Protein AF-0000000085032577 (afdb_homodimer)

Nearest PDB structures (foldseek):
  2o8d-assembly1_B  TM=4.471E-01  e=2.624E-03  Homo sapiens
  2o8b-assembly1_B  TM=4.316E-01  e=2.941E-03  Homo sapiens
  8olx-assembly1_A  TM=4.036E-01  e=6.901E-03  Homo sapiens
  7ai7-assembly1_B  TM=4.301E-01  e=1.219E-02  Escherichia coli K-12
  2o8f-assembly1_A  TM=4.218E-01  e=1.151E-02  Homo sapiens

Secondary structure (DSSP, 8-state):
-----EEEEEEEEEEES-TTB-S-EEEE-B--S---GGGGGGEEEEETTEEEESEEEEEESTTSSHHHHHHHHHHHHHHHHS---GGGSTHHHH--SSS-EEEEEEEEETTTEEEEEEEEEEEETTTTEEEEEEEEEEEEE--TT--GGGTT---TTPPPSEEGGG--HHHHHHS-TTS-THHHHHHHHTEEEPPEEE-SS---TT----SSSB--HHHHHHH-TTEEEEEEEEEEPTTSPEEEEEEEEETT---EEEESSHHHHHTTS-HHHHHHHHHHHHHHHHHHHT-EEEESSTTTT--HHHHHHHHHHHH-TTT-TT--EEEEEES-GGGGGG---GGGEEEEEESSSEEEEEGGGS---TTS-HHHHHHTTTTSSSS--HHHHHHHHHHHHHHHH-/-----EEEEEEEEEEES-TTB-S-EEEE-B--S---GGGGGGEEEEETTEEEESEEEEEESTTSSHHHHHHHHHHHHHHHHS---GGGSTHHHH--SSS-EEEEEEEEETTTEEEEEEEEEEEETTTTEEEEEEEEEEEEE--TT--GGGTT---TTPPPSEEGGG--HHHHHHS-TTS-THHHHHHHHTEEEPPEEE-SS---------SSSB--HHHHHHH-TTEEEEEEEEEE-TTSPEEEEEEEEETT---EEEESSHHHHHTTS-HHHHHHHHHHHHHHHHHHHT-EEEESSTTTT--HHHHHHHHHHHH-TTT-TT--EEEEEES-GGGGGG---GGGEEEEEESSSEEEEEGGGS---TTS-HHHHHHTTTTSSSS--HHHHHHHHHHHHHHHH-

InterPro domains:
  IPR003959 ATPase, AAA-type, core [PF13304] (267-336)
  IPR027417 P-loop containing nucleoside triphosphate hydrolase [G3DSA:3.40.50.300] (10-371)
  IPR027417 P-loop containing nucleoside triphosphate hydrolase [SSF52540] (53-349)

Organism: Limosilactobacillus fermentum (strain NBRC 3956 / LMG 18251) (NCBI:txid334390)

Solvent-accessible surface area (backbone atoms only — not comparable to full-atom values): 43035 Å² total; per-residue (Å²): 127,83,76,73,75,36,38,39,39,82,37,35,40,35,38,33,59,43,80,57,42,45,64,68,42,68,52,63,41,52,54,79,66,86,82,50,82,90,50,47,50,40,41,39,80,74,49,69,84,40,32,30,43,16,47,38,38,34,36,34,44,58,70,13,42,58,65,59,52,50,33,43,54,52,9,52,47,40,26,46,68,61,70,31,39,46,81,76,31,42,35,55,75,57,67,58,82,76,59,54,31,36,42,38,38,32,36,37,34,70,82,38,34,37,36,39,38,43,35,30,35,35,57,38,78,90,74,70,42,70,31,53,78,42,39,38,31,34,70,45,79,49,64,62,82,53,55,71,86,52,67,84,61,70,63,88,82,60,69,58,79,42,41,64,92,70,48,55,68,69,59,52,72,68,52,54,57,40,46,60,72,53,44,55,56,37,61,75,67,50,44,45,64,56,48,76,44,72,60,78,54,89,57,81,60,74,66,54,63,43,97,43,58,43,58,58,55,40,56,39,41,49,45,33,65,44,45,57,46,48,37,45,44,73,42,78,40,94,88,76,47,67,44,56,33,38,39,40,29,39,57,98,43,91,62,69,48,74,38,70,44,66,74,60,51,39,69,78,35,41,70,32,41,46,50,46,56,52,51,49,26,54,50,48,50,20,30,54,65,23,6,38,32,41,35,71,42,58,50,62,65,44,38,68,67,60,42,48,52,59,56,44,45,37,41,32,59,80,43,23,72,48,56,14,27,42,36,34,25,35,57,56,45,75,58,49,73,76,51,87,55,50,68,27,32,32,40,25,23,46,73,90,34,26,39,67,41,47,48,63,77,42,95,63,70,83,83,54,54,62,34,53,40,44,66,67,26,71,80,55,60,44,49,79,56,63,66,36,46,52,47,28,51,54,49,48,31,53,58,47,72,101,126,83,75,72,74,34,38,40,40,84,36,34,40,33,40,33,60,43,80,58,41,46,65,67,40,69,51,62,43,52,55,76,64,85,82,50,81,92,50,48,49,40,40,39,81,75,48,68,84,40,31,31,44,16,46,39,37,34,35,34,43,60,72,12,42,57,65,59,53,50,33,45,53,52,10,52,48,41,27,43,68,64,68,32,39,45,81,77,32,43,36,55,77,58,66,59,82,75,57,54,31,34,41,39,39,33,34,36,33,71,83,38,33,38,36,40,38,40,35,31,36,35,58,37,78,90,75,71,42,69,30,52,79,43,40,37,30,34,69,45,79,49,61,63,82,53,55,71,85,51,67,85,61,71,64,89,82,61,68,57,81,41,41,65,91,68,48,55,67,69,61,52,72,68,52,53,56,40,47,60,71,52,46,55,56,37,59,76,67,51,44,45,64,58,47,78,44,71,60,79,52,89,57,80,60,72,66,52,60,43,94,44,58,43,58,58,55,40,56,39,40,51,45,32,65,44,44,58,46,49,36,45,42,73,41,79,40,96,87,76,47,67,43,57,33,37,40,39,28,40,56,98,43,90,61,69,48,73,37,68,44,66,74,60,50,40,70,78,35,42,72,33,42,47,49,46,56,53,49,49,26,54,49,49,50,21,30,54,63,22,6,39,32,40,35,72,42,59,50,63,68,43,37,68,67,61,41,48,52,59,56,44,46,39,40,33,60,79,44,23,72,49,57,17,27,43,37,33,26,37,58,57,46,74,58,48,74,75,52,87,55,51,67,28,33,33,39,25,24,48,73,91,33,28,39,68,41,47,49,63,76,41,96,61,70,84,85,54,54,61,34,54,40,44,66,66,28,72,80,55,61,44,48,80,56,64,66,38,46,52,47,27,52,53,50,47,31,53,59,46,73,102

Sequence (804 aa):
MINANKQLIFLKLTISGHPLFKDEISFSVVNSDRVLEDYESHLHHLFGSVWVNKLITLIGKNATGKTTTMKAVIGILTFLLQAKSIEQTQLNDVLLGTNPIQFTTYFYGSDQVVYKDVLTFNLNQSTNSWYVTSEKIYRKKVPMRTPKRSLFTFPTSAKPVLDRDQLDPIVASVLAPDDSMFRTIISQQQYQTQTIVDTLVFTNVNALVYNNPNVPNEILQFLDPTIEYLKIDQLPLKGGTKQLFYRLKFKNSPEEFTETNFATIEHYLSSGTAKGVTLYGNVLLALKTGGIIFVDELENHFNHTIVRSFIEYFTDPEINKNNATLIFSTHYSELLSDIELNDEIYFTKRETKIELQRYSQANVRKDLNRSDVFDSDYLGGTSPDYHSYMELKNATKGVVNDMINANKQLIFLKLTISGHPLFKDEISFSVVNSDRVLEDYESHLHHLFGSVWVNKLITLIGKNATGKTTTMKAVIGILTFLLQAKSIEQTQLNDVLLGTNPIQFTTYFYGSDQVVYKDVLTFNLNQSTNSWYVTSEKIYRKKVPMRTPKRSLFTFPTSAKPVLDRDQLDPIVASVLAPDDSMFRTIISQQQYQTQTIVDTLVFTNVNALVYNNPNVPNEILQFLDPTIEYLKIDQLPLKGGTKQLFYRLKFKNSPEEFTETNFATIEHYLSSGTAKGVTLYGNVLLALKTGGIIFVDELENHFNHTIVRSFIEYFTDPEINKNNATLIFSTHYSELLSDIELNDEIYFTKRETKIELQRYSQANVRKDLNRSDVFDSDYLGGTSPDYHSYMELKNATKGVVND

pLDDT: mean 84.83, std 12.33, range [28.34, 98.5]

Structure (mmCIF, N/CA/C/O backbone):
data_AF-0000000085032577-model_v1
#
loop_
_entity.id
_entity.type
_entity.pdbx_description
1 polymer 'ATPase AAA-type core domain-containing protein'
#
loop_
_atom_site.group_PDB
_atom_site.id
_atom_site.type_symbol
_atom_site.label_atom_id
_atom_site.label_alt_id
_atom_site.label_comp_id
_atom_site.label_asym_id
_atom_site.label_entity_id
_atom_site.label_seq_id
_atom_site.pdbx_PDB_ins_code
_atom_site.Cartn_x
_atom_site.Cartn_y
_atom_site.Cartn_z
_atom_site.occupancy
_atom_site.B_iso_or_equiv
_atom_site.auth_seq_id
_atom_site.auth_comp_id
_atom_site.auth_asym_id
_atom_site.auth_atom_id
_atom_site.pdbx_PDB_model_num
ATOM 1 N N . MET A 1 1 ? -21.828 -38.281 -25.766 1 28.89 1 MET A N 1
ATOM 2 C CA . MET A 1 1 ? -21.047 -38.188 -24.531 1 28.89 1 MET A CA 1
ATOM 3 C C . MET A 1 1 ? -20.438 -36.812 -24.359 1 28.89 1 MET A C 1
ATOM 5 O O . MET A 1 1 ? -19.734 -36.312 -25.25 1 28.89 1 MET A O 1
ATOM 9 N N . ILE A 1 2 ? -21.047 -35.875 -23.922 1 35.75 2 ILE A N 1
ATOM 10 C CA . ILE A 1 2 ? -20.672 -34.469 -23.844 1 35.75 2 ILE A CA 1
ATOM 11 C C . ILE A 1 2 ? -19.234 -34.344 -23.344 1 35.75 2 ILE A C 1
ATOM 13 O O . ILE A 1 2 ? -18.906 -34.812 -22.25 1 35.75 2 ILE A O 1
ATOM 17 N N . ASN A 1 3 ? -18.203 -34.406 -24.078 1 43.53 3 ASN A N 1
ATOM 18 C CA . ASN A 1 3 ? -16.766 -34.469 -23.844 1 43.53 3 ASN A CA 1
ATOM 19 C C . ASN A 1 3 ? -16.344 -33.5 -22.75 1 43.53 3 ASN A C 1
ATOM 21 O O . ASN A 1 3 ? -16.406 -32.281 -22.922 1 43.53 3 ASN A O 1
ATOM 25 N N . ALA A 1 4 ? -16.688 -33.719 -21.562 1 54.38 4 ALA A N 1
ATOM 26 C CA . ALA A 1 4 ? -16.281 -32.906 -20.422 1 54.38 4 ALA A CA 1
ATOM 27 C C . ALA A 1 4 ? -14.844 -32.438 -20.578 1 54.38 4 ALA A C 1
ATOM 29 O O . ALA A 1 4 ? -13.945 -33.219 -20.844 1 54.38 4 ALA A O 1
ATOM 30 N N . ASN A 1 5 ? -14.586 -31.172 -20.906 1 76.19 5 ASN A N 1
ATOM 31 C CA . ASN A 1 5 ? -13.297 -30.562 -21.219 1 76.19 5 ASN A CA 1
ATOM 32 C C . ASN A 1 5 ? -12.25 -30.875 -20.156 1 76.19 5 ASN A C 1
ATOM 34 O O . ASN A 1 5 ? -12.523 -30.734 -18.953 1 76.19 5 ASN A O 1
ATOM 38 N N . LYS A 1 6 ? -11.234 -31.656 -20.484 1 92.81 6 LYS A N 1
ATOM 39 C CA . LYS A 1 6 ? -10.102 -32.031 -19.641 1 92.81 6 LYS A CA 1
ATOM 40 C C . LYS A 1 6 ? -9.445 -30.781 -19.031 1 92.81 6 LYS A C 1
ATOM 42 O O . LYS A 1 6 ? -9.195 -29.797 -19.75 1 92.81 6 LYS A O 1
ATOM 47 N N . GLN A 1 7 ? -9.305 -30.844 -17.75 1 95.56 7 GLN A N 1
ATOM 48 C CA . GLN A 1 7 ? -8.703 -29.719 -17.062 1 95.56 7 GLN A CA 1
ATOM 49 C C . GLN A 1 7 ? -7.238 -29.984 -16.719 1 95.56 7 GLN A C 1
ATOM 51 O O . GLN A 1 7 ? -6.867 -31.125 -16.438 1 95.56 7 GLN A O 1
ATOM 56 N N . LEU A 1 8 ? -6.453 -29.016 -16.828 1 97.31 8 LEU A N 1
ATOM 57 C CA . LEU A 1 8 ? -5.062 -29.062 -16.391 1 97.31 8 LEU A CA 1
ATOM 58 C C . LEU A 1 8 ? -4.852 -28.203 -15.148 1 97.31 8 LEU A C 1
ATOM 60 O O . LEU A 1 8 ? -5.125 -27 -15.156 1 97.31 8 LEU A O 1
ATOM 64 N N . ILE A 1 9 ? -4.348 -28.797 -14.07 1 97.62 9 ILE A N 1
ATOM 65 C CA . ILE A 1 9 ? -4.273 -28.141 -12.766 1 97.62 9 ILE A CA 1
ATOM 66 C C . ILE A 1 9 ? -2.818 -28.062 -12.312 1 97.62 9 ILE A C 1
ATOM 68 O O . ILE A 1 9 ? -2.088 -29.062 -12.375 1 97.62 9 ILE A O 1
ATOM 72 N N . PHE A 1 10 ? -2.432 -26.938 -11.898 1 98.25 10 PHE A N 1
ATOM 73 C CA . PHE A 1 10 ? -1.091 -26.719 -11.359 1 98.25 10 PHE A CA 1
ATOM 74 C C . PHE A 1 10 ? -0.921 -27.453 -10.031 1 98.25 10 PHE A C 1
ATOM 76 O O . PHE A 1 10 ? -1.801 -27.406 -9.172 1 98.25 10 PHE A O 1
ATOM 83 N N . LEU A 1 11 ? 0.3 -28.062 -9.867 1 97.56 11 LEU A N 1
ATOM 84 C CA . LEU A 1 11 ? 0.523 -28.828 -8.648 1 97.56 11 LEU A CA 1
ATOM 85 C C . LEU A 1 11 ? 1.713 -28.281 -7.867 1 97.56 11 LEU A C 1
ATOM 87 O O . LEU A 1 11 ? 1.604 -28 -6.672 1 97.56 11 LEU A O 1
ATOM 91 N N . LYS A 1 12 ? 2.816 -28.094 -8.586 1 97.5 12 LYS A N 1
ATOM 92 C CA . LYS A 1 12 ? 4.059 -27.812 -7.871 1 97.5 12 LYS A CA 1
ATOM 93 C C . LYS A 1 12 ? 5.094 -27.172 -8.797 1 97.5 12 LYS A C 1
ATOM 95 O O . LYS A 1 12 ? 5.113 -27.453 -9.992 1 97.5 12 LYS A O 1
ATOM 100 N N . LEU A 1 13 ? 5.91 -26.344 -8.25 1 98 13 LEU A N 1
ATOM 101 C CA . LEU A 1 13 ? 7.059 -25.75 -8.922 1 98 13 LEU A CA 1
ATOM 102 C C . LEU A 1 13 ? 8.32 -25.875 -8.07 1 98 13 LEU A C 1
ATOM 104 O O . LEU A 1 13 ? 8.281 -25.656 -6.859 1 98 13 LEU A O 1
ATOM 108 N N . THR A 1 14 ? 9.383 -26.297 -8.672 1 97.31 14 THR A N 1
ATOM 109 C CA . THR A 1 14 ? 10.703 -26.25 -8.055 1 97.31 14 THR A CA 1
ATOM 110 C C . THR A 1 14 ? 11.68 -25.438 -8.898 1 97.31 14 THR A C 1
ATOM 112 O O . THR A 1 14 ? 11.641 -25.5 -10.133 1 97.31 14 THR A O 1
ATOM 115 N N . ILE A 1 15 ? 12.492 -24.719 -8.242 1 97.12 15 ILE A N 1
ATOM 116 C CA . ILE A 1 15 ? 13.477 -23.891 -8.922 1 97.12 15 ILE A CA 1
ATOM 117 C C . ILE A 1 15 ? 14.875 -24.203 -8.391 1 97.12 15 ILE A C 1
ATOM 119 O O . ILE A 1 15 ? 15.086 -24.266 -7.176 1 97.12 15 ILE A O 1
ATOM 123 N N . SER A 1 16 ? 15.781 -24.391 -9.273 1 96.31 16 SER A N 1
ATOM 124 C CA . SER A 1 16 ? 17.172 -24.625 -8.914 1 96.31 16 SER A CA 1
ATOM 125 C C . SER A 1 16 ? 18.109 -23.734 -9.734 1 96.31 16 SER A C 1
ATOM 127 O O . SER A 1 16 ? 17.797 -23.391 -10.875 1 96.31 16 SER A O 1
ATOM 129 N N . GLY A 1 17 ? 19.234 -23.359 -9.078 1 92.88 17 GLY A N 1
ATOM 130 C CA . GLY A 1 17 ? 20.25 -22.609 -9.781 1 92.88 17 GLY A CA 1
ATOM 131 C C . GLY A 1 17 ? 20 -21.109 -9.773 1 92.88 17 GLY A C 1
ATOM 132 O O . GLY A 1 17 ? 20.766 -20.344 -10.367 1 92.88 17 GLY A O 1
ATOM 133 N N . HIS A 1 18 ? 18.953 -20.688 -9.203 1 91.5 18 HIS A N 1
ATOM 134 C CA . HIS A 1 18 ? 18.656 -19.25 -9.141 1 91.5 18 HIS A CA 1
ATOM 135 C C . HIS A 1 18 ? 19.562 -18.547 -8.125 1 91.5 18 HIS A C 1
ATOM 137 O O . HIS A 1 18 ? 19.734 -19.031 -7.004 1 91.5 18 HIS A O 1
ATOM 143 N N . PRO A 1 19 ? 20.078 -17.484 -8.422 1 84.88 19 PRO A N 1
ATOM 144 C CA . PRO A 1 19 ? 21.062 -16.828 -7.559 1 84.88 19 PRO A CA 1
ATOM 145 C C . PRO A 1 19 ? 20.469 -16.312 -6.254 1 84.88 19 PRO A C 1
ATOM 147 O O . PRO A 1 19 ? 21.172 -16.172 -5.254 1 84.88 19 PRO A O 1
ATOM 150 N N . LEU A 1 20 ? 19.219 -16.016 -6.223 1 83.38 20 LEU A N 1
ATOM 151 C CA . LEU A 1 20 ? 18.609 -15.414 -5.043 1 83.38 20 LEU A CA 1
ATOM 152 C C . LEU A 1 20 ? 18.078 -16.5 -4.102 1 83.38 20 LEU A C 1
ATOM 154 O O . LEU A 1 20 ? 17.812 -16.219 -2.93 1 83.38 20 LEU A O 1
ATOM 158 N N . PHE A 1 21 ? 17.844 -17.641 -4.598 1 88.56 21 PHE A N 1
ATOM 159 C CA . PHE A 1 21 ? 17.25 -18.703 -3.795 1 88.56 21 PHE A CA 1
ATOM 160 C C . PHE A 1 21 ? 18.328 -19.641 -3.25 1 88.56 21 PHE A C 1
ATOM 162 O O . PHE A 1 21 ? 19.312 -19.938 -3.939 1 88.56 21 PHE A O 1
ATOM 169 N N . LYS A 1 22 ? 18.047 -20 -2.014 1 85.94 22 LYS A N 1
ATOM 170 C CA . LYS A 1 22 ? 18.938 -20.984 -1.413 1 85.94 22 LYS A CA 1
ATOM 171 C C . LYS A 1 22 ? 18.641 -22.391 -1.959 1 85.94 22 LYS A C 1
ATOM 173 O O . LYS A 1 22 ? 17.531 -22.891 -1.811 1 85.94 22 LYS A O 1
ATOM 178 N N . ASP A 1 23 ? 19.578 -22.969 -2.496 1 84 23 ASP A N 1
ATOM 179 C CA . ASP A 1 23 ? 19.453 -24.328 -3.012 1 84 23 ASP A CA 1
ATOM 180 C C . ASP A 1 23 ? 18.234 -24.438 -3.928 1 84 23 ASP A C 1
ATOM 182 O O . ASP A 1 23 ? 18.078 -23.656 -4.875 1 84 23 ASP A O 1
ATOM 186 N N . GLU A 1 24 ? 17.438 -25.406 -3.6 1 90.56 24 GLU A N 1
ATOM 187 C CA . GLU A 1 24 ? 16.203 -25.641 -4.355 1 90.56 24 GLU A CA 1
ATOM 188 C C . GLU A 1 24 ? 14.984 -25.172 -3.574 1 90.56 24 GLU A C 1
ATOM 190 O O . GLU A 1 24 ? 14.844 -25.469 -2.387 1 90.56 24 GLU A O 1
ATOM 195 N N . ILE A 1 25 ? 14.25 -24.281 -4.25 1 92.12 25 ILE A N 1
ATOM 196 C CA . ILE A 1 25 ? 13 -23.875 -3.625 1 92.12 25 ILE A CA 1
ATOM 197 C C . ILE A 1 25 ? 11.844 -24.672 -4.203 1 92.12 25 ILE A C 1
ATOM 199 O O . ILE A 1 25 ? 11.82 -24.969 -5.398 1 92.12 25 ILE A O 1
ATOM 203 N N . SER A 1 26 ? 10.953 -25.062 -3.316 1 94.44 26 SER A N 1
ATOM 204 C CA . SER A 1 26 ? 9.781 -25.844 -3.707 1 94.44 26 SER A CA 1
ATOM 205 C C . SER A 1 26 ? 8.492 -25.125 -3.299 1 94.44 26 SER A C 1
ATOM 207 O O . SER A 1 26 ? 8.312 -24.781 -2.131 1 94.44 26 SER A O 1
ATOM 209 N N . PHE A 1 27 ? 7.656 -24.891 -4.199 1 96.44 27 PHE A N 1
ATOM 210 C CA . PHE A 1 27 ? 6.336 -24.312 -3.982 1 96.44 27 PHE A CA 1
ATOM 211 C C . PHE A 1 27 ? 5.246 -25.266 -4.457 1 96.44 27 PHE A C 1
ATOM 213 O O . PHE A 1 27 ? 5.094 -25.5 -5.656 1 96.44 27 PHE A O 1
ATOM 220 N N . SER A 1 28 ? 4.461 -25.781 -3.588 1 96.06 28 SER A N 1
ATOM 221 C CA . SER A 1 28 ? 3.424 -26.766 -3.904 1 96.06 28 SER A CA 1
ATOM 222 C C . SER A 1 28 ? 2.055 -26.297 -3.43 1 96.06 28 SER A C 1
ATOM 224 O O . SER A 1 28 ? 1.936 -25.688 -2.361 1 96.06 28 SER A O 1
ATOM 226 N N . VAL A 1 29 ? 1.044 -26.578 -4.215 1 96.12 29 VAL A N 1
ATOM 227 C CA . VAL A 1 29 ? -0.317 -26.266 -3.791 1 96.12 29 VAL A CA 1
ATOM 228 C C . VAL A 1 29 ? -1.026 -27.547 -3.344 1 96.12 29 VAL A C 1
ATOM 230 O O . VAL A 1 29 ? -2.201 -27.5 -2.969 1 96.12 29 VAL A O 1
ATOM 233 N N . VAL A 1 30 ? -0.33 -28.656 -3.389 1 94.25 30 VAL A N 1
ATOM 234 C CA . VAL A 1 30 ? -0.903 -29.953 -2.996 1 94.25 30 VAL A CA 1
ATOM 235 C C . VAL A 1 30 ? -0.925 -30.062 -1.474 1 94.25 30 VAL A C 1
ATOM 237 O O . VAL A 1 30 ? 0.058 -29.734 -0.806 1 94.25 30 VAL A O 1
ATOM 240 N N . ASN A 1 31 ? -2.004 -30.469 -0.976 1 90.44 31 ASN A N 1
ATOM 241 C CA . ASN A 1 31 ? -2.145 -30.656 0.466 1 90.44 31 ASN A CA 1
ATOM 242 C C . ASN A 1 31 ? -1.272 -31.797 0.979 1 90.44 31 ASN A C 1
ATOM 244 O O . ASN A 1 31 ? -1.199 -32.844 0.354 1 90.44 31 ASN A O 1
ATOM 248 N N . SER A 1 32 ? -0.63 -31.562 2.055 1 79.75 32 SER A N 1
ATOM 249 C CA . SER A 1 32 ? 0.273 -32.594 2.586 1 79.75 32 SER A CA 1
ATOM 250 C C . SER A 1 32 ? -0.374 -33.344 3.732 1 79.75 32 SER A C 1
ATOM 252 O O . SER A 1 32 ? -0.039 -34.5 3.975 1 79.75 32 SER A O 1
ATOM 254 N N . ASP A 1 33 ? -1.247 -32.688 4.441 1 74.44 33 ASP A N 1
ATOM 255 C CA . ASP A 1 33 ? -1.795 -33.281 5.664 1 74.44 33 ASP A CA 1
ATOM 256 C C . ASP A 1 33 ? -3.062 -34.094 5.367 1 74.44 33 ASP A C 1
ATOM 258 O O . ASP A 1 33 ? -3.6 -34.031 4.262 1 74.44 33 ASP A O 1
ATOM 262 N N . ARG A 1 34 ? -3.352 -34.906 6.348 1 69.56 34 ARG A N 1
ATOM 263 C CA . ARG A 1 34 ? -4.621 -35.625 6.262 1 69.56 34 ARG A CA 1
ATOM 264 C C . ARG A 1 34 ? -5.797 -34.656 6.246 1 69.56 34 ARG A C 1
ATOM 266 O O . ARG A 1 34 ? -5.812 -33.688 6.996 1 69.56 34 ARG A O 1
ATOM 273 N N . VAL A 1 35 ? -6.598 -34.969 5.316 1 69.62 35 VAL A N 1
ATOM 274 C CA . VAL A 1 35 ? -7.734 -34.094 5.141 1 69.62 35 VAL A CA 1
ATOM 275 C C . VAL A 1 35 ? -8.867 -34.5 6.082 1 69.62 35 VAL A C 1
ATOM 277 O O . VAL A 1 35 ? -9.344 -35.625 6.031 1 69.62 35 VAL A O 1
ATOM 280 N N . LEU A 1 36 ? -9.094 -33.625 7.004 1 67.56 36 LEU A N 1
ATOM 281 C CA . LEU A 1 36 ? -10.273 -33.812 7.848 1 67.56 36 LEU A CA 1
ATOM 282 C C . LEU A 1 36 ? -11.516 -33.219 7.184 1 67.56 36 LEU A C 1
ATOM 284 O O . LEU A 1 36 ? -11.422 -32.281 6.418 1 67.56 36 LEU A O 1
ATOM 288 N N . GLU A 1 37 ? -12.633 -33.875 7.414 1 67.88 37 GLU A N 1
ATOM 289 C CA . GLU A 1 37 ? -13.898 -33.531 6.785 1 67.88 37 GLU A CA 1
ATOM 290 C C . GLU A 1 37 ? -14.203 -32.031 6.957 1 67.88 37 GLU A C 1
ATOM 292 O O . GLU A 1 37 ? -14.695 -31.391 6.031 1 67.88 37 GLU A O 1
ATOM 297 N N . ASP A 1 38 ? -13.812 -31.531 8.023 1 70.06 38 ASP A N 1
ATOM 298 C CA . ASP A 1 38 ? -14.188 -30.156 8.391 1 70.06 38 ASP A CA 1
ATOM 299 C C . ASP A 1 38 ? -13.445 -29.141 7.523 1 70.06 38 ASP A C 1
ATOM 301 O O . ASP A 1 38 ? -13.859 -27.984 7.43 1 70.06 38 ASP A O 1
ATOM 305 N N . TYR A 1 39 ? -12.469 -29.703 6.797 1 75.19 39 TYR A N 1
ATOM 306 C CA . TYR A 1 39 ? -11.672 -28.703 6.09 1 75.19 39 TYR A CA 1
ATOM 307 C C . TYR A 1 39 ? -11.719 -28.938 4.582 1 75.19 39 TYR A C 1
ATOM 309 O O . TYR A 1 39 ? -10.914 -28.375 3.834 1 75.19 39 TYR A O 1
ATOM 317 N N . GLU A 1 40 ? -12.727 -29.672 4.129 1 78.25 40 GLU A N 1
ATOM 318 C CA . GLU A 1 40 ? -12.859 -30 2.713 1 78.25 40 GLU A CA 1
ATOM 319 C C . GLU A 1 40 ? -13.164 -28.766 1.879 1 78.25 40 GLU A C 1
ATOM 321 O O . GLU A 1 40 ? -12.812 -28.703 0.699 1 78.25 40 GLU A O 1
ATOM 326 N N . SER A 1 41 ? -13.789 -27.844 2.559 1 81.38 41 SER A N 1
ATOM 327 C CA . SER A 1 41 ? -14.148 -26.625 1.826 1 81.38 41 SER A CA 1
ATOM 328 C C . SER A 1 41 ? -12.906 -25.844 1.421 1 81.38 41 SER A C 1
ATOM 330 O O . SER A 1 41 ? -12.953 -25.047 0.48 1 81.38 41 SER A O 1
ATOM 332 N N . HIS A 1 42 ? -11.812 -26.078 2.016 1 87.88 42 HIS A N 1
ATOM 333 C CA . HIS A 1 42 ? -10.555 -25.391 1.746 1 87.88 42 HIS A CA 1
ATOM 334 C C . HIS A 1 42 ? -9.758 -26.078 0.65 1 87.88 42 HIS A C 1
ATOM 336 O O . HIS A 1 42 ? -8.711 -25.594 0.234 1 87.88 42 HIS A O 1
ATOM 342 N N . LEU A 1 43 ? -10.344 -27.156 0.173 1 90.94 43 LEU A N 1
ATOM 343 C CA . LEU A 1 43 ? -9.547 -27.984 -0.72 1 90.94 43 LEU A CA 1
ATOM 344 C C . LEU A 1 43 ? -10.328 -28.328 -1.982 1 90.94 43 LEU A C 1
ATOM 346 O O . LEU A 1 43 ? -11.562 -28.266 -1.992 1 90.94 43 LEU A O 1
ATOM 350 N N . HIS A 1 44 ? -9.633 -28.578 -3.002 1 92.56 44 HIS A N 1
ATOM 351 C CA . HIS A 1 44 ? -10.125 -29.125 -4.258 1 92.56 44 HIS A CA 1
ATOM 352 C C . HIS A 1 44 ? -9.688 -30.578 -4.434 1 92.56 44 HIS A C 1
ATOM 354 O O . HIS A 1 44 ? -8.492 -30.859 -4.543 1 92.56 44 HIS A O 1
ATOM 360 N N . HIS A 1 45 ? -10.656 -31.422 -4.469 1 91.56 45 HIS A N 1
ATOM 361 C CA . HIS A 1 45 ? -10.352 -32.844 -4.621 1 91.56 45 HIS A CA 1
ATOM 362 C C . HIS A 1 45 ? -9.992 -33.188 -6.062 1 91.56 45 HIS A C 1
ATOM 364 O O . HIS A 1 45 ? -10.766 -32.906 -6.98 1 91.56 45 HIS A O 1
ATOM 370 N N . LEU A 1 46 ? -8.836 -33.781 -6.262 1 93.06 46 LEU A N 1
ATOM 371 C CA . LEU A 1 46 ? -8.438 -34.156 -7.605 1 93.06 46 LEU A CA 1
ATOM 372 C C . LEU A 1 46 ? -8.711 -35.656 -7.844 1 93.06 46 LEU A C 1
ATOM 374 O O . LEU A 1 46 ? -9.523 -36 -8.703 1 93.06 46 LEU A O 1
ATOM 378 N N . PHE A 1 47 ? -8.102 -36.469 -7.043 1 90.38 47 PHE A N 1
ATOM 379 C CA . PHE A 1 47 ? -8.305 -37.906 -7.117 1 90.38 47 PHE A CA 1
ATOM 380 C C . PHE A 1 47 ? -7.727 -38.594 -5.887 1 90.38 47 PHE A C 1
ATOM 382 O O . PHE A 1 47 ? -6.809 -38.094 -5.25 1 90.38 47 PHE A O 1
ATOM 389 N N . GLY A 1 48 ? -8.391 -39.656 -5.551 1 88.5 48 GLY A N 1
ATOM 390 C CA . GLY A 1 48 ? -7.883 -40.406 -4.41 1 88.5 48 GLY A CA 1
ATOM 391 C C . GLY A 1 48 ? -7.703 -39.531 -3.172 1 88.5 48 GLY A C 1
ATOM 392 O O . GLY A 1 48 ? -8.625 -38.844 -2.758 1 88.5 48 GLY A O 1
ATOM 393 N N . SER A 1 49 ? -6.367 -39.562 -2.711 1 88.12 49 SER A N 1
ATOM 394 C CA . SER A 1 49 ? -6.062 -38.812 -1.508 1 88.12 49 SER A CA 1
ATOM 395 C C . SER A 1 49 ? -5.41 -37.469 -1.854 1 88.12 49 SER A C 1
ATOM 397 O O . SER A 1 49 ? -4.926 -36.75 -0.97 1 88.12 49 SER A O 1
ATOM 399 N N . VAL A 1 50 ? -5.414 -37.156 -3.117 1 91.31 50 VAL A N 1
ATOM 400 C CA . VAL A 1 50 ? -4.707 -35.969 -3.572 1 91.31 50 VAL A CA 1
ATOM 401 C C . VAL A 1 50 ? -5.672 -34.781 -3.625 1 91.31 50 VAL A C 1
ATOM 403 O O . VAL A 1 50 ? -6.691 -34.844 -4.32 1 91.31 50 VAL A O 1
ATOM 406 N N . TRP A 1 51 ? -5.344 -33.781 -2.844 1 92.69 51 TRP A N 1
ATOM 407 C CA . TRP A 1 51 ? -6.109 -32.562 -2.777 1 92.69 51 TRP A CA 1
ATOM 408 C C . TRP A 1 51 ? -5.207 -31.344 -2.994 1 92.69 51 TRP A C 1
ATOM 410 O O . TRP A 1 51 ? -4.004 -31.406 -2.734 1 92.69 51 TRP A O 1
ATOM 420 N N . VAL A 1 52 ? -5.805 -30.312 -3.525 1 94.62 52 VAL A N 1
ATOM 421 C CA . VAL A 1 52 ? -5.059 -29.062 -3.691 1 94.62 52 VAL A CA 1
ATOM 422 C C . VAL A 1 52 ? -5.691 -27.969 -2.844 1 94.62 52 VAL A C 1
ATOM 424 O O . VAL A 1 52 ? -6.918 -27.875 -2.736 1 94.62 52 VAL A O 1
ATOM 427 N N . ASN A 1 53 ? -4.848 -27.141 -2.289 1 95.31 53 ASN A N 1
ATOM 428 C CA . ASN A 1 53 ? -5.305 -26.047 -1.45 1 95.31 53 ASN A CA 1
ATOM 429 C C . ASN A 1 53 ? -5.926 -24.922 -2.281 1 95.31 53 ASN A C 1
ATOM 431 O O . ASN A 1 53 ? -5.41 -24.578 -3.346 1 95.31 53 ASN A O 1
ATOM 435 N N . LYS A 1 54 ? -7.035 -24.406 -1.794 1 96.44 54 LYS A N 1
ATOM 436 C CA . LYS A 1 54 ? -7.668 -23.266 -2.445 1 96.44 54 LYS A CA 1
ATOM 437 C C . LYS A 1 54 ? -7.082 -21.953 -1.94 1 96.44 54 LYS A C 1
ATOM 439 O O . LYS A 1 54 ? -7.348 -20.891 -2.508 1 96.44 54 LYS A O 1
ATOM 444 N N . LEU A 1 55 ? -6.297 -22.094 -0.951 1 95.75 55 LEU A N 1
ATOM 445 C CA . LEU A 1 55 ? -5.66 -20.938 -0.322 1 95.75 55 LEU A CA 1
ATOM 446 C C . LEU A 1 55 ? -4.191 -21.219 -0.021 1 95.75 55 LEU A C 1
ATOM 448 O O . LEU A 1 55 ? -3.859 -22.281 0.522 1 95.75 55 LEU A O 1
ATOM 452 N N . ILE A 1 56 ? -3.334 -20.312 -0.44 1 96.81 56 ILE A N 1
ATOM 453 C CA . ILE A 1 56 ? -1.921 -20.359 -0.078 1 96.81 56 ILE A CA 1
ATOM 454 C C . ILE A 1 56 ? -1.459 -18.984 0.395 1 96.81 56 ILE A C 1
ATOM 456 O O . ILE A 1 56 ? -1.685 -17.984 -0.283 1 96.81 56 ILE A O 1
ATOM 460 N N . THR A 1 57 ? -0.813 -18.953 1.53 1 95.94 57 THR A N 1
ATOM 461 C CA . THR A 1 57 ? -0.349 -17.703 2.133 1 95.94 57 THR A CA 1
ATOM 462 C C . THR A 1 57 ? 1.174 -17.672 2.221 1 95.94 57 THR A C 1
ATOM 464 O O . THR A 1 57 ? 1.784 -18.609 2.76 1 95.94 57 THR A O 1
ATOM 467 N N . LEU A 1 58 ? 1.772 -16.656 1.65 1 95.12 58 LEU A N 1
ATOM 468 C CA . LEU A 1 58 ? 3.193 -16.391 1.847 1 95.12 58 LEU A CA 1
ATOM 469 C C . LEU A 1 58 ? 3.404 -15.297 2.889 1 95.12 58 LEU A C 1
ATOM 471 O O . LEU A 1 58 ? 2.969 -14.164 2.697 1 95.12 58 LEU A O 1
ATOM 475 N N . ILE A 1 59 ? 4.043 -15.641 3.953 1 91.81 59 ILE A N 1
ATOM 476 C CA . ILE A 1 59 ? 4.27 -14.648 5 1 91.81 59 ILE A CA 1
ATOM 477 C C . ILE A 1 59 ? 5.766 -14.5 5.254 1 91.81 59 ILE A C 1
ATOM 479 O O . ILE A 1 59 ? 6.52 -15.477 5.156 1 91.81 59 ILE A O 1
ATOM 483 N N . GLY A 1 60 ? 6.18 -13.328 5.551 1 87.25 60 GLY A N 1
ATOM 484 C CA . GLY A 1 60 ? 7.566 -13 5.84 1 87.25 60 GLY A CA 1
ATOM 485 C C . GLY A 1 60 ? 7.801 -11.516 6.055 1 87.25 60 GLY A C 1
ATOM 486 O O . GLY A 1 60 ? 6.934 -10.695 5.754 1 87.25 60 GLY A O 1
ATOM 487 N N . LYS A 1 61 ? 8.992 -11.234 6.547 1 81.75 61 LYS A N 1
ATOM 488 C CA . LYS A 1 61 ? 9.383 -9.844 6.762 1 81.75 61 LYS A CA 1
ATOM 489 C C . LYS A 1 61 ? 9.648 -9.133 5.438 1 81.75 61 LYS A C 1
ATOM 491 O O . LYS A 1 61 ? 9.414 -9.695 4.367 1 81.75 61 LYS A O 1
ATOM 496 N N . ASN A 1 62 ? 10.055 -7.926 5.629 1 76.56 62 ASN A N 1
ATOM 497 C CA . ASN A 1 62 ? 10.398 -7.168 4.434 1 76.56 62 ASN A CA 1
ATOM 498 C C . ASN A 1 62 ? 11.633 -7.742 3.746 1 76.56 62 ASN A C 1
ATOM 500 O O . ASN A 1 62 ? 12.594 -8.133 4.414 1 76.56 62 ASN A O 1
ATOM 504 N N . ALA A 1 63 ? 11.531 -7.809 2.428 1 80.06 63 ALA A N 1
ATOM 505 C CA . ALA A 1 63 ? 12.648 -8.18 1.562 1 80.06 63 ALA A CA 1
ATOM 506 C C . ALA A 1 63 ? 13.047 -9.633 1.777 1 80.06 63 ALA A C 1
ATOM 508 O O . ALA A 1 63 ? 14.227 -9.984 1.645 1 80.06 63 ALA A O 1
ATOM 509 N N . THR A 1 64 ? 12.117 -10.477 2.172 1 85.25 64 THR A N 1
ATOM 510 C CA . THR A 1 64 ? 12.461 -11.867 2.43 1 85.25 64 THR A CA 1
ATOM 511 C C . THR A 1 64 ? 12.156 -12.734 1.214 1 85.25 64 THR A C 1
ATOM 513 O O . THR A 1 64 ? 12.406 -13.945 1.225 1 85.25 64 THR A O 1
ATOM 516 N N . GLY A 1 65 ? 11.492 -12.18 0.185 1 87.69 65 GLY A N 1
ATOM 517 C CA . GLY A 1 65 ? 11.344 -12.922 -1.062 1 87.69 65 GLY A CA 1
ATOM 518 C C . GLY A 1 65 ? 9.906 -13.242 -1.401 1 87.69 65 GLY A C 1
ATOM 519 O O . GLY A 1 65 ? 9.633 -14 -2.336 1 87.69 65 GLY A O 1
ATOM 520 N N . LYS A 1 66 ? 8.891 -12.719 -0.661 1 90.94 66 LYS A N 1
ATOM 521 C CA . LYS A 1 66 ? 7.48 -12.961 -0.923 1 90.94 66 LYS A CA 1
ATOM 522 C C . LYS A 1 66 ? 7.121 -12.617 -2.367 1 90.94 66 LYS A C 1
ATOM 524 O O . LYS A 1 66 ? 6.586 -13.461 -3.096 1 90.94 66 LYS A O 1
ATOM 529 N N . THR A 1 67 ? 7.5 -11.453 -2.803 1 88.88 67 THR A N 1
ATOM 530 C CA . THR A 1 67 ? 7.164 -10.969 -4.137 1 88.88 67 THR A CA 1
ATOM 531 C C . THR A 1 67 ? 7.922 -11.75 -5.207 1 88.88 67 THR A C 1
ATOM 533 O O . THR A 1 67 ? 7.344 -12.141 -6.223 1 88.88 67 THR A O 1
ATOM 536 N N . THR A 1 68 ? 9.172 -12.008 -4.984 1 88.5 68 THR A N 1
ATOM 537 C CA . THR A 1 68 ? 9.992 -12.742 -5.938 1 88.5 68 THR A CA 1
ATOM 538 C C . THR A 1 68 ? 9.43 -14.148 -6.168 1 88.5 68 THR A C 1
ATOM 540 O O . THR A 1 68 ? 9.336 -14.602 -7.305 1 88.5 68 THR A O 1
ATOM 543 N N . THR A 1 69 ? 9.094 -14.781 -5.082 1 93.5 69 THR A N 1
ATOM 544 C CA . THR A 1 69 ? 8.523 -16.125 -5.18 1 93.5 69 THR A CA 1
ATOM 545 C C . THR A 1 69 ? 7.219 -16.094 -5.977 1 93.5 69 THR A C 1
ATOM 547 O O . THR A 1 69 ? 7.02 -16.922 -6.875 1 93.5 69 THR A O 1
ATOM 550 N N . MET A 1 70 ? 6.383 -15.188 -5.672 1 95 70 MET A N 1
ATOM 551 C CA . MET A 1 70 ? 5.105 -15.078 -6.375 1 95 70 MET A CA 1
ATOM 552 C C . MET A 1 70 ? 5.328 -14.812 -7.859 1 95 70 MET A C 1
ATOM 554 O O . MET A 1 70 ? 4.691 -15.438 -8.711 1 95 70 MET A O 1
ATOM 558 N N . LYS A 1 71 ? 6.23 -13.922 -8.203 1 93.44 71 LYS A N 1
ATOM 559 C CA . LYS A 1 71 ? 6.527 -13.602 -9.594 1 93.44 71 LYS A CA 1
ATOM 560 C C . LYS A 1 71 ? 7.047 -14.828 -10.344 1 93.44 71 LYS A C 1
ATOM 562 O O . LYS A 1 71 ? 6.734 -15.023 -11.516 1 93.44 71 LYS A O 1
ATOM 567 N N . ALA A 1 72 ? 7.84 -15.602 -9.641 1 95.5 72 ALA A N 1
ATOM 568 C CA . ALA A 1 72 ? 8.367 -16.812 -10.258 1 95.5 72 ALA A CA 1
ATOM 569 C C . ALA A 1 72 ? 7.238 -17.766 -10.633 1 95.5 72 ALA A C 1
ATOM 571 O O . ALA A 1 72 ? 7.211 -18.297 -11.75 1 95.5 72 ALA A O 1
ATOM 572 N N . VAL A 1 73 ? 6.285 -17.938 -9.734 1 98 73 VAL A N 1
ATOM 573 C CA . VAL A 1 73 ? 5.172 -18.844 -9.984 1 98 73 VAL A CA 1
ATOM 574 C C . VAL A 1 73 ? 4.285 -18.281 -11.094 1 98 73 VAL A C 1
ATOM 576 O O . VAL A 1 73 ? 3.926 -18.984 -12.031 1 98 73 VAL A O 1
ATOM 579 N N . ILE A 1 74 ? 3.98 -17.016 -10.992 1 97.5 74 ILE A N 1
ATOM 580 C CA . ILE A 1 74 ? 3.172 -16.359 -12.023 1 97.5 74 ILE A CA 1
ATOM 581 C C . ILE A 1 74 ? 3.855 -16.5 -13.383 1 97.5 74 ILE A C 1
ATOM 583 O O . ILE A 1 74 ? 3.215 -16.875 -14.367 1 97.5 74 ILE A O 1
ATOM 587 N N . GLY A 1 75 ? 5.086 -16.203 -13.391 1 97.06 75 GLY A N 1
ATOM 588 C CA . GLY A 1 75 ? 5.844 -16.203 -14.633 1 97.06 75 GLY A CA 1
ATOM 589 C C . GLY A 1 75 ? 5.848 -17.562 -15.328 1 97.06 75 GLY A C 1
ATOM 590 O O . GLY A 1 75 ? 5.551 -17.656 -16.516 1 97.06 75 GLY A O 1
ATOM 591 N N . ILE A 1 76 ? 6.141 -18.578 -14.578 1 98.12 76 ILE A N 1
ATOM 592 C CA . ILE A 1 76 ? 6.246 -19.891 -15.195 1 98.12 76 ILE A CA 1
ATOM 593 C C . ILE A 1 76 ? 4.867 -20.375 -15.648 1 98.12 76 ILE A C 1
ATOM 595 O O . ILE A 1 76 ? 4.734 -21.016 -16.688 1 98.12 76 ILE A O 1
ATOM 599 N N . LEU A 1 77 ? 3.859 -20.078 -14.852 1 98.31 77 LEU A N 1
ATOM 600 C CA . LEU A 1 77 ? 2.516 -20.516 -15.219 1 98.31 77 LEU A CA 1
ATOM 601 C C . LEU A 1 77 ? 2.031 -19.797 -16.469 1 98.31 77 LEU A C 1
ATOM 603 O O . LEU A 1 77 ? 1.419 -20.406 -17.344 1 98.31 77 LEU A O 1
ATOM 607 N N . THR A 1 78 ? 2.303 -18.516 -16.547 1 96.94 78 THR A N 1
ATOM 608 C CA . THR A 1 78 ? 1.896 -17.797 -17.75 1 96.94 78 THR A CA 1
ATOM 609 C C . THR A 1 78 ? 2.719 -18.234 -18.953 1 96.94 78 THR A C 1
ATOM 611 O O . THR A 1 78 ? 2.201 -18.328 -20.062 1 96.94 78 THR A O 1
ATOM 614 N N . PHE A 1 79 ? 3.945 -18.547 -18.719 1 97.44 79 PHE A N 1
ATOM 615 C CA . PHE A 1 79 ? 4.852 -19.016 -19.75 1 97.44 79 PHE A CA 1
ATOM 616 C C . PHE A 1 79 ? 4.379 -20.359 -20.328 1 97.44 79 PHE A C 1
ATOM 618 O O . PHE A 1 79 ? 4.363 -20.547 -21.531 1 97.44 79 PHE A O 1
ATOM 625 N N . LEU A 1 80 ? 3.928 -21.234 -19.484 1 97.94 80 LEU A N 1
ATOM 626 C CA . LEU A 1 80 ? 3.578 -22.594 -19.891 1 97.94 80 LEU A CA 1
ATOM 627 C C . LEU A 1 80 ? 2.121 -22.672 -20.328 1 97.94 80 LEU A C 1
ATOM 629 O O . LEU A 1 80 ? 1.801 -23.344 -21.312 1 97.94 80 LEU A O 1
ATOM 633 N N . LEU A 1 81 ? 1.27 -21.938 -19.641 1 96.75 81 LEU A N 1
ATOM 634 C CA . LEU A 1 81 ? -0.16 -22.156 -19.812 1 96.75 81 LEU A CA 1
ATOM 635 C C . LEU A 1 81 ? -0.742 -21.156 -20.812 1 96.75 81 LEU A C 1
ATOM 637 O O . LEU A 1 81 ? -1.784 -21.422 -21.422 1 96.75 81 LEU A O 1
ATOM 641 N N . GLN A 1 82 ? -0.132 -20.031 -20.922 1 92.69 82 GLN A N 1
ATOM 642 C CA . GLN A 1 82 ? -0.72 -18.984 -21.766 1 92.69 82 GLN A CA 1
ATOM 643 C C . GLN A 1 82 ? 0.117 -18.766 -23.016 1 92.69 82 GLN A C 1
ATOM 645 O O . GLN A 1 82 ? -0.091 -17.781 -23.734 1 92.69 82 GLN A O 1
ATOM 650 N N . ALA A 1 83 ? 1.078 -19.531 -23.266 1 89 83 ALA A N 1
ATOM 651 C CA . ALA A 1 83 ? 1.913 -19.5 -24.469 1 89 83 ALA A CA 1
ATOM 652 C C . ALA A 1 83 ? 2.535 -18.125 -24.672 1 89 83 ALA A C 1
ATOM 654 O O . ALA A 1 83 ? 2.516 -17.578 -25.766 1 89 83 ALA A O 1
ATOM 655 N N . LYS A 1 84 ? 2.91 -17.562 -23.625 1 93.06 84 LYS A N 1
ATOM 656 C CA . LYS A 1 84 ? 3.619 -16.281 -23.672 1 93.06 84 LYS A CA 1
ATOM 657 C C . LYS A 1 84 ? 5.129 -16.5 -23.656 1 93.06 84 LYS A C 1
ATOM 659 O O . LYS A 1 84 ? 5.621 -17.5 -23.141 1 93.06 84 LYS A O 1
ATOM 664 N N . SER A 1 85 ? 5.805 -15.531 -24.297 1 94.88 85 SER A N 1
ATOM 665 C CA . SER A 1 85 ? 7.262 -15.586 -24.266 1 94.88 85 SER A CA 1
ATOM 666 C C . SER A 1 85 ? 7.809 -15.047 -22.953 1 94.88 85 SER A C 1
ATOM 668 O O . SER A 1 85 ? 7.07 -14.445 -22.172 1 94.88 85 SER A O 1
ATOM 670 N N . ILE A 1 86 ? 9.078 -15.25 -22.766 1 95.69 86 ILE A N 1
ATOM 671 C CA . ILE A 1 86 ? 9.719 -14.906 -21.516 1 95.69 86 ILE A CA 1
ATOM 672 C C . ILE A 1 86 ? 9.5 -13.422 -21.203 1 95.69 86 ILE A C 1
ATOM 674 O O . ILE A 1 86 ? 9.047 -13.07 -20.109 1 95.69 86 ILE A O 1
ATOM 678 N N . GLU A 1 87 ? 9.617 -12.547 -22.141 1 91.75 87 GLU A N 1
ATOM 679 C CA . GLU A 1 87 ? 9.578 -11.102 -21.938 1 91.75 87 GLU A CA 1
ATOM 680 C C . GLU A 1 87 ? 8.164 -10.625 -21.641 1 91.75 87 GLU A C 1
ATOM 682 O O . GLU A 1 87 ? 7.969 -9.531 -21.109 1 91.75 87 GLU A O 1
ATOM 687 N N . GLN A 1 88 ? 7.254 -11.438 -21.938 1 91.62 88 GLN A N 1
ATOM 688 C CA . GLN A 1 88 ? 5.852 -11.086 -21.75 1 91.62 88 GLN A CA 1
ATOM 689 C C . GLN A 1 88 ? 5.355 -11.539 -20.375 1 91.62 88 GLN A C 1
ATOM 691 O O . GLN A 1 88 ? 4.195 -11.32 -20.031 1 91.62 88 GLN A O 1
ATOM 696 N N . THR A 1 89 ? 6.23 -12.219 -19.641 1 94.25 89 THR A N 1
ATOM 697 C CA . THR A 1 89 ? 5.832 -12.766 -18.344 1 94.25 89 THR A CA 1
ATOM 698 C C . THR A 1 89 ? 6.676 -12.172 -17.234 1 94.25 89 THR A C 1
ATOM 700 O O . THR A 1 89 ? 7.609 -11.406 -17.484 1 94.25 89 THR A O 1
ATOM 703 N N . GLN A 1 90 ? 6.281 -12.562 -15.992 1 92.62 90 GLN A N 1
ATOM 704 C CA . GLN A 1 90 ? 7.023 -12.133 -14.812 1 92.62 90 GLN A CA 1
ATOM 705 C C . GLN A 1 90 ? 8.414 -12.766 -14.773 1 92.62 90 GLN A C 1
ATOM 707 O O . GLN A 1 90 ? 9.273 -12.336 -14 1 92.62 90 GLN A O 1
ATOM 712 N N . LEU A 1 91 ? 8.672 -13.695 -15.633 1 94.62 91 LEU A N 1
ATOM 713 C CA . LEU A 1 91 ? 9.992 -14.297 -15.68 1 94.62 91 LEU A CA 1
ATOM 714 C C . LEU A 1 91 ? 11.047 -13.266 -16.062 1 94.62 91 LEU A C 1
ATOM 716 O O . LEU A 1 91 ? 12.211 -13.383 -15.656 1 94.62 91 LEU A O 1
ATOM 720 N N . ASN A 1 92 ? 10.648 -12.336 -16.828 1 90.25 92 ASN A N 1
ATOM 721 C CA . ASN A 1 92 ? 11.555 -11.266 -17.25 1 90.25 92 ASN A CA 1
ATOM 722 C C . ASN A 1 92 ? 12.18 -10.57 -16.031 1 90.25 92 ASN A C 1
ATOM 724 O O . ASN A 1 92 ? 13.32 -10.109 -16.094 1 90.25 92 ASN A O 1
ATOM 728 N N . ASP A 1 93 ? 11.453 -10.516 -14.977 1 84.12 93 ASP A N 1
ATOM 729 C CA . ASP A 1 93 ? 11.914 -9.859 -13.758 1 84.12 93 ASP A CA 1
ATOM 730 C C . ASP A 1 93 ? 12.625 -10.852 -12.836 1 84.12 93 ASP A C 1
ATOM 732 O O . ASP A 1 93 ? 13.422 -10.461 -11.984 1 84.12 93 ASP A O 1
ATOM 736 N N . VAL A 1 94 ? 12.352 -12.078 -12.969 1 89.12 94 VAL A N 1
ATOM 737 C CA . VAL A 1 94 ? 12.781 -13.094 -12 1 89.12 94 VAL A CA 1
ATOM 738 C C . VAL A 1 94 ? 14.117 -13.688 -12.438 1 89.12 94 VAL A C 1
ATOM 740 O O . VAL A 1 94 ? 14.977 -13.977 -11.602 1 89.12 94 VAL A O 1
ATOM 743 N N . LEU A 1 95 ? 14.227 -13.875 -13.734 1 91.31 95 LEU A N 1
ATOM 744 C CA . LEU A 1 95 ? 15.461 -14.477 -14.234 1 91.31 95 LEU A CA 1
ATOM 745 C C . LEU A 1 95 ? 16.609 -13.484 -14.156 1 91.31 95 LEU A C 1
ATOM 747 O O . LEU A 1 95 ? 16.594 -12.445 -14.812 1 91.31 95 LEU A O 1
ATOM 751 N N . LEU A 1 96 ? 17.531 -13.859 -13.367 1 82.94 96 LEU A N 1
ATOM 752 C CA . LEU A 1 96 ? 18.688 -12.992 -13.102 1 82.94 96 LEU A CA 1
ATOM 753 C C . LEU A 1 96 ? 19.969 -13.805 -13.047 1 82.94 96 LEU A C 1
ATOM 755 O O . LEU A 1 96 ? 19.938 -15.03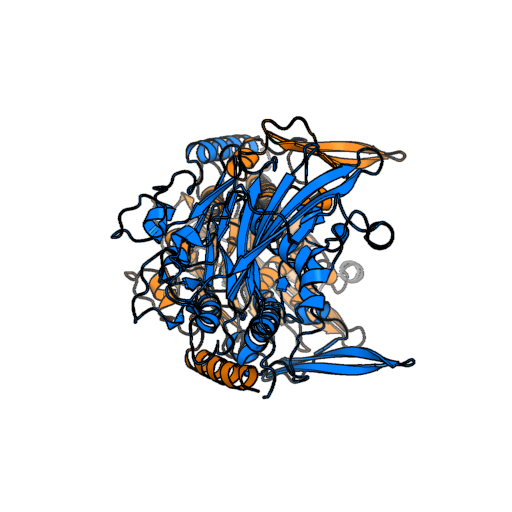1 -12.891 1 82.94 96 LEU A O 1
ATOM 759 N N . GLY A 1 97 ? 21.031 -13.055 -13.164 1 81.31 97 GLY A N 1
ATOM 760 C CA . GLY A 1 97 ? 22.328 -13.711 -13.086 1 81.31 97 GLY A CA 1
ATOM 761 C C . GLY A 1 97 ? 22.859 -14.156 -14.43 1 81.31 97 GLY A C 1
ATOM 762 O O . GLY A 1 97 ? 22.391 -13.68 -15.477 1 81.31 97 GLY A O 1
ATOM 763 N N . THR A 1 98 ? 23.922 -15.016 -14.336 1 85.81 98 THR A N 1
ATOM 764 C CA . THR A 1 98 ? 24.578 -15.438 -15.57 1 85.81 98 THR A CA 1
ATOM 765 C C . THR A 1 98 ? 24.531 -16.953 -15.711 1 85.81 98 THR A C 1
ATOM 767 O O . THR A 1 98 ? 24.797 -17.5 -16.781 1 85.81 98 THR A O 1
ATOM 770 N N . ASN A 1 99 ? 24.203 -17.641 -14.656 1 90.62 99 ASN A N 1
ATOM 771 C CA . ASN A 1 99 ? 24.156 -19.094 -14.672 1 90.62 99 ASN A CA 1
ATOM 772 C C . ASN A 1 99 ? 22.781 -19.609 -15.094 1 90.62 99 ASN A C 1
ATOM 774 O O . ASN A 1 99 ? 21.781 -18.906 -14.984 1 90.62 99 ASN A O 1
ATOM 778 N N . PRO A 1 100 ? 22.781 -20.828 -15.562 1 95.88 100 PRO A N 1
ATOM 779 C CA . PRO A 1 100 ? 21.484 -21.406 -15.93 1 95.88 100 PRO A CA 1
ATOM 780 C C . PRO A 1 100 ? 20.562 -21.594 -14.734 1 95.88 100 PRO A C 1
ATOM 782 O O . PRO A 1 100 ? 21.031 -21.859 -13.625 1 95.88 100 PRO A O 1
ATOM 785 N N . ILE A 1 101 ? 19.312 -21.438 -14.961 1 96.62 101 ILE A N 1
ATOM 786 C CA . ILE A 1 101 ? 18.281 -21.625 -13.945 1 96.62 101 ILE A CA 1
ATOM 787 C C . ILE A 1 101 ? 17.297 -22.703 -14.406 1 96.62 101 ILE A C 1
ATOM 789 O O . ILE A 1 101 ? 16.812 -22.656 -15.539 1 96.62 101 ILE A O 1
ATOM 793 N N . GLN A 1 102 ? 16.969 -23.625 -13.562 1 98.25 102 GLN A N 1
ATOM 794 C CA . GLN A 1 102 ? 16.078 -24.719 -13.922 1 98.25 102 GLN A CA 1
ATOM 795 C C . GLN A 1 102 ? 14.742 -24.609 -13.188 1 98.25 102 GLN A C 1
ATOM 797 O O . GLN A 1 102 ? 14.711 -24.375 -11.977 1 98.25 102 GLN A O 1
ATOM 802 N N . PHE A 1 103 ? 13.703 -24.656 -13.898 1 98.5 103 PHE A N 1
ATOM 803 C CA . PHE A 1 103 ? 12.344 -24.719 -13.367 1 98.5 103 PHE A CA 1
ATOM 804 C C . PHE A 1 103 ? 11.734 -26.094 -13.633 1 98.5 103 PHE A C 1
ATOM 806 O O . PHE A 1 103 ? 11.719 -26.578 -14.766 1 98.5 103 PHE A O 1
ATOM 813 N N . THR A 1 104 ? 11.242 -26.766 -12.648 1 98.38 104 THR A N 1
ATOM 814 C CA . THR A 1 104 ? 10.492 -28.016 -12.781 1 98.38 104 THR A CA 1
ATOM 815 C C . THR A 1 104 ? 9.047 -27.828 -12.312 1 98.38 104 THR A C 1
ATOM 817 O O . THR A 1 104 ? 8.805 -27.547 -11.133 1 98.38 104 THR A O 1
ATOM 820 N N . THR A 1 105 ? 8.172 -27.953 -13.203 1 98.5 105 THR A N 1
ATOM 821 C CA . THR A 1 105 ? 6.766 -27.703 -12.898 1 98.5 105 THR A CA 1
ATOM 822 C C . THR A 1 105 ? 5.934 -28.969 -13.086 1 98.5 105 THR A C 1
ATOM 824 O O . THR A 1 105 ? 6.129 -29.703 -14.055 1 98.5 105 THR A O 1
ATOM 827 N N . TYR A 1 106 ? 4.969 -29.203 -12.227 1 98.25 106 TYR A N 1
ATOM 828 C CA . TYR A 1 106 ? 4.094 -30.375 -12.281 1 98.25 106 TYR A CA 1
ATOM 829 C C . TYR A 1 106 ? 2.641 -29.953 -12.477 1 98.25 106 TYR A C 1
ATOM 831 O O . TYR A 1 106 ? 2.164 -29.016 -11.836 1 98.25 106 TYR A O 1
ATOM 839 N N . PHE A 1 107 ? 1.973 -30.641 -13.336 1 98.12 107 PHE A N 1
ATOM 840 C CA . PHE A 1 107 ? 0.554 -30.438 -13.602 1 98.12 107 PHE A CA 1
ATOM 841 C C . PHE A 1 107 ? -0.215 -31.75 -13.516 1 98.12 107 PHE A C 1
ATOM 843 O O . PHE A 1 107 ? 0.354 -32.812 -13.727 1 98.12 107 PHE A O 1
ATOM 850 N N . TYR A 1 108 ? -1.475 -31.609 -13.203 1 97.19 108 TYR A N 1
ATOM 851 C CA . TYR A 1 108 ? -2.391 -32.75 -13.242 1 97.19 108 TYR A CA 1
ATOM 852 C C . TYR A 1 108 ? -3.453 -32.562 -14.32 1 97.19 108 TYR A C 1
ATOM 854 O O . TYR A 1 108 ? -4.148 -31.531 -14.336 1 97.19 108 TYR A O 1
ATOM 862 N N . GLY A 1 109 ? -3.541 -33.5 -15.164 1 96.31 109 GLY A N 1
ATOM 863 C CA . GLY A 1 109 ? -4.668 -33.594 -16.078 1 96.31 109 GLY A CA 1
ATOM 864 C C . GLY A 1 109 ? -5.824 -34.406 -15.547 1 96.31 109 GLY A C 1
ATOM 865 O O . GLY A 1 109 ? -5.621 -35.5 -15.008 1 96.31 109 GLY A O 1
ATOM 866 N N . SER A 1 110 ? -6.996 -33.906 -15.742 1 94.25 110 SER A N 1
ATOM 867 C CA . SER A 1 110 ? -8.188 -34.562 -15.203 1 94.25 110 SER A CA 1
ATOM 868 C C . SER A 1 110 ? -8.391 -35.938 -15.828 1 94.25 110 SER A C 1
ATOM 870 O O . SER A 1 110 ? -9.234 -36.719 -15.367 1 94.25 110 SER A O 1
ATOM 872 N N . ASP A 1 111 ? -7.711 -36.281 -16.859 1 93.88 111 ASP A N 1
ATOM 873 C CA . ASP A 1 111 ? -7.719 -37.625 -17.422 1 93.88 111 ASP A CA 1
ATOM 874 C C . ASP A 1 111 ? -6.738 -38.562 -16.703 1 93.88 111 ASP A C 1
ATOM 876 O O . ASP A 1 111 ? -6.316 -39.562 -17.25 1 93.88 111 ASP A O 1
ATOM 880 N N . GLN A 1 112 ? -6.324 -38.125 -15.555 1 93.69 112 GLN A N 1
ATOM 881 C CA . GLN A 1 112 ? -5.516 -38.906 -14.633 1 93.69 112 GLN A CA 1
ATOM 882 C C . GLN A 1 112 ? -4.082 -39.031 -15.141 1 93.69 112 GLN A C 1
ATOM 884 O O . GLN A 1 112 ? -3.521 -40.125 -15.156 1 93.69 112 GLN A O 1
ATOM 889 N N . VAL A 1 113 ? -3.553 -38 -15.523 1 95.94 113 VAL A N 1
ATOM 890 C CA . VAL A 1 113 ? -2.166 -37.906 -15.969 1 95.94 113 VAL A CA 1
ATOM 891 C C . VAL A 1 113 ? -1.437 -36.812 -15.219 1 95.94 113 VAL A C 1
ATOM 893 O O . VAL A 1 113 ? -1.992 -35.719 -15 1 95.94 113 VAL A O 1
ATOM 896 N N . VAL A 1 114 ? -0.234 -37.094 -14.82 1 97 114 VAL A N 1
ATOM 897 C CA . VAL A 1 114 ? 0.626 -36.062 -14.242 1 97 114 VAL A CA 1
ATOM 898 C C . VAL A 1 114 ? 1.755 -35.719 -15.211 1 97 114 VAL A C 1
ATOM 900 O O . VAL A 1 114 ? 2.396 -36.625 -15.766 1 97 114 VAL A O 1
ATOM 903 N N . TYR A 1 115 ? 1.907 -34.5 -15.438 1 97.88 115 TYR A N 1
ATOM 904 C CA . TYR A 1 115 ? 2.982 -34 -16.281 1 97.88 115 TYR A CA 1
ATOM 905 C C . TYR A 1 115 ? 4.105 -33.375 -15.445 1 97.88 115 TYR A C 1
ATOM 907 O O . TYR A 1 115 ? 3.85 -32.75 -14.414 1 97.88 115 TYR A O 1
ATOM 915 N N . LYS A 1 116 ? 5.301 -33.594 -15.852 1 98.06 116 LYS A N 1
ATOM 916 C CA . LYS A 1 116 ? 6.504 -32.938 -15.328 1 98.06 116 LYS A CA 1
ATOM 917 C C . LYS A 1 116 ? 7.262 -32.219 -16.438 1 98.06 116 LYS A C 1
ATOM 919 O O . LYS A 1 116 ? 7.711 -32.812 -17.391 1 98.06 116 LYS A O 1
ATOM 924 N N . ASP A 1 117 ? 7.305 -30.938 -16.344 1 98.25 117 ASP A N 1
ATOM 925 C CA . ASP A 1 117 ? 8.047 -30.109 -17.297 1 98.25 117 ASP A CA 1
ATOM 926 C C . ASP A 1 117 ? 9.344 -29.594 -16.672 1 98.25 117 ASP A C 1
ATOM 928 O O . ASP A 1 117 ? 9.32 -28.828 -15.703 1 98.25 117 ASP A O 1
ATOM 932 N N . VAL A 1 118 ? 10.492 -30 -17.219 1 98.06 118 VAL A N 1
ATOM 933 C CA . VAL A 1 118 ? 11.805 -29.562 -16.766 1 98.06 118 VAL A CA 1
ATOM 934 C C . VAL A 1 118 ? 12.391 -28.562 -17.75 1 98.06 118 VAL A C 1
ATOM 936 O O . VAL A 1 118 ? 12.797 -28.953 -18.859 1 98.06 118 VAL A O 1
ATOM 939 N N . LEU A 1 119 ? 12.477 -27.328 -17.312 1 97.94 119 LEU A N 1
ATOM 940 C CA . LEU A 1 119 ? 12.938 -26.219 -18.156 1 97.94 119 LEU A CA 1
ATOM 941 C C . LEU A 1 119 ? 14.25 -25.656 -17.641 1 97.94 119 LEU A C 1
ATOM 943 O O . LEU A 1 119 ? 14.406 -25.422 -16.438 1 97.94 119 LEU A O 1
ATOM 947 N N . THR A 1 120 ? 15.195 -25.469 -18.594 1 98.12 120 THR A N 1
ATOM 948 C CA . THR A 1 120 ? 16.438 -24.766 -18.25 1 98.12 120 THR A CA 1
ATOM 949 C C . THR A 1 120 ? 16.547 -23.469 -19.031 1 98.12 120 THR A C 1
ATOM 951 O O . THR A 1 120 ? 16.484 -23.469 -20.266 1 98.12 120 THR A O 1
ATOM 954 N N . PHE A 1 121 ? 16.672 -22.391 -18.328 1 97.62 121 PHE A N 1
ATOM 955 C CA . PHE A 1 121 ? 16.859 -21.062 -18.906 1 97.62 121 PHE A CA 1
ATOM 956 C C . PHE A 1 121 ? 18.344 -20.672 -18.875 1 97.62 121 PHE A C 1
ATOM 958 O O . PHE A 1 121 ? 19.031 -20.953 -17.906 1 97.62 121 PHE A O 1
ATOM 965 N N . ASN A 1 122 ? 18.719 -20.016 -19.906 1 96.62 122 ASN A N 1
ATOM 966 C CA . ASN A 1 122 ? 20.078 -19.484 -19.969 1 96.62 122 ASN A CA 1
ATOM 967 C C . ASN A 1 122 ? 20.078 -18.062 -20.5 1 96.62 122 ASN A C 1
ATOM 969 O O . ASN A 1 122 ? 19.125 -17.609 -21.141 1 96.62 122 ASN A O 1
ATOM 973 N N . LEU A 1 123 ? 21.109 -17.391 -20.172 1 93.69 123 LEU A N 1
ATOM 974 C CA . LEU A 1 123 ? 21.266 -16.016 -20.609 1 93.69 123 LEU A CA 1
ATOM 975 C C . LEU A 1 123 ? 22.156 -15.922 -21.859 1 93.69 123 LEU A C 1
ATOM 977 O O . LEU A 1 123 ? 23.25 -16.484 -21.875 1 93.69 123 LEU A O 1
ATOM 981 N N . ASN A 1 124 ? 21.625 -15.234 -22.844 1 93.44 124 ASN A N 1
ATOM 982 C CA . ASN A 1 124 ? 22.469 -14.828 -23.969 1 93.44 124 ASN A CA 1
ATOM 983 C C . ASN A 1 124 ? 23.25 -13.562 -23.641 1 93.44 124 ASN A C 1
ATOM 985 O O . ASN A 1 124 ? 22.703 -12.469 -23.625 1 93.44 124 ASN A O 1
ATOM 989 N N . GLN A 1 125 ? 24.469 -13.672 -23.484 1 88.31 125 GLN A N 1
ATOM 990 C CA . GLN A 1 125 ? 25.312 -12.57 -23.031 1 88.31 125 GLN A CA 1
ATOM 991 C C . GLN A 1 125 ? 25.375 -11.453 -24.062 1 88.31 125 GLN A C 1
ATOM 993 O O . GLN A 1 125 ? 25.516 -10.281 -23.719 1 88.31 125 GLN A O 1
ATOM 998 N N . SER A 1 126 ? 25.312 -11.812 -25.312 1 88.5 126 SER A N 1
ATOM 999 C CA . SER A 1 126 ? 25.406 -10.82 -26.375 1 88.5 126 SER A CA 1
ATOM 1000 C C . SER A 1 126 ? 24.156 -9.938 -26.438 1 88.5 126 SER A C 1
ATOM 1002 O O . SER A 1 126 ? 24.266 -8.727 -26.594 1 88.5 126 SER A O 1
ATOM 1004 N N . THR A 1 127 ? 23.062 -10.508 -26.219 1 88.5 127 THR A N 1
ATOM 1005 C CA . THR A 1 127 ? 21.797 -9.766 -26.344 1 88.5 127 THR A CA 1
ATOM 1006 C C . THR A 1 127 ? 21.234 -9.453 -24.953 1 88.5 127 THR A C 1
ATOM 1008 O O . THR A 1 127 ? 20.266 -8.695 -24.844 1 88.5 127 THR A O 1
ATOM 1011 N N . ASN A 1 128 ? 21.797 -10.031 -23.969 1 87.88 128 ASN A N 1
ATOM 1012 C CA . ASN A 1 128 ? 21.281 -9.867 -22.609 1 87.88 128 ASN A CA 1
ATOM 1013 C C . ASN A 1 128 ? 19.828 -10.281 -22.5 1 87.88 128 ASN A C 1
ATOM 1015 O O . ASN A 1 128 ? 19 -9.539 -21.953 1 87.88 128 ASN A O 1
ATOM 1019 N N . SER A 1 129 ? 19.516 -11.383 -23.141 1 91.94 129 SER A N 1
ATOM 1020 C CA . SER A 1 129 ? 18.156 -11.922 -23.125 1 91.94 129 SER A CA 1
ATOM 1021 C C . SER A 1 129 ? 18.156 -13.391 -22.703 1 91.94 129 SER A C 1
ATOM 1023 O O . SER A 1 129 ? 19.078 -14.141 -23.047 1 91.94 129 SER A O 1
ATOM 1025 N N . TRP A 1 130 ? 17.156 -13.727 -21.969 1 95.06 130 TRP A N 1
ATOM 1026 C CA . TRP A 1 130 ? 17.031 -15.109 -21.516 1 95.06 130 TRP A CA 1
ATOM 1027 C C . TRP A 1 130 ? 16.312 -15.969 -22.547 1 95.06 130 TRP A C 1
ATOM 1029 O O . TRP A 1 130 ? 15.445 -15.484 -23.266 1 95.06 130 TRP A O 1
ATOM 1039 N N . TYR A 1 131 ? 16.75 -17.188 -22.656 1 96.44 131 TYR A N 1
ATOM 1040 C CA . TYR A 1 131 ? 16.125 -18.141 -23.562 1 96.44 131 TYR A CA 1
ATOM 1041 C C . TYR A 1 131 ? 16.109 -19.547 -22.969 1 96.44 131 TYR A C 1
ATOM 1043 O O . TYR A 1 131 ? 16.703 -19.781 -21.922 1 96.44 131 TYR A O 1
ATOM 1051 N N . VAL A 1 132 ? 15.383 -20.453 -23.625 1 97 132 VAL A N 1
ATOM 1052 C CA . VAL A 1 132 ? 15.266 -21.828 -23.172 1 97 132 VAL A CA 1
ATOM 1053 C C . VAL A 1 132 ? 16.328 -22.688 -23.844 1 97 132 VAL A C 1
ATOM 1055 O O . VAL A 1 132 ? 16.344 -22.812 -25.078 1 97 132 VAL A O 1
ATOM 1058 N N . THR A 1 133 ? 17.156 -23.281 -23.094 1 96.38 133 THR A N 1
ATOM 1059 C CA . THR A 1 133 ? 18.219 -24.141 -23.656 1 96.38 133 THR A CA 1
ATOM 1060 C C . THR A 1 133 ? 17.766 -25.594 -23.688 1 96.38 133 THR A C 1
ATOM 1062 O O . THR A 1 133 ? 18.188 -26.359 -24.562 1 96.38 133 THR A O 1
ATOM 1065 N N . SER A 1 134 ? 16.969 -25.969 -22.688 1 96.94 134 SER A N 1
ATOM 1066 C CA . SER A 1 134 ? 16.469 -27.328 -22.609 1 96.94 134 SER A CA 1
ATOM 1067 C C . SER A 1 134 ? 15.062 -27.359 -22.016 1 96.94 134 SER A C 1
ATOM 1069 O O . SER A 1 134 ? 14.742 -26.578 -21.125 1 96.94 134 SER A O 1
ATOM 1071 N N . GLU A 1 135 ? 14.305 -28.234 -22.531 1 97.62 135 GLU A N 1
ATOM 1072 C CA . GLU A 1 135 ? 12.969 -28.5 -22.016 1 97.62 135 GLU A CA 1
ATOM 1073 C C . GLU A 1 135 ? 12.578 -29.953 -22.25 1 97.62 135 GLU A C 1
ATOM 1075 O O . GLU A 1 135 ? 12.586 -30.438 -23.391 1 97.62 135 GLU A O 1
ATOM 1080 N N . LYS A 1 136 ? 12.289 -30.656 -21.234 1 97.81 136 LYS A N 1
ATOM 1081 C CA . LYS A 1 136 ? 11.828 -32.031 -21.297 1 97.81 136 LYS A CA 1
ATOM 1082 C C . LYS A 1 136 ? 10.5 -32.219 -20.578 1 97.81 136 LYS A C 1
ATOM 1084 O O . LYS A 1 136 ? 10.359 -31.797 -19.422 1 97.81 136 LYS A O 1
ATOM 1089 N N . ILE A 1 137 ? 9.586 -32.75 -21.25 1 97.88 137 ILE A N 1
ATOM 1090 C CA . ILE A 1 137 ? 8.266 -32.969 -20.672 1 97.88 137 ILE A CA 1
ATOM 1091 C C . ILE A 1 137 ? 8.023 -34.469 -20.5 1 97.88 137 ILE A C 1
ATOM 1093 O O . ILE A 1 137 ? 8.164 -35.25 -21.453 1 97.88 137 ILE A O 1
ATOM 1097 N N . TYR A 1 138 ? 7.699 -34.844 -19.281 1 97.88 138 TYR A N 1
ATOM 1098 C CA . TYR A 1 138 ? 7.375 -36.219 -18.953 1 97.88 138 TYR A CA 1
ATOM 1099 C C . TYR A 1 138 ? 5.898 -36.344 -18.609 1 97.88 138 TYR A C 1
ATOM 1101 O O . TYR A 1 138 ? 5.238 -35.375 -18.266 1 97.88 138 TYR A O 1
ATOM 1109 N N . ARG A 1 139 ? 5.375 -37.5 -18.75 1 96.38 139 ARG A N 1
ATOM 1110 C CA . ARG A 1 139 ? 4.023 -37.75 -18.266 1 96.38 139 ARG A CA 1
ATOM 1111 C C . ARG A 1 139 ? 3.918 -39.156 -17.688 1 96.38 139 ARG A C 1
ATOM 1113 O O . ARG A 1 139 ? 4.688 -40.062 -18.062 1 96.38 139 ARG A O 1
ATOM 1120 N N . LYS A 1 140 ? 3.066 -39.344 -16.797 1 94.81 140 LYS A N 1
ATOM 1121 C CA . LYS A 1 140 ? 2.74 -40.656 -16.25 1 94.81 140 LYS A CA 1
ATOM 1122 C C . LYS A 1 140 ? 1.268 -40.75 -15.859 1 94.81 140 LYS A C 1
ATOM 1124 O O . LYS A 1 140 ? 0.686 -39.75 -15.406 1 94.81 140 LYS A O 1
ATOM 1129 N N . LYS A 1 141 ? 0.765 -41.906 -16 1 93.56 141 LYS A N 1
ATOM 1130 C CA . LYS A 1 141 ? -0.597 -42.156 -15.539 1 93.56 141 LYS A CA 1
ATOM 1131 C C . LYS A 1 141 ? -0.642 -42.344 -14.023 1 93.56 141 LYS A C 1
ATOM 1133 O O . LYS A 1 141 ? 0.289 -42.875 -13.422 1 93.56 141 LYS A O 1
ATOM 1138 N N . VAL A 1 142 ? -1.698 -41.781 -13.484 1 92.38 142 VAL A N 1
ATOM 1139 C CA . VAL A 1 142 ? -1.86 -41.875 -12.039 1 92.38 142 VAL A CA 1
ATOM 1140 C C . VAL A 1 142 ? -3.236 -42.469 -11.711 1 92.38 142 VAL A C 1
ATOM 1142 O O . VAL A 1 142 ? -4.199 -41.719 -11.508 1 92.38 142 VAL A O 1
ATOM 1145 N N . PRO A 1 143 ? -3.225 -43.75 -11.477 1 87.12 143 PRO A N 1
ATOM 1146 C CA . PRO A 1 143 ? -4.496 -44.344 -11.078 1 87.12 143 PRO A CA 1
ATOM 1147 C C . PRO A 1 143 ? -4.996 -43.844 -9.727 1 87.12 143 PRO A C 1
ATOM 1149 O O . PRO A 1 143 ? -4.254 -43.156 -9 1 87.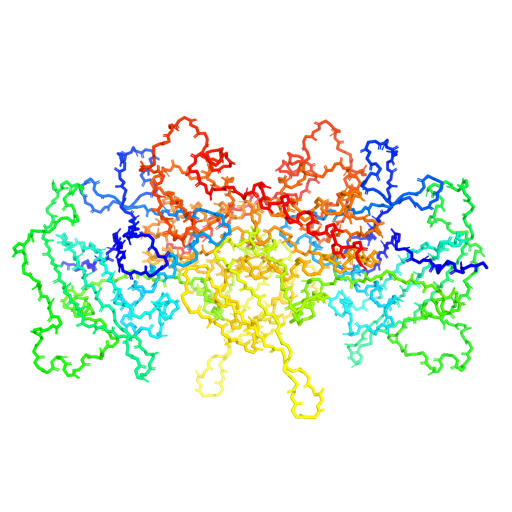12 143 PRO A O 1
ATOM 1152 N N . MET A 1 144 ? -6.195 -44.125 -9.406 1 85.5 144 MET A N 1
ATOM 1153 C CA . MET A 1 144 ? -6.914 -43.625 -8.25 1 85.5 144 MET A CA 1
ATOM 1154 C C . MET A 1 144 ? -6.203 -44 -6.949 1 85.5 144 MET A C 1
ATOM 1156 O O . MET A 1 144 ? -6.262 -43.25 -5.969 1 85.5 144 MET A O 1
ATOM 1160 N N . ARG A 1 145 ? -5.496 -44.969 -6.875 1 85 145 ARG A N 1
ATOM 1161 C CA . ARG A 1 145 ? -4.883 -45.469 -5.641 1 85 145 ARG A CA 1
ATOM 1162 C C . ARG A 1 145 ? -3.443 -44.969 -5.52 1 85 145 ARG A C 1
ATOM 1164 O O . ARG A 1 145 ? -2.713 -45.406 -4.621 1 85 145 ARG A O 1
ATOM 1171 N N . THR A 1 146 ? -3.053 -44.094 -6.297 1 84.81 146 THR A N 1
ATOM 1172 C CA . THR A 1 146 ? -1.695 -43.562 -6.254 1 84.81 146 THR A CA 1
ATOM 1173 C C . THR A 1 146 ? -1.462 -42.781 -4.961 1 84.81 146 THR A C 1
ATOM 1175 O O . THR A 1 146 ? -2.236 -41.875 -4.621 1 84.81 146 THR A O 1
ATOM 1178 N N . PRO A 1 147 ? -0.376 -43.156 -4.242 1 83.5 147 PRO A N 1
ATOM 1179 C CA . PRO A 1 147 ? -0.063 -42.406 -3.02 1 83.5 147 PRO A CA 1
ATOM 1180 C C . PRO A 1 147 ? 0.473 -41 -3.309 1 83.5 147 PRO A C 1
ATOM 1182 O O . PRO A 1 147 ? 1.146 -40.781 -4.32 1 83.5 147 PRO A O 1
ATOM 1185 N N . LYS A 1 148 ? 0.235 -40.062 -2.42 1 84.81 148 LYS A N 1
ATOM 1186 C CA . LYS A 1 148 ? 0.667 -38.688 -2.533 1 84.81 148 LYS A CA 1
ATOM 1187 C C . LYS A 1 148 ? 2.182 -38.594 -2.689 1 84.81 148 LYS A C 1
ATOM 1189 O O . LYS A 1 148 ? 2.682 -37.781 -3.477 1 84.81 148 LYS A O 1
ATOM 1194 N N . ARG A 1 149 ? 2.848 -39.438 -1.991 1 80.75 149 ARG A N 1
ATOM 1195 C CA . ARG A 1 149 ? 4.305 -39.406 -1.966 1 80.75 149 ARG A CA 1
ATOM 1196 C C . ARG A 1 149 ? 4.887 -39.719 -3.34 1 80.75 149 ARG A C 1
ATOM 1198 O O . ARG A 1 149 ? 5.996 -39.312 -3.664 1 80.75 149 ARG A O 1
ATOM 1205 N N . SER A 1 150 ? 4.129 -40.406 -4.168 1 87.38 150 SER A N 1
ATOM 1206 C CA . SER A 1 150 ? 4.625 -40.844 -5.469 1 87.38 150 SER A CA 1
ATOM 1207 C C . SER A 1 150 ? 4.188 -39.875 -6.574 1 87.38 150 SER A C 1
ATOM 1209 O O . SER A 1 150 ? 4.57 -40.062 -7.734 1 87.38 150 SER A O 1
ATOM 1211 N N . LEU A 1 151 ? 3.488 -38.969 -6.188 1 91.5 151 LEU A N 1
ATOM 1212 C CA . LEU A 1 151 ? 2.891 -38.062 -7.172 1 91.5 151 LEU A CA 1
ATOM 1213 C C . LEU A 1 151 ? 3.969 -37.375 -7.992 1 91.5 151 LEU A C 1
ATOM 1215 O O . LEU A 1 151 ? 3.844 -37.25 -9.211 1 91.5 151 LEU A O 1
ATOM 1219 N N . PHE A 1 152 ? 5.043 -37 -7.387 1 94.06 152 PHE A N 1
ATOM 1220 C CA . PHE A 1 152 ? 6.047 -36.188 -8.039 1 94.06 152 PHE A CA 1
ATOM 1221 C C . PHE A 1 152 ? 7.27 -37 -8.422 1 94.06 152 PHE A C 1
ATOM 1223 O O . PHE A 1 152 ? 8.266 -36.469 -8.898 1 94.06 152 PHE A O 1
ATOM 1230 N N . THR A 1 153 ? 7.152 -38.312 -8.211 1 92.94 153 THR A N 1
ATOM 1231 C CA . THR A 1 153 ? 8.289 -39.188 -8.508 1 92.94 153 THR A CA 1
ATOM 1232 C C . THR A 1 153 ? 8.141 -39.812 -9.891 1 92.94 153 THR A C 1
ATOM 1234 O O . THR A 1 153 ? 7.121 -40.438 -10.195 1 92.94 153 THR A O 1
ATOM 1237 N N . PHE A 1 154 ? 9.125 -39.656 -10.727 1 94.69 154 PHE A N 1
ATOM 1238 C CA . PHE A 1 154 ? 9.211 -40.25 -12.047 1 94.69 154 PHE A CA 1
ATOM 1239 C C . PHE A 1 154 ? 10.398 -41.219 -12.117 1 94.69 154 PHE A C 1
ATOM 1241 O O . PHE A 1 154 ? 11.477 -40.906 -11.586 1 94.69 154 PHE A O 1
ATOM 1248 N N . PRO A 1 155 ? 10.172 -42.312 -12.688 1 90.31 155 PRO A N 1
ATOM 1249 C CA . PRO A 1 155 ? 11.289 -43.25 -12.797 1 90.31 155 PRO A CA 1
ATOM 1250 C C . PRO A 1 155 ? 12.461 -42.688 -13.594 1 90.31 155 PRO A C 1
ATOM 1252 O O . PRO A 1 155 ? 12.25 -41.875 -14.523 1 90.31 155 PRO A O 1
ATOM 1255 N N . THR A 1 156 ? 13.602 -43.062 -13.203 1 88.25 156 THR A N 1
ATOM 1256 C CA . THR A 1 156 ? 14.812 -42.594 -13.883 1 88.25 156 THR A CA 1
ATOM 1257 C C . THR A 1 156 ? 14.82 -43.062 -15.336 1 88.25 156 THR A C 1
ATOM 1259 O O . THR A 1 156 ? 15.422 -42.406 -16.188 1 88.25 156 THR A O 1
ATOM 1262 N N . SER A 1 157 ? 14.125 -44.125 -15.609 1 90.38 157 SER A N 1
ATOM 1263 C CA . SER A 1 157 ? 14.102 -44.688 -16.953 1 90.38 157 SER A CA 1
ATOM 1264 C C . SER A 1 157 ? 13.016 -44.031 -17.797 1 90.38 157 SER A C 1
ATOM 1266 O O . SER A 1 157 ? 12.906 -44.312 -19 1 90.38 157 SER A O 1
ATOM 1268 N N . ALA A 1 158 ? 12.359 -43.156 -17.172 1 91.69 158 ALA A N 1
ATOM 1269 C CA . ALA A 1 158 ? 11.273 -42.531 -17.922 1 91.69 158 ALA A CA 1
ATOM 1270 C C . ALA A 1 158 ? 11.805 -41.719 -19.078 1 91.69 158 ALA A C 1
ATOM 1272 O O . ALA A 1 158 ? 12.773 -40.969 -18.938 1 91.69 158 ALA A O 1
ATOM 1273 N N . LYS A 1 159 ? 11.188 -41.906 -20.266 1 93.69 159 LYS A N 1
ATOM 1274 C CA . LYS A 1 159 ? 11.539 -41.125 -21.438 1 93.69 159 LYS A CA 1
ATOM 1275 C C . LYS A 1 159 ? 10.594 -39.938 -21.594 1 93.69 159 LYS A C 1
ATOM 1277 O O . LYS A 1 159 ? 9.383 -40.062 -21.406 1 93.69 159 LYS A O 1
ATOM 1282 N N . PRO A 1 160 ? 11.148 -38.812 -21.891 1 96.44 160 PRO A N 1
ATOM 1283 C CA . PRO A 1 160 ? 10.266 -37.656 -22.094 1 96.44 160 PRO A CA 1
ATOM 1284 C C . PRO A 1 160 ? 9.352 -37.812 -23.312 1 96.44 160 PRO A C 1
ATOM 1286 O O . PRO A 1 160 ? 9.75 -38.406 -24.312 1 96.44 160 PRO A O 1
ATOM 1289 N N . VAL A 1 161 ? 8.141 -37.406 -23.219 1 95 161 VAL A N 1
ATOM 1290 C CA . VAL A 1 161 ? 7.195 -37.438 -24.328 1 95 161 VAL A CA 1
ATOM 1291 C C . VAL A 1 161 ? 7.57 -36.375 -25.344 1 95 161 VAL A C 1
ATOM 1293 O O . VAL A 1 161 ? 7.301 -36.5 -26.547 1 95 161 VAL A O 1
ATOM 1296 N N . LEU A 1 162 ? 8.062 -35.281 -24.844 1 94.88 162 LEU A N 1
ATOM 1297 C CA . LEU A 1 162 ? 8.594 -34.188 -25.672 1 94.88 162 LEU A CA 1
ATOM 1298 C C . LEU A 1 162 ? 9.961 -33.75 -25.172 1 94.88 162 LEU A C 1
ATOM 1300 O O . LEU A 1 162 ? 10.156 -33.562 -23.969 1 94.88 162 LEU A O 1
ATOM 1304 N N . ASP A 1 163 ? 10.867 -33.625 -26.047 1 96.19 163 ASP A N 1
ATOM 1305 C CA . ASP A 1 163 ? 12.234 -33.188 -25.781 1 96.19 163 ASP A CA 1
ATOM 1306 C C . ASP A 1 163 ? 12.68 -32.125 -26.766 1 96.19 163 ASP A C 1
ATOM 1308 O O . ASP A 1 163 ? 12.789 -32.375 -27.969 1 96.19 163 ASP A O 1
ATOM 1312 N N . ARG A 1 164 ? 12.938 -30.984 -26.203 1 94.69 164 ARG A N 1
ATOM 1313 C CA . ARG A 1 164 ? 13.281 -29.844 -27.047 1 94.69 164 ARG A CA 1
ATOM 1314 C C . ARG A 1 164 ? 14.5 -30.156 -27.906 1 94.69 164 ARG A C 1
ATOM 1316 O O . ARG A 1 164 ? 14.594 -29.656 -29.031 1 94.69 164 ARG A O 1
ATOM 1323 N N . ASP A 1 165 ? 15.453 -30.984 -27.484 1 92.69 165 ASP A N 1
ATOM 1324 C CA . ASP A 1 165 ? 16.688 -31.312 -28.203 1 92.69 165 ASP A CA 1
ATOM 1325 C C . ASP A 1 165 ? 16.438 -32.375 -29.266 1 92.69 165 ASP A C 1
ATOM 1327 O O . ASP A 1 165 ? 17.281 -32.625 -30.125 1 92.69 165 ASP A O 1
ATOM 1331 N N . GLN A 1 166 ? 15.273 -32.938 -29.297 1 92.69 166 GLN A N 1
ATOM 1332 C CA . GLN A 1 166 ? 14.984 -34.031 -30.219 1 92.69 166 GLN A CA 1
ATOM 1333 C C . GLN A 1 166 ? 13.734 -33.75 -31.047 1 92.69 166 GLN A C 1
ATOM 1335 O O . GLN A 1 166 ? 13.016 -34.656 -31.453 1 92.69 166 GLN A O 1
ATOM 1340 N N . LEU A 1 167 ? 13.445 -32.562 -31.219 1 90.06 167 LEU A N 1
ATOM 1341 C CA . LEU A 1 167 ? 12.266 -32.156 -31.984 1 90.06 167 LEU A CA 1
ATOM 1342 C C . LEU A 1 167 ? 12.508 -32.375 -33.469 1 90.06 167 LEU A C 1
ATOM 1344 O O . LEU A 1 167 ? 13.648 -32.281 -33.938 1 90.06 167 LEU A O 1
ATOM 1348 N N . ASP A 1 168 ? 11.398 -32.656 -34.125 1 89.38 168 ASP A N 1
ATOM 1349 C CA . ASP A 1 168 ? 11.453 -32.625 -35.594 1 89.38 168 ASP A CA 1
ATOM 1350 C C . ASP A 1 168 ? 11.969 -31.281 -36.094 1 89.38 168 ASP A C 1
ATOM 1352 O O . ASP A 1 168 ? 11.602 -30.234 -35.562 1 89.38 168 ASP A O 1
ATOM 1356 N N . PRO A 1 169 ? 12.734 -31.359 -37.125 1 87.12 169 PRO A N 1
ATOM 1357 C CA . PRO A 1 169 ? 13.359 -30.125 -37.594 1 87.12 169 PRO A CA 1
ATOM 1358 C C . PRO A 1 169 ? 12.344 -29.031 -37.938 1 87.12 169 PRO A C 1
ATOM 1360 O O . PRO A 1 169 ? 12.609 -27.859 -37.719 1 87.12 169 PRO A O 1
ATOM 1363 N N . ILE A 1 170 ? 11.258 -29.391 -38.438 1 85.62 170 ILE A N 1
ATOM 1364 C CA . ILE A 1 170 ? 10.242 -28.391 -38.781 1 85.62 170 ILE A CA 1
ATOM 1365 C C . ILE A 1 170 ? 9.68 -27.75 -37.531 1 85.62 170 ILE A C 1
ATOM 1367 O O . ILE A 1 170 ? 9.555 -26.531 -37.438 1 85.62 170 ILE A O 1
ATOM 1371 N N . VAL A 1 171 ? 9.406 -28.547 -36.562 1 85.12 171 VAL A N 1
ATOM 1372 C CA . VAL A 1 171 ? 8.875 -28.062 -35.281 1 85.12 171 VAL A CA 1
ATOM 1373 C C . VAL A 1 171 ? 9.914 -27.203 -34.594 1 85.12 171 VAL A C 1
ATOM 1375 O O . VAL A 1 171 ? 9.594 -26.125 -34.062 1 85.12 171 VAL A O 1
ATOM 1378 N N . ALA A 1 172 ? 11.086 -27.609 -34.656 1 85.69 172 ALA A N 1
ATOM 1379 C CA . ALA A 1 172 ? 12.195 -26.891 -34.031 1 85.69 172 ALA A CA 1
ATOM 1380 C C . ALA A 1 172 ? 12.375 -25.516 -34.656 1 85.69 172 ALA A C 1
ATOM 1382 O O . ALA A 1 172 ? 12.742 -24.562 -33.969 1 85.69 172 ALA A O 1
ATOM 1383 N N . SER A 1 173 ? 12.094 -25.422 -35.969 1 84.5 173 SER A N 1
ATOM 1384 C CA . SER A 1 173 ? 12.312 -24.156 -36.688 1 84.5 173 SER A CA 1
ATOM 1385 C C . SER A 1 173 ? 11.219 -23.141 -36.344 1 84.5 173 SER A C 1
ATOM 1387 O O . SER A 1 173 ? 11.445 -21.938 -36.438 1 84.5 173 SER A O 1
ATOM 1389 N N . VAL A 1 174 ? 10.125 -23.641 -35.875 1 85.19 174 VAL A N 1
ATOM 1390 C CA . VAL A 1 174 ? 9 -22.75 -35.625 1 85.19 174 VAL A CA 1
ATOM 1391 C C . VAL A 1 174 ? 8.969 -22.344 -34.156 1 85.19 174 VAL A C 1
ATOM 1393 O O . VAL A 1 174 ? 8.445 -21.297 -33.781 1 85.19 174 VAL A O 1
ATOM 1396 N N . LEU A 1 175 ? 9.562 -23.094 -33.312 1 90.38 175 LEU A N 1
ATOM 1397 C CA . LEU A 1 175 ? 9.578 -22.812 -31.891 1 90.38 175 LEU A CA 1
ATOM 1398 C C . LEU A 1 175 ? 10.617 -21.75 -31.547 1 90.38 175 LEU A C 1
ATOM 1400 O O . LEU A 1 175 ? 11.82 -22 -31.672 1 90.38 175 LEU A O 1
ATOM 1404 N N . ALA A 1 176 ? 10.141 -20.609 -31.109 1 91.56 176 ALA A N 1
ATOM 1405 C CA . ALA A 1 176 ? 11.055 -19.531 -30.734 1 91.56 176 ALA A CA 1
ATOM 1406 C C . ALA A 1 176 ? 11.891 -19.922 -29.516 1 91.56 176 ALA A C 1
ATOM 1408 O O . ALA A 1 176 ? 11.43 -20.672 -28.656 1 91.56 176 ALA A O 1
ATOM 1409 N N . PRO A 1 177 ? 13.094 -19.375 -29.422 1 92.44 177 PRO A N 1
ATOM 1410 C CA . PRO A 1 177 ? 13.992 -19.734 -28.312 1 92.44 177 PRO A CA 1
ATOM 1411 C C . PRO A 1 177 ? 13.43 -19.328 -26.953 1 92.44 177 PRO A C 1
ATOM 1413 O O . PRO A 1 177 ? 13.836 -19.891 -25.922 1 92.44 177 PRO A O 1
ATOM 1416 N N . ASP A 1 178 ? 12.523 -18.438 -26.922 1 94.81 178 ASP A N 1
ATOM 1417 C CA . ASP A 1 178 ? 12.008 -17.984 -25.641 1 94.81 178 ASP A CA 1
ATOM 1418 C C . ASP A 1 178 ? 10.562 -18.438 -25.438 1 94.81 178 ASP A C 1
ATOM 1420 O O . ASP A 1 178 ? 9.812 -17.797 -24.688 1 94.81 178 ASP A O 1
ATOM 1424 N N . ASP A 1 179 ? 10.188 -19.5 -26.141 1 94.62 179 ASP A N 1
ATOM 1425 C CA . ASP A 1 179 ? 8.859 -20.094 -25.969 1 94.62 179 ASP A CA 1
ATOM 1426 C C . ASP A 1 179 ? 8.953 -21.5 -25.391 1 94.62 179 ASP A C 1
ATOM 1428 O O . ASP A 1 179 ? 9.992 -22.156 -25.5 1 94.62 179 ASP A O 1
ATOM 1432 N N . SER A 1 180 ? 7.875 -21.953 -24.797 1 96.38 180 SER A N 1
ATOM 1433 C CA . SER A 1 180 ? 7.793 -23.312 -24.281 1 96.38 180 SER A CA 1
ATOM 1434 C C . SER A 1 180 ? 7.094 -24.25 -25.25 1 96.38 180 SER A C 1
ATOM 1436 O O . SER A 1 180 ? 6.191 -23.828 -25.984 1 96.38 180 SER A O 1
ATOM 1438 N N . MET A 1 181 ? 7.488 -25.516 -25.266 1 94.5 181 MET A N 1
ATOM 1439 C CA . MET A 1 181 ? 6.824 -26.516 -26.078 1 94.5 181 MET A CA 1
ATOM 1440 C C . MET A 1 181 ? 5.602 -27.078 -25.375 1 94.5 181 MET A C 1
ATOM 1442 O O . MET A 1 181 ? 4.828 -27.844 -25.969 1 94.5 181 MET A O 1
ATOM 1446 N N . PHE A 1 182 ? 5.355 -26.672 -24.156 1 96.12 182 PHE A N 1
ATOM 1447 C CA . PHE A 1 182 ? 4.25 -27.234 -23.391 1 96.12 182 PHE A CA 1
ATOM 1448 C C . PHE A 1 182 ? 2.918 -26.922 -24.062 1 96.12 182 PHE A C 1
ATOM 1450 O O . PHE A 1 182 ? 1.937 -27.641 -23.859 1 96.12 182 PHE A O 1
ATOM 1457 N N . ARG A 1 183 ? 2.879 -25.906 -24.828 1 92.31 183 ARG A N 1
ATOM 1458 C CA . ARG A 1 183 ? 1.671 -25.547 -25.562 1 92.31 183 ARG A CA 1
ATOM 1459 C C . ARG A 1 183 ? 1.217 -26.688 -26.453 1 92.31 183 ARG A C 1
ATOM 1461 O O . ARG A 1 183 ? 0.022 -26.844 -26.719 1 92.31 183 ARG A O 1
ATOM 1468 N N . THR A 1 184 ? 2.145 -27.5 -26.969 1 92.06 184 THR A N 1
ATOM 1469 C CA . THR A 1 184 ? 1.826 -28.656 -27.812 1 92.06 184 THR A CA 1
ATOM 1470 C C . THR A 1 184 ? 0.995 -29.672 -27.016 1 92.06 184 THR A C 1
ATOM 1472 O O . THR A 1 184 ? 0.031 -30.234 -27.547 1 92.06 184 THR A O 1
ATOM 1475 N N . ILE A 1 185 ? 1.362 -29.875 -25.766 1 94.38 185 ILE A N 1
ATOM 1476 C CA . ILE A 1 185 ? 0.633 -30.797 -24.906 1 94.38 185 ILE A CA 1
ATOM 1477 C C . ILE A 1 185 ? -0.793 -30.297 -24.688 1 94.38 185 ILE A C 1
ATOM 1479 O O . ILE A 1 185 ? -1.753 -31.062 -24.812 1 94.38 185 ILE A O 1
ATOM 1483 N N . ILE A 1 186 ? -0.934 -29.062 -24.406 1 95.56 186 ILE A N 1
ATOM 1484 C CA . ILE A 1 186 ? -2.23 -28.453 -24.125 1 95.56 186 ILE A CA 1
ATOM 1485 C C . ILE A 1 186 ? -3.137 -28.578 -25.344 1 95.56 186 ILE A C 1
ATOM 1487 O O . ILE A 1 186 ? -4.301 -28.969 -25.219 1 95.56 186 ILE A O 1
ATOM 1491 N N . SER A 1 187 ? -2.576 -28.328 -26.5 1 92.94 187 SER A N 1
ATOM 1492 C CA . SER A 1 187 ? -3.346 -28.375 -27.734 1 92.94 187 SER A CA 1
ATOM 1493 C C . SER A 1 187 ? -3.705 -29.812 -28.109 1 92.94 187 SER A C 1
ATOM 1495 O O . SER A 1 187 ? -4.859 -30.094 -28.438 1 92.94 187 SER A O 1
ATOM 1497 N N . GLN A 1 188 ? -2.754 -30.703 -28.078 1 92.44 188 GLN A N 1
ATOM 1498 C CA . GLN A 1 188 ? -2.951 -32.094 -28.469 1 92.44 188 GLN A CA 1
ATOM 1499 C C . GLN A 1 188 ? -3.986 -32.781 -27.594 1 92.44 188 GLN A C 1
ATOM 1501 O O . GLN A 1 188 ? -4.824 -33.531 -28.078 1 92.44 188 GLN A O 1
ATOM 1506 N N . GLN A 1 189 ? -3.893 -32.5 -26.312 1 94.31 189 GLN A N 1
ATOM 1507 C CA . GLN A 1 189 ? -4.785 -33.156 -25.375 1 94.31 189 GLN A CA 1
ATOM 1508 C C . GLN A 1 189 ? -6.062 -32.375 -25.156 1 94.31 189 GLN A C 1
ATOM 1510 O O . GLN A 1 189 ? -6.984 -32.812 -24.484 1 94.31 189 GLN A O 1
ATOM 1515 N N . GLN A 1 190 ? -6.129 -31.156 -25.703 1 94.81 190 GLN A N 1
ATOM 1516 C CA . GLN A 1 190 ? -7.277 -30.25 -25.594 1 94.81 190 GLN A CA 1
ATOM 1517 C C . GLN A 1 190 ? -7.602 -29.938 -24.141 1 94.81 190 GLN A C 1
ATOM 1519 O O . GLN A 1 190 ? -8.75 -30.047 -23.719 1 94.81 190 GLN A O 1
ATOM 1524 N N . TYR A 1 191 ? -6.602 -29.594 -23.406 1 95.81 191 TYR A N 1
ATOM 1525 C CA . TYR A 1 191 ? -6.773 -29.234 -22.016 1 95.81 191 TYR A CA 1
ATOM 1526 C C . TYR A 1 191 ? -7.316 -27.828 -21.875 1 95.81 191 TYR A C 1
ATOM 1528 O O . TYR A 1 191 ? -6.914 -26.922 -22.625 1 95.81 191 TYR A O 1
ATOM 1536 N N . GLN A 1 192 ? -8.203 -27.641 -20.938 1 95.75 192 GLN A N 1
ATOM 1537 C CA . GLN A 1 192 ? -8.508 -26.312 -20.422 1 95.75 192 GLN A CA 1
ATOM 1538 C C . GLN A 1 192 ? -7.547 -25.938 -19.297 1 95.75 192 GLN A C 1
ATOM 1540 O O . GLN A 1 192 ? -7.406 -26.656 -18.312 1 95.75 192 GLN A O 1
ATOM 1545 N N . THR A 1 193 ? -6.906 -24.828 -19.484 1 96.88 193 THR A N 1
ATOM 1546 C CA . THR A 1 193 ? -5.902 -24.422 -18.5 1 96.88 193 THR A CA 1
ATOM 1547 C C . THR A 1 193 ? -6.496 -23.438 -17.5 1 96.88 193 THR A C 1
ATOM 1549 O O . THR A 1 193 ? -7.5 -22.781 -17.781 1 96.88 193 THR A O 1
ATOM 1552 N N . GLN A 1 194 ? -5.93 -23.375 -16.375 1 96.38 194 GLN A N 1
ATOM 1553 C CA . GLN A 1 194 ? -6.348 -22.422 -15.359 1 96.38 194 GLN A CA 1
ATOM 1554 C C . GLN A 1 194 ? -5.992 -21 -15.766 1 96.38 194 GLN A C 1
ATOM 1556 O O . GLN A 1 194 ? -4.891 -20.734 -16.266 1 96.38 194 GLN A O 1
ATOM 1561 N N . THR A 1 195 ? -6.934 -20.125 -15.539 1 95 195 THR A N 1
ATOM 1562 C CA . THR A 1 195 ? -6.668 -18.703 -15.734 1 95 195 THR A CA 1
ATOM 1563 C C . THR A 1 195 ? -5.738 -18.172 -14.648 1 95 195 THR A C 1
ATOM 1565 O O . THR A 1 195 ? -5.938 -18.453 -13.461 1 95 195 THR A O 1
ATOM 1568 N N . ILE A 1 196 ? -4.711 -17.453 -15.086 1 96.38 196 ILE A N 1
ATOM 1569 C CA . ILE A 1 196 ? -3.791 -16.828 -14.133 1 96.38 196 ILE A CA 1
ATOM 1570 C C . ILE A 1 196 ? -4.113 -15.344 -13.992 1 96.38 196 ILE A C 1
ATOM 1572 O O . ILE A 1 196 ? -4.008 -14.586 -14.961 1 96.38 196 ILE A O 1
ATOM 1576 N N . VAL A 1 197 ? -4.512 -14.945 -12.789 1 93.06 197 VAL A N 1
ATOM 1577 C CA . VAL A 1 197 ? -4.848 -13.547 -12.516 1 93.06 197 VAL A CA 1
ATOM 1578 C C . VAL A 1 197 ? -3.711 -12.891 -11.742 1 93.06 197 VAL A C 1
ATOM 1580 O O . VAL A 1 197 ? -3.57 -13.102 -10.531 1 93.06 197 VAL A O 1
ATOM 1583 N N . ASP A 1 198 ? -2.963 -12.055 -12.445 1 92.62 198 ASP A N 1
ATOM 1584 C CA . ASP A 1 198 ? -1.795 -11.367 -11.906 1 92.62 198 ASP A CA 1
ATOM 1585 C C . ASP A 1 198 ? -2.154 -9.953 -11.43 1 92.62 198 ASP A C 1
ATOM 1587 O O . ASP A 1 198 ? -2.408 -9.07 -12.25 1 92.62 198 ASP A O 1
ATOM 1591 N N . THR A 1 199 ? -2.148 -9.711 -10.102 1 89.19 199 THR A N 1
ATOM 1592 C CA . THR A 1 199 ? -2.5 -8.391 -9.594 1 89.19 199 THR A CA 1
ATOM 1593 C C . THR A 1 199 ? -1.246 -7.586 -9.266 1 89.19 199 THR A C 1
ATOM 1595 O O . THR A 1 199 ? -1.335 -6.473 -8.742 1 89.19 199 THR A O 1
ATOM 1598 N N . LEU A 1 200 ? -0.09 -8.117 -9.477 1 82.88 200 LEU A N 1
ATOM 1599 C CA . LEU A 1 200 ? 1.154 -7.402 -9.203 1 82.88 200 LEU A CA 1
ATOM 1600 C C . LEU A 1 200 ? 1.413 -6.336 -10.266 1 82.88 200 LEU A C 1
ATOM 1602 O O . LEU A 1 200 ? 2.23 -5.438 -10.055 1 82.88 200 LEU A O 1
ATOM 1606 N N . VAL A 1 201 ? 0.934 -6.449 -11.375 1 62.91 201 VAL A N 1
ATOM 1607 C CA . VAL A 1 201 ? 1.068 -5.46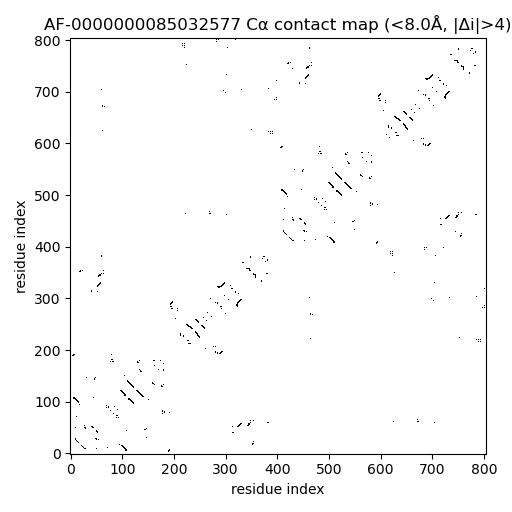9 -12.453 1 62.91 201 VAL A CA 1
ATOM 1608 C C . VAL A 1 201 ? -0.182 -4.594 -12.508 1 62.91 201 VAL A C 1
ATOM 1610 O O . VAL A 1 201 ? -1.298 -5.082 -12.312 1 62.91 201 VAL A O 1
ATOM 1613 N N . PHE A 1 202 ? 0.188 -3.189 -12.258 1 52.56 202 PHE A N 1
ATOM 1614 C CA . PHE A 1 202 ? -0.955 -2.299 -12.406 1 52.56 202 PHE A CA 1
ATOM 1615 C C . PHE A 1 202 ? -1.628 -2.5 -13.758 1 52.56 202 PHE A C 1
ATOM 1617 O O . PHE A 1 202 ? -0.966 -2.467 -14.797 1 52.56 202 PHE A O 1
ATOM 1624 N N . THR A 1 203 ? -2.482 -3.223 -13.922 1 43.81 203 THR A N 1
ATOM 1625 C CA . THR A 1 203 ? -3.225 -3.301 -15.172 1 43.81 203 THR A CA 1
ATOM 1626 C C . THR A 1 203 ? -4.379 -2.305 -15.18 1 43.81 203 THR A C 1
ATOM 1628 O O . THR A 1 203 ? -4.965 -2.018 -14.141 1 43.81 203 THR A O 1
ATOM 1631 N N . ASN A 1 204 ? -4.211 -1.124 -15.906 1 38.59 204 ASN A N 1
ATOM 1632 C CA . ASN A 1 204 ? -5.418 -0.357 -16.188 1 38.59 204 ASN A CA 1
ATOM 1633 C C . ASN A 1 204 ? -6.664 -1.238 -16.156 1 38.59 204 ASN A C 1
ATOM 1635 O O . ASN A 1 204 ? -6.973 -1.933 -17.125 1 38.59 204 ASN A O 1
ATOM 1639 N N . VAL A 1 205 ? -6.766 -1.885 -15.273 1 41.56 205 VAL A N 1
ATOM 1640 C CA . VAL A 1 205 ? -7.895 -2.811 -15.273 1 41.56 205 VAL A CA 1
ATOM 1641 C C . VAL A 1 205 ? -9.062 -2.205 -16.047 1 41.56 205 VAL A C 1
ATOM 1643 O O . VAL A 1 205 ? -9.727 -1.285 -15.57 1 41.56 205 VAL A O 1
ATOM 1646 N N . ASN A 1 206 ? -8.922 -1.556 -17.047 1 39.88 206 ASN A N 1
ATOM 1647 C CA . ASN A 1 206 ? -10.07 -1.574 -17.938 1 39.88 206 ASN A CA 1
ATOM 1648 C C . ASN A 1 206 ? -11.086 -2.639 -17.531 1 39.88 206 ASN A C 1
ATOM 1650 O O . ASN A 1 206 ? -12.297 -2.398 -17.562 1 39.88 206 ASN A O 1
ATOM 1654 N N . ALA A 1 207 ? -10.656 -3.943 -17.688 1 44.88 207 ALA A N 1
ATOM 1655 C CA . ALA A 1 207 ? -11.562 -5.086 -17.75 1 44.88 207 ALA A CA 1
ATOM 1656 C C . ALA A 1 207 ? -12.266 -5.301 -16.406 1 44.88 207 ALA A C 1
ATOM 1658 O O . ALA A 1 207 ? -11.805 -6.078 -15.57 1 44.88 207 ALA A O 1
ATOM 1659 N N . LEU A 1 208 ? -12.258 -4.215 -15.492 1 52.62 208 LEU A N 1
ATOM 1660 C CA . LEU A 1 208 ? -13.203 -4.68 -14.484 1 52.62 208 LEU A CA 1
ATOM 1661 C C . LEU A 1 208 ? -14.266 -5.582 -15.109 1 52.62 208 LEU A C 1
ATOM 1663 O O . LEU A 1 208 ? -14.922 -5.191 -16.078 1 52.62 208 LEU A O 1
ATOM 1667 N N . VAL A 1 209 ? -13.906 -6.758 -15.375 1 51.41 209 VAL A N 1
ATOM 1668 C CA . VAL A 1 209 ? -14.68 -7.848 -15.953 1 51.41 209 VAL A CA 1
ATOM 1669 C C . VAL A 1 209 ? -16 -7.988 -15.203 1 51.41 209 VAL A C 1
ATOM 1671 O O . VAL A 1 209 ? -16.141 -8.82 -14.305 1 51.41 209 VAL A O 1
ATOM 1674 N N . TYR A 1 210 ? -16.5 -6.676 -15.086 1 57.28 210 TYR A N 1
ATOM 1675 C CA . TYR A 1 210 ? -17.828 -6.957 -14.539 1 57.28 210 TYR A CA 1
ATOM 1676 C C . TYR A 1 210 ? -18.797 -7.371 -15.641 1 57.28 210 TYR A C 1
ATOM 1678 O O . TYR A 1 210 ? -18.672 -6.934 -16.781 1 57.28 210 TYR A O 1
ATOM 1686 N N . ASN A 1 211 ? -19.141 -8.57 -15.734 1 56.59 211 ASN A N 1
ATOM 1687 C CA . ASN A 1 211 ? -20.156 -8.945 -16.703 1 56.59 211 ASN A CA 1
ATOM 1688 C C . ASN A 1 211 ? -21.156 -7.812 -16.938 1 56.59 211 ASN A C 1
ATOM 1690 O O . ASN A 1 211 ? -21.844 -7.785 -17.953 1 56.59 211 ASN A O 1
ATOM 1694 N N . ASN A 1 212 ? -21.266 -6.941 -15.93 1 57.34 212 ASN A N 1
ATOM 1695 C CA . ASN A 1 212 ? -22.172 -5.797 -15.977 1 57.34 212 ASN A CA 1
ATOM 1696 C C . ASN A 1 212 ? -21.406 -4.477 -15.992 1 57.34 212 ASN A C 1
ATOM 1698 O O . ASN A 1 212 ? -20.312 -4.375 -15.414 1 57.34 212 ASN A O 1
ATOM 1702 N N . PRO A 1 213 ? -21.875 -3.586 -16.922 1 60.5 213 PRO A N 1
ATOM 1703 C CA . PRO A 1 213 ? -21.266 -2.254 -17.016 1 60.5 213 PRO A CA 1
ATOM 1704 C C . PRO A 1 213 ? -21.141 -1.568 -15.648 1 60.5 213 PRO A C 1
ATOM 1706 O O . PRO A 1 213 ? -20.406 -0.591 -15.516 1 60.5 213 PRO A O 1
ATOM 1709 N N . ASN A 1 214 ? -21.812 -2.156 -14.727 1 65.88 214 ASN A N 1
ATOM 1710 C CA . ASN A 1 214 ? -21.828 -1.515 -13.414 1 65.88 214 ASN A CA 1
ATOM 1711 C C . ASN A 1 214 ? -21.047 -2.326 -12.391 1 65.88 214 ASN A C 1
ATOM 1713 O O . ASN A 1 214 ? -21.125 -3.555 -12.367 1 65.88 214 ASN A O 1
ATOM 1717 N N . VAL A 1 215 ? -20.188 -1.605 -11.695 1 72.88 215 VAL A N 1
ATOM 1718 C CA . VAL A 1 215 ? -19.656 -2.225 -10.484 1 72.88 215 VAL A CA 1
ATOM 1719 C C . VAL A 1 215 ? -20.797 -2.551 -9.523 1 72.88 215 VAL A C 1
ATOM 1721 O O . VAL A 1 215 ? -21.656 -1.704 -9.258 1 72.88 215 VAL A O 1
ATOM 1724 N N . PRO A 1 216 ? -20.828 -3.779 -9.141 1 75 216 PRO A N 1
ATOM 1725 C CA . PRO A 1 216 ? -21.906 -4.137 -8.227 1 75 216 PRO A CA 1
ATOM 1726 C C . PRO A 1 216 ? -22 -3.199 -7.02 1 75 216 PRO A C 1
ATOM 1728 O O . PRO A 1 216 ? -20.969 -2.912 -6.383 1 75 216 PRO A O 1
ATOM 1731 N N . ASN A 1 217 ? -23.156 -2.762 -6.766 1 79.62 217 ASN A N 1
ATOM 1732 C CA . ASN A 1 217 ? -23.391 -1.819 -5.68 1 79.62 217 ASN A CA 1
ATOM 1733 C C . ASN A 1 217 ? -22.984 -2.4 -4.328 1 79.62 217 ASN A C 1
ATOM 1735 O O . ASN A 1 217 ? -22.578 -1.665 -3.43 1 79.62 217 ASN A O 1
ATOM 1739 N N . GLU A 1 218 ? -23.094 -3.699 -4.293 1 81.56 218 GLU A N 1
ATOM 1740 C CA . GLU A 1 218 ? -22.812 -4.352 -3.018 1 81.56 218 GLU A CA 1
ATOM 1741 C C . GLU A 1 218 ? -21.359 -4.164 -2.617 1 81.56 218 GLU A C 1
ATOM 1743 O O . GLU A 1 218 ? -21.047 -3.934 -1.443 1 81.56 218 GLU A O 1
ATOM 1748 N N . ILE A 1 219 ? -20.516 -4.242 -3.613 1 80.75 219 ILE A N 1
ATOM 1749 C CA . ILE A 1 219 ? -19.109 -4.074 -3.295 1 80.75 219 ILE A CA 1
ATOM 1750 C C . ILE A 1 219 ? -18.828 -2.615 -2.943 1 80.75 219 ILE A C 1
ATOM 1752 O O . ILE A 1 219 ? -18.031 -2.328 -2.045 1 80.75 219 ILE A O 1
ATOM 1756 N N . LEU A 1 220 ? -19.5 -1.724 -3.682 1 82.44 220 LEU A N 1
ATOM 1757 C CA . LEU A 1 220 ? -19.328 -0.301 -3.41 1 82.44 220 LEU A CA 1
ATOM 1758 C C . LEU A 1 220 ? -19.797 0.048 -2.004 1 82.44 220 LEU A C 1
ATOM 1760 O O . LEU A 1 220 ? -19.109 0.76 -1.27 1 82.44 220 LEU A O 1
ATOM 1764 N N . GLN A 1 221 ? -20.875 -0.527 -1.701 1 81.44 221 GLN A N 1
ATOM 1765 C CA . GLN A 1 221 ? -21.422 -0.277 -0.376 1 81.44 221 GLN A CA 1
ATOM 1766 C C . GLN A 1 221 ? -20.5 -0.814 0.717 1 81.44 221 GLN A C 1
ATOM 1768 O O . GLN A 1 221 ? -20.391 -0.212 1.786 1 81.44 221 GLN A O 1
ATOM 1773 N N . PHE A 1 222 ? -19.969 -1.881 0.431 1 82.81 222 PHE A N 1
ATOM 1774 C CA . PHE A 1 222 ? -19.094 -2.537 1.402 1 82.81 222 PHE A CA 1
ATOM 1775 C C . PHE A 1 222 ? -17.797 -1.762 1.574 1 82.81 222 PHE A C 1
ATOM 1777 O O . PHE A 1 222 ? -17.312 -1.604 2.695 1 82.81 222 PHE A O 1
ATOM 1784 N N . LEU A 1 223 ? -17.234 -1.269 0.486 1 82.06 223 LEU A N 1
ATOM 1785 C CA . LEU A 1 223 ? -15.938 -0.592 0.517 1 82.06 223 LEU A CA 1
ATOM 1786 C C . LEU A 1 223 ? -16.094 0.863 0.946 1 82.06 223 LEU A C 1
ATOM 1788 O O . LEU A 1 223 ? -15.266 1.39 1.688 1 82.06 223 LEU A O 1
ATOM 1792 N N . ASP A 1 224 ? -17.109 1.516 0.424 1 82.38 224 ASP A N 1
ATOM 1793 C CA . ASP A 1 224 ? -17.391 2.928 0.656 1 82.38 224 ASP A CA 1
ATOM 1794 C C . ASP A 1 224 ? -18.891 3.205 0.578 1 82.38 224 ASP A C 1
ATOM 1796 O O . ASP A 1 224 ? -19.422 3.477 -0.501 1 82.38 224 ASP A O 1
ATOM 1800 N N . PRO A 1 225 ? -19.469 3.248 1.727 1 79.38 225 PRO A N 1
ATOM 1801 C CA . PRO A 1 225 ? -20.922 3.379 1.745 1 79.38 225 PRO A CA 1
ATOM 1802 C C . PRO A 1 225 ? -21.391 4.738 1.24 1 79.38 225 PRO A C 1
ATOM 1804 O O . PRO A 1 225 ? -22.594 4.934 1.019 1 79.38 225 PRO A O 1
ATOM 1807 N N . THR A 1 226 ? -20.516 5.621 0.996 1 80.62 226 THR A N 1
ATOM 1808 C CA . THR A 1 226 ? -20.922 6.945 0.545 1 80.62 226 THR A CA 1
ATOM 1809 C C . THR A 1 226 ? -21.141 6.961 -0.965 1 80.62 226 THR A C 1
ATOM 1811 O O . THR A 1 226 ? -21.688 7.922 -1.51 1 80.62 226 THR A O 1
ATOM 1814 N N . ILE A 1 227 ? -20.719 5.98 -1.587 1 83.81 227 ILE A N 1
ATOM 1815 C CA . ILE A 1 227 ? -20.812 5.926 -3.041 1 83.81 227 ILE A CA 1
ATOM 1816 C C . ILE A 1 227 ? -22.203 5.426 -3.441 1 83.81 227 ILE A C 1
ATOM 1818 O O . ILE A 1 227 ? -22.672 4.406 -2.928 1 83.81 227 ILE A O 1
ATOM 1822 N N . GLU A 1 228 ? -22.859 6.164 -4.242 1 87.25 228 GLU A N 1
ATOM 1823 C CA . GLU A 1 228 ? -24.141 5.711 -4.777 1 87.25 228 GLU A CA 1
ATOM 1824 C C . GLU A 1 228 ? -23.938 4.719 -5.918 1 87.25 228 GLU A C 1
ATOM 1826 O O . GLU A 1 228 ? -24.484 3.617 -5.898 1 87.25 228 GLU A O 1
ATOM 1831 N N . TYR A 1 229 ? -23.156 5.141 -6.891 1 86.69 229 TYR A N 1
ATOM 1832 C CA . TYR A 1 229 ? -22.812 4.188 -7.945 1 86.69 229 TYR A CA 1
ATOM 1833 C C . TYR A 1 229 ? -21.516 4.566 -8.633 1 86.69 229 TYR A C 1
ATOM 1835 O O . TYR A 1 229 ? -21.047 5.707 -8.523 1 86.69 229 TYR A O 1
ATOM 1843 N N . LEU A 1 230 ? -20.875 3.584 -9.109 1 83.69 230 LEU A N 1
ATOM 1844 C CA . LEU A 1 230 ? -19.766 3.695 -10.062 1 83.69 230 LEU A CA 1
ATOM 1845 C C . LEU A 1 230 ? -20.062 2.887 -11.328 1 83.69 230 LEU A C 1
ATOM 1847 O O . LEU A 1 230 ? -20.031 1.655 -11.297 1 83.69 230 LEU A O 1
ATOM 1851 N N . LYS A 1 231 ? -20.359 3.617 -12.383 1 81.94 231 LYS A N 1
ATOM 1852 C CA . LYS A 1 231 ? -20.75 2.969 -13.633 1 81.94 231 LYS A CA 1
ATOM 1853 C C . LYS A 1 231 ? -19.625 3.066 -14.664 1 81.94 231 LYS A C 1
ATOM 1855 O O . LYS A 1 231 ? -18.922 4.074 -14.727 1 81.94 231 LYS A O 1
ATOM 1860 N N . ILE A 1 232 ? -19.469 1.944 -15.32 1 77.56 232 ILE A N 1
ATOM 1861 C CA . ILE A 1 232 ? -18.516 1.886 -16.422 1 77.56 232 ILE A CA 1
ATOM 1862 C C . ILE A 1 232 ? -19.234 1.722 -17.75 1 77.56 232 ILE A C 1
ATOM 1864 O O . ILE A 1 232 ? -19.922 0.713 -17.969 1 77.56 232 ILE A O 1
ATOM 1868 N N . ASP A 1 233 ? -19.172 2.756 -18.516 1 76.31 233 ASP A N 1
ATOM 1869 C CA . ASP A 1 233 ? -19.875 2.723 -19.797 1 76.31 233 ASP A CA 1
ATOM 1870 C C . ASP A 1 233 ? -18.875 2.672 -20.953 1 76.31 233 ASP A C 1
ATOM 1872 O O . ASP A 1 233 ? -17.703 3.014 -20.797 1 76.31 233 ASP A O 1
ATOM 1876 N N . GLN A 1 234 ? -19.25 1.992 -22 1 73.81 234 GLN A N 1
ATOM 1877 C CA . GLN A 1 234 ? -18.469 1.948 -23.219 1 73.81 234 GLN A CA 1
ATOM 1878 C C . GLN A 1 234 ? -19.078 2.83 -24.297 1 73.81 234 GLN A C 1
ATOM 1880 O O . GLN A 1 234 ? -20.281 2.764 -24.562 1 73.81 234 GLN A O 1
ATOM 1885 N N . LEU A 1 235 ? -18.281 3.797 -24.672 1 70.25 235 LEU A N 1
ATOM 1886 C CA . LEU A 1 235 ? -18.719 4.637 -25.781 1 70.25 235 LEU A CA 1
ATOM 1887 C C . LEU A 1 235 ? -18.062 4.219 -27.078 1 70.25 235 LEU A C 1
ATOM 1889 O O . LEU A 1 235 ? -16.828 4.055 -27.141 1 70.25 235 LEU A O 1
ATOM 1893 N N . PRO A 1 236 ? -18.828 3.854 -28 1 69.75 236 PRO A N 1
ATOM 1894 C CA . PRO A 1 236 ? -18.234 3.537 -29.297 1 69.75 236 PRO A CA 1
ATOM 1895 C C . PRO A 1 236 ? -17.531 4.738 -29.938 1 69.75 236 PRO A C 1
ATOM 1897 O O . PRO A 1 236 ? -18.047 5.859 -29.875 1 69.75 236 PRO A O 1
ATOM 1900 N N . LEU A 1 237 ? -16.281 4.617 -30.109 1 66.44 237 LEU A N 1
ATOM 1901 C CA . LEU A 1 237 ? -15.578 5.648 -30.859 1 66.44 237 LEU A CA 1
ATOM 1902 C C . LEU A 1 237 ? -15.656 5.379 -32.344 1 66.44 237 LEU A C 1
ATOM 1904 O O . LEU A 1 237 ? -15.977 4.266 -32.781 1 66.44 237 LEU A O 1
ATOM 1908 N N . LYS A 1 238 ? -15.312 6.555 -33.156 1 63.72 238 LYS A N 1
ATOM 1909 C CA . LYS A 1 238 ? -15.18 6.395 -34.594 1 63.72 238 LYS A CA 1
ATOM 1910 C C . LYS A 1 238 ? -14.086 5.395 -34.969 1 63.72 238 LYS A C 1
ATOM 1912 O O . LYS A 1 238 ? -12.984 5.449 -34.406 1 63.72 238 LYS A O 1
ATOM 1917 N N . GLY A 1 239 ? -14.367 4.301 -35.625 1 63.12 239 GLY A N 1
ATOM 1918 C CA . GLY A 1 239 ? -13.438 3.275 -36.062 1 63.12 239 GLY A CA 1
ATOM 1919 C C . GLY A 1 239 ? -13.625 1.951 -35.344 1 63.12 239 GLY A C 1
ATOM 1920 O O . GLY A 1 239 ? -12.758 1.071 -35.406 1 63.12 239 GLY A O 1
ATOM 1921 N N . GLY A 1 240 ? -14.562 1.869 -34.438 1 64.06 240 GLY A N 1
ATOM 1922 C CA . GLY A 1 240 ? -14.883 0.575 -33.875 1 64.06 240 GLY A CA 1
ATOM 1923 C C . GLY A 1 240 ? -14.289 0.382 -32.5 1 64.06 240 GLY A C 1
ATOM 1924 O O . GLY A 1 240 ? -14.5 -0.655 -31.859 1 64.06 240 GLY A O 1
ATOM 1925 N N . THR A 1 241 ? -13.438 1.318 -32.125 1 64.5 241 THR A N 1
ATOM 1926 C CA . THR A 1 241 ? -12.844 1.111 -30.812 1 64.5 241 THR A CA 1
ATOM 1927 C C . THR A 1 241 ? -13.758 1.645 -29.703 1 64.5 241 THR A C 1
ATOM 1929 O O . THR A 1 241 ? -14.523 2.58 -29.938 1 64.5 241 THR A O 1
ATOM 1932 N N . LYS A 1 242 ? -13.938 0.904 -28.625 1 67.75 242 LYS A N 1
ATOM 1933 C CA . LYS A 1 242 ? -14.758 1.31 -27.484 1 67.75 242 LYS A CA 1
ATOM 1934 C C . LYS A 1 242 ? -13.922 2.004 -26.422 1 67.75 242 LYS A C 1
ATOM 1936 O O . LYS A 1 242 ? -12.805 1.569 -26.125 1 67.75 242 LYS A O 1
ATOM 1941 N N . GLN A 1 243 ? -14.328 3.266 -26.188 1 71.31 243 GLN A N 1
ATOM 1942 C CA . GLN A 1 243 ? -13.68 3.973 -25.094 1 71.31 243 GLN A CA 1
ATOM 1943 C C . GLN A 1 243 ? -14.477 3.838 -23.797 1 71.31 243 GLN A C 1
ATOM 1945 O O . GLN A 1 243 ? -15.703 3.996 -23.812 1 71.31 243 GLN A O 1
ATOM 1950 N N . LEU A 1 244 ? -13.789 3.416 -22.734 1 73.94 244 LEU A N 1
ATOM 1951 C CA . LEU A 1 244 ? -14.438 3.275 -21.438 1 73.94 244 LEU A CA 1
ATOM 1952 C C . LEU A 1 244 ? -14.656 4.641 -20.797 1 73.94 244 LEU A C 1
ATOM 1954 O O . LEU A 1 244 ? -13.812 5.531 -20.922 1 73.94 244 LEU A O 1
ATOM 1958 N N . PHE A 1 245 ? -15.883 4.801 -20.312 1 78.5 245 PHE A N 1
ATOM 1959 C CA . PHE A 1 245 ? -16.281 6 -19.578 1 78.5 245 PHE A CA 1
ATOM 1960 C C . PHE A 1 245 ? -16.766 5.637 -18.188 1 78.5 245 PHE A C 1
ATOM 1962 O O . PHE A 1 245 ? -17.5 4.656 -18.016 1 78.5 245 PHE A O 1
ATOM 1969 N N . TYR A 1 246 ? -16.203 6.434 -17.125 1 79.88 246 TYR A N 1
ATOM 1970 C CA . TYR A 1 246 ? -16.578 6.172 -15.734 1 79.88 246 TYR A CA 1
ATOM 1971 C C . TYR A 1 246 ? -17.469 7.27 -15.188 1 79.88 246 TYR A C 1
ATOM 1973 O O . TYR A 1 246 ? -17.234 8.453 -15.43 1 79.88 246 TYR A O 1
ATOM 1981 N N . ARG A 1 247 ? -18.562 6.797 -14.602 1 85 247 ARG A N 1
ATOM 1982 C CA . ARG A 1 247 ? -19.484 7.707 -13.922 1 85 247 ARG A CA 1
ATOM 1983 C C . ARG A 1 247 ? -19.578 7.391 -12.438 1 85 247 ARG A C 1
ATOM 1985 O O . ARG A 1 247 ? -20 6.297 -12.047 1 85 247 ARG A O 1
ATOM 1992 N N . LEU A 1 248 ? -19.109 8.359 -11.633 1 85.25 248 LEU A N 1
ATOM 1993 C CA . LEU A 1 248 ? -19.094 8.195 -10.18 1 85.25 248 LEU A CA 1
ATOM 1994 C C . LEU A 1 248 ? -20.062 9.164 -9.516 1 85.25 248 LEU A C 1
ATOM 1996 O O . LEU A 1 248 ? -20.047 10.367 -9.812 1 85.25 248 LEU A O 1
ATOM 2000 N N . LYS A 1 249 ? -20.922 8.617 -8.711 1 87.12 249 LYS A N 1
ATOM 2001 C CA . LYS A 1 249 ? -21.844 9.453 -7.953 1 87.12 249 LYS A CA 1
ATOM 2002 C C . LYS A 1 249 ? -21.859 9.062 -6.48 1 87.12 249 LYS A C 1
ATOM 2004 O O . LYS A 1 249 ? -21.922 7.879 -6.145 1 87.12 249 LYS A O 1
ATOM 2009 N N . PHE A 1 250 ? -21.734 10.07 -5.652 1 82.44 250 PHE A N 1
ATOM 2010 C CA . PHE A 1 250 ? -21.844 9.852 -4.215 1 82.44 250 PHE A CA 1
ATOM 2011 C C . PHE A 1 250 ? -23.281 10.047 -3.736 1 82.44 250 PHE A C 1
ATOM 2013 O O . PHE A 1 250 ? -24.047 10.797 -4.344 1 82.44 250 PHE A O 1
ATOM 2020 N N . LYS A 1 251 ? -23.5 9.359 -2.664 1 82.25 251 LYS A N 1
ATOM 2021 C CA . LYS A 1 251 ? -24.844 9.5 -2.092 1 82.25 251 LYS A CA 1
ATOM 2022 C C . LYS A 1 251 ? -25.078 10.93 -1.614 1 82.25 251 LYS A C 1
ATOM 2024 O O . LYS A 1 251 ? -24.172 11.57 -1.063 1 82.25 251 LYS A O 1
ATOM 2029 N N . ASN A 1 252 ? -26.219 11.477 -1.854 1 73.88 252 ASN A N 1
ATOM 2030 C CA . ASN A 1 252 ? -26.672 12.781 -1.392 1 73.88 252 ASN A CA 1
ATOM 2031 C C . ASN A 1 252 ? -25.859 13.914 -2.023 1 73.88 252 ASN A C 1
ATOM 2033 O O . ASN A 1 252 ? -25.688 14.969 -1.417 1 73.88 252 ASN A O 1
ATOM 2037 N N . SER A 1 253 ? -25.125 13.586 -3.006 1 72.25 253 SER A N 1
ATOM 2038 C CA . SER A 1 253 ? -24.453 14.602 -3.793 1 72.25 253 SER A CA 1
ATOM 2039 C C . SER A 1 253 ? -25.109 14.781 -5.156 1 72.25 253 SER A C 1
ATOM 2041 O O . SER A 1 253 ? -25.422 13.797 -5.832 1 72.25 253 SER A O 1
ATOM 2043 N N . PRO A 1 254 ? -25.422 15.984 -5.363 1 72 254 PRO A N 1
ATOM 2044 C CA . PRO A 1 254 ? -26.031 16.172 -6.684 1 72 254 PRO A CA 1
ATOM 2045 C C . PRO A 1 254 ? -25.016 16.031 -7.82 1 72 254 PRO A C 1
ATOM 2047 O O . PRO A 1 254 ? -25.406 15.797 -8.969 1 72 254 PRO A O 1
ATOM 2050 N N . GLU A 1 255 ? -23.812 16.078 -7.543 1 76.12 255 GLU A N 1
ATOM 2051 C CA . GLU A 1 255 ? -22.781 16.094 -8.57 1 76.12 255 GLU A CA 1
ATOM 2052 C C . GLU A 1 255 ? -22.359 14.68 -8.961 1 76.12 255 GLU A C 1
ATOM 2054 O O . GLU A 1 255 ? -22.266 13.797 -8.102 1 76.12 255 GLU A O 1
ATOM 2059 N N . GLU A 1 256 ? -22.344 14.422 -10.281 1 84.25 256 GLU A N 1
ATOM 2060 C CA . GLU A 1 256 ? -21.797 13.203 -10.852 1 84.25 256 GLU A CA 1
ATOM 2061 C C . GLU A 1 256 ? -20.453 13.469 -11.523 1 84.25 256 GLU A C 1
ATOM 2063 O O . GLU A 1 256 ? -20.297 14.453 -12.25 1 84.25 256 GLU A O 1
ATOM 2068 N N . PHE A 1 257 ? -19.516 12.656 -11.211 1 80.44 257 PHE A N 1
ATOM 2069 C CA . PHE A 1 257 ? -18.188 12.789 -11.82 1 80.44 257 PHE A CA 1
ATOM 2070 C C . PHE A 1 257 ? -18.047 11.836 -13 1 80.44 257 PHE A C 1
ATOM 2072 O O . PHE A 1 257 ? -18.25 10.633 -12.859 1 80.44 257 PHE A O 1
ATOM 2079 N N . THR A 1 258 ? -17.812 12.406 -14.117 1 81.06 258 THR A N 1
ATOM 2080 C CA . THR A 1 258 ? -17.625 11.602 -15.328 1 81.06 258 THR A CA 1
ATOM 2081 C C . THR A 1 258 ? -16.188 11.734 -15.844 1 81.06 258 THR A C 1
ATOM 2083 O O . THR A 1 258 ? -15.688 12.844 -16.016 1 81.06 258 THR A O 1
ATOM 2086 N N . GLU A 1 259 ? -15.508 10.594 -15.977 1 77.06 259 GLU A N 1
ATOM 2087 C CA . GLU A 1 259 ? -14.117 10.578 -16.422 1 77.06 259 GLU A CA 1
ATOM 2088 C C . GLU A 1 259 ? -13.875 9.438 -17.422 1 77.06 259 GLU A C 1
ATOM 2090 O O . GLU A 1 259 ? -14.555 8.414 -17.375 1 77.06 259 GLU A O 1
ATOM 2095 N N . THR A 1 260 ? -12.93 9.664 -18.344 1 73.12 260 THR A N 1
ATOM 2096 C CA . THR A 1 260 ? -12.602 8.633 -19.312 1 73.12 260 THR A CA 1
ATOM 2097 C C . THR A 1 260 ? -11.445 7.766 -18.828 1 73.12 260 THR A C 1
ATOM 2099 O O . THR A 1 260 ? -11.164 6.711 -19.391 1 73.12 260 THR A O 1
ATOM 2102 N N . ASN A 1 261 ? -10.812 8.258 -17.812 1 69.62 261 ASN A N 1
ATOM 2103 C CA . ASN A 1 261 ? -9.672 7.543 -17.25 1 69.62 261 ASN A CA 1
ATOM 2104 C C . ASN A 1 261 ? -9.914 7.168 -15.789 1 69.62 261 ASN A C 1
ATOM 2106 O O . ASN A 1 261 ? -10.312 8.016 -14.992 1 69.62 261 ASN A O 1
ATOM 2110 N N . PHE A 1 262 ? -9.727 5.977 -15.453 1 70.75 262 PHE A N 1
ATOM 2111 C CA . PHE A 1 262 ? -9.953 5.512 -14.086 1 70.75 262 PHE A CA 1
ATOM 2112 C C . PHE A 1 262 ? -9 6.207 -13.117 1 70.75 262 PHE A C 1
ATOM 2114 O O . PHE A 1 262 ? -9.359 6.465 -11.969 1 70.75 262 PHE A O 1
ATOM 2121 N N . ALA A 1 263 ? -7.906 6.492 -13.641 1 63.59 263 ALA A N 1
ATOM 2122 C CA . ALA A 1 263 ? -6.926 7.16 -12.781 1 63.59 263 ALA A CA 1
ATOM 2123 C C . ALA A 1 263 ? -7.492 8.461 -12.219 1 63.59 263 ALA A C 1
ATOM 2125 O O . ALA A 1 263 ? -7.199 8.828 -11.07 1 63.59 263 ALA A O 1
ATOM 2126 N N . THR A 1 264 ? -8.32 9.062 -13.023 1 66.88 264 THR A N 1
ATOM 2127 C CA . THR A 1 264 ? -8.914 10.32 -12.57 1 66.88 264 THR A CA 1
ATOM 2128 C C . THR A 1 264 ? -10.016 10.055 -11.539 1 66.88 264 THR A C 1
ATOM 2130 O O . THR A 1 264 ? -10.156 10.812 -10.578 1 66.88 264 THR A O 1
ATOM 2133 N N . ILE A 1 265 ? -10.773 8.992 -11.734 1 70.44 265 ILE A N 1
ATOM 2134 C CA . ILE A 1 265 ? -11.828 8.609 -10.797 1 70.44 265 ILE A CA 1
ATOM 2135 C C . ILE A 1 265 ? -11.211 8.258 -9.445 1 70.44 265 ILE A C 1
ATOM 2137 O O . ILE A 1 265 ? -11.773 8.578 -8.398 1 70.44 265 ILE A O 1
ATOM 2141 N N . GLU A 1 266 ? -10.008 7.703 -9.516 1 68.69 266 GLU A N 1
ATOM 2142 C CA . GLU A 1 266 ? -9.32 7.289 -8.297 1 68.69 266 GLU A CA 1
ATOM 2143 C C . GLU A 1 266 ? -9.055 8.484 -7.379 1 68.69 266 GLU A C 1
ATOM 2145 O O . GLU A 1 266 ? -9.008 8.328 -6.156 1 68.69 266 GLU A O 1
ATOM 2150 N N . HIS A 1 267 ? -9.055 9.609 -8.07 1 64.44 267 HIS A N 1
ATOM 2151 C CA . HIS A 1 267 ? -8.812 10.82 -7.297 1 64.44 267 HIS A CA 1
ATOM 2152 C C . HIS A 1 267 ? -9.984 11.117 -6.363 1 64.44 267 HIS A C 1
ATOM 2154 O O . HIS A 1 267 ? -9.797 11.742 -5.316 1 64.44 267 HIS A O 1
ATOM 2160 N N . TYR A 1 268 ? -11.109 10.617 -6.852 1 68.56 268 TYR A N 1
ATOM 2161 C CA . TYR A 1 268 ? -12.305 10.906 -6.066 1 68.56 268 TYR A CA 1
ATOM 2162 C C . TYR A 1 268 ? -12.578 9.805 -5.055 1 68.56 268 TYR A C 1
ATOM 2164 O O . TYR A 1 268 ? -13.383 9.977 -4.137 1 68.56 268 TYR A O 1
ATOM 2172 N N . LEU A 1 269 ? -11.836 8.742 -5.316 1 75 269 LEU A N 1
ATOM 2173 C CA . LEU A 1 269 ? -12 7.598 -4.43 1 75 269 LEU A CA 1
ATOM 2174 C C . LEU A 1 269 ? -10.836 7.504 -3.445 1 75 269 LEU A C 1
ATOM 2176 O O . LEU A 1 269 ? -9.742 8 -3.725 1 75 269 LEU A O 1
ATOM 2180 N N . SER A 1 270 ? -11.133 6.934 -2.32 1 75.56 270 SER A N 1
ATOM 2181 C CA . SER A 1 270 ? -10 6.582 -1.473 1 75.56 270 SER A CA 1
ATOM 2182 C C . SER A 1 270 ? -9.133 5.512 -2.125 1 75.56 270 SER A C 1
ATOM 2184 O O . SER A 1 270 ? -9.602 4.766 -2.99 1 75.56 270 SER A O 1
ATOM 2186 N N . SER A 1 271 ? -7.863 5.508 -1.822 1 74 271 SER A N 1
ATOM 2187 C CA . SER A 1 271 ? -6.957 4.484 -2.334 1 74 271 SER A CA 1
ATOM 2188 C C . SER A 1 271 ? -7.48 3.084 -2.029 1 74 271 SER A C 1
ATOM 2190 O O . SER A 1 271 ? -7.402 2.189 -2.875 1 74 271 SER A O 1
ATOM 2192 N N . GLY A 1 272 ? -8.047 2.953 -0.861 1 80.31 272 GLY A N 1
ATOM 2193 C CA . GLY A 1 272 ? -8.594 1.659 -0.49 1 80.31 272 GLY A CA 1
ATOM 2194 C C . GLY A 1 272 ? -9.797 1.263 -1.326 1 80.31 272 GLY A C 1
ATOM 2195 O O . GLY A 1 272 ? -9.93 0.105 -1.729 1 80.31 272 GLY A O 1
ATOM 2196 N N . THR A 1 273 ? -10.641 2.211 -1.599 1 81.25 273 THR A N 1
ATOM 2197 C CA . THR A 1 273 ? -11.836 1.932 -2.385 1 81.25 273 THR A CA 1
ATOM 2198 C C . THR A 1 273 ? -11.461 1.567 -3.82 1 81.25 273 THR A C 1
ATOM 2200 O O . THR A 1 273 ? -11.969 0.583 -4.367 1 81.25 273 THR A O 1
ATOM 2203 N N . ALA A 1 274 ? -10.625 2.336 -4.371 1 79.44 274 ALA A N 1
ATOM 2204 C CA . ALA A 1 274 ? -10.195 2.061 -5.742 1 79.44 274 ALA A CA 1
ATOM 2205 C C . ALA A 1 274 ? -9.539 0.688 -5.844 1 79.44 274 ALA A C 1
ATOM 2207 O O . ALA A 1 274 ? -9.867 -0.1 -6.73 1 79.44 274 ALA A O 1
ATOM 2208 N N . LYS A 1 275 ? -8.672 0.398 -4.965 1 82.31 275 LYS A N 1
ATOM 2209 C CA . LYS A 1 275 ? -8 -0.897 -4.949 1 82.31 275 LYS A CA 1
ATOM 2210 C C . LYS A 1 275 ? -8.992 -2.031 -4.707 1 82.31 275 LYS A C 1
ATOM 2212 O O . LYS A 1 275 ? -8.883 -3.1 -5.312 1 82.31 275 LYS A O 1
ATOM 2217 N N . GLY A 1 276 ? -9.883 -1.757 -3.846 1 85.38 276 GLY A N 1
ATOM 2218 C CA . GLY A 1 276 ? -10.883 -2.762 -3.52 1 85.38 276 GLY A CA 1
ATOM 2219 C C . GLY A 1 276 ? -11.758 -3.139 -4.699 1 85.38 276 GLY A C 1
ATOM 2220 O O . GLY A 1 276 ? -12.031 -4.32 -4.93 1 85.38 276 GLY A O 1
ATOM 2221 N N . VAL A 1 277 ? -12.188 -2.166 -5.445 1 82.31 277 VAL A N 1
ATOM 2222 C CA . VAL A 1 277 ? -13.031 -2.398 -6.617 1 82.31 277 VAL A CA 1
ATOM 2223 C C . VAL A 1 277 ? -12.258 -3.213 -7.652 1 82.31 277 VAL A C 1
ATOM 2225 O O . VAL A 1 277 ? -12.789 -4.18 -8.211 1 82.31 277 VAL A O 1
ATOM 2228 N N . THR A 1 278 ? -11.07 -2.881 -7.848 1 82.38 278 THR A N 1
ATOM 2229 C CA . THR A 1 278 ? -10.234 -3.586 -8.805 1 82.38 278 THR A CA 1
ATOM 2230 C C . THR A 1 278 ? -9.977 -5.02 -8.352 1 82.38 278 THR A C 1
ATOM 2232 O O . THR A 1 278 ? -10.109 -5.961 -9.141 1 82.38 278 THR A O 1
ATOM 2235 N N . LEU A 1 279 ? -9.594 -5.164 -7.117 1 87.81 279 LEU A N 1
ATOM 2236 C CA . LEU A 1 279 ? -9.312 -6.492 -6.582 1 87.81 279 LEU A CA 1
ATOM 2237 C C . LEU A 1 279 ? -10.555 -7.375 -6.656 1 87.81 279 LEU A C 1
ATOM 2239 O O . LEU A 1 279 ? -10.461 -8.562 -6.977 1 87.81 279 LEU A O 1
ATOM 2243 N N . TYR A 1 280 ? -11.68 -6.812 -6.344 1 86.75 280 TYR A N 1
ATOM 2244 C CA . TYR A 1 280 ? -12.93 -7.57 -6.41 1 86.75 280 TYR A CA 1
ATOM 2245 C C . TYR A 1 280 ? -13.172 -8.094 -7.82 1 86.75 280 TYR A C 1
ATOM 2247 O O . TYR A 1 280 ? -13.562 -9.25 -8 1 86.75 280 TYR A O 1
ATOM 2255 N N . GLY A 1 281 ? -13 -7.215 -8.773 1 84.56 281 GLY A N 1
ATOM 2256 C CA . GLY A 1 281 ? -13.133 -7.664 -10.148 1 84.56 281 GLY A CA 1
ATOM 2257 C C . GLY A 1 281 ? -12.219 -8.828 -10.484 1 84.56 281 GLY A C 1
ATOM 2258 O O . GLY A 1 281 ? -12.648 -9.797 -11.117 1 84.56 281 GLY A O 1
ATOM 2259 N N . ASN A 1 282 ? -11.023 -8.773 -10.117 1 89.19 282 ASN A N 1
ATOM 2260 C CA . ASN A 1 282 ? -10.055 -9.836 -10.352 1 89.19 282 ASN A CA 1
ATOM 2261 C C . ASN A 1 282 ? -10.453 -11.117 -9.617 1 89.19 282 ASN A C 1
ATOM 2263 O O . ASN A 1 282 ? -10.289 -12.219 -10.156 1 89.19 282 ASN A O 1
ATOM 2267 N N . VAL A 1 283 ? -10.914 -10.922 -8.43 1 91.5 283 VAL A N 1
ATOM 2268 C CA . VAL A 1 283 ? -11.359 -12.062 -7.629 1 91.5 283 VAL A CA 1
ATOM 2269 C C . VAL A 1 283 ? -12.523 -12.758 -8.32 1 91.5 283 VAL A C 1
ATOM 2271 O O . VAL A 1 283 ? -12.555 -13.984 -8.422 1 91.5 283 VAL A O 1
ATOM 2274 N N . LEU A 1 284 ? -13.445 -11.992 -8.836 1 88.31 284 LEU A N 1
ATOM 2275 C CA . LEU A 1 284 ? -14.586 -12.555 -9.539 1 88.31 284 LEU A CA 1
ATOM 2276 C C . LEU A 1 284 ? -14.133 -13.352 -10.758 1 88.31 284 LEU A C 1
ATOM 2278 O O . LEU A 1 284 ? -14.656 -14.43 -11.039 1 88.31 284 LEU A O 1
ATOM 2282 N N . LEU A 1 285 ? -13.234 -12.828 -11.43 1 88.31 285 LEU A N 1
ATOM 2283 C CA . LEU A 1 285 ? -12.703 -13.523 -12.602 1 88.31 285 LEU A CA 1
ATOM 2284 C C . LEU A 1 285 ? -12.117 -14.875 -12.203 1 88.31 285 LEU A C 1
ATOM 2286 O O . LEU A 1 285 ? -12.406 -15.891 -12.852 1 88.31 285 LEU A O 1
ATOM 2290 N N . ALA A 1 286 ? -11.352 -14.883 -11.211 1 93.31 286 ALA A N 1
ATOM 2291 C CA . ALA A 1 286 ? -10.742 -16.125 -10.742 1 93.31 286 ALA A CA 1
ATOM 2292 C C . ALA A 1 286 ? -11.812 -17.125 -10.312 1 93.31 286 ALA A C 1
ATOM 2294 O O . ALA A 1 286 ? -11.758 -18.312 -10.68 1 93.31 286 ALA A O 1
ATOM 2295 N N . LEU A 1 287 ? -12.781 -16.625 -9.578 1 92.88 287 LEU A N 1
ATOM 2296 C CA . LEU A 1 287 ? -13.836 -17.5 -9.055 1 92.88 287 LEU A CA 1
ATOM 2297 C C . LEU A 1 287 ? -14.672 -18.078 -10.18 1 92.88 287 LEU A C 1
ATOM 2299 O O . LEU A 1 287 ? -15.047 -19.25 -10.141 1 92.88 287 LEU A O 1
ATOM 2303 N N . LYS A 1 288 ? -14.953 -17.297 -11.18 1 90.38 288 LYS A N 1
ATOM 2304 C CA . LYS A 1 288 ? -15.789 -17.719 -12.297 1 90.38 288 LYS A CA 1
ATOM 2305 C C . LYS A 1 288 ? -15.07 -18.766 -13.156 1 90.38 288 LYS A C 1
ATOM 2307 O O . LYS A 1 288 ? -15.695 -19.688 -13.672 1 90.38 288 LYS A O 1
ATOM 2312 N N . THR A 1 289 ? -13.797 -18.656 -13.258 1 91.44 289 THR A N 1
ATOM 2313 C CA . THR A 1 289 ? -13.055 -19.484 -14.195 1 91.44 289 THR A CA 1
ATOM 2314 C C . THR A 1 289 ? -12.383 -20.656 -13.477 1 91.44 289 THR A C 1
ATOM 2316 O O . THR A 1 289 ? -11.867 -21.578 -14.109 1 91.44 289 THR A O 1
ATOM 2319 N N . GLY A 1 290 ? -12.367 -20.547 -12.211 1 94.94 290 GLY A N 1
ATOM 2320 C CA . GLY A 1 290 ? -11.602 -21.547 -11.477 1 94.94 290 GLY A CA 1
ATOM 2321 C C . GLY A 1 290 ? -10.102 -21.344 -11.602 1 94.94 290 GLY A C 1
ATOM 2322 O O . GLY A 1 290 ? -9.352 -22.328 -11.641 1 94.94 290 GLY A O 1
ATOM 2323 N N . GLY A 1 291 ? -9.719 -20.141 -11.75 1 96.38 291 GLY A N 1
ATOM 2324 C CA . GLY A 1 291 ? -8.32 -19.797 -11.969 1 96.38 291 GLY A CA 1
ATOM 2325 C C . GLY A 1 291 ? -7.551 -19.578 -10.688 1 96.38 291 GLY A C 1
ATOM 2326 O O . GLY A 1 291 ? -8.008 -19.969 -9.609 1 96.38 291 GLY A O 1
ATOM 2327 N N . ILE A 1 292 ? -6.336 -19.156 -10.836 1 98.06 292 ILE A N 1
ATOM 2328 C CA . ILE A 1 292 ? -5.461 -18.812 -9.719 1 98.06 292 ILE A CA 1
ATOM 2329 C C . ILE A 1 292 ? -5.211 -17.312 -9.703 1 98.06 292 ILE A C 1
ATOM 2331 O O . ILE A 1 292 ? -4.789 -16.734 -10.703 1 98.06 292 ILE A O 1
ATOM 2335 N N . ILE A 1 293 ? -5.508 -16.703 -8.562 1 96.44 293 ILE A N 1
ATOM 2336 C CA . ILE A 1 293 ? -5.23 -15.273 -8.43 1 96.44 293 ILE A CA 1
ATOM 2337 C C . ILE A 1 293 ? -4.07 -15.062 -7.461 1 96.44 293 ILE A C 1
ATOM 2339 O O . ILE A 1 293 ? -3.996 -15.719 -6.422 1 96.44 293 ILE A O 1
ATOM 2343 N N . PHE A 1 294 ? -3.174 -14.18 -7.883 1 97.44 294 PHE A N 1
ATOM 2344 C CA . PHE A 1 294 ? -2.031 -13.805 -7.059 1 97.44 294 PHE A CA 1
ATOM 2345 C C . PHE A 1 294 ? -2.178 -12.375 -6.547 1 97.44 294 PHE A C 1
ATOM 2347 O O . PHE A 1 294 ? -2.375 -11.445 -7.336 1 97.44 294 PHE A O 1
ATOM 2354 N N . VAL A 1 295 ? -2.113 -12.18 -5.238 1 94.81 295 VAL A N 1
ATOM 2355 C CA . VAL A 1 295 ? -2.244 -10.859 -4.641 1 94.81 295 VAL A CA 1
ATOM 2356 C C . VAL A 1 295 ? -1.072 -10.602 -3.695 1 94.81 295 VAL A C 1
ATOM 2358 O O . VAL A 1 295 ? -0.921 -11.281 -2.682 1 94.81 295 VAL A O 1
ATOM 2361 N N . ASP A 1 296 ? -0.241 -9.617 -4.039 1 91.75 296 ASP A N 1
ATOM 2362 C CA . ASP A 1 296 ? 0.858 -9.234 -3.156 1 91.75 296 ASP A CA 1
ATOM 2363 C C . ASP A 1 296 ? 0.378 -8.281 -2.059 1 91.75 296 ASP A C 1
ATOM 2365 O O . ASP A 1 296 ? -0.355 -7.332 -2.332 1 91.75 296 ASP A O 1
ATOM 2369 N N . GLU A 1 297 ? 0.764 -8.609 -0.843 1 90.12 297 GLU A N 1
ATOM 2370 C CA . GLU A 1 297 ? 0.389 -7.801 0.311 1 90.12 297 GLU A CA 1
ATOM 2371 C C . GLU A 1 297 ? -1.112 -7.531 0.332 1 90.12 297 GLU A C 1
ATOM 2373 O O . GLU A 1 297 ? -1.543 -6.379 0.254 1 90.12 297 GLU A O 1
ATOM 2378 N N . LEU A 1 298 ? -1.879 -8.516 0.585 1 91.81 298 LEU A N 1
ATOM 2379 C CA . LEU A 1 298 ? -3.334 -8.5 0.495 1 91.81 298 LEU A CA 1
ATOM 2380 C C . LEU A 1 298 ? -3.922 -7.43 1.412 1 91.81 298 LEU A C 1
ATOM 2382 O O . LEU A 1 298 ? -4.965 -6.848 1.104 1 91.81 298 LEU A O 1
ATOM 2386 N N . GLU A 1 299 ? -3.234 -7.121 2.498 1 88.19 299 GLU A N 1
ATOM 2387 C CA . GLU A 1 299 ? -3.76 -6.215 3.514 1 88.19 299 GLU A CA 1
ATOM 2388 C C . GLU A 1 299 ? -3.539 -4.758 3.115 1 88.19 299 GLU A C 1
ATOM 2390 O O . GLU A 1 299 ? -4.094 -3.848 3.736 1 88.19 299 GLU A O 1
ATOM 2395 N N . ASN A 1 300 ? -2.762 -4.531 2.09 1 86 300 ASN A N 1
ATOM 2396 C CA . ASN A 1 300 ? -2.41 -3.164 1.728 1 86 300 ASN A CA 1
ATOM 2397 C C . ASN A 1 300 ? -3.648 -2.33 1.415 1 86 300 ASN A C 1
ATOM 2399 O O . ASN A 1 300 ? -4.449 -2.701 0.555 1 86 300 ASN A O 1
ATOM 2403 N N . HIS A 1 301 ? -3.852 -1.323 2.139 1 80.06 301 HIS A N 1
ATOM 2404 C CA . HIS A 1 301 ? -4.906 -0.325 1.999 1 80.06 301 HIS A CA 1
ATOM 2405 C C . HIS A 1 301 ? -6.23 -0.843 2.551 1 80.06 301 HIS A C 1
ATOM 2407 O O . HIS A 1 301 ? -7.266 -0.181 2.42 1 80.06 301 HIS A O 1
ATOM 2413 N N . PHE A 1 302 ? -6.223 -2.068 3.117 1 85.56 302 PHE A N 1
ATOM 2414 C CA . PHE A 1 302 ? -7.48 -2.637 3.59 1 85.56 302 PHE A CA 1
ATOM 2415 C C . PHE A 1 302 ? -7.426 -2.896 5.09 1 85.56 302 PHE A C 1
ATOM 2417 O O . PHE A 1 302 ? -6.387 -3.293 5.621 1 85.56 302 PHE A O 1
ATOM 2424 N N . ASN A 1 303 ? -8.531 -2.67 5.738 1 79.88 303 ASN A N 1
ATOM 2425 C CA . ASN A 1 303 ? -8.648 -3.16 7.109 1 79.88 303 ASN A CA 1
ATOM 2426 C C . ASN A 1 303 ? -8.836 -4.676 7.148 1 79.88 303 ASN A C 1
ATOM 2428 O O . ASN A 1 303 ? -9.023 -5.309 6.105 1 79.88 303 ASN A O 1
ATOM 2432 N N . HIS A 1 304 ? -8.844 -5.246 8.258 1 80.75 304 HIS A N 1
ATOM 2433 C CA . HIS A 1 304 ? -8.844 -6.695 8.445 1 80.75 304 HIS A CA 1
ATOM 2434 C C . HIS A 1 304 ? -10.141 -7.32 7.949 1 80.75 304 HIS A C 1
ATOM 2436 O O . HIS A 1 304 ? -10.133 -8.422 7.398 1 80.75 304 HIS A O 1
ATOM 2442 N N . THR A 1 305 ? -11.203 -6.621 8.148 1 81.88 305 THR A N 1
ATOM 2443 C CA . THR A 1 305 ? -12.5 -7.156 7.77 1 81.88 305 THR A CA 1
ATOM 2444 C C . THR A 1 305 ? -12.578 -7.359 6.258 1 81.88 305 THR A C 1
ATOM 2446 O O . THR A 1 305 ? -13.062 -8.398 5.789 1 81.88 305 THR A O 1
ATOM 2449 N N . ILE A 1 306 ? -12.117 -6.434 5.551 1 84.75 306 ILE A N 1
ATOM 2450 C CA . ILE A 1 306 ? -12.125 -6.527 4.094 1 84.75 306 ILE A CA 1
ATOM 2451 C C . ILE A 1 306 ? -11.188 -7.648 3.645 1 84.75 306 ILE A C 1
ATOM 2453 O O . ILE A 1 306 ? -11.547 -8.453 2.779 1 84.75 306 ILE A O 1
ATOM 2457 N N . VAL A 1 307 ? -10.055 -7.758 4.246 1 88.81 307 VAL A N 1
ATOM 2458 C CA . VAL A 1 307 ? -9.078 -8.789 3.922 1 88.81 307 VAL A CA 1
ATOM 2459 C C . VAL A 1 307 ? -9.688 -10.172 4.16 1 88.81 307 VAL A C 1
ATOM 2461 O O . VAL A 1 307 ? -9.625 -11.047 3.291 1 88.81 307 VAL A O 1
ATOM 2464 N N . ARG A 1 308 ? -10.328 -10.32 5.23 1 86.62 308 ARG A N 1
ATOM 2465 C CA . ARG A 1 308 ? -10.961 -11.586 5.594 1 86.62 308 ARG A CA 1
ATOM 2466 C C . ARG A 1 308 ? -12.055 -11.953 4.598 1 86.62 308 ARG A C 1
ATOM 2468 O O . ARG A 1 308 ? -12.227 -13.133 4.273 1 86.62 308 ARG A O 1
ATOM 2475 N N . SER A 1 309 ? -12.75 -11.023 4.195 1 88 309 SER A N 1
ATOM 2476 C CA . SER A 1 309 ? -13.82 -11.273 3.234 1 88 309 SER A CA 1
ATOM 2477 C C . SER A 1 309 ? -13.281 -11.875 1.941 1 88 309 SER A C 1
ATOM 2479 O O . SER A 1 309 ? -13.867 -12.797 1.382 1 88 309 SER A O 1
ATOM 2481 N N . PHE A 1 310 ? -12.203 -11.383 1.484 1 90.12 310 PHE A N 1
ATOM 2482 C CA . PHE A 1 310 ? -11.602 -11.922 0.269 1 90.12 310 PHE A CA 1
ATOM 2483 C C . PHE A 1 310 ? -11.141 -13.352 0.485 1 90.12 310 PHE A C 1
ATOM 2485 O O . PHE A 1 310 ? -11.312 -14.203 -0.389 1 90.12 310 PHE A O 1
ATOM 2492 N N . ILE A 1 311 ? -10.555 -13.609 1.6 1 92.62 311 ILE A N 1
ATOM 2493 C CA . ILE A 1 311 ? -10.102 -14.961 1.93 1 92.62 311 ILE A CA 1
ATOM 2494 C C . ILE A 1 311 ? -11.297 -15.906 1.968 1 92.62 311 ILE A C 1
ATOM 2496 O O . ILE A 1 311 ? -11.25 -17 1.399 1 92.62 311 ILE A O 1
ATOM 2500 N N . GLU A 1 312 ? -12.359 -15.469 2.541 1 91.38 312 GLU A N 1
ATOM 2501 C CA . GLU A 1 312 ? -13.562 -16.281 2.711 1 91.38 312 GLU A CA 1
ATOM 2502 C C . GLU A 1 312 ? -14.172 -16.656 1.364 1 91.38 312 GLU A C 1
ATOM 2504 O O . GLU A 1 312 ? -14.734 -17.75 1.215 1 91.38 312 GLU A O 1
ATOM 2509 N N . TYR A 1 313 ? -14.07 -15.82 0.41 1 93.19 313 TYR A N 1
ATOM 2510 C CA . TYR A 1 313 ? -14.617 -16.094 -0.915 1 93.19 313 TYR A CA 1
ATOM 2511 C C . TYR A 1 313 ? -14.031 -17.375 -1.489 1 93.19 313 TYR A C 1
ATOM 2513 O O . TYR A 1 313 ? -14.703 -18.094 -2.232 1 93.19 313 TYR A O 1
ATOM 2521 N N . PHE A 1 314 ? -12.844 -17.703 -1.139 1 94.94 314 PHE A N 1
ATOM 2522 C CA . PHE A 1 314 ? -12.172 -18.828 -1.75 1 94.94 314 PHE A CA 1
ATOM 2523 C C . PHE A 1 314 ? -12.344 -20.094 -0.901 1 94.94 314 PHE A C 1
ATOM 2525 O O . PHE A 1 314 ? -12.133 -21.203 -1.381 1 94.94 314 PHE A O 1
ATOM 2532 N N . THR A 1 315 ? -12.742 -19.922 0.334 1 91.88 315 THR A N 1
ATOM 2533 C CA . THR A 1 315 ? -12.891 -21.078 1.22 1 91.88 315 THR A CA 1
ATOM 2534 C C . THR A 1 315 ? -14.359 -21.406 1.427 1 91.88 315 THR A C 1
ATOM 2536 O O . THR A 1 315 ? -14.688 -22.422 2.047 1 91.88 315 THR A O 1
ATOM 2539 N N . ASP A 1 316 ? -15.211 -20.578 0.986 1 91.12 316 ASP A N 1
ATOM 2540 C CA . ASP A 1 316 ? -16.656 -20.828 1.039 1 91.12 316 ASP A CA 1
ATOM 2541 C C . ASP A 1 316 ? -17.109 -21.641 -0.17 1 91.12 316 ASP A C 1
ATOM 2543 O O . ASP A 1 316 ? -17.078 -21.156 -1.3 1 91.12 316 ASP A O 1
ATOM 2547 N N . PRO A 1 317 ? -17.594 -22.797 0.051 1 91.25 317 PRO A N 1
ATOM 2548 C CA . PRO A 1 317 ? -17.984 -23.672 -1.063 1 91.25 317 PRO A CA 1
ATOM 2549 C C . PRO A 1 317 ? -19.188 -23.125 -1.841 1 91.25 317 PRO A C 1
ATOM 2551 O O . PRO A 1 317 ? -19.406 -23.531 -2.988 1 91.25 317 PRO A O 1
ATOM 2554 N N . GLU A 1 318 ? -19.922 -22.266 -1.224 1 90.81 318 GLU A N 1
ATOM 2555 C CA . GLU A 1 318 ? -21.078 -21.703 -1.909 1 90.81 318 GLU A CA 1
ATOM 2556 C C . GLU A 1 318 ? -20.656 -20.594 -2.879 1 90.81 318 GLU A C 1
ATOM 2558 O O . GLU A 1 318 ? -21.406 -20.25 -3.791 1 90.81 318 GLU A O 1
ATOM 2563 N N . ILE A 1 319 ? -19.5 -20.078 -2.652 1 92.31 319 ILE A N 1
ATOM 2564 C CA . ILE A 1 319 ? -18.984 -19.016 -3.504 1 92.31 319 ILE A CA 1
ATOM 2565 C C . ILE A 1 319 ? -17.969 -19.578 -4.492 1 92.31 319 ILE A C 1
ATOM 2567 O O . ILE A 1 319 ? -18.094 -19.375 -5.703 1 92.31 319 ILE A O 1
ATOM 2571 N N . ASN A 1 320 ? -17.047 -20.359 -4.008 1 94.81 320 ASN A N 1
ATOM 2572 C CA . ASN A 1 320 ? -15.984 -20.922 -4.832 1 94.81 320 ASN A CA 1
ATOM 2573 C C . ASN A 1 320 ? -16.391 -22.281 -5.406 1 94.81 320 ASN A C 1
ATOM 2575 O O . ASN A 1 320 ? -15.75 -23.297 -5.105 1 94.81 320 ASN A O 1
ATOM 2579 N N . LYS A 1 321 ? -17.281 -22.203 -6.32 1 92.81 321 LYS A N 1
ATOM 2580 C CA . LYS A 1 321 ? -17.844 -23.422 -6.891 1 92.81 321 LYS A CA 1
ATOM 2581 C C . LYS A 1 321 ? -16.906 -24.031 -7.934 1 92.81 321 LYS A C 1
ATOM 2583 O O . LYS A 1 321 ? -16.953 -25.234 -8.188 1 92.81 321 LYS A O 1
ATOM 2588 N N . ASN A 1 322 ? -16.078 -23.219 -8.484 1 93.94 322 ASN A N 1
ATOM 2589 C CA . ASN A 1 322 ? -15.211 -23.672 -9.57 1 93.94 322 ASN A CA 1
ATOM 2590 C C . ASN A 1 322 ? -13.797 -23.969 -9.07 1 93.94 322 ASN A C 1
ATOM 2592 O O . ASN A 1 322 ? -12.875 -24.141 -9.875 1 93.94 322 ASN A O 1
ATOM 2596 N N . ASN A 1 323 ? -13.594 -23.906 -7.781 1 95.56 323 ASN A N 1
ATOM 2597 C CA . ASN A 1 323 ? -12.359 -24.312 -7.133 1 95.56 323 ASN A CA 1
ATOM 2598 C C . ASN A 1 323 ? -11.195 -23.391 -7.504 1 95.56 323 ASN A C 1
ATOM 2600 O O . ASN A 1 323 ? -10.109 -23.859 -7.832 1 95.56 323 ASN A O 1
ATOM 2604 N N . ALA A 1 324 ? -11.445 -22.109 -7.488 1 96.75 324 ALA A N 1
ATOM 2605 C CA . ALA A 1 324 ? -10.391 -21.109 -7.684 1 96.75 324 ALA A CA 1
ATOM 2606 C C . ALA A 1 324 ? -9.414 -21.109 -6.512 1 96.75 324 ALA A C 1
ATOM 2608 O O . ALA A 1 324 ? -9.758 -21.562 -5.414 1 96.75 324 ALA A O 1
ATOM 2609 N N . THR A 1 325 ? -8.203 -20.688 -6.824 1 97.88 325 THR A N 1
ATOM 2610 C CA . THR A 1 325 ? -7.16 -20.641 -5.809 1 97.88 325 THR A CA 1
ATOM 2611 C C . THR A 1 325 ? -6.684 -19.203 -5.574 1 97.88 325 THR A C 1
ATOM 2613 O O . THR A 1 325 ? -6.477 -18.453 -6.531 1 97.88 325 THR A O 1
ATOM 2616 N N . LEU A 1 326 ? -6.602 -18.828 -4.309 1 97.75 326 LEU A N 1
ATOM 2617 C CA . LEU A 1 326 ? -6.004 -17.562 -3.918 1 97.75 326 LEU A CA 1
ATOM 2618 C C . LEU A 1 326 ? -4.609 -17.766 -3.342 1 97.75 326 LEU A C 1
ATOM 2620 O O . LEU A 1 326 ? -4.441 -18.484 -2.354 1 97.75 326 LEU A O 1
ATOM 2624 N N . ILE A 1 327 ? -3.633 -17.188 -3.994 1 98.25 327 ILE A N 1
ATOM 2625 C CA . ILE A 1 327 ? -2.27 -17.141 -3.48 1 98.25 327 ILE A CA 1
ATOM 2626 C C . ILE A 1 327 ? -1.909 -15.688 -3.141 1 98.25 327 ILE A C 1
ATOM 2628 O O . ILE A 1 327 ? -1.881 -14.828 -4.02 1 98.25 327 ILE A O 1
ATOM 2632 N N . PHE A 1 328 ? -1.626 -15.414 -1.855 1 96.62 328 PHE A N 1
ATOM 2633 C CA . PHE A 1 328 ? -1.35 -14.023 -1.494 1 96.62 328 PHE A CA 1
ATOM 2634 C C . PHE A 1 328 ? -0.206 -13.945 -0.49 1 96.62 328 PHE A C 1
ATOM 2636 O O . PHE A 1 328 ? 0.132 -14.945 0.154 1 96.62 328 PHE A O 1
ATOM 2643 N N . SER A 1 329 ? 0.458 -12.797 -0.456 1 94.56 329 SER A N 1
ATOM 2644 C CA . SER A 1 329 ? 1.496 -12.555 0.541 1 94.56 329 SER A CA 1
ATOM 2645 C C . SER A 1 329 ? 1.02 -11.578 1.606 1 94.56 329 SER A C 1
ATOM 2647 O O . SER A 1 329 ? 0.044 -10.852 1.399 1 94.56 329 SER A O 1
ATOM 2649 N N . THR A 1 330 ? 1.646 -11.594 2.734 1 90.62 330 THR A N 1
ATOM 2650 C CA . THR A 1 330 ? 1.344 -10.672 3.826 1 90.62 330 THR A CA 1
ATOM 2651 C C . THR A 1 330 ? 2.545 -10.531 4.758 1 90.62 330 THR A C 1
ATOM 2653 O O . THR A 1 330 ? 3.418 -11.398 4.793 1 90.62 330 THR A O 1
ATOM 2656 N N . HIS A 1 331 ? 2.602 -9.422 5.434 1 82.56 331 HIS A N 1
ATOM 2657 C CA . HIS A 1 331 ? 3.561 -9.227 6.516 1 82.56 331 HIS A CA 1
ATOM 2658 C C . HIS A 1 331 ? 2.869 -9.266 7.875 1 82.56 331 HIS A C 1
ATOM 2660 O O . HIS A 1 331 ? 3.525 -9.148 8.914 1 82.56 331 HIS A O 1
ATOM 2666 N N . TYR A 1 332 ? 1.691 -9.516 7.902 1 79 332 TYR A N 1
ATOM 2667 C CA . TYR A 1 332 ? 0.923 -9.422 9.141 1 79 332 TYR A CA 1
ATOM 2668 C C . TYR A 1 332 ? 0.596 -10.812 9.68 1 79 332 TYR A C 1
ATOM 2670 O O . TYR A 1 332 ? -0.23 -11.531 9.117 1 79 332 TYR A O 1
ATOM 2678 N N . SER A 1 333 ? 1.097 -11.039 10.781 1 81.75 333 SER A N 1
ATOM 2679 C CA . SER A 1 333 ? 0.927 -12.359 11.391 1 81.75 333 SER A CA 1
ATOM 2680 C C . SER A 1 333 ? -0.504 -12.562 11.875 1 81.75 333 SER A C 1
ATOM 2682 O O . SER A 1 333 ? -0.958 -13.695 12.023 1 81.75 333 SER A O 1
ATOM 2684 N N . GLU A 1 334 ? -1.261 -11.531 12.102 1 77.06 334 GLU A N 1
ATOM 2685 C CA . GLU A 1 334 ? -2.637 -11.625 12.586 1 77.06 334 GLU A CA 1
ATOM 2686 C C . GLU A 1 334 ? -3.521 -12.352 11.57 1 77.06 334 GLU A C 1
ATOM 2688 O O . GLU A 1 334 ? -4.512 -12.984 11.945 1 77.06 334 GLU A O 1
ATOM 2693 N N . LEU A 1 335 ? -3.137 -12.281 10.352 1 83.69 335 LEU A N 1
ATOM 2694 C CA . LEU A 1 335 ? -3.926 -12.922 9.305 1 83.69 335 LEU A CA 1
ATOM 2695 C C . LEU A 1 335 ? -3.805 -14.445 9.383 1 83.69 335 LEU A C 1
ATOM 2697 O O . LEU A 1 335 ? -4.629 -15.164 8.82 1 83.69 335 LEU A O 1
ATOM 2701 N N . LEU A 1 336 ? -2.771 -14.883 10.039 1 86.12 336 LEU A N 1
ATOM 2702 C CA . LEU A 1 336 ? -2.541 -16.312 10.133 1 86.12 336 LEU A CA 1
ATOM 2703 C C . LEU A 1 336 ? -3.633 -16.984 10.953 1 86.12 336 LEU A C 1
ATOM 2705 O O . LEU A 1 336 ? -3.873 -18.188 10.812 1 86.12 336 LEU A O 1
ATOM 2709 N N . SER A 1 337 ? -4.258 -16.188 11.805 1 80.44 337 SER A N 1
ATOM 2710 C CA . SER A 1 337 ? -5.348 -16.734 12.609 1 80.44 337 SER A CA 1
ATOM 2711 C C . SER A 1 337 ? -6.559 -17.078 11.742 1 80.44 337 SER A C 1
ATOM 2713 O O . SER A 1 337 ? -7.406 -17.875 12.148 1 80.44 337 SER A O 1
ATOM 2715 N N . ASP A 1 338 ? -6.617 -16.531 10.594 1 80.81 338 ASP A N 1
ATOM 2716 C CA . ASP A 1 338 ? -7.738 -16.75 9.68 1 80.81 338 ASP A CA 1
ATOM 2717 C C . ASP A 1 338 ? -7.477 -17.953 8.773 1 80.81 338 ASP A C 1
ATOM 2719 O O . ASP A 1 338 ? -8.359 -18.359 8.016 1 80.81 338 ASP A O 1
ATOM 2723 N N . ILE A 1 339 ? -6.277 -18.469 8.859 1 87.06 339 ILE A N 1
ATOM 2724 C CA . ILE A 1 339 ? -5.902 -19.609 8.023 1 87.06 339 ILE A CA 1
ATOM 2725 C C . ILE A 1 339 ? -6.109 -20.906 8.805 1 87.06 339 ILE A C 1
ATOM 2727 O O . ILE A 1 339 ? -5.652 -21.031 9.938 1 87.06 339 ILE A O 1
ATOM 2731 N N . GLU A 1 340 ? -6.719 -21.812 8.266 1 82.69 340 GLU A N 1
ATOM 2732 C CA . GLU A 1 340 ? -7.16 -23 8.992 1 82.69 340 GLU A CA 1
ATOM 2733 C C . GLU A 1 340 ? -6.125 -24.109 8.898 1 82.69 340 GLU A C 1
ATOM 2735 O O . GLU A 1 340 ? -5.918 -24.844 9.867 1 82.69 340 GLU A O 1
ATOM 2740 N N . LEU A 1 341 ? -5.488 -24.25 7.781 1 86.75 341 LEU A N 1
ATOM 2741 C CA . LEU A 1 341 ? -4.59 -25.375 7.562 1 86.75 341 LEU A CA 1
ATOM 2742 C C . LEU A 1 341 ? -3.135 -24.922 7.57 1 86.75 341 LEU A C 1
ATOM 2744 O O . LEU A 1 341 ? -2.805 -23.875 7.016 1 86.75 341 LEU A O 1
ATOM 2748 N N . ASN A 1 342 ? -2.311 -25.703 8.109 1 85.19 342 ASN A N 1
ATOM 2749 C CA . ASN A 1 342 ? -0.884 -25.406 8.156 1 85.19 342 ASN A CA 1
ATOM 2750 C C . ASN A 1 342 ? -0.249 -25.453 6.773 1 85.19 342 ASN A C 1
ATOM 2752 O O . ASN A 1 342 ? 0.7 -24.719 6.492 1 85.19 342 ASN A O 1
ATOM 2756 N N . ASP A 1 343 ? -0.759 -26.297 5.961 1 88.62 343 ASP A N 1
ATOM 2757 C CA . ASP A 1 343 ? -0.187 -26.484 4.629 1 88.62 343 ASP A CA 1
ATOM 2758 C C . ASP A 1 343 ? -0.557 -25.312 3.709 1 88.62 343 ASP A C 1
ATOM 2760 O O . ASP A 1 343 ? -0.09 -25.25 2.57 1 88.62 343 ASP A O 1
ATOM 2764 N N . GLU A 1 344 ? -1.327 -24.391 4.223 1 93.12 344 GLU A N 1
ATOM 2765 C CA . GLU A 1 344 ? -1.717 -23.203 3.471 1 93.12 344 GLU A CA 1
ATOM 2766 C C . GLU A 1 344 ? -0.73 -22.062 3.693 1 93.12 344 GLU A C 1
ATOM 2768 O O . GLU A 1 344 ? -0.861 -21 3.09 1 93.12 344 GLU A O 1
ATOM 2773 N N . ILE A 1 345 ? 0.271 -22.359 4.48 1 93.19 345 ILE A N 1
ATOM 2774 C CA . ILE A 1 345 ? 1.141 -21.266 4.895 1 93.19 345 ILE A CA 1
ATOM 2775 C C . ILE A 1 345 ? 2.582 -21.562 4.492 1 93.19 345 ILE A C 1
ATOM 2777 O O . ILE A 1 345 ? 3.096 -22.656 4.777 1 93.19 345 ILE A O 1
ATOM 2781 N N . TYR A 1 346 ? 3.176 -20.641 3.775 1 93.81 346 TYR A N 1
ATOM 2782 C CA . TYR A 1 346 ? 4.613 -20.625 3.518 1 93.81 346 TYR A CA 1
ATOM 2783 C C . TYR A 1 346 ? 5.281 -19.469 4.246 1 93.81 346 TYR A C 1
ATOM 2785 O O . TYR A 1 346 ? 4.75 -18.344 4.273 1 93.81 346 TYR A O 1
ATOM 2793 N N . PHE A 1 347 ? 6.465 -19.766 4.828 1 90.62 347 PHE A N 1
ATOM 2794 C CA . PHE A 1 347 ? 7.316 -18.734 5.414 1 90.62 347 PHE A CA 1
ATOM 2795 C C . PHE A 1 347 ? 8.492 -18.422 4.5 1 90.62 347 PHE A C 1
ATOM 2797 O O . PHE A 1 347 ? 9.156 -19.328 3.998 1 90.62 347 PHE A O 1
ATOM 2804 N N . THR A 1 348 ? 8.648 -17.125 4.281 1 90 348 THR A N 1
ATOM 2805 C CA . THR A 1 348 ? 9.836 -16.703 3.559 1 90 348 THR A CA 1
ATOM 2806 C C . THR A 1 348 ? 10.859 -16.094 4.516 1 90 348 THR A C 1
ATOM 2808 O O . THR A 1 348 ? 10.5 -15.281 5.379 1 90 348 THR A O 1
ATOM 2811 N N . LYS A 1 349 ? 11.992 -16.5 4.383 1 85.31 349 LYS A N 1
ATOM 2812 C CA . LYS A 1 349 ? 13.117 -15.961 5.145 1 85.31 349 LYS A CA 1
ATOM 2813 C C . LYS A 1 349 ? 14.312 -15.688 4.242 1 85.31 349 LYS A C 1
ATOM 2815 O O . LYS A 1 349 ? 14.445 -16.281 3.174 1 85.31 349 LYS A O 1
ATOM 2820 N N . ARG A 1 350 ? 15.055 -14.727 4.711 1 81.88 350 ARG A N 1
ATOM 2821 C CA . ARG A 1 350 ? 16.25 -14.414 3.928 1 81.88 350 ARG A CA 1
ATOM 2822 C C . ARG A 1 350 ? 17.406 -14.016 4.836 1 81.88 350 ARG A C 1
ATOM 2824 O O . ARG A 1 350 ? 17.328 -13.016 5.547 1 81.88 350 ARG A O 1
ATOM 2831 N N . GLU A 1 351 ? 18.375 -14.805 4.898 1 78.12 351 GLU A N 1
ATOM 2832 C CA . GLU A 1 351 ? 19.641 -14.383 5.465 1 78.12 351 GLU A CA 1
ATOM 2833 C C . GLU A 1 351 ? 20.578 -13.859 4.375 1 78.12 351 GLU A C 1
ATOM 2835 O O . GLU A 1 351 ? 20.578 -12.672 4.066 1 78.12 351 GLU A O 1
ATOM 2840 N N . THR A 1 352 ? 21.125 -14.859 3.607 1 73.19 352 THR A N 1
ATOM 2841 C CA . THR A 1 352 ? 21.891 -14.492 2.42 1 73.19 352 THR A CA 1
ATOM 2842 C C . THR A 1 352 ? 21.062 -14.734 1.154 1 73.19 352 THR A C 1
ATOM 2844 O O . THR A 1 352 ? 21.109 -13.922 0.224 1 73.19 352 THR A O 1
ATOM 2847 N N . LYS A 1 353 ? 20.391 -15.844 1.25 1 84.06 353 LYS A N 1
ATOM 2848 C CA . LYS A 1 353 ? 19.516 -16.203 0.139 1 84.06 353 LYS A CA 1
ATOM 2849 C C . LYS A 1 353 ? 18.078 -16.438 0.618 1 84.06 353 LYS A C 1
ATOM 2851 O O . LYS A 1 353 ? 17.844 -16.625 1.813 1 84.06 353 LYS A O 1
ATOM 2856 N N . ILE A 1 354 ? 17.203 -16.375 -0.306 1 87.25 354 ILE A N 1
ATOM 2857 C CA . ILE A 1 354 ? 15.789 -16.562 -0.003 1 87.25 354 ILE A CA 1
ATOM 2858 C C . ILE A 1 354 ? 15.516 -18.031 0.305 1 87.25 354 ILE A C 1
ATOM 2860 O O . ILE A 1 354 ? 16 -18.922 -0.403 1 87.25 354 ILE A O 1
ATOM 2864 N N . GLU A 1 355 ? 14.828 -18.219 1.34 1 89.62 355 GLU A N 1
ATOM 2865 C CA . GLU A 1 355 ? 14.359 -19.547 1.713 1 89.62 355 GLU A CA 1
ATOM 2866 C C . GLU A 1 355 ? 12.836 -19.578 1.848 1 89.62 355 GLU A C 1
ATOM 2868 O O . GLU A 1 355 ? 12.234 -18.625 2.361 1 89.62 355 GLU A O 1
ATOM 2873 N N . LEU A 1 356 ? 12.305 -20.594 1.343 1 91.88 356 LEU A N 1
ATOM 2874 C CA . LEU A 1 356 ? 10.867 -20.828 1.435 1 91.88 356 LEU A CA 1
ATOM 2875 C C . LEU A 1 356 ? 10.578 -22.094 2.219 1 91.88 356 LEU A C 1
ATOM 2877 O O . LEU A 1 356 ? 11.062 -23.172 1.866 1 91.88 356 LEU A O 1
ATOM 2881 N N . GLN A 1 357 ? 9.812 -21.922 3.287 1 89.12 357 GLN A N 1
ATOM 2882 C CA . GLN A 1 357 ? 9.477 -23.062 4.129 1 89.12 357 GLN A CA 1
ATOM 2883 C C . GLN A 1 357 ? 7.973 -23.172 4.348 1 89.12 357 GLN A C 1
ATOM 2885 O O . GLN A 1 357 ? 7.32 -22.172 4.676 1 89.12 357 GLN A O 1
ATOM 2890 N N . ARG A 1 358 ? 7.543 -24.344 4.141 1 90.31 358 ARG A N 1
ATOM 2891 C CA . ARG A 1 358 ? 6.133 -24.578 4.43 1 90.31 358 ARG A CA 1
ATOM 2892 C C . ARG A 1 358 ? 5.918 -24.844 5.918 1 90.31 358 ARG A C 1
ATOM 2894 O O . ARG A 1 358 ? 6.695 -25.562 6.543 1 90.31 358 ARG A O 1
ATOM 2901 N N . TYR A 1 359 ? 4.887 -24.281 6.461 1 85.44 359 TYR A N 1
ATOM 2902 C CA . TYR A 1 359 ? 4.629 -24.375 7.895 1 85.44 359 TYR A CA 1
ATOM 2903 C C . TYR A 1 359 ? 4.418 -25.812 8.32 1 85.44 359 TYR A C 1
ATOM 2905 O O . TYR A 1 359 ? 4.898 -26.234 9.383 1 85.44 359 TYR A O 1
ATOM 2913 N N . SER A 1 360 ? 3.766 -26.562 7.5 1 81.38 360 SER A N 1
ATOM 2914 C CA . SER A 1 360 ? 3.465 -27.953 7.824 1 81.38 360 SER A CA 1
ATOM 2915 C C . SER A 1 360 ? 4.738 -28.781 7.922 1 81.38 360 SER A C 1
ATOM 2917 O O . SER A 1 360 ? 4.75 -29.828 8.562 1 81.38 360 SER A O 1
ATOM 2919 N N . GLN A 1 361 ? 5.691 -28.297 7.281 1 78.81 361 GLN A N 1
ATOM 2920 C CA . GLN A 1 361 ? 6.957 -29.031 7.27 1 78.81 361 GLN A CA 1
ATOM 2921 C C . GLN A 1 361 ? 7.914 -28.484 8.328 1 78.81 361 GLN A C 1
ATOM 2923 O O . GLN A 1 361 ? 9.008 -29.031 8.516 1 78.81 361 GLN A O 1
ATOM 2928 N N . ALA A 1 362 ? 7.379 -27.438 8.914 1 73.88 362 ALA A N 1
ATOM 2929 C CA . ALA A 1 362 ? 8.234 -26.828 9.93 1 73.88 362 ALA A CA 1
ATOM 2930 C C . ALA A 1 362 ? 8.109 -27.578 11.266 1 73.88 362 ALA A C 1
ATOM 2932 O O . ALA A 1 362 ? 7.043 -28.109 11.586 1 73.88 362 ALA A O 1
ATOM 2933 N N . ASN A 1 363 ? 9.125 -27.75 11.859 1 70.69 363 ASN A N 1
ATOM 2934 C CA . ASN A 1 363 ? 9.133 -28.375 13.172 1 70.69 363 ASN A CA 1
ATOM 2935 C C . ASN A 1 363 ? 8.602 -27.438 14.25 1 70.69 363 ASN A C 1
ATOM 2937 O O . ASN A 1 363 ? 9.375 -26.906 15.047 1 70.69 363 ASN A O 1
ATOM 2941 N N . VAL A 1 364 ? 7.383 -27.109 14.156 1 68.94 364 VAL A N 1
ATOM 2942 C CA . VAL A 1 364 ? 6.766 -26.219 15.133 1 68.94 364 VAL A CA 1
ATOM 2943 C C . VAL A 1 364 ? 5.734 -27 15.953 1 68.94 364 VAL A C 1
ATOM 2945 O O . VAL A 1 364 ? 5.055 -27.875 15.43 1 68.94 364 VAL A O 1
ATOM 2948 N N . ARG A 1 365 ? 5.641 -26.688 17.203 1 64.88 365 ARG A N 1
ATOM 2949 C CA . ARG A 1 365 ? 4.625 -27.281 18.062 1 64.88 365 ARG A CA 1
ATOM 2950 C C . ARG A 1 365 ? 3.225 -26.906 17.609 1 64.88 365 ARG A C 1
ATOM 2952 O O . ARG A 1 365 ? 2.943 -25.719 17.359 1 64.88 365 ARG A O 1
ATOM 2959 N N . LYS A 1 366 ? 2.428 -27.797 17.453 1 62.16 366 LYS A N 1
ATOM 2960 C CA . LYS A 1 366 ? 1.111 -27.641 16.844 1 62.16 366 LYS A CA 1
ATOM 2961 C C . LYS A 1 366 ? 0.186 -26.812 17.734 1 62.16 366 LYS A C 1
ATOM 2963 O O . LYS A 1 366 ? -0.782 -26.219 17.25 1 62.16 366 LYS A O 1
ATOM 2968 N N . ASP A 1 367 ? 0.524 -26.609 18.922 1 64.25 367 ASP A N 1
ATOM 2969 C CA . ASP A 1 367 ? -0.364 -25.953 19.875 1 64.25 367 ASP A CA 1
ATOM 2970 C C . ASP A 1 367 ? -0.12 -24.438 19.891 1 64.25 367 ASP A C 1
ATOM 2972 O O . ASP A 1 367 ? -0.922 -23.688 20.453 1 64.25 367 ASP A O 1
ATOM 2976 N N . LEU A 1 368 ? 0.901 -24.125 19.234 1 67.88 368 LEU A N 1
ATOM 2977 C CA . LEU A 1 368 ? 1.249 -22.703 19.312 1 67.88 368 LEU A CA 1
ATOM 2978 C C . LEU A 1 368 ? 0.458 -21.906 18.281 1 67.88 368 LEU A C 1
ATOM 2980 O O . LEU A 1 368 ? 0.226 -22.375 17.156 1 67.88 368 LEU A O 1
ATOM 2984 N N . ASN A 1 369 ? 0.044 -20.781 18.828 1 73.56 369 ASN A N 1
ATOM 2985 C CA . ASN A 1 369 ? -0.603 -19.828 17.922 1 73.56 369 ASN A CA 1
ATOM 2986 C C . ASN A 1 369 ? 0.33 -19.406 16.797 1 73.56 369 ASN A C 1
ATOM 2988 O O . ASN A 1 369 ? 1.452 -18.953 17.047 1 73.56 369 ASN A O 1
ATOM 2992 N N . ARG A 1 370 ? -0.059 -19.578 15.641 1 76.56 370 ARG A N 1
ATOM 2993 C CA . ARG A 1 370 ? 0.76 -19.359 14.461 1 76.56 370 ARG A CA 1
ATOM 2994 C C . ARG A 1 370 ? 1.319 -17.938 14.445 1 76.56 370 ARG A C 1
ATOM 2996 O O . ARG A 1 370 ? 2.469 -17.719 14.055 1 76.56 370 ARG A O 1
ATOM 3003 N N . SER A 1 371 ? 0.434 -16.969 14.852 1 74.38 371 SER A N 1
ATOM 3004 C CA . SER A 1 371 ? 0.888 -15.578 14.922 1 74.38 371 SER A CA 1
ATOM 3005 C C . SER A 1 371 ? 2.047 -15.43 15.906 1 74.38 371 SER A C 1
ATOM 3007 O O . SER A 1 371 ? 3.018 -14.719 15.617 1 74.38 371 SER A O 1
ATOM 3009 N N . ASP A 1 372 ? 1.905 -16.125 16.953 1 69.31 372 ASP A N 1
ATOM 3010 C CA . ASP A 1 372 ? 2.943 -16.078 17.984 1 69.31 372 ASP A CA 1
ATOM 3011 C C . ASP A 1 372 ? 4.238 -16.719 17.484 1 69.31 372 ASP A C 1
ATOM 3013 O O . ASP A 1 372 ? 5.328 -16.219 17.766 1 69.31 372 ASP A O 1
ATOM 3017 N N . VAL A 1 373 ? 4.066 -17.781 16.766 1 68.19 373 VAL A N 1
ATOM 3018 C CA . VAL A 1 373 ? 5.227 -18.469 16.203 1 68.19 373 VAL A CA 1
ATOM 3019 C C . VAL A 1 373 ? 5.984 -17.547 15.273 1 68.19 373 VAL A C 1
ATOM 3021 O O . VAL A 1 373 ? 7.215 -17.453 15.336 1 68.19 373 VAL A O 1
ATOM 3024 N N . PHE A 1 374 ? 5.293 -16.859 14.516 1 71.25 374 PHE A N 1
ATOM 3025 C CA . PHE A 1 374 ? 5.887 -15.922 13.57 1 71.25 374 PHE A CA 1
ATOM 3026 C C . PHE A 1 374 ? 6.508 -14.742 14.297 1 71.25 374 PHE A C 1
ATOM 3028 O O . PHE A 1 374 ? 7.648 -14.359 14.023 1 71.25 374 PHE A O 1
ATOM 3035 N N . ASP A 1 375 ? 5.824 -14.211 15.289 1 70.69 375 ASP A N 1
ATOM 3036 C CA . ASP A 1 375 ? 6.23 -12.984 15.961 1 70.69 375 ASP A CA 1
ATOM 3037 C C . ASP A 1 375 ? 7.406 -13.234 16.906 1 70.69 375 ASP A C 1
ATOM 3039 O O . ASP A 1 375 ? 8.227 -12.344 17.125 1 70.69 375 ASP A O 1
ATOM 3043 N N . SER A 1 376 ? 7.418 -14.406 17.391 1 66.62 376 SER A N 1
ATOM 3044 C CA . SER A 1 376 ? 8.477 -14.734 18.344 1 66.62 376 SER A CA 1
ATOM 3045 C C . SER A 1 376 ? 9.75 -15.156 17.625 1 66.62 376 SER A C 1
ATOM 3047 O O . SER A 1 376 ? 10.766 -15.445 18.266 1 66.62 376 SER A O 1
ATOM 3049 N N . ASP A 1 377 ? 9.695 -15.156 16.391 1 68.88 377 ASP A N 1
ATOM 3050 C CA . ASP A 1 377 ? 10.836 -15.539 15.562 1 68.88 377 ASP A CA 1
ATOM 3051 C C . ASP A 1 377 ? 11.25 -16.984 15.836 1 68.88 377 ASP A C 1
ATOM 3053 O O . ASP A 1 377 ? 12.438 -17.312 15.781 1 68.88 377 ASP A O 1
ATOM 3057 N N . TYR A 1 378 ? 10.281 -17.734 16.234 1 62.41 378 TYR A N 1
ATOM 3058 C CA . TYR A 1 378 ? 10.516 -19.141 16.516 1 62.41 378 TYR A CA 1
ATOM 3059 C C . TYR A 1 378 ? 11.125 -19.844 15.305 1 62.41 378 TYR A C 1
ATOM 3061 O O . TYR A 1 378 ? 11.93 -20.766 15.453 1 62.41 378 TYR A O 1
ATOM 3069 N N . LEU A 1 379 ? 10.797 -19.391 14.188 1 66.62 379 LEU A N 1
ATOM 3070 C CA . LEU A 1 379 ? 11.258 -20.031 12.945 1 66.62 379 LEU A CA 1
ATOM 3071 C C . LEU A 1 379 ? 12.547 -19.391 12.461 1 66.62 379 LEU A C 1
ATOM 3073 O O . LEU A 1 379 ? 13.164 -19.875 11.508 1 66.62 379 LEU A O 1
ATOM 3077 N N . GLY A 1 380 ? 13.031 -18.328 13.18 1 66.19 380 GLY A N 1
ATOM 3078 C CA . GLY A 1 380 ? 14.234 -17.609 12.789 1 66.19 380 GLY A CA 1
ATOM 3079 C C . GLY A 1 380 ? 14.031 -16.734 11.57 1 66.19 380 GLY A C 1
ATOM 3080 O O . GLY A 1 380 ? 13.516 -17.188 10.547 1 66.19 380 GLY A O 1
ATOM 3081 N N . GLY A 1 381 ? 14.367 -15.531 11.664 1 63.09 381 GLY A N 1
ATOM 3082 C CA . GLY A 1 381 ? 14.367 -14.656 10.508 1 63.09 381 GLY A CA 1
ATOM 3083 C C . GLY A 1 381 ? 13.047 -13.953 10.289 1 63.09 381 GLY A C 1
ATOM 3084 O O . GLY A 1 381 ? 12.812 -13.352 9.234 1 63.09 381 GLY A O 1
ATOM 3085 N N . THR A 1 382 ? 12.156 -14.109 11.328 1 62.59 382 THR A N 1
ATOM 3086 C CA . THR A 1 382 ? 10.844 -13.523 11.109 1 62.59 382 THR A CA 1
ATOM 3087 C C . THR A 1 382 ? 10.711 -12.203 11.852 1 62.59 382 THR A C 1
ATOM 3089 O O . THR A 1 382 ? 9.68 -11.531 11.758 1 62.59 382 THR A O 1
ATOM 3092 N N . SER A 1 383 ? 11.664 -11.797 12.602 1 62.22 383 SER A N 1
ATOM 3093 C CA . SER A 1 383 ? 11.633 -10.5 13.273 1 62.22 383 SER A CA 1
ATOM 3094 C C . SER A 1 383 ? 12.867 -9.672 12.922 1 62.22 383 SER A C 1
ATOM 3096 O O . SER A 1 383 ? 13.945 -10.219 12.703 1 62.22 383 SER A O 1
ATOM 3098 N N . PRO A 1 384 ? 12.531 -8.328 12.734 1 62.62 384 PRO A N 1
ATOM 3099 C CA . PRO A 1 384 ? 13.727 -7.512 12.492 1 62.62 384 PRO A CA 1
ATOM 3100 C C . PRO A 1 384 ? 14.758 -7.633 13.609 1 62.62 384 PRO A C 1
ATOM 3102 O O . PRO A 1 384 ? 14.398 -7.871 14.766 1 62.62 384 PRO A O 1
ATOM 3105 N N . ASP A 1 385 ? 15.945 -7.57 13.156 1 67.94 385 ASP A N 1
ATOM 3106 C CA . ASP A 1 385 ? 17.078 -7.707 14.062 1 67.94 385 ASP A CA 1
ATOM 3107 C C . ASP A 1 385 ? 17.172 -6.527 15.023 1 67.94 385 ASP A C 1
ATOM 3109 O O . ASP A 1 385 ? 17.328 -5.379 14.594 1 67.94 385 ASP A O 1
ATOM 3113 N N . TYR A 1 386 ? 17 -6.82 16.328 1 71.19 386 TYR A N 1
ATOM 3114 C CA . TYR A 1 386 ? 17.094 -5.812 17.391 1 71.19 386 TYR A CA 1
ATOM 3115 C C . TYR A 1 386 ? 18.406 -5.055 17.281 1 71.19 386 TYR A C 1
ATOM 3117 O O . TYR A 1 386 ? 18.453 -3.836 17.484 1 71.19 386 TYR A O 1
ATOM 3125 N N . HIS A 1 387 ? 19.422 -5.82 16.969 1 76.25 387 HIS A N 1
ATOM 3126 C CA . HIS A 1 387 ? 20.734 -5.188 16.859 1 76.25 387 HIS A CA 1
ATOM 3127 C C . HIS A 1 387 ? 20.75 -4.16 15.734 1 76.25 387 HIS A C 1
ATOM 3129 O O . HIS A 1 387 ? 21.266 -3.051 15.914 1 76.25 387 HIS A O 1
ATOM 3135 N N . SER A 1 388 ? 20.156 -4.57 14.656 1 78.88 388 SER A N 1
ATOM 3136 C CA . SER A 1 388 ? 20.109 -3.65 13.523 1 78.88 388 SER A CA 1
ATOM 3137 C C . SER A 1 388 ? 19.281 -2.412 13.852 1 78.88 388 SER A C 1
ATOM 3139 O O . SER A 1 388 ? 19.609 -1.305 13.43 1 78.88 388 SER A O 1
ATOM 3141 N N . TYR A 1 389 ? 18.312 -2.623 14.656 1 78.88 389 TYR A N 1
ATOM 3142 C CA . TYR A 1 389 ? 17.484 -1.49 15.062 1 78.88 389 TYR A CA 1
ATOM 3143 C C . TYR A 1 389 ? 18.266 -0.542 15.961 1 78.88 389 TYR A C 1
ATOM 3145 O O . TYR A 1 389 ? 18.203 0.678 15.797 1 78.88 389 TYR A O 1
ATOM 3153 N N . MET A 1 390 ? 18.984 -1.106 16.859 1 81.88 390 MET A N 1
ATOM 3154 C CA . MET A 1 390 ? 19.766 -0.281 17.781 1 81.88 390 MET A CA 1
ATOM 3155 C C . MET A 1 390 ? 20.828 0.511 17.031 1 81.88 390 MET A C 1
ATOM 3157 O O . MET A 1 390 ? 21.078 1.678 17.344 1 81.88 390 MET A O 1
ATOM 3161 N N . GLU A 1 391 ? 21.344 -0.119 16.031 1 82.5 391 GLU A N 1
ATOM 3162 C CA . GLU A 1 391 ? 22.328 0.576 15.211 1 82.5 391 GLU A CA 1
ATOM 3163 C C . GLU A 1 391 ? 21.688 1.72 14.43 1 82.5 391 GLU A C 1
ATOM 3165 O O . GLU A 1 391 ? 22.266 2.803 14.32 1 82.5 391 GLU A O 1
ATOM 3170 N N . LEU A 1 392 ? 20.547 1.426 13.984 1 81.62 392 LEU A N 1
ATOM 3171 C CA . LEU A 1 392 ? 19.812 2.455 13.25 1 81.62 392 LEU A CA 1
ATOM 3172 C C . LEU A 1 392 ? 19.453 3.617 14.172 1 81.62 392 LEU A C 1
ATOM 3174 O O . LEU A 1 392 ? 19.594 4.781 13.797 1 81.62 392 LEU A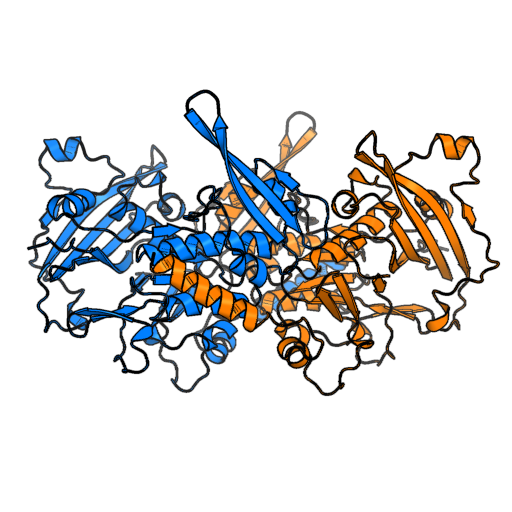 O 1
ATOM 3178 N N . LYS A 1 393 ? 19.016 3.256 15.305 1 84.31 393 LYS A N 1
ATOM 3179 C CA . LYS A 1 393 ? 18.672 4.27 16.297 1 84.31 393 LYS A CA 1
ATOM 3180 C C . LYS A 1 393 ? 19.859 5.16 16.625 1 84.31 393 LYS A C 1
ATOM 3182 O O . LYS A 1 393 ? 19.75 6.387 16.641 1 84.31 393 LYS A O 1
ATOM 3187 N N . ASN A 1 394 ? 20.969 4.555 16.844 1 84.5 394 ASN A N 1
ATOM 3188 C CA . ASN A 1 394 ? 22.188 5.297 17.172 1 84.5 394 ASN A CA 1
ATOM 3189 C C . ASN A 1 394 ? 22.625 6.176 16 1 84.5 394 ASN A C 1
ATOM 3191 O O . ASN A 1 394 ? 23.047 7.312 16.203 1 84.5 394 ASN A O 1
ATOM 3195 N N . ALA A 1 395 ? 22.5 5.602 14.883 1 80.69 395 ALA A N 1
ATOM 3196 C CA . ALA A 1 395 ? 22.859 6.379 13.695 1 80.69 395 ALA A CA 1
ATOM 3197 C C . ALA A 1 395 ? 21.938 7.586 13.539 1 80.69 395 ALA A C 1
ATOM 3199 O O . ALA A 1 395 ? 22.391 8.68 13.195 1 80.69 395 ALA A O 1
ATOM 3200 N N . THR A 1 396 ? 20.719 7.379 13.789 1 82.88 396 THR A N 1
ATOM 3201 C CA . THR A 1 396 ? 19.734 8.453 13.672 1 82.88 396 THR A CA 1
ATOM 3202 C C . THR A 1 396 ? 20.016 9.562 14.672 1 82.88 396 THR A C 1
ATOM 3204 O O . THR A 1 396 ? 19.953 10.75 14.328 1 82.88 396 THR A O 1
ATOM 3207 N N . LYS A 1 397 ? 20.359 9.148 15.867 1 85.06 397 LYS A N 1
ATOM 3208 C CA . LYS A 1 397 ? 20.75 10.117 16.891 1 85.06 397 LYS A CA 1
ATOM 3209 C C . LYS A 1 397 ? 21.906 10.984 16.422 1 85.06 397 LYS A C 1
ATOM 3211 O O . LYS A 1 397 ? 21.906 12.203 16.609 1 85.06 397 LYS A O 1
ATOM 3216 N N . GLY A 1 398 ? 22.859 10.289 15.789 1 80.12 398 GLY A N 1
ATOM 3217 C CA . GLY A 1 398 ? 24.031 10.992 15.305 1 80.12 398 GLY A CA 1
ATOM 3218 C C . GLY A 1 398 ? 23.703 12 14.211 1 80.12 398 GLY A C 1
ATOM 3219 O O . GLY A 1 398 ? 24.25 13.109 14.203 1 80.12 398 GLY A O 1
ATOM 3220 N N . VAL A 1 399 ? 22.812 11.664 13.367 1 78.12 399 VAL A N 1
ATOM 3221 C CA . VAL A 1 399 ? 22.516 12.5 12.211 1 78.12 399 VAL A CA 1
ATOM 3222 C C . VAL A 1 399 ? 21.672 13.695 12.648 1 78.12 399 VAL A C 1
ATOM 3224 O O . VAL A 1 399 ? 21.844 14.805 12.133 1 78.12 399 VAL A O 1
ATOM 3227 N N . VAL A 1 400 ? 20.75 13.484 13.5 1 81.44 400 VAL A N 1
ATOM 3228 C CA . VAL A 1 400 ? 19.859 14.547 13.953 1 81.44 400 VAL A CA 1
ATOM 3229 C C . VAL A 1 400 ? 20.656 15.586 14.742 1 81.44 400 VAL A C 1
ATOM 3231 O O . VAL A 1 400 ? 20.359 16.781 14.688 1 81.44 400 VAL A O 1
ATOM 3234 N N . ASN A 1 401 ? 21.688 15.148 15.453 1 76.56 401 ASN A N 1
ATOM 3235 C CA . ASN A 1 401 ? 22.5 16.031 16.281 1 76.56 401 ASN A CA 1
ATOM 3236 C C . ASN A 1 401 ? 23.562 16.766 15.469 1 76.56 401 ASN A C 1
ATOM 3238 O O . ASN A 1 401 ? 24.188 17.703 15.961 1 76.56 401 ASN A O 1
ATOM 3242 N N . ASP A 1 402 ? 23.797 16.281 14.305 1 69.06 402 ASP A N 1
ATOM 3243 C CA . ASP A 1 402 ? 24.781 16.969 13.469 1 69.06 402 ASP A CA 1
ATOM 3244 C C . ASP A 1 402 ? 24.156 18.141 12.719 1 69.06 402 ASP A C 1
ATOM 3246 O O . ASP A 1 402 ? 24.766 19.188 12.57 1 69.06 402 ASP A O 1
ATOM 3250 N N . MET B 1 1 ? 23.172 39.625 22.703 1 28.34 1 MET B N 1
ATOM 3251 C CA . MET B 1 1 ? 22.031 38.781 23.062 1 28.34 1 MET B CA 1
ATOM 3252 C C . MET B 1 1 ? 21.609 37.938 21.891 1 28.34 1 MET B C 1
ATOM 3254 O O . MET B 1 1 ? 21.297 38.438 20.812 1 28.34 1 MET B O 1
ATOM 3258 N N . ILE B 1 2 ? 22.156 36.906 21.594 1 36.69 2 ILE B N 1
ATOM 3259 C CA . ILE B 1 2 ? 22.016 36.062 20.422 1 36.69 2 ILE B CA 1
ATOM 3260 C C . ILE B 1 2 ? 20.531 35.812 20.125 1 36.69 2 ILE B C 1
ATOM 3262 O O . ILE B 1 2 ? 19.797 35.312 20.953 1 36.69 2 ILE B O 1
ATOM 3266 N N . ASN B 1 3 ? 19.828 36.625 19.422 1 43.75 3 ASN B N 1
ATOM 3267 C CA . ASN B 1 3 ? 18.406 36.75 19.125 1 43.75 3 ASN B CA 1
ATOM 3268 C C . ASN B 1 3 ? 17.781 35.406 18.812 1 43.75 3 ASN B C 1
ATOM 3270 O O . ASN B 1 3 ? 18.109 34.781 17.812 1 43.75 3 ASN B O 1
ATOM 3274 N N . ALA B 1 4 ? 17.688 34.625 19.766 1 54.53 4 ALA B N 1
ATOM 3275 C CA . ALA B 1 4 ? 17.047 33.312 19.625 1 54.53 4 ALA B CA 1
ATOM 3276 C C . ALA B 1 4 ? 15.844 33.375 18.703 1 54.53 4 ALA B C 1
ATOM 3278 O O . ALA B 1 4 ? 14.961 34.219 18.891 1 54.53 4 ALA B O 1
ATOM 3279 N N . ASN B 1 5 ? 15.914 32.938 17.453 1 76.19 5 ASN B N 1
ATOM 3280 C CA . ASN B 1 5 ? 14.914 33.031 16.391 1 76.19 5 ASN B CA 1
ATOM 3281 C C . ASN B 1 5 ? 13.547 32.562 16.875 1 76.19 5 ASN B C 1
ATOM 3283 O O . ASN B 1 5 ? 13.43 31.5 17.5 1 76.19 5 ASN B O 1
ATOM 3287 N N . LYS B 1 6 ? 12.57 33.469 16.969 1 92.81 6 LYS B N 1
ATOM 3288 C CA . LYS B 1 6 ? 11.18 33.219 17.344 1 92.81 6 LYS B CA 1
ATOM 3289 C C . LYS B 1 6 ? 10.578 32.094 16.5 1 92.81 6 LYS B C 1
ATOM 3291 O O . LYS B 1 6 ? 10.734 32.062 15.273 1 92.81 6 LYS B O 1
ATOM 3296 N N . GLN B 1 7 ? 10.031 31.156 17.203 1 95.62 7 GLN B N 1
ATOM 3297 C CA . GLN B 1 7 ? 9.43 30.016 16.516 1 95.62 7 GLN B CA 1
ATOM 3298 C C . GLN B 1 7 ? 7.91 30.172 16.453 1 95.62 7 GLN B C 1
ATOM 3300 O O . GLN B 1 7 ? 7.285 30.703 17.359 1 95.62 7 GLN B O 1
ATOM 3305 N N . LEU B 1 8 ? 7.375 29.781 15.391 1 97.31 8 LEU B N 1
ATOM 3306 C CA . LEU B 1 8 ? 5.93 29.688 15.203 1 97.31 8 LEU B CA 1
ATOM 3307 C C . LEU B 1 8 ? 5.473 28.234 15.156 1 97.31 8 LEU B C 1
ATOM 3309 O O . LEU B 1 8 ? 5.934 27.453 14.312 1 97.31 8 LEU B O 1
ATOM 3313 N N . ILE B 1 9 ? 4.555 27.844 16.031 1 97.62 9 ILE B N 1
ATOM 3314 C CA . ILE B 1 9 ? 4.172 26.453 16.219 1 97.62 9 ILE B CA 1
ATOM 3315 C C . ILE B 1 9 ? 2.678 26.281 15.938 1 97.62 9 ILE B C 1
ATOM 3317 O O . ILE B 1 9 ? 1.856 27.062 16.438 1 97.62 9 ILE B O 1
ATOM 3321 N N . PHE B 1 10 ? 2.369 25.328 15.164 1 98.25 10 PHE B N 1
ATOM 3322 C CA . PHE B 1 10 ? 0.98 25 14.867 1 98.25 10 PHE B CA 1
ATOM 3323 C C . PHE B 1 10 ? 0.274 24.453 16.094 1 98.25 10 PHE B C 1
ATOM 3325 O O . PHE B 1 10 ? 0.823 23.609 16.812 1 98.25 10 PHE B O 1
ATOM 3332 N N . LEU B 1 11 ? -1.017 24.906 16.266 1 97.56 11 LEU B N 1
ATOM 3333 C CA . LEU B 1 11 ? -1.744 24.469 17.453 1 97.56 11 LEU B CA 1
ATOM 3334 C C . LEU B 1 11 ? -3.014 23.719 17.047 1 97.56 11 LEU B C 1
ATOM 3336 O O . LEU B 1 11 ? -3.256 22.609 17.531 1 97.56 11 LEU B O 1
ATOM 3340 N N . LYS B 1 12 ? -3.779 24.328 16.156 1 97.5 12 LYS B N 1
ATOM 3341 C CA . LYS B 1 12 ? -5.125 23.797 15.938 1 97.5 12 LYS B CA 1
ATOM 3342 C C . LYS B 1 12 ? -5.688 24.297 14.602 1 97.5 12 LYS B C 1
ATOM 3344 O O . LYS B 1 12 ? -5.352 25.391 14.148 1 97.5 12 LYS B O 1
ATOM 3349 N N . LEU B 1 13 ? -6.488 23.5 14 1 98 13 LEU B N 1
ATOM 3350 C CA . LEU B 1 13 ? -7.242 23.828 12.789 1 98 13 LEU B CA 1
ATOM 3351 C C . LEU B 1 13 ? -8.711 23.469 12.953 1 98 13 LEU B C 1
ATOM 3353 O O . LEU B 1 13 ? -9.039 22.375 13.445 1 98 13 LEU B O 1
ATOM 3357 N N . THR B 1 14 ? -9.586 24.359 12.602 1 97.31 14 THR B N 1
ATOM 3358 C CA . THR B 1 14 ? -11.008 24.062 12.484 1 97.31 14 THR B CA 1
ATOM 3359 C C . THR B 1 14 ? -11.508 24.375 11.07 1 97.31 14 THR B C 1
ATOM 3361 O O . THR B 1 14 ? -11.086 25.359 10.461 1 97.31 14 THR B O 1
ATOM 3364 N N . ILE B 1 15 ? -12.367 23.562 10.617 1 97.06 15 ILE B N 1
ATOM 3365 C CA . ILE B 1 15 ? -12.93 23.734 9.281 1 97.06 15 ILE B CA 1
ATOM 3366 C C . ILE B 1 15 ? -14.453 23.734 9.359 1 97.06 15 ILE B C 1
ATOM 3368 O O . ILE B 1 15 ? -15.055 22.859 9.992 1 97.06 15 ILE B O 1
ATOM 3372 N N . SER B 1 16 ? -15.047 24.672 8.727 1 96.31 16 SER B N 1
ATOM 3373 C CA . SER B 1 16 ? -16.5 24.766 8.641 1 96.31 16 SER B CA 1
ATOM 3374 C C . SER B 1 16 ? -16.953 25.016 7.211 1 96.31 16 SER B C 1
ATOM 3376 O O . SER B 1 16 ? -16.234 25.625 6.418 1 96.31 16 SER B O 1
ATOM 3378 N N . GLY B 1 17 ? -18.156 24.469 6.91 1 92.94 17 GLY B N 1
ATOM 3379 C CA . GLY B 1 17 ? -18.766 24.719 5.609 1 92.94 17 GLY B CA 1
ATOM 3380 C C . GLY B 1 17 ? -18.297 23.75 4.539 1 92.94 17 GLY B C 1
ATOM 3381 O O . GLY B 1 17 ? -18.688 23.859 3.377 1 92.94 17 GLY B O 1
ATOM 3382 N N . HIS B 1 18 ? -17.438 22.859 4.855 1 91.5 18 HIS B N 1
ATOM 3383 C CA . HIS B 1 18 ? -16.953 21.891 3.889 1 91.5 18 HIS B CA 1
ATOM 3384 C C . HIS B 1 18 ? -18 20.828 3.607 1 91.5 18 HIS B C 1
ATOM 3386 O O . HIS B 1 18 ? -18.609 20.281 4.535 1 91.5 18 HIS B O 1
ATOM 3392 N N . PRO B 1 19 ? -18.188 20.469 2.461 1 85 19 PRO B N 1
ATOM 3393 C CA . PRO B 1 19 ? -19.297 19.578 2.113 1 85 19 PRO B CA 1
ATOM 3394 C C . PRO B 1 19 ? -19.078 18.156 2.619 1 85 19 PRO B C 1
ATOM 3396 O O . PRO B 1 19 ? -20.031 17.406 2.834 1 85 19 PRO B O 1
ATOM 3399 N N . LEU B 1 20 ? -17.875 17.734 2.799 1 83.5 20 LEU B N 1
ATOM 3400 C CA . LEU B 1 20 ? -17.594 16.359 3.188 1 83.5 20 LEU B CA 1
ATOM 3401 C C . LEU B 1 20 ? -17.594 16.203 4.703 1 83.5 20 LEU B C 1
ATOM 3403 O O . LEU B 1 20 ? -17.672 15.094 5.227 1 83.5 20 LEU B O 1
ATOM 3407 N N . PHE B 1 21 ? -17.391 17.266 5.41 1 88.56 21 PHE B N 1
ATOM 3408 C CA . PHE B 1 21 ? -17.266 17.203 6.859 1 88.56 21 PHE B CA 1
ATOM 3409 C C . PHE B 1 21 ? -18.594 17.531 7.523 1 88.56 21 PHE B C 1
ATOM 3411 O O . PHE B 1 21 ? -19.344 18.406 7.062 1 88.56 21 PHE B O 1
ATOM 3418 N N . LYS B 1 22 ? -18.797 16.734 8.555 1 86 22 LYS B N 1
ATOM 3419 C CA . LYS B 1 22 ? -19.984 17.031 9.367 1 86 22 LYS B CA 1
ATOM 3420 C C . LYS B 1 22 ? -19.766 18.266 10.242 1 86 22 LYS B C 1
ATOM 3422 O O . LYS B 1 22 ? -18.859 18.281 11.078 1 86 22 LYS B O 1
ATOM 3427 N N . ASP B 1 23 ? -20.562 19.188 10.086 1 84.06 23 ASP B N 1
ATOM 3428 C CA . ASP B 1 23 ? -20.484 20.391 10.898 1 84.06 23 ASP B CA 1
ATOM 3429 C C . ASP B 1 23 ? -19.078 20.984 10.883 1 84.06 23 ASP B C 1
ATOM 3431 O O . ASP B 1 23 ? -18.5 21.203 9.82 1 84.06 23 ASP B O 1
ATOM 3435 N N . GLU B 1 24 ? -18.578 21.188 12.07 1 90.44 24 GLU B N 1
ATOM 3436 C CA . GLU B 1 24 ? -17.234 21.719 12.242 1 90.44 24 GLU B CA 1
ATOM 3437 C C . GLU B 1 24 ? -16.266 20.625 12.695 1 90.44 24 GLU B C 1
ATOM 3439 O O . GLU B 1 24 ? -16.562 19.875 13.617 1 90.44 24 GLU B O 1
ATOM 3444 N N . ILE B 1 25 ? -15.219 20.5 11.891 1 92.12 25 ILE B N 1
ATOM 3445 C CA . ILE B 1 25 ? -14.188 19.547 12.312 1 92.12 25 ILE B CA 1
ATOM 3446 C C . ILE B 1 25 ? -13.055 20.312 13 1 92.12 25 ILE B C 1
ATOM 3448 O O . ILE B 1 25 ? -12.695 21.422 12.586 1 92.12 25 ILE B O 1
ATOM 3452 N N . SER B 1 26 ? -12.57 19.734 14.07 1 94.44 26 SER B N 1
ATOM 3453 C CA . SER B 1 26 ? -11.484 20.312 14.844 1 94.44 26 SER B CA 1
ATOM 3454 C C . SER B 1 26 ? -10.297 19.359 14.938 1 94.44 26 SER B C 1
ATOM 3456 O O . SER B 1 26 ? -10.453 18.219 15.367 1 94.44 26 SER B O 1
ATOM 3458 N N . PHE B 1 27 ? -9.188 19.781 14.531 1 96.44 27 PHE B N 1
ATOM 3459 C CA . PHE B 1 27 ? -7.934 19.047 14.633 1 96.44 27 PHE B CA 1
ATOM 3460 C C . PHE B 1 27 ? -6.922 19.812 15.469 1 96.44 27 PHE B C 1
ATOM 3462 O O . PHE B 1 27 ? -6.426 20.859 15.039 1 96.44 27 PHE B O 1
ATOM 3469 N N . SER B 1 28 ? -6.562 19.344 16.594 1 96 28 SER B N 1
ATOM 3470 C CA . SER B 1 28 ? -5.652 20.016 17.516 1 96 28 SER B CA 1
ATOM 3471 C C . SER B 1 28 ? -4.453 19.141 17.844 1 96 28 SER B C 1
ATOM 3473 O O . SER B 1 28 ? -4.594 17.922 18 1 96 28 SER B O 1
ATOM 3475 N N . VAL B 1 29 ? -3.305 19.734 17.953 1 96.12 29 VAL B N 1
ATOM 3476 C CA . VAL B 1 29 ? -2.121 19 18.391 1 96.12 29 VAL B CA 1
ATOM 3477 C C . VAL B 1 29 ? -1.811 19.312 19.844 1 96.12 29 VAL B C 1
ATOM 3479 O O . VAL B 1 29 ? -0.833 18.812 20.406 1 96.12 29 VAL B O 1
ATOM 3482 N N . VAL B 1 30 ? -2.619 20.172 20.469 1 94.31 30 VAL B N 1
ATOM 3483 C CA . VAL B 1 30 ? -2.42 20.562 21.859 1 94.31 30 VAL B CA 1
ATOM 3484 C C . VAL B 1 30 ? -2.91 19.438 22.781 1 94.31 30 VAL B C 1
ATOM 3486 O O . VAL B 1 30 ? -3.988 18.891 22.562 1 94.31 30 VAL B O 1
ATOM 3489 N N . ASN B 1 31 ? -2.131 19.141 23.719 1 90.38 31 ASN B N 1
ATOM 3490 C CA . ASN B 1 31 ? -2.496 18.109 24.688 1 90.38 31 ASN B CA 1
ATOM 3491 C C . ASN B 1 31 ? -3.668 18.547 25.562 1 90.38 31 ASN B C 1
ATOM 3493 O O . ASN B 1 31 ? -3.723 19.688 26 1 90.38 31 ASN B O 1
ATOM 3497 N N . SER B 1 32 ? -4.566 17.672 25.781 1 79.81 32 SER B N 1
ATOM 3498 C CA . SER B 1 32 ? -5.754 18.031 26.562 1 79.81 32 SER B CA 1
ATOM 3499 C C . SER B 1 32 ? -5.648 17.531 28 1 79.81 32 SER B C 1
ATOM 3501 O O . SER B 1 32 ? -6.211 18.125 28.906 1 79.81 32 SER B O 1
ATOM 3503 N N . ASP B 1 33 ? -4.969 16.438 28.172 1 74.44 33 ASP B N 1
ATOM 3504 C CA . ASP B 1 33 ? -4.949 15.773 29.469 1 74.44 33 ASP B CA 1
ATOM 3505 C C . ASP B 1 33 ? -3.801 16.281 30.328 1 74.44 33 ASP B C 1
ATOM 3507 O O . ASP B 1 33 ? -2.924 17 29.844 1 74.44 33 ASP B O 1
ATOM 3511 N N . ARG B 1 34 ? -3.982 16.016 31.594 1 69.44 34 ARG B N 1
ATOM 3512 C CA . ARG B 1 34 ? -2.883 16.312 32.5 1 69.44 34 ARG B CA 1
ATOM 3513 C C . ARG B 1 34 ? -1.63 15.531 32.125 1 69.44 34 ARG B C 1
ATOM 3515 O O . ARG B 1 34 ? -1.709 14.352 31.781 1 69.44 34 ARG B O 1
ATOM 3522 N N . VAL B 1 35 ? -0.633 16.312 32.125 1 69.69 35 VAL B N 1
ATOM 3523 C CA . VAL B 1 35 ? 0.625 15.703 31.719 1 69.69 35 VAL B CA 1
ATOM 3524 C C . VAL B 1 35 ? 1.309 15.047 32.906 1 69.69 35 VAL B C 1
ATOM 3526 O O . VAL B 1 35 ? 1.587 15.711 33.906 1 69.69 35 VAL B O 1
ATOM 3529 N N . LEU B 1 36 ? 1.377 13.773 32.812 1 67.81 36 LEU B N 1
ATOM 3530 C CA . LEU B 1 36 ? 2.17 13.047 33.812 1 67.81 36 LEU B CA 1
ATOM 3531 C C . LEU B 1 36 ? 3.639 13 33.406 1 67.81 36 LEU B C 1
ATOM 3533 O O . LEU B 1 36 ? 3.957 13.023 32.219 1 67.81 36 LEU B O 1
ATOM 3537 N N . GLU B 1 37 ? 4.504 13.039 34.406 1 67.94 37 GLU B N 1
ATOM 3538 C CA . GLU B 1 37 ? 5.945 13.102 34.188 1 67.94 37 GLU B CA 1
ATOM 3539 C C . GLU B 1 37 ? 6.414 12.008 33.219 1 67.94 37 GLU B C 1
ATOM 3541 O O . GLU B 1 37 ? 7.27 12.25 32.375 1 67.94 37 GLU B O 1
ATOM 3546 N N . ASP B 1 38 ? 5.789 10.922 33.281 1 70.5 38 ASP B N 1
ATOM 3547 C CA . ASP B 1 38 ? 6.238 9.75 32.562 1 70.5 38 ASP B CA 1
ATOM 3548 C C . ASP B 1 38 ? 5.996 9.906 31.062 1 70.5 38 ASP B C 1
ATOM 3550 O O . ASP B 1 38 ? 6.602 9.203 30.25 1 70.5 38 ASP B O 1
ATOM 3554 N N . TYR B 1 39 ? 5.234 10.969 30.781 1 75.31 39 TYR B N 1
ATOM 3555 C CA . TYR B 1 39 ? 4.875 11.031 29.359 1 75.31 39 TYR B CA 1
ATOM 3556 C C . TYR B 1 39 ? 5.371 12.328 28.734 1 75.31 39 TYR B C 1
ATOM 3558 O O . TYR B 1 39 ? 4.961 12.688 27.625 1 75.31 39 TYR B O 1
ATOM 3566 N N . GLU B 1 40 ? 6.328 12.969 29.375 1 78.25 40 GLU B N 1
ATOM 3567 C CA . GLU B 1 40 ? 6.852 14.25 28.906 1 78.25 40 GLU B CA 1
ATOM 3568 C C . GLU B 1 40 ? 7.613 14.086 27.594 1 78.25 40 GLU B C 1
ATOM 3570 O O . GLU B 1 40 ? 7.68 15.008 26.781 1 78.25 40 GLU B O 1
ATOM 3575 N N . SER B 1 41 ? 8.125 12.891 27.438 1 81.31 41 SER B N 1
ATOM 3576 C CA . SER B 1 41 ? 8.898 12.656 26.234 1 81.31 41 SER B CA 1
ATOM 3577 C C . SER B 1 41 ? 8 12.688 25 1 81.31 41 SER B C 1
ATOM 3579 O O . SER B 1 41 ? 8.477 12.922 23.875 1 81.31 41 SER B O 1
ATOM 3581 N N . HIS B 1 42 ? 6.746 12.547 25.156 1 87.81 42 HIS B N 1
ATOM 3582 C CA . HIS B 1 42 ? 5.781 12.523 24.062 1 87.81 42 HIS B CA 1
ATOM 3583 C C . HIS B 1 42 ? 5.277 13.93 23.734 1 87.81 42 HIS B C 1
ATOM 3585 O O . HIS B 1 42 ? 4.508 14.117 22.797 1 87.81 42 HIS B O 1
ATOM 3591 N N . LEU B 1 43 ? 5.805 14.852 24.484 1 90.75 43 LEU B N 1
ATOM 3592 C CA . LEU B 1 43 ? 5.219 16.188 24.391 1 90.75 43 LEU B CA 1
ATOM 3593 C C . LEU B 1 43 ? 6.305 17.25 24.219 1 90.75 43 LEU B C 1
ATOM 3595 O O . LEU B 1 43 ? 7.465 17.016 24.562 1 90.75 43 LEU B O 1
ATOM 3599 N N . HIS B 1 44 ? 5.945 18.297 23.625 1 92.56 44 HIS B N 1
ATOM 3600 C CA . HIS B 1 44 ? 6.727 19.531 23.531 1 92.56 44 HIS B CA 1
ATOM 3601 C C . HIS B 1 44 ? 6.141 20.625 24.406 1 92.56 44 HIS B C 1
ATOM 3603 O O . HIS B 1 44 ? 5.016 21.078 24.172 1 92.56 44 HIS B O 1
ATOM 3609 N N . HIS B 1 45 ? 6.906 21.016 25.359 1 91.5 45 HIS B N 1
ATOM 3610 C CA . HIS B 1 45 ? 6.441 22.047 26.281 1 91.5 45 HIS B CA 1
ATOM 3611 C C . HIS B 1 45 ? 6.52 23.438 25.641 1 91.5 45 HIS B C 1
ATOM 3613 O O . HIS B 1 45 ? 7.582 23.844 25.172 1 91.5 45 HIS B O 1
ATOM 3619 N N . LEU B 1 46 ? 5.406 24.125 25.609 1 93.06 46 LEU B N 1
ATOM 3620 C CA . LEU B 1 46 ? 5.398 25.484 25.047 1 93.06 46 LEU B CA 1
ATOM 3621 C C . LEU B 1 46 ? 5.492 26.531 26.156 1 93.06 46 LEU B C 1
ATOM 3623 O O . LEU B 1 46 ? 6.465 27.281 26.219 1 93.06 46 LEU B O 1
ATOM 3627 N N . PHE B 1 47 ? 4.527 26.531 27.031 1 90.31 47 PHE B N 1
ATOM 3628 C CA . PHE B 1 47 ? 4.504 27.438 28.172 1 90.31 47 PHE B CA 1
ATOM 3629 C C . PHE B 1 47 ? 3.451 27 29.188 1 90.31 47 PHE B C 1
ATOM 3631 O O . PHE B 1 47 ? 2.479 26.344 28.828 1 90.31 47 PHE B O 1
ATOM 3638 N N . GLY B 1 48 ? 3.777 27.281 30.391 1 88.44 48 GLY B N 1
ATOM 3639 C CA . GLY B 1 48 ? 2.814 26.938 31.438 1 88.44 48 GLY B CA 1
ATOM 3640 C C . GLY B 1 48 ? 2.385 25.484 31.391 1 88.44 48 GLY B C 1
ATOM 3641 O O . GLY B 1 48 ? 3.227 24.578 31.375 1 88.44 48 GLY B O 1
ATOM 3642 N N . SER B 1 49 ? 1.004 25.359 31.219 1 88.12 49 SER B N 1
ATOM 3643 C CA . SER B 1 49 ? 0.455 24 31.188 1 88.12 49 SER B CA 1
ATOM 3644 C C . SER B 1 49 ? 0.184 23.562 29.75 1 88.12 49 SER B C 1
ATOM 3646 O O . SER B 1 49 ? -0.434 22.516 29.531 1 88.12 49 SER B O 1
ATOM 3648 N N . VAL B 1 50 ? 0.645 24.344 28.828 1 91.12 50 VAL B N 1
ATOM 3649 C CA . VAL B 1 50 ? 0.33 24.078 27.438 1 91.12 50 VAL B CA 1
ATOM 3650 C C . VAL B 1 50 ? 1.439 23.234 26.812 1 91.12 50 VAL B C 1
ATOM 3652 O O . VAL B 1 50 ? 2.605 23.641 26.812 1 91.12 50 VAL B O 1
ATOM 3655 N N . TRP B 1 51 ? 1.041 22.078 26.344 1 92.69 51 TRP B N 1
ATOM 3656 C CA . TRP B 1 51 ? 1.936 21.141 25.672 1 92.69 51 TRP B CA 1
ATOM 3657 C C . TRP B 1 51 ? 1.362 20.719 24.328 1 92.69 51 TRP B C 1
ATOM 3659 O O . TRP B 1 51 ? 0.146 20.75 24.125 1 92.69 51 TRP B O 1
ATOM 3669 N N . VAL B 1 52 ? 2.266 20.391 23.438 1 94.62 52 VAL B N 1
ATOM 3670 C CA . VAL B 1 52 ? 1.826 19.875 22.141 1 94.62 52 VAL B CA 1
ATOM 3671 C C . VAL B 1 52 ? 2.32 18.438 21.953 1 94.62 52 VAL B C 1
ATOM 3673 O O . VAL B 1 52 ? 3.439 18.109 22.359 1 94.62 52 VAL B O 1
ATOM 3676 N N . ASN B 1 53 ? 1.49 17.656 21.344 1 95.31 53 ASN B N 1
ATOM 3677 C CA . ASN B 1 53 ? 1.822 16.25 21.109 1 95.31 53 ASN B CA 1
ATOM 3678 C C . ASN B 1 53 ? 2.855 16.109 19.984 1 95.31 53 ASN B C 1
ATOM 3680 O O . ASN B 1 53 ? 2.781 16.812 18.969 1 95.31 53 ASN B O 1
ATOM 3684 N N . LYS B 1 54 ? 3.811 15.242 20.219 1 96.5 54 LYS B N 1
ATOM 3685 C CA . LYS B 1 54 ? 4.797 14.938 19.188 1 96.5 54 LYS B CA 1
ATOM 3686 C C . LYS B 1 54 ? 4.301 13.836 18.266 1 96.5 54 LYS B C 1
ATOM 3688 O O . LYS B 1 54 ? 4.902 13.578 17.219 1 96.5 54 LYS B O 1
ATOM 3693 N N . LEU B 1 55 ? 3.221 13.289 18.656 1 95.75 55 LEU B N 1
ATOM 3694 C CA . LEU B 1 55 ? 2.611 12.195 17.906 1 95.75 55 LEU B CA 1
ATOM 3695 C C . LEU B 1 55 ? 1.101 12.375 17.812 1 95.75 55 LEU B C 1
ATOM 3697 O O . LEU B 1 55 ? 0.442 12.664 18.812 1 95.75 55 LEU B O 1
ATOM 3701 N N . ILE B 1 56 ? 0.585 12.281 16.609 1 96.81 56 ILE B N 1
ATOM 3702 C CA . ILE B 1 56 ? -0.857 12.258 16.375 1 96.81 56 ILE B CA 1
ATOM 3703 C C . ILE B 1 56 ? -1.217 11.125 15.43 1 96.81 56 ILE B C 1
ATOM 3705 O O . ILE B 1 56 ? -0.627 10.992 14.352 1 96.81 56 ILE B O 1
ATOM 3709 N N . THR B 1 57 ? -2.184 10.32 15.812 1 95.94 57 THR B N 1
ATOM 3710 C CA . THR B 1 57 ? -2.609 9.164 15.031 1 95.94 57 THR B CA 1
ATOM 3711 C C . THR B 1 57 ? -4.055 9.328 14.562 1 95.94 57 THR B C 1
ATOM 3713 O O . THR B 1 57 ? -4.949 9.578 15.375 1 95.94 57 THR B O 1
ATOM 3716 N N . LEU B 1 58 ? -4.262 9.242 13.273 1 95.12 58 LEU B N 1
ATOM 3717 C CA . LEU B 1 58 ? -5.605 9.156 12.711 1 95.12 58 LEU B CA 1
ATOM 3718 C C . LEU B 1 58 ? -5.961 7.715 12.367 1 95.12 58 LEU B C 1
ATOM 3720 O O . LEU B 1 58 ? -5.305 7.09 11.531 1 95.12 58 LEU B O 1
ATOM 3724 N N . ILE B 1 59 ? -6.961 7.211 12.992 1 91.81 59 ILE B N 1
ATOM 3725 C CA . ILE B 1 59 ? -7.352 5.832 12.727 1 91.81 59 ILE B CA 1
ATOM 3726 C C . ILE B 1 59 ? -8.805 5.785 12.273 1 91.81 59 ILE B C 1
ATOM 3728 O O . ILE B 1 59 ? -9.633 6.582 12.719 1 91.81 59 ILE B O 1
ATOM 3732 N N . GLY B 1 60 ? -9.102 4.895 11.391 1 87.12 60 GLY B N 1
ATOM 3733 C CA . GLY B 1 60 ? -10.438 4.695 10.852 1 87.12 60 GLY B CA 1
ATOM 3734 C C . GLY B 1 60 ? -10.484 3.656 9.75 1 87.12 60 GLY B C 1
ATOM 3735 O O . GLY B 1 60 ? -9.445 3.242 9.234 1 87.12 60 GLY B O 1
ATOM 3736 N N . LYS B 1 61 ? -11.711 3.283 9.414 1 81.62 61 LYS B N 1
ATOM 3737 C CA . LYS B 1 61 ? -11.914 2.326 8.328 1 81.62 61 LYS B CA 1
ATOM 3738 C C . LYS B 1 61 ? -11.625 2.957 6.973 1 81.62 61 LYS B C 1
ATOM 3740 O O . LYS B 1 61 ? -11.141 4.09 6.902 1 81.62 61 LYS B O 1
ATOM 3745 N N . ASN B 1 62 ? -11.859 2.135 6.004 1 76.12 62 ASN B N 1
ATOM 3746 C CA . ASN B 1 62 ? -11.672 2.652 4.652 1 76.12 62 ASN B CA 1
ATOM 3747 C C . ASN B 1 62 ? -12.695 3.736 4.32 1 76.12 62 ASN B C 1
ATOM 3749 O O . ASN B 1 62 ? -13.867 3.621 4.68 1 76.12 62 ASN B O 1
ATOM 3753 N N . ALA B 1 63 ? -12.172 4.777 3.693 1 80 63 ALA B N 1
ATOM 3754 C CA . ALA B 1 63 ? -12.992 5.852 3.141 1 80 63 ALA B CA 1
ATOM 3755 C C . ALA B 1 63 ? -13.672 6.645 4.25 1 80 63 ALA B C 1
ATOM 3757 O O . ALA B 1 63 ? -14.781 7.156 4.062 1 80 63 ALA B O 1
ATOM 3758 N N . THR B 1 64 ? -13.07 6.699 5.426 1 85.25 64 THR B N 1
ATOM 3759 C CA . THR B 1 64 ? -13.703 7.414 6.527 1 85.25 64 THR B CA 1
ATOM 3760 C C . THR B 1 64 ? -13.164 8.836 6.633 1 85.25 64 THR B C 1
ATOM 3762 O O . THR B 1 64 ? -13.586 9.609 7.492 1 85.25 64 THR B O 1
ATOM 3765 N N . GLY B 1 65 ? -12.109 9.188 5.863 1 87.62 65 GLY B N 1
ATOM 3766 C CA . GLY B 1 65 ? -11.695 10.578 5.797 1 87.62 65 GLY B CA 1
ATOM 3767 C C . GLY B 1 65 ? -10.297 10.812 6.324 1 87.62 65 GLY B C 1
ATOM 3768 O O . GLY B 1 65 ? -9.867 11.961 6.484 1 87.62 65 GLY B O 1
ATOM 3769 N N . LYS B 1 66 ? -9.508 9.75 6.652 1 90.94 66 LYS B N 1
ATOM 3770 C CA . LYS B 1 66 ? -8.148 9.875 7.156 1 90.94 66 LYS B CA 1
ATOM 3771 C C . LYS B 1 66 ? -7.289 10.719 6.219 1 90.94 66 LYS B C 1
ATOM 3773 O O . LYS B 1 66 ? -6.695 11.711 6.645 1 90.94 66 LYS B O 1
ATOM 3778 N N . THR B 1 67 ? -7.316 10.414 4.957 1 88.94 67 THR B N 1
ATOM 3779 C CA . THR B 1 67 ? -6.492 11.086 3.963 1 88.94 67 THR B CA 1
ATOM 3780 C C . THR B 1 67 ? -6.977 12.516 3.738 1 88.94 67 THR B C 1
ATOM 3782 O O . THR B 1 67 ? -6.172 13.445 3.662 1 88.94 67 THR B O 1
ATOM 3785 N N . THR B 1 68 ? -8.258 12.711 3.652 1 88.56 68 THR B N 1
ATOM 3786 C CA . THR B 1 68 ? -8.836 14.031 3.436 1 88.56 68 THR B CA 1
ATOM 3787 C C . THR B 1 68 ? -8.469 14.977 4.574 1 88.56 68 THR B C 1
ATOM 3789 O O . THR B 1 68 ? -8.094 16.125 4.336 1 88.56 68 THR B O 1
ATOM 3792 N N . THR B 1 69 ? -8.602 14.469 5.77 1 93.5 69 THR B N 1
ATOM 3793 C CA . THR B 1 69 ? -8.258 15.273 6.938 1 93.5 69 THR B CA 1
ATOM 3794 C C . THR B 1 69 ? -6.781 15.664 6.902 1 93.5 69 THR B C 1
ATOM 3796 O O . THR B 1 69 ? -6.438 16.828 7.113 1 93.5 69 THR B O 1
ATOM 3799 N N . MET B 1 70 ? -5.949 14.734 6.633 1 95.06 70 MET B N 1
ATOM 3800 C CA . MET B 1 70 ? -4.52 15.008 6.578 1 95.06 70 MET B CA 1
ATOM 3801 C C . MET B 1 70 ? -4.199 16.016 5.484 1 95.06 70 MET B C 1
ATOM 3803 O O . MET B 1 70 ? -3.43 16.953 5.707 1 95.06 70 MET B O 1
ATOM 3807 N N . LYS B 1 71 ? -4.789 15.891 4.328 1 93.5 71 LYS B N 1
ATOM 3808 C CA . LYS B 1 71 ? -4.566 16.812 3.223 1 93.5 71 LYS B CA 1
ATOM 3809 C C . LYS B 1 71 ? -5.008 18.234 3.594 1 93.5 71 LYS B C 1
ATOM 3811 O O . LYS B 1 71 ? -4.367 19.203 3.199 1 93.5 71 LYS B O 1
ATOM 3816 N N . ALA B 1 72 ? -6.094 18.297 4.316 1 95.44 72 ALA B N 1
ATOM 3817 C CA . ALA B 1 72 ? -6.582 19.609 4.746 1 95.44 72 ALA B CA 1
ATOM 3818 C C . ALA B 1 72 ? -5.566 20.297 5.645 1 95.44 72 ALA B C 1
ATOM 3820 O O . ALA B 1 72 ? -5.266 21.484 5.457 1 95.44 72 ALA B O 1
ATOM 3821 N N . VAL B 1 73 ? -4.992 19.547 6.566 1 98.06 73 VAL B N 1
ATOM 3822 C CA . VAL B 1 73 ? -4.02 20.109 7.492 1 98.06 73 VAL B CA 1
ATOM 3823 C C . VAL B 1 73 ? -2.742 20.484 6.738 1 98.06 73 VAL B C 1
ATOM 3825 O O . VAL B 1 73 ? -2.217 21.594 6.895 1 98.06 73 VAL B O 1
ATOM 3828 N N . ILE B 1 74 ? -2.285 19.578 5.914 1 97.5 74 ILE B N 1
ATOM 3829 C CA . ILE B 1 74 ? -1.095 19.844 5.113 1 97.5 74 ILE B CA 1
ATOM 3830 C C . ILE B 1 74 ? -1.314 21.094 4.258 1 97.5 74 ILE B C 1
ATOM 3832 O O . ILE B 1 74 ? -0.455 21.984 4.199 1 97.5 74 ILE B O 1
ATOM 3836 N N . GLY B 1 75 ? -2.412 21.125 3.619 1 97.06 75 GLY B N 1
ATOM 3837 C CA . GLY B 1 75 ? -2.721 22.203 2.699 1 97.06 75 GLY B CA 1
ATOM 3838 C C . GLY B 1 75 ? -2.719 23.562 3.363 1 97.06 75 GLY B C 1
ATOM 3839 O O . GLY B 1 75 ? -2.076 24.5 2.875 1 97.06 75 GLY B O 1
ATOM 3840 N N . ILE B 1 76 ? -3.395 23.672 4.465 1 98.06 76 ILE B N 1
ATOM 3841 C CA . ILE B 1 76 ? -3.51 24.969 5.109 1 98.06 76 ILE B CA 1
ATOM 3842 C C . ILE B 1 76 ? -2.154 25.391 5.68 1 98.06 76 ILE B C 1
ATOM 3844 O O . ILE B 1 76 ? -1.796 26.562 5.648 1 98.06 76 ILE B O 1
ATOM 3848 N N . LEU B 1 77 ? -1.423 24.438 6.211 1 98.31 77 LEU B N 1
ATOM 3849 C CA . LEU B 1 77 ? -0.123 24.766 6.785 1 98.31 77 LEU B CA 1
ATOM 3850 C C . LEU B 1 77 ? 0.853 25.219 5.703 1 98.31 77 LEU B C 1
ATOM 3852 O O . LEU B 1 77 ? 1.607 26.172 5.898 1 98.31 77 LEU B O 1
ATOM 3856 N N . THR B 1 78 ? 0.834 24.531 4.578 1 96.94 78 THR B N 1
ATOM 3857 C CA . THR B 1 78 ? 1.719 24.953 3.5 1 96.94 78 THR B CA 1
ATOM 3858 C C . THR B 1 78 ? 1.265 26.281 2.92 1 96.94 78 THR B C 1
ATOM 3860 O O . THR B 1 78 ? 2.092 27.125 2.547 1 96.94 78 THR B O 1
ATOM 3863 N N . PHE B 1 79 ? -0.008 26.5 2.896 1 97.38 79 PHE B N 1
ATOM 3864 C CA . PHE B 1 79 ? -0.595 27.734 2.396 1 97.38 79 PHE B CA 1
ATOM 3865 C C . PHE B 1 79 ? -0.191 28.922 3.27 1 97.38 79 PHE B C 1
ATOM 3867 O O . PHE B 1 79 ? 0.177 29.969 2.756 1 97.38 79 PHE B O 1
ATOM 3874 N N . LEU B 1 80 ? -0.179 28.734 4.547 1 97.88 80 LEU B N 1
ATOM 3875 C CA . LEU B 1 80 ? 0.053 29.812 5.492 1 97.88 80 LEU B CA 1
ATOM 3876 C C . LEU B 1 80 ? 1.542 29.984 5.785 1 97.88 80 LEU B C 1
ATOM 3878 O O . LEU B 1 80 ? 2.047 31.094 5.867 1 97.88 80 LEU B O 1
ATOM 3882 N N . LEU B 1 81 ? 2.234 28.844 5.867 1 96.69 81 LEU B N 1
ATOM 3883 C CA . LEU B 1 81 ? 3.59 28.906 6.402 1 96.69 81 LEU B CA 1
ATOM 3884 C C . LEU B 1 81 ? 4.617 28.969 5.273 1 96.69 81 LEU B C 1
ATOM 3886 O O . LEU B 1 81 ? 5.738 29.438 5.477 1 96.69 81 LEU B O 1
ATOM 3890 N N . GLN B 1 82 ? 4.262 28.438 4.145 1 92.56 82 GLN B N 1
ATOM 3891 C CA . GLN B 1 82 ? 5.25 28.359 3.074 1 92.56 82 GLN B CA 1
ATOM 3892 C C . GLN B 1 82 ? 4.91 29.328 1.939 1 92.56 82 GLN B C 1
ATOM 3894 O O . GLN B 1 82 ? 5.5 29.25 0.859 1 92.56 82 GLN B O 1
ATOM 3899 N N . ALA B 1 83 ? 3.967 30.156 2.084 1 88.56 83 ALA B N 1
ATOM 3900 C CA . ALA B 1 83 ? 3.578 31.188 1.132 1 88.56 83 ALA B CA 1
ATOM 3901 C C . ALA B 1 83 ? 3.287 30.594 -0.242 1 88.56 83 ALA B C 1
ATOM 3903 O O . ALA B 1 83 ? 3.738 31.125 -1.263 1 88.56 83 ALA B O 1
ATOM 3904 N N . LYS B 1 84 ? 2.707 29.5 -0.221 1 92.94 84 LYS B N 1
ATOM 3905 C CA . LYS B 1 84 ? 2.266 28.859 -1.459 1 92.94 84 LYS B CA 1
ATOM 3906 C C . LYS B 1 84 ? 0.822 29.234 -1.784 1 92.94 84 LYS B C 1
ATOM 3908 O O . LYS B 1 84 ? 0.032 29.516 -0.883 1 92.94 84 LYS B O 1
ATOM 3913 N N . SER B 1 85 ? 0.544 29.25 -3.086 1 94.81 85 SER B N 1
ATOM 3914 C CA . SER B 1 85 ? -0.833 29.5 -3.502 1 94.81 85 SER B CA 1
ATOM 3915 C C . SER B 1 85 ? -1.682 28.234 -3.377 1 94.81 85 SER B C 1
ATOM 3917 O O . SER B 1 85 ? -1.151 27.141 -3.178 1 94.81 85 SER B O 1
ATOM 3919 N N . ILE B 1 86 ? -2.953 28.422 -3.543 1 95.56 86 ILE B N 1
ATOM 3920 C CA . ILE B 1 86 ? -3.902 27.328 -3.326 1 95.56 86 ILE B CA 1
ATOM 3921 C C . ILE B 1 86 ? -3.555 26.156 -4.23 1 95.56 86 ILE B C 1
ATOM 3923 O O . ILE B 1 86 ? -3.432 25.016 -3.764 1 95.56 86 ILE B O 1
ATOM 3927 N N . GLU B 1 87 ? -3.213 26.375 -5.461 1 91.75 87 GLU B N 1
ATOM 3928 C CA . GLU B 1 87 ? -3.01 25.328 -6.453 1 91.75 87 GLU B CA 1
ATOM 3929 C C . GLU B 1 87 ? -1.705 24.562 -6.199 1 91.75 87 GLU B C 1
ATOM 3931 O O . GLU B 1 87 ? -1.521 23.453 -6.688 1 91.75 87 GLU B O 1
ATOM 3936 N N . GLN B 1 88 ? -0.899 25.156 -5.438 1 91.69 88 GLN B N 1
ATOM 3937 C CA . GLN B 1 88 ? 0.401 24.562 -5.148 1 91.69 88 GLN B CA 1
ATOM 3938 C C . GLN B 1 88 ? 0.344 23.703 -3.889 1 91.69 88 GLN B C 1
ATOM 3940 O O . GLN B 1 88 ? 1.349 23.109 -3.49 1 91.69 88 GLN B O 1
ATOM 3945 N N . THR B 1 89 ? -0.812 23.688 -3.24 1 94.31 89 THR B N 1
ATOM 3946 C CA . THR B 1 89 ? -0.946 22.953 -1.983 1 94.31 89 THR B CA 1
ATOM 3947 C C . THR B 1 89 ? -1.999 21.859 -2.102 1 94.31 89 THR B C 1
ATOM 3949 O O . THR B 1 89 ? -2.666 21.734 -3.133 1 94.31 89 THR B O 1
ATOM 3952 N N . GLN B 1 90 ? -2.1 21.078 -0.996 1 92.62 90 GLN B N 1
ATOM 3953 C CA . GLN B 1 90 ? -3.105 20.016 -0.928 1 92.62 90 GLN B CA 1
ATOM 3954 C C . GLN B 1 90 ? -4.512 20.609 -0.866 1 92.62 90 GLN B C 1
ATOM 3956 O O . GLN B 1 90 ? -5.496 19.891 -1.055 1 92.62 90 GLN B O 1
ATOM 3961 N N . LEU B 1 91 ? -4.629 21.875 -0.691 1 94.56 91 LEU B N 1
ATOM 3962 C CA . LEU B 1 91 ? -5.945 22.516 -0.68 1 94.56 91 LEU B CA 1
ATOM 3963 C C . LEU B 1 91 ? -6.641 22.344 -2.025 1 94.56 91 LEU B C 1
ATOM 3965 O O . LEU B 1 91 ? -7.871 22.281 -2.092 1 94.56 91 LEU B O 1
ATOM 3969 N N . ASN B 1 92 ? -5.867 22.312 -3.053 1 90.31 92 ASN B N 1
ATOM 3970 C CA . ASN B 1 92 ? -6.41 22.109 -4.395 1 90.31 92 ASN B CA 1
ATOM 3971 C C . ASN B 1 92 ? -7.266 20.859 -4.477 1 90.31 92 ASN B C 1
ATOM 3973 O O . ASN B 1 92 ? -8.234 20.812 -5.238 1 90.31 92 ASN B O 1
ATOM 3977 N N . ASP B 1 93 ? -6.922 19.875 -3.713 1 84.31 93 ASP B N 1
ATOM 3978 C CA . ASP B 1 93 ? -7.641 18.609 -3.701 1 84.31 93 ASP B CA 1
ATOM 3979 C C . ASP B 1 93 ? -8.758 18.625 -2.662 1 84.31 93 ASP B C 1
ATOM 3981 O O . ASP B 1 93 ? -9.727 17.859 -2.77 1 84.31 93 ASP B O 1
ATOM 3985 N N . VAL B 1 94 ? -8.656 19.422 -1.689 1 89.19 94 VAL B N 1
ATOM 3986 C CA . VAL B 1 94 ? -9.531 19.375 -0.523 1 89.19 94 VAL B CA 1
ATOM 3987 C C . VAL B 1 94 ? -10.734 20.281 -0.73 1 89.19 94 VAL B C 1
ATOM 3989 O O . VAL B 1 94 ? -11.852 19.953 -0.335 1 89.19 94 VAL B O 1
ATOM 3992 N N . LEU B 1 95 ? -10.453 21.438 -1.326 1 91.31 95 LEU B N 1
ATOM 3993 C CA . LEU B 1 95 ? -11.539 22.391 -1.541 1 91.31 95 LEU B CA 1
ATOM 3994 C C . LEU B 1 95 ? -12.477 21.906 -2.639 1 91.31 95 LEU B C 1
ATOM 3996 O O . LEU B 1 95 ? -12.07 21.766 -3.795 1 91.31 95 LEU B O 1
ATOM 4000 N N . LEU B 1 96 ? -13.648 21.688 -2.221 1 83.06 96 LEU B N 1
ATOM 4001 C CA . LEU B 1 96 ? -14.656 21.141 -3.121 1 83.06 96 LEU B CA 1
ATOM 4002 C C . LEU B 1 96 ? -16.016 21.797 -2.883 1 83.06 96 LEU B C 1
ATOM 4004 O O . LEU B 1 96 ? -16.234 22.406 -1.839 1 83.06 96 LEU B O 1
ATOM 4008 N N . GLY B 1 97 ? -16.844 21.594 -3.873 1 81.38 97 GLY B N 1
ATOM 4009 C CA . GLY B 1 97 ? -18.188 22.141 -3.74 1 81.38 97 GLY B CA 1
ATOM 4010 C C . GLY B 1 97 ? -18.328 23.531 -4.301 1 81.38 97 GLY B C 1
ATOM 4011 O O . GLY B 1 97 ? -17.484 23.969 -5.094 1 81.38 97 GLY B O 1
ATOM 4012 N N . THR B 1 98 ? -19.469 24.156 -3.934 1 85.88 98 THR B N 1
ATOM 4013 C CA . THR B 1 98 ? -19.75 25.484 -4.492 1 85.88 98 THR B CA 1
ATOM 4014 C C . THR B 1 98 ? -19.922 26.516 -3.379 1 85.88 98 THR B C 1
ATOM 4016 O O . THR B 1 98 ? -19.906 27.719 -3.639 1 85.88 98 THR B O 1
ATOM 4019 N N . ASN B 1 99 ? -20.047 26.062 -2.164 1 90.75 99 ASN B N 1
ATOM 4020 C CA . ASN B 1 99 ? -20.25 26.969 -1.03 1 90.75 99 ASN B CA 1
ATOM 4021 C C . ASN B 1 99 ? -18.906 27.391 -0.418 1 90.75 99 ASN B C 1
ATOM 4023 O O . ASN B 1 99 ? -17.906 26.703 -0.579 1 90.75 99 ASN B O 1
ATOM 4027 N N . PRO B 1 100 ? -18.953 28.484 0.258 1 95.88 100 PRO B N 1
ATOM 4028 C CA . PRO B 1 100 ? -17.719 28.922 0.927 1 95.88 100 PRO B CA 1
ATOM 4029 C C . PRO B 1 100 ? -17.281 27.953 2.027 1 95.88 100 PRO B C 1
ATOM 4031 O O . PRO B 1 100 ? -18.109 27.344 2.693 1 95.88 100 PRO B O 1
ATOM 4034 N N . ILE B 1 101 ? -16.016 27.828 2.184 1 96.62 101 ILE B N 1
ATOM 4035 C CA . ILE B 1 101 ? -15.422 27 3.225 1 96.62 101 ILE B CA 1
ATOM 4036 C C . ILE B 1 101 ? -14.523 27.859 4.117 1 96.62 101 ILE B C 1
ATOM 4038 O O . ILE B 1 101 ? -13.703 28.625 3.623 1 96.62 101 ILE B O 1
ATOM 4042 N N . GLN B 1 102 ? -14.641 27.719 5.406 1 98.25 102 GLN B N 1
ATOM 4043 C CA . GLN B 1 102 ? -13.867 28.531 6.344 1 98.25 102 GLN B CA 1
ATOM 4044 C C . GLN B 1 102 ? -12.844 27.672 7.086 1 98.25 102 GLN B C 1
ATOM 4046 O O . GLN B 1 102 ? -13.172 26.594 7.578 1 98.25 102 GLN B O 1
ATOM 4051 N N . PHE B 1 103 ? -11.656 28.078 7.078 1 98.5 103 PHE B N 1
ATOM 4052 C CA . PHE B 1 103 ? -10.57 27.5 7.859 1 98.5 103 PHE B CA 1
ATOM 4053 C C . PHE B 1 103 ? -10.133 28.438 8.977 1 98.5 103 PHE B C 1
ATOM 4055 O O . PHE B 1 103 ? -9.836 29.609 8.727 1 98.5 103 PHE B O 1
ATOM 4062 N N . THR B 1 104 ? -10.117 28.016 10.195 1 98.38 104 THR B N 1
ATOM 4063 C CA . THR B 1 104 ? -9.57 28.766 11.32 1 98.38 104 THR B CA 1
ATOM 4064 C C . THR B 1 104 ? -8.344 28.047 11.898 1 98.38 104 THR B C 1
ATOM 4066 O O . THR B 1 104 ? -8.453 26.922 12.398 1 98.38 104 THR B O 1
ATOM 4069 N N . THR B 1 105 ? -7.254 28.672 11.805 1 98.5 105 THR B N 1
ATOM 4070 C CA . THR B 1 105 ? -6.004 28.062 12.227 1 98.5 105 THR B CA 1
ATOM 4071 C C . THR B 1 105 ? -5.371 28.844 13.375 1 98.5 105 THR B C 1
ATOM 4073 O O . THR B 1 105 ? -5.363 30.078 13.352 1 98.5 105 THR B O 1
ATOM 4076 N N . TYR B 1 106 ? -4.793 28.172 14.352 1 98.25 106 TYR B N 1
ATOM 4077 C CA . TYR B 1 106 ? -4.148 28.797 15.508 1 98.25 106 TYR B CA 1
ATOM 4078 C C . TYR B 1 106 ? -2.664 28.453 15.547 1 98.25 106 TYR B C 1
ATOM 4080 O O . TYR B 1 106 ? -2.277 27.297 15.328 1 98.25 106 TYR B O 1
ATOM 4088 N N . PHE B 1 107 ? -1.878 29.422 15.82 1 98.06 107 PHE B N 1
ATOM 4089 C CA . PHE B 1 107 ? -0.436 29.281 15.977 1 98.06 107 PHE B CA 1
ATOM 4090 C C . PHE B 1 107 ? 0.04 29.891 17.281 1 98.06 107 PHE B C 1
ATOM 4092 O O . PHE B 1 107 ? -0.596 30.812 17.812 1 98.06 107 PHE B O 1
ATOM 4099 N N . TYR B 1 108 ? 1.129 29.359 17.766 1 97.19 108 TYR B N 1
ATOM 4100 C CA . TYR B 1 108 ? 1.812 29.953 18.906 1 97.19 108 TYR B CA 1
ATOM 4101 C C . TYR B 1 108 ? 3.182 30.484 18.516 1 97.19 108 TYR B C 1
ATOM 4103 O O . TYR B 1 108 ? 4 29.766 17.953 1 97.19 108 TYR B O 1
ATOM 4111 N N . GLY B 1 109 ? 3.383 31.703 18.828 1 96.31 109 GLY B N 1
ATOM 4112 C CA . GLY B 1 109 ? 4.719 32.281 18.734 1 96.31 109 GLY B CA 1
ATOM 4113 C C . GLY B 1 109 ? 5.492 32.188 20.047 1 96.31 109 GLY B C 1
ATOM 4114 O O . GLY B 1 109 ? 4.949 32.469 21.109 1 96.31 109 GLY B O 1
ATOM 4115 N N . SER B 1 110 ? 6.73 31.844 19.938 1 94.31 110 SER B N 1
ATOM 4116 C CA . SER B 1 110 ? 7.559 31.641 21.109 1 94.31 110 SER B CA 1
ATOM 4117 C C . SER B 1 110 ? 7.719 32.938 21.906 1 94.31 110 SER B C 1
ATOM 4119 O O . SER B 1 110 ? 8.219 32.906 23.031 1 94.31 110 SER B O 1
ATOM 4121 N N . ASP B 1 111 ? 7.355 34.062 21.406 1 93.94 111 ASP B N 1
ATOM 4122 C CA . ASP B 1 111 ? 7.328 35.312 22.141 1 93.94 111 ASP B CA 1
ATOM 4123 C C . ASP B 1 111 ? 6.031 35.469 22.922 1 93.94 111 ASP B C 1
ATOM 4125 O O . ASP B 1 111 ? 5.648 36.594 23.297 1 93.94 111 ASP B O 1
ATOM 4129 N N . GLN B 1 112 ? 5.352 34.375 23.078 1 93.69 112 GLN B N 1
ATOM 4130 C CA . GLN B 1 112 ? 4.164 34.281 23.922 1 93.69 112 GLN B CA 1
ATOM 4131 C C . GLN B 1 112 ? 2.973 35 23.281 1 93.69 112 GLN B C 1
ATOM 4133 O O . GLN B 1 112 ? 2.283 35.781 23.938 1 93.69 112 GLN B O 1
ATOM 4138 N N . VAL B 1 113 ? 2.771 34.719 22.094 1 95.94 113 VAL B N 1
ATOM 4139 C CA . VAL B 1 113 ? 1.638 35.25 21.344 1 95.94 113 VAL B CA 1
ATOM 4140 C C . VAL B 1 113 ? 0.895 34.094 20.656 1 95.94 113 VAL B C 1
ATOM 4142 O O . VAL B 1 113 ? 1.517 33.188 20.141 1 95.94 113 VAL B O 1
ATOM 4145 N N . VAL B 1 114 ? -0.401 34.188 20.703 1 96.88 114 VAL B N 1
ATOM 4146 C CA . VAL B 1 114 ? -1.224 33.25 19.953 1 96.88 114 VAL B CA 1
ATOM 4147 C C . VAL B 1 114 ? -1.905 33.969 18.797 1 96.88 114 VAL B C 1
ATOM 4149 O O . VAL B 1 114 ? -2.467 35.062 18.969 1 96.88 114 VAL B O 1
ATOM 4152 N N . TYR B 1 115 ? -1.769 33.406 17.672 1 97.81 115 TYR B N 1
ATOM 4153 C CA . TYR B 1 115 ? -2.416 33.938 16.469 1 97.81 115 TYR B CA 1
ATOM 4154 C C . TYR B 1 115 ? -3.635 33.094 16.094 1 97.81 115 TYR B C 1
ATOM 4156 O O . TYR B 1 115 ? -3.629 31.875 16.266 1 97.81 115 TYR B O 1
ATOM 4164 N N . LYS B 1 116 ? -4.652 33.719 15.633 1 98.06 116 LYS B N 1
ATOM 4165 C CA . LYS B 1 116 ? -5.836 33.094 15.031 1 98.06 116 LYS B CA 1
ATOM 4166 C C . LYS B 1 116 ? -6.066 33.625 13.617 1 98.06 116 LYS B C 1
ATOM 4168 O O . LYS B 1 116 ? -6.27 34.844 13.422 1 98.06 116 LYS B O 1
ATOM 4173 N N . ASP B 1 117 ? -5.926 32.781 12.672 1 98.25 117 ASP B N 1
ATOM 4174 C CA . ASP B 1 117 ? -6.18 33.156 11.281 1 98.25 117 ASP B CA 1
ATOM 4175 C C . ASP B 1 117 ? -7.504 32.562 10.797 1 98.25 117 ASP B C 1
ATOM 4177 O O . ASP B 1 117 ? -7.664 31.328 10.75 1 98.25 117 ASP B O 1
ATOM 4181 N N . VAL B 1 118 ? -8.461 33.406 10.445 1 98.06 118 VAL B N 1
ATOM 4182 C CA . VAL B 1 118 ? -9.758 33 9.93 1 98.06 118 VAL B CA 1
ATOM 4183 C C . VAL B 1 118 ? -9.82 33.25 8.422 1 98.06 118 VAL B C 1
ATOM 4185 O O . VAL B 1 118 ? -9.898 34.406 7.988 1 98.06 118 VAL B O 1
ATOM 4188 N N . LEU B 1 119 ? -9.844 32.156 7.672 1 97.94 119 LEU B N 1
ATOM 4189 C CA . LEU B 1 119 ? -9.82 32.219 6.211 1 97.94 119 LEU B CA 1
ATOM 4190 C C . LEU B 1 119 ? -11.125 31.672 5.633 1 97.94 119 LEU B C 1
ATOM 4192 O O . LEU B 1 119 ? -11.625 30.641 6.066 1 97.94 119 LEU B O 1
ATOM 4196 N N . THR B 1 120 ? -11.656 32.438 4.668 1 98.12 120 THR B N 1
ATOM 4197 C CA . THR B 1 120 ? -12.805 31.953 3.912 1 98.12 120 THR B CA 1
ATOM 4198 C C . THR B 1 120 ? -12.453 31.781 2.439 1 98.12 120 THR B C 1
ATOM 4200 O O . THR B 1 120 ? -12 32.719 1.787 1 98.12 120 THR B O 1
ATOM 4203 N N . PHE B 1 121 ? -12.617 30.594 1.954 1 97.62 121 PHE B N 1
ATOM 4204 C CA . PHE B 1 121 ? -12.391 30.266 0.55 1 97.62 121 PHE B CA 1
ATOM 4205 C C . PHE B 1 121 ? -13.711 30.234 -0.213 1 97.62 121 PHE B C 1
ATOM 4207 O O . PHE B 1 121 ? -14.727 29.766 0.308 1 97.62 121 PHE B O 1
ATOM 4214 N N . ASN B 1 122 ? -13.625 30.688 -1.403 1 96.56 122 ASN B N 1
ATOM 4215 C CA . ASN B 1 122 ? -14.781 30.641 -2.293 1 96.56 122 ASN B CA 1
ATOM 4216 C C . ASN B 1 122 ? -14.391 30.172 -3.693 1 96.56 122 ASN B C 1
ATOM 4218 O O . ASN B 1 122 ? -13.211 30.234 -4.066 1 96.56 122 ASN B O 1
ATOM 4222 N N . LEU B 1 123 ? -15.359 29.672 -4.363 1 93.75 123 LEU B N 1
ATOM 4223 C CA . LEU B 1 123 ? -15.125 29.188 -5.723 1 93.75 123 LEU B CA 1
ATOM 4224 C C . LEU B 1 123 ? -15.539 30.234 -6.75 1 93.75 123 LEU B C 1
ATOM 4226 O O . LEU B 1 123 ? -16.641 30.781 -6.68 1 93.75 123 LEU B O 1
ATOM 4230 N N . ASN B 1 124 ? -14.617 30.5 -7.656 1 93.44 124 ASN B N 1
ATOM 4231 C CA . ASN B 1 124 ? -14.977 31.25 -8.852 1 93.44 124 ASN B CA 1
ATOM 4232 C C . ASN B 1 124 ? -15.602 30.359 -9.914 1 93.44 124 ASN B C 1
ATOM 4234 O O . ASN B 1 124 ? -14.898 29.594 -10.586 1 93.44 124 ASN B O 1
ATOM 4238 N N . GLN B 1 125 ? -16.797 30.5 -10.148 1 88.38 125 GLN B N 1
ATOM 4239 C CA . GLN B 1 125 ? -17.547 29.594 -11.016 1 88.38 125 GLN B CA 1
ATOM 4240 C C . GLN B 1 125 ? -17.094 29.719 -12.469 1 88.38 125 GLN B C 1
ATOM 4242 O O . GLN B 1 125 ? -17.141 28.75 -13.227 1 88.38 125 GLN B O 1
ATOM 4247 N N . SER B 1 126 ? -16.688 30.891 -12.859 1 88.62 126 SER B N 1
ATOM 4248 C CA . SER B 1 126 ? -16.266 31.125 -14.234 1 88.62 126 SER B CA 1
ATOM 4249 C C . SER B 1 126 ? -14.953 30.422 -14.539 1 88.62 126 SER B C 1
ATOM 4251 O O . SER B 1 126 ? -14.797 29.828 -15.602 1 88.62 126 SER B O 1
ATOM 4253 N N . THR B 1 127 ? -14.086 30.438 -13.625 1 88.62 127 THR B N 1
ATOM 4254 C CA . THR B 1 127 ? -12.758 29.875 -13.859 1 88.62 127 THR B CA 1
ATOM 4255 C C . THR B 1 127 ? -12.617 28.531 -13.172 1 88.62 127 THR B C 1
ATOM 4257 O O . THR B 1 127 ? -11.633 27.812 -13.375 1 88.62 127 THR B O 1
ATOM 4260 N N . ASN B 1 128 ? -13.555 28.203 -12.359 1 88.12 128 ASN B N 1
ATOM 4261 C CA . ASN B 1 128 ? -13.5 26.969 -11.578 1 88.12 128 ASN B CA 1
ATOM 4262 C C . ASN B 1 128 ? -12.242 26.891 -10.727 1 88.12 128 ASN B C 1
ATOM 4264 O O . ASN B 1 128 ? -11.531 25.891 -10.742 1 88.12 128 ASN B O 1
ATOM 4268 N N . SER B 1 129 ? -11.922 28.031 -10.117 1 92 129 SER B N 1
ATOM 4269 C CA . SER B 1 129 ? -10.758 28.125 -9.242 1 92 129 SER B CA 1
ATOM 4270 C C . SER B 1 129 ? -11.133 28.688 -7.879 1 92 129 SER B C 1
ATOM 4272 O O . SER B 1 129 ? -12 29.562 -7.785 1 92 129 SER B O 1
ATOM 4274 N N . TRP B 1 130 ? -10.492 28.188 -6.898 1 95.12 130 TRP B N 1
ATOM 4275 C CA . TRP B 1 130 ? -10.75 28.656 -5.543 1 95.12 130 TRP B CA 1
ATOM 4276 C C . TRP B 1 130 ? -9.883 29.859 -5.211 1 95.12 130 TRP B C 1
ATOM 4278 O O . TRP B 1 130 ? -8.758 29.984 -5.695 1 95.12 130 TRP B O 1
ATOM 4288 N N . TYR B 1 131 ? -10.453 30.766 -4.457 1 96.44 131 TYR B N 1
ATOM 4289 C CA . TYR B 1 131 ? -9.727 31.953 -4.02 1 96.44 131 TYR B CA 1
ATOM 4290 C C . TYR B 1 131 ? -10.141 32.344 -2.605 1 96.44 131 TYR B C 1
ATOM 4292 O O . TYR B 1 131 ? -11.07 31.766 -2.037 1 96.44 131 TYR B O 1
ATOM 4300 N N . VAL B 1 132 ? -9.398 33.281 -2.021 1 97 132 VAL B N 1
ATOM 4301 C CA . VAL B 1 132 ? -9.664 33.75 -0.667 1 97 132 VAL B CA 1
ATOM 4302 C C . VAL B 1 132 ? -10.57 35 -0.718 1 97 132 VAL B C 1
ATOM 4304 O O . VAL B 1 132 ? -10.211 36 -1.297 1 97 132 VAL B O 1
ATOM 4307 N N . THR B 1 133 ? -11.688 34.906 -0.128 1 96.38 133 THR B N 1
ATOM 4308 C CA . THR B 1 133 ? -12.625 36.031 -0.115 1 96.38 133 THR B CA 1
ATOM 4309 C C . THR B 1 133 ? -12.43 36.875 1.14 1 96.38 133 THR B C 1
ATOM 4311 O O . THR B 1 133 ? -12.664 38.062 1.117 1 96.38 133 THR B O 1
ATOM 4314 N N . SER B 1 134 ? -12.078 36.188 2.229 1 96.88 134 SER B N 1
ATOM 4315 C CA . SER B 1 134 ? -11.859 36.875 3.492 1 96.88 134 SER B CA 1
ATOM 4316 C C . SER B 1 134 ? -10.742 36.219 4.297 1 96.88 134 SER B C 1
ATOM 4318 O O . SER B 1 134 ? -10.602 35 4.281 1 96.88 134 SER B O 1
ATOM 4320 N N . GLU B 1 135 ? -10.008 37.031 4.938 1 97.56 135 GLU B N 1
ATOM 4321 C CA . GLU B 1 135 ? -8.977 36.594 5.867 1 97.56 135 GLU B CA 1
ATOM 4322 C C . GLU B 1 135 ? -8.766 37.594 6.988 1 97.56 135 GLU B C 1
ATOM 4324 O O . GLU B 1 135 ? -8.484 38.781 6.727 1 97.56 135 GLU B O 1
ATOM 4329 N N . LYS B 1 136 ? -8.945 37.219 8.172 1 97.81 136 LYS B N 1
ATOM 4330 C CA . LYS B 1 136 ? -8.719 38.031 9.352 1 97.81 136 LYS B CA 1
ATOM 4331 C C . LYS B 1 136 ? -7.742 37.344 10.312 1 97.81 136 LYS B C 1
ATOM 4333 O O . LYS B 1 136 ? -7.922 36.188 10.68 1 97.81 136 LYS B O 1
ATOM 4338 N N . ILE B 1 137 ? -6.762 38.062 10.656 1 97.88 137 ILE B N 1
ATOM 4339 C CA . ILE B 1 137 ? -5.75 37.531 11.57 1 97.88 137 ILE B CA 1
ATOM 4340 C C . ILE B 1 137 ? -5.824 38.281 12.906 1 97.88 137 ILE B C 1
ATOM 4342 O O . ILE B 1 137 ? -5.77 39.531 12.938 1 97.88 137 ILE B O 1
ATOM 4346 N N . TYR B 1 138 ? -5.977 37.531 13.953 1 97.81 138 TYR B N 1
ATOM 4347 C CA . TYR B 1 138 ? -6.004 38.062 15.305 1 97.81 138 TYR B CA 1
ATOM 4348 C C . TYR B 1 138 ? -4.766 37.656 16.094 1 97.81 138 TYR B C 1
ATOM 4350 O O . TYR B 1 138 ? -4.094 36.688 15.719 1 97.81 138 TYR B O 1
ATOM 4358 N N . ARG B 1 139 ? -4.418 38.344 17.047 1 96.38 139 ARG B N 1
ATOM 4359 C CA . ARG B 1 139 ? -3.357 37.938 17.953 1 96.38 139 ARG B CA 1
ATOM 4360 C C . ARG B 1 139 ? -3.674 38.344 19.391 1 96.38 139 ARG B C 1
ATOM 4362 O O . ARG B 1 139 ? -4.414 39.281 19.625 1 96.38 139 ARG B O 1
ATOM 4369 N N . LYS B 1 140 ? -3.197 3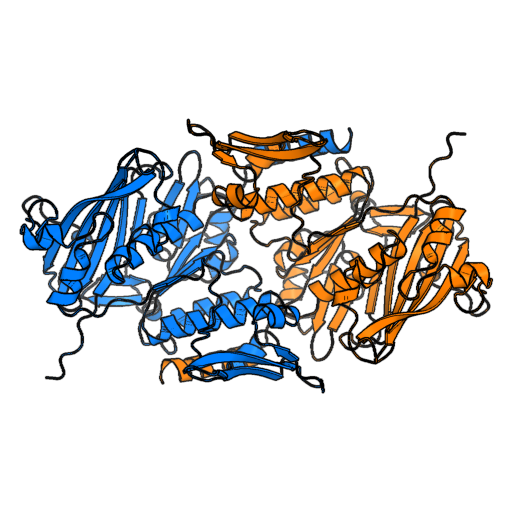7.625 20.297 1 94.69 140 LYS B N 1
ATOM 4370 C CA . LYS B 1 140 ? -3.289 37.938 21.719 1 94.69 140 LYS B CA 1
ATOM 4371 C C . LYS B 1 140 ? -2.061 37.469 22.469 1 94.69 140 LYS B C 1
ATOM 4373 O O . LYS B 1 140 ? -1.503 36.406 22.141 1 94.69 140 LYS B O 1
ATOM 4378 N N . LYS B 1 141 ? -1.74 38.219 23.469 1 93.5 141 LYS B N 1
ATOM 4379 C CA . LYS B 1 141 ? -0.662 37.781 24.359 1 93.5 141 LYS B CA 1
ATOM 4380 C C . LYS B 1 141 ? -1.138 36.688 25.328 1 93.5 141 LYS B C 1
ATOM 4382 O O . LYS B 1 141 ? -2.289 36.719 25.766 1 93.5 141 LYS B O 1
ATOM 4387 N N . VAL B 1 142 ? -0.239 35.781 25.547 1 92.25 142 VAL B N 1
ATOM 4388 C CA . VAL B 1 142 ? -0.572 34.688 26.453 1 92.25 142 VAL B CA 1
ATOM 4389 C C . VAL B 1 142 ? 0.507 34.562 27.531 1 92.25 142 VAL B C 1
ATOM 4391 O O . VAL B 1 142 ? 1.458 33.812 27.375 1 92.25 142 VAL B O 1
ATOM 4394 N N . PRO B 1 143 ? 0.2 35.188 28.656 1 87.06 143 PRO B N 1
ATOM 4395 C CA . PRO B 1 143 ? 1.156 35.062 29.75 1 87.06 143 PRO B CA 1
ATOM 4396 C C . PRO B 1 143 ? 1.267 33.625 30.266 1 87.06 143 PRO B C 1
ATOM 4398 O O . PRO B 1 143 ? 0.446 32.781 29.906 1 87.06 143 PRO B O 1
ATOM 4401 N N . MET B 1 144 ? 2.234 33.344 31.047 1 85.44 144 MET B N 1
ATOM 4402 C CA . MET B 1 144 ? 2.615 32.031 31.5 1 85.44 144 MET B CA 1
ATOM 4403 C C . MET B 1 144 ? 1.472 31.359 32.25 1 85.44 144 MET B C 1
ATOM 4405 O O . MET B 1 144 ? 1.331 30.141 32.25 1 85.44 144 MET B O 1
ATOM 4409 N N . ARG B 1 145 ? 0.628 32.031 32.844 1 84.81 145 ARG B N 1
ATOM 4410 C CA . ARG B 1 145 ? -0.422 31.484 33.688 1 84.81 145 ARG B CA 1
ATOM 4411 C C . ARG B 1 145 ? -1.722 31.312 32.906 1 84.81 145 ARG B C 1
ATOM 4413 O O . ARG B 1 145 ? -2.762 30.984 33.5 1 84.81 145 ARG B O 1
ATOM 4420 N N . THR B 1 146 ? -1.687 31.422 31.672 1 84.62 146 THR B N 1
ATOM 4421 C CA . THR B 1 146 ? -2.877 31.266 30.844 1 84.62 146 THR B CA 1
ATOM 4422 C C . THR B 1 146 ? -3.383 29.828 30.875 1 84.62 146 THR B C 1
ATOM 4424 O O . THR B 1 146 ? -2.621 28.891 30.625 1 84.62 146 THR B O 1
ATOM 4427 N N . PRO B 1 147 ? -4.688 29.672 31.188 1 83.25 147 PRO B N 1
ATOM 4428 C CA . PRO B 1 147 ? -5.25 28.328 31.172 1 83.25 147 PRO B CA 1
ATOM 4429 C C . PRO B 1 147 ? -5.422 27.781 29.766 1 83.25 147 PRO B C 1
ATOM 4431 O O . PRO B 1 147 ? -5.68 28.547 28.828 1 83.25 147 PRO B O 1
ATOM 4434 N N . LYS B 1 148 ? -5.336 26.484 29.609 1 84.62 148 LYS B N 1
ATOM 4435 C CA . LYS B 1 148 ? -5.473 25.797 28.328 1 84.62 148 LYS B CA 1
ATOM 4436 C C . LYS B 1 148 ? -6.816 26.109 27.688 1 84.62 148 LYS B C 1
ATOM 4438 O O . LYS B 1 148 ? -6.887 26.312 26.469 1 84.62 148 LYS B O 1
ATOM 4443 N N . ARG B 1 149 ? -7.82 26.203 28.5 1 80.69 149 ARG B N 1
ATOM 4444 C CA . ARG B 1 149 ? -9.18 26.391 28 1 80.69 149 ARG B CA 1
ATOM 4445 C C . ARG B 1 149 ? -9.32 27.75 27.328 1 80.69 149 ARG B C 1
ATOM 4447 O O . ARG B 1 149 ? -10.18 27.922 26.453 1 80.69 149 ARG B O 1
ATOM 4454 N N . SER B 1 150 ? -8.445 28.672 27.641 1 87.25 150 SER B N 1
ATOM 4455 C CA . SER B 1 150 ? -8.562 30.031 27.109 1 87.25 150 SER B CA 1
ATOM 4456 C C . SER B 1 150 ? -7.637 30.234 25.922 1 87.25 150 SER B C 1
ATOM 4458 O O . SER B 1 150 ? -7.645 31.297 25.297 1 87.25 150 SER B O 1
ATOM 4460 N N . LEU B 1 151 ? -6.957 29.266 25.641 1 91.44 151 LEU B N 1
ATOM 4461 C CA . LEU B 1 151 ? -5.934 29.375 24.609 1 91.44 151 LEU B CA 1
ATOM 4462 C C . LEU B 1 151 ? -6.559 29.75 23.266 1 91.44 151 LEU B C 1
ATOM 4464 O O . LEU B 1 151 ? -6.027 30.609 22.547 1 91.44 151 LEU B O 1
ATOM 4468 N N . PHE B 1 152 ? -7.695 29.234 22.969 1 94 152 PHE B N 1
ATOM 4469 C CA . PHE B 1 152 ? -8.281 29.375 21.641 1 94 152 PHE B CA 1
ATOM 4470 C C . PHE B 1 152 ? -9.438 30.375 21.672 1 94 152 PHE B C 1
ATOM 4472 O O . PHE B 1 152 ? -10.125 30.578 20.672 1 94 152 PHE B O 1
ATOM 4479 N N . THR B 1 153 ? -9.617 31.016 22.844 1 92.94 153 THR B N 1
ATOM 4480 C CA . THR B 1 153 ? -10.719 31.969 22.984 1 92.94 153 THR B CA 1
ATOM 4481 C C . THR B 1 153 ? -10.242 33.406 22.766 1 92.94 153 THR B C 1
ATOM 4483 O O . THR B 1 153 ? -9.297 33.844 23.422 1 92.94 153 THR B O 1
ATOM 4486 N N . PHE B 1 154 ? -10.852 34.062 21.859 1 94.69 154 PHE B N 1
ATOM 4487 C CA . PHE B 1 154 ? -10.609 35.469 21.594 1 94.69 154 PHE B CA 1
ATOM 4488 C C . PHE B 1 154 ? -11.844 36.312 21.906 1 94.69 154 PHE B C 1
ATOM 4490 O O . PHE B 1 154 ? -12.969 35.906 21.625 1 94.69 154 PHE B O 1
ATOM 4497 N N . PRO B 1 155 ? -11.617 37.406 22.531 1 90.31 155 PRO B N 1
ATOM 4498 C CA . PRO B 1 155 ? -12.781 38.25 22.844 1 90.31 155 PRO B CA 1
ATOM 4499 C C . PRO B 1 155 ? -13.516 38.719 21.578 1 90.31 155 PRO B C 1
ATOM 4501 O O . PRO B 1 155 ? -12.898 38.906 20.531 1 90.31 155 PRO B O 1
ATOM 4504 N N . THR B 1 156 ? -14.789 38.844 21.719 1 88.12 156 THR B N 1
ATOM 4505 C CA . THR B 1 156 ? -15.617 39.281 20.594 1 88.12 156 THR B CA 1
ATOM 4506 C C . THR B 1 156 ? -15.227 40.656 20.156 1 88.12 156 THR B C 1
ATOM 4508 O O . THR B 1 156 ? -15.406 41.031 18.984 1 88.12 156 THR B O 1
ATOM 4511 N N . SER B 1 157 ? -14.672 41.438 21.062 1 90.31 157 SER B N 1
ATOM 4512 C CA . SER B 1 157 ? -14.305 42.812 20.766 1 90.31 157 SER B CA 1
ATOM 4513 C C . SER B 1 157 ? -12.906 42.875 20.156 1 90.31 157 SER B C 1
ATOM 4515 O O . SER B 1 157 ? -12.461 43.969 19.75 1 90.31 157 SER B O 1
ATOM 4517 N N . ALA B 1 158 ? -12.359 41.75 20.016 1 91.62 158 ALA B N 1
ATOM 4518 C CA . ALA B 1 158 ? -11 41.781 19.484 1 91.62 158 ALA B CA 1
ATOM 4519 C C . ALA B 1 158 ? -10.984 42.25 18.047 1 91.62 158 ALA B C 1
ATOM 4521 O O . ALA B 1 158 ? -11.812 41.844 17.234 1 91.62 158 ALA B O 1
ATOM 4522 N N . LYS B 1 159 ? -10.062 43.188 17.766 1 93.62 159 LYS B N 1
ATOM 4523 C CA . LYS B 1 159 ? -9.883 43.656 16.406 1 93.62 159 LYS B CA 1
ATOM 4524 C C . LYS B 1 159 ? -8.758 42.906 15.703 1 93.62 159 LYS B C 1
ATOM 4526 O O . LYS B 1 159 ? -7.715 42.656 16.312 1 93.62 159 LYS B O 1
ATOM 4531 N N . PRO B 1 160 ? -8.992 42.531 14.484 1 96.38 160 PRO B N 1
ATOM 4532 C CA . PRO B 1 160 ? -7.918 41.844 13.766 1 96.38 160 PRO B CA 1
ATOM 4533 C C . PRO B 1 160 ? -6.695 42.75 13.539 1 96.38 160 PRO B C 1
ATOM 4535 O O . PRO B 1 160 ? -6.84 43.938 13.305 1 96.38 160 PRO B O 1
ATOM 4538 N N . VAL B 1 161 ? -5.535 42.219 13.656 1 94.94 161 VAL B N 1
ATOM 4539 C CA . VAL B 1 161 ? -4.297 42.938 13.375 1 94.94 161 VAL B CA 1
ATOM 4540 C C . VAL B 1 161 ? -4.145 43.125 11.867 1 94.94 161 VAL B C 1
ATOM 4542 O O . VAL B 1 161 ? -3.525 44.094 11.422 1 94.94 161 VAL B O 1
ATOM 4545 N N . LEU B 1 162 ? -4.598 42.156 11.141 1 94.81 162 LEU B N 1
ATOM 4546 C CA . LEU B 1 162 ? -4.648 42.219 9.688 1 94.81 162 LEU B CA 1
ATOM 4547 C C . LEU B 1 162 ? -6.012 41.781 9.164 1 94.81 162 LEU B C 1
ATOM 4549 O O . LEU B 1 162 ? -6.559 40.781 9.633 1 94.81 162 LEU B O 1
ATOM 4553 N N . ASP B 1 163 ? -6.547 42.531 8.297 1 96.12 163 ASP B N 1
ATOM 4554 C CA . ASP B 1 163 ? -7.84 42.281 7.668 1 96.12 163 ASP B CA 1
ATOM 4555 C C . ASP B 1 163 ? -7.762 42.469 6.152 1 96.12 163 ASP B C 1
ATOM 4557 O O . ASP B 1 163 ? -7.516 43.562 5.668 1 96.12 163 ASP B O 1
ATOM 4561 N N . ARG B 1 164 ? -8 41.344 5.508 1 94.69 164 ARG B N 1
ATOM 4562 C CA . ARG B 1 164 ? -7.863 41.344 4.055 1 94.69 164 ARG B CA 1
ATOM 4563 C C . ARG B 1 164 ? -8.766 42.406 3.424 1 94.69 164 ARG B C 1
ATOM 4565 O O . ARG B 1 164 ? -8.406 43 2.402 1 94.69 164 ARG B O 1
ATOM 4572 N N . ASP B 1 165 ? -9.922 42.75 3.986 1 92.56 165 ASP B N 1
ATOM 4573 C CA . ASP B 1 165 ? -10.898 43.688 3.459 1 92.56 165 ASP B CA 1
ATOM 4574 C C . ASP B 1 165 ? -10.492 45.125 3.77 1 92.56 165 ASP B C 1
ATOM 4576 O O . ASP B 1 165 ? -11.055 46.094 3.213 1 92.56 165 ASP B O 1
ATOM 4580 N N . GLN B 1 166 ? -9.5 45.344 4.57 1 92.5 166 GLN B N 1
ATOM 4581 C CA . GLN B 1 166 ? -9.109 46.656 5.008 1 92.5 166 GLN B CA 1
ATOM 4582 C C . GLN B 1 166 ? -7.633 46.938 4.719 1 92.5 166 GLN B C 1
ATOM 4584 O O . GLN B 1 166 ? -6.984 47.688 5.43 1 92.5 166 GLN B O 1
ATOM 4589 N N . LEU B 1 167 ? -7.109 46.281 3.812 1 90 167 LEU B N 1
ATOM 4590 C CA . LEU B 1 167 ? -5.703 46.469 3.473 1 90 167 LEU B CA 1
ATOM 4591 C C . LEU B 1 167 ? -5.484 47.781 2.736 1 90 167 LEU B C 1
ATOM 4593 O O . LEU B 1 167 ? -6.379 48.25 2.041 1 90 167 LEU B O 1
ATOM 4597 N N . ASP B 1 168 ? -4.281 48.281 2.973 1 89.12 168 ASP B N 1
ATOM 4598 C CA . ASP B 1 168 ? -3.861 49.375 2.135 1 89.12 168 ASP B CA 1
ATOM 4599 C C . ASP B 1 168 ? -3.957 49.031 0.652 1 89.12 168 ASP B C 1
ATOM 4601 O O . ASP B 1 168 ? -3.615 47.906 0.254 1 89.12 168 ASP B O 1
ATOM 4605 N N . PRO B 1 169 ? -4.363 49.969 -0.096 1 86.75 169 PRO B N 1
ATOM 4606 C CA . PRO B 1 169 ? -4.586 49.719 -1.518 1 86.75 169 PRO B CA 1
ATOM 4607 C C . PRO B 1 169 ? -3.354 49.125 -2.211 1 86.75 169 PRO B C 1
ATOM 4609 O O . PRO B 1 169 ? -3.477 48.281 -3.082 1 86.75 169 PRO B O 1
ATOM 4612 N N . ILE B 1 170 ? -2.229 49.562 -1.856 1 85.19 170 ILE B N 1
ATOM 4613 C CA . ILE B 1 170 ? -1.007 49.062 -2.482 1 85.19 170 ILE B CA 1
ATOM 4614 C C . ILE B 1 170 ? -0.782 47.625 -2.104 1 85.19 170 ILE B C 1
ATOM 4616 O O . ILE B 1 170 ? -0.49 46.781 -2.965 1 85.19 170 ILE B O 1
ATOM 4620 N N . VAL B 1 171 ? -0.974 47.312 -0.876 1 84.81 171 VAL B N 1
ATOM 4621 C CA . VAL B 1 171 ? -0.806 45.938 -0.386 1 84.81 171 VAL B CA 1
ATOM 4622 C C . VAL B 1 171 ? -1.857 45.031 -1.018 1 84.81 171 VAL B C 1
ATOM 4624 O O . VAL B 1 171 ? -1.546 43.938 -1.455 1 84.81 171 VAL B O 1
ATOM 4627 N N . ALA B 1 172 ? -2.986 45.531 -1.114 1 85.69 172 ALA B N 1
ATOM 4628 C CA . ALA B 1 172 ? -4.098 44.781 -1.686 1 85.69 172 ALA B CA 1
ATOM 4629 C C . ALA B 1 172 ? -3.842 44.438 -3.152 1 85.69 172 ALA B C 1
ATOM 4631 O O . ALA B 1 172 ? -4.242 43.375 -3.635 1 85.69 172 ALA B O 1
ATOM 4632 N N . SER B 1 173 ? -3.15 45.344 -3.852 1 84.19 173 SER B N 1
ATOM 4633 C CA . SER B 1 173 ? -2.91 45.188 -5.281 1 84.19 173 SER B CA 1
ATOM 4634 C C . SER B 1 173 ? -1.837 44.125 -5.531 1 84.19 173 SER B C 1
ATOM 4636 O O . SER B 1 173 ? -1.813 43.5 -6.594 1 84.19 173 SER B O 1
ATOM 4638 N N . VAL B 1 174 ? -1.054 43.875 -4.539 1 85 174 VAL B N 1
ATOM 4639 C CA . VAL B 1 174 ? 0.061 42.938 -4.719 1 85 174 VAL B CA 1
ATOM 4640 C C . VAL B 1 174 ? -0.329 41.562 -4.211 1 85 174 VAL B C 1
ATOM 4642 O O . VAL B 1 174 ? 0.225 40.562 -4.656 1 85 174 VAL B O 1
ATOM 4645 N N . LEU B 1 175 ? -1.271 41.469 -3.389 1 90.31 175 LEU B N 1
ATOM 4646 C CA . LEU B 1 175 ? -1.708 40.219 -2.82 1 90.31 175 LEU B CA 1
ATOM 4647 C C . LEU B 1 175 ? -2.609 39.469 -3.797 1 90.31 175 LEU B C 1
ATOM 4649 O O . LEU B 1 175 ? -3.73 39.875 -4.07 1 90.31 175 LEU B O 1
ATOM 4653 N N . ALA B 1 176 ? -2.117 38.344 -4.285 1 91.31 176 ALA B N 1
ATOM 4654 C CA . ALA B 1 176 ? -2.918 37.531 -5.207 1 91.31 176 ALA B CA 1
ATOM 4655 C C . ALA B 1 176 ? -4.156 36.969 -4.508 1 91.31 176 ALA B C 1
ATOM 4657 O O . ALA B 1 176 ? -4.121 36.688 -3.312 1 91.31 176 ALA B O 1
ATOM 4658 N N . PRO B 1 177 ? -5.219 36.75 -5.277 1 92.19 177 PRO B N 1
ATOM 4659 C CA . PRO B 1 177 ? -6.469 36.25 -4.695 1 92.19 177 PRO B CA 1
ATOM 4660 C C . PRO B 1 177 ? -6.32 34.875 -4.074 1 92.19 177 PRO B C 1
ATOM 4662 O O . PRO B 1 177 ? -7.121 34.469 -3.219 1 92.19 177 PRO B O 1
ATOM 4665 N N . ASP B 1 178 ? -5.344 34.156 -4.449 1 94.69 178 ASP B N 1
ATOM 4666 C CA . ASP B 1 178 ? -5.199 32.781 -3.936 1 94.69 178 ASP B CA 1
ATOM 4667 C C . ASP B 1 178 ? -3.99 32.688 -3.008 1 94.69 178 ASP B C 1
ATOM 4669 O O . ASP B 1 178 ? -3.426 31.594 -2.842 1 94.69 178 ASP B O 1
ATOM 4673 N N . ASP B 1 179 ? -3.582 33.812 -2.439 1 94.5 179 ASP B N 1
ATOM 4674 C CA . ASP B 1 179 ? -2.496 33.844 -1.466 1 94.5 179 ASP B CA 1
ATOM 4675 C C . ASP B 1 179 ? -3.002 34.281 -0.089 1 94.5 179 ASP B C 1
ATOM 4677 O O . ASP B 1 179 ? -4.039 34.938 0.022 1 94.5 179 ASP B O 1
ATOM 4681 N N . SER B 1 180 ? -2.262 33.906 0.931 1 96.25 180 SER B N 1
ATOM 4682 C CA . SER B 1 180 ? -2.576 34.312 2.295 1 96.25 180 SER B CA 1
ATOM 4683 C C . SER B 1 180 ? -1.757 35.531 2.705 1 96.25 180 SER B C 1
ATOM 4685 O O . SER B 1 180 ? -0.613 35.719 2.273 1 96.25 180 SER B O 1
ATOM 4687 N N . MET B 1 181 ? -2.322 36.375 3.553 1 94.38 181 MET B N 1
ATOM 4688 C CA . MET B 1 181 ? -1.604 37.531 4.098 1 94.38 181 MET B CA 1
ATOM 4689 C C . MET B 1 181 ? -0.783 37.125 5.32 1 94.38 181 MET B C 1
ATOM 4691 O O . MET B 1 181 ? 0.011 37.938 5.824 1 94.38 181 MET B O 1
ATOM 4695 N N . PHE B 1 182 ? -0.887 35.906 5.742 1 96 182 PHE B N 1
ATOM 4696 C CA . PHE B 1 182 ? -0.198 35.469 6.953 1 96 182 PHE B CA 1
ATOM 4697 C C . PHE B 1 182 ? 1.312 35.594 6.785 1 96 182 PHE B C 1
ATOM 4699 O O . PHE B 1 182 ? 2.043 35.719 7.77 1 96 182 PHE B O 1
ATOM 4706 N N . ARG B 1 183 ? 1.772 35.562 5.59 1 92.19 183 ARG B N 1
ATOM 4707 C CA . ARG B 1 183 ? 3.195 35.719 5.305 1 92.19 183 ARG B CA 1
ATOM 4708 C C . ARG B 1 183 ? 3.717 37.031 5.852 1 92.19 183 ARG B C 1
ATOM 4710 O O . ARG B 1 183 ? 4.887 37.125 6.219 1 92.19 183 ARG B O 1
ATOM 4717 N N . THR B 1 184 ? 2.881 38.062 5.887 1 91.94 184 THR B N 1
ATOM 4718 C CA . THR B 1 184 ? 3.256 39.375 6.43 1 91.94 184 THR B CA 1
ATOM 4719 C C . THR B 1 184 ? 3.609 39.25 7.91 1 91.94 184 THR B C 1
ATOM 4721 O O . THR B 1 184 ? 4.582 39.875 8.367 1 91.94 184 THR B O 1
ATOM 4724 N N . ILE B 1 185 ? 2.828 38.469 8.633 1 94.25 185 ILE B N 1
ATOM 4725 C CA . ILE B 1 185 ? 3.078 38.25 10.055 1 94.25 185 ILE B CA 1
ATOM 4726 C C . ILE B 1 185 ? 4.422 37.562 10.242 1 94.25 185 ILE B C 1
ATOM 4728 O O . ILE B 1 185 ? 5.23 37.969 11.078 1 94.25 185 ILE B O 1
ATOM 4732 N N . ILE B 1 186 ? 4.672 36.562 9.484 1 95.56 186 ILE B N 1
ATOM 4733 C CA . ILE B 1 186 ? 5.891 35.75 9.594 1 95.56 186 ILE B CA 1
ATOM 4734 C C . ILE B 1 186 ? 7.105 36.625 9.32 1 95.56 186 ILE B C 1
ATOM 4736 O O . ILE B 1 186 ? 8.086 36.594 10.07 1 95.56 186 ILE B O 1
ATOM 4740 N N . SER B 1 187 ? 7 37.469 8.32 1 92.88 187 SER B N 1
ATOM 4741 C CA . SER B 1 187 ? 8.109 38.312 7.93 1 92.88 187 SER B CA 1
ATOM 4742 C C . SER B 1 187 ? 8.328 39.438 8.945 1 92.88 187 SER B C 1
ATOM 4744 O O . SER B 1 187 ? 9.461 39.688 9.375 1 92.88 187 SER B O 1
ATOM 4746 N N . GLN B 1 188 ? 7.285 40.094 9.336 1 92.38 188 GLN B N 1
ATOM 4747 C CA . GLN B 1 188 ? 7.371 41.25 10.25 1 92.38 188 GLN B CA 1
ATOM 4748 C C . GLN B 1 188 ? 7.938 40.812 11.602 1 92.38 188 GLN B C 1
ATOM 4750 O O . GLN B 1 188 ? 8.75 41.531 12.203 1 92.38 188 GLN B O 1
ATOM 4755 N N . GLN B 1 189 ? 7.48 39.688 12.062 1 94.31 189 GLN B N 1
ATOM 4756 C CA . GLN B 1 189 ? 7.898 39.219 13.383 1 94.31 189 GLN B CA 1
ATOM 4757 C C . GLN B 1 189 ? 9.148 38.344 13.289 1 94.31 189 GLN B C 1
ATOM 4759 O O . GLN B 1 189 ? 9.719 37.938 14.305 1 94.31 189 GLN B O 1
ATOM 4764 N N . GLN B 1 190 ? 9.594 38 12.07 1 94.88 190 GLN B N 1
ATOM 4765 C CA . GLN B 1 190 ? 10.773 37.188 11.805 1 94.88 190 GLN B CA 1
ATOM 4766 C C . GLN B 1 190 ? 10.664 35.812 12.461 1 94.88 190 GLN B C 1
ATOM 4768 O O . GLN B 1 190 ? 11.578 35.375 13.156 1 94.88 19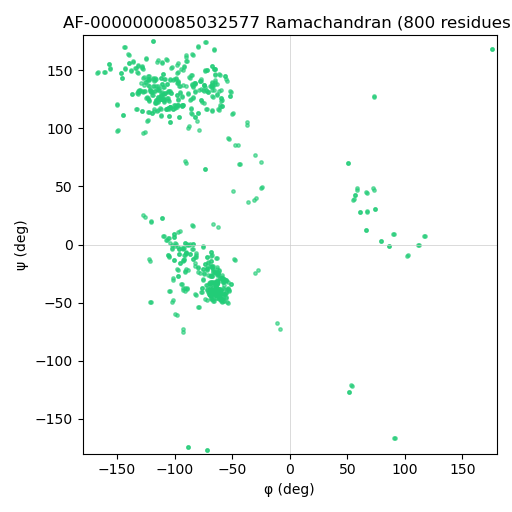0 GLN B O 1
ATOM 4773 N N . TYR B 1 191 ? 9.547 35.219 12.273 1 95.88 191 TYR B N 1
ATOM 4774 C CA . TYR B 1 191 ? 9.312 33.875 12.82 1 95.88 191 TYR B CA 1
ATOM 4775 C C . TYR B 1 191 ? 10.008 32.812 11.969 1 95.88 191 TYR B C 1
ATOM 4777 O O . TYR B 1 191 ? 10.016 32.906 10.742 1 95.88 191 TYR B O 1
ATOM 4785 N N . GLN B 1 192 ? 10.555 31.844 12.641 1 95.81 192 GLN B N 1
ATOM 4786 C CA . GLN B 1 192 ? 10.891 30.562 12 1 95.81 192 GLN B CA 1
ATOM 4787 C C . GLN B 1 192 ? 9.688 29.625 12.008 1 95.81 192 GLN B C 1
ATOM 4789 O O . GLN B 1 192 ? 9.109 29.344 13.055 1 95.81 192 GLN B O 1
ATOM 4794 N N . THR B 1 193 ? 9.352 29.172 10.852 1 96.94 193 THR B N 1
ATOM 4795 C CA . THR B 1 193 ? 8.164 28.328 10.734 1 96.94 193 THR B CA 1
ATOM 4796 C C . THR B 1 193 ? 8.555 26.859 10.711 1 96.94 193 THR B C 1
ATOM 4798 O O . THR B 1 193 ? 9.688 26.516 10.375 1 96.94 193 THR B O 1
ATOM 4801 N N . GLN B 1 194 ? 7.664 26.047 11.109 1 96.38 194 GLN B N 1
ATOM 4802 C CA . GLN B 1 194 ? 7.879 24.594 11.055 1 96.38 194 GLN B CA 1
ATOM 4803 C C . GLN B 1 194 ? 7.91 24.094 9.609 1 96.38 194 GLN B C 1
ATOM 4805 O O . GLN B 1 194 ? 7.09 24.516 8.789 1 96.38 194 GLN B O 1
ATOM 4810 N N . THR B 1 195 ? 8.859 23.234 9.375 1 94.94 195 THR B N 1
ATOM 4811 C CA . THR B 1 195 ? 8.898 22.547 8.086 1 94.94 195 THR B CA 1
ATOM 4812 C C . THR B 1 195 ? 7.77 21.531 7.969 1 94.94 195 THR B C 1
ATOM 4814 O O . THR B 1 195 ? 7.523 20.766 8.898 1 94.94 195 THR B O 1
ATOM 4817 N N . ILE B 1 196 ? 7.066 21.594 6.836 1 96.38 196 ILE B N 1
ATOM 4818 C CA . ILE B 1 196 ? 6.004 20.625 6.578 1 96.38 196 ILE B CA 1
ATOM 4819 C C . ILE B 1 196 ? 6.5 19.562 5.609 1 96.38 196 ILE B C 1
ATOM 4821 O O . ILE B 1 196 ? 6.836 19.859 4.461 1 96.38 196 ILE B O 1
ATOM 4825 N N . VAL B 1 197 ? 6.543 18.328 6.09 1 93.12 197 VAL B N 1
ATOM 4826 C CA . VAL B 1 197 ? 6.992 17.203 5.27 1 93.12 197 VAL B CA 1
ATOM 4827 C C . VAL B 1 197 ? 5.785 16.375 4.812 1 93.12 197 VAL B C 1
ATOM 4829 O O . VAL B 1 197 ? 5.223 15.609 5.594 1 93.12 197 VAL B O 1
ATOM 4832 N N . ASP B 1 198 ? 5.461 16.531 3.537 1 92.62 198 ASP B N 1
ATOM 4833 C CA . ASP B 1 198 ? 4.309 15.883 2.922 1 92.62 198 ASP B CA 1
ATOM 4834 C C . ASP B 1 198 ? 4.719 14.594 2.211 1 92.62 198 ASP B C 1
ATOM 4836 O O . ASP B 1 198 ? 5.359 14.633 1.157 1 92.62 198 ASP B O 1
ATOM 4840 N N . THR B 1 199 ? 4.324 13.414 2.746 1 89.31 199 THR B N 1
ATOM 4841 C CA . THR B 1 199 ? 4.699 12.148 2.121 1 89.31 199 THR B CA 1
ATOM 4842 C C . THR B 1 199 ? 3.557 11.609 1.268 1 89.31 199 THR B C 1
ATOM 4844 O O . THR B 1 199 ? 3.65 10.508 0.725 1 89.31 199 THR B O 1
ATOM 4847 N N . LEU B 1 200 ? 2.473 12.281 1.186 1 82.81 200 LEU B N 1
ATOM 4848 C CA . LEU B 1 200 ? 1.343 11.836 0.377 1 82.81 200 LEU B CA 1
ATOM 4849 C C . LEU B 1 200 ? 1.625 12.039 -1.107 1 82.81 200 LEU B C 1
ATOM 4851 O O . LEU B 1 200 ? 0.943 11.461 -1.957 1 82.81 200 LEU B O 1
ATOM 4855 N N . VAL B 1 201 ? 2.416 12.906 -1.466 1 63.25 201 VAL B N 1
ATOM 4856 C CA . VAL B 1 201 ? 2.812 13.141 -2.85 1 63.25 201 VAL B CA 1
ATOM 4857 C C . VAL B 1 201 ? 4.141 12.445 -3.133 1 63.25 201 VAL B C 1
ATOM 4859 O O . VAL B 1 201 ? 5.027 12.414 -2.277 1 63.25 201 VAL B O 1
ATOM 4862 N N . PHE B 1 202 ? 3.949 11.469 -4.207 1 52.69 202 PHE B N 1
ATOM 4863 C CA . PHE B 1 202 ? 5.211 10.844 -4.582 1 52.69 202 PHE B CA 1
ATOM 4864 C C . PHE B 1 202 ? 6.266 11.898 -4.898 1 52.69 202 PHE B C 1
ATOM 4866 O O . PHE B 1 202 ? 6.027 12.797 -5.715 1 52.69 202 PHE B O 1
ATOM 4873 N N . THR B 1 203 ? 6.973 12.328 -4.129 1 44.38 203 THR B N 1
ATOM 4874 C CA . THR B 1 203 ? 8.086 13.219 -4.465 1 44.38 203 THR B CA 1
ATOM 4875 C C . THR B 1 203 ? 9.344 12.414 -4.781 1 44.38 203 THR B C 1
ATOM 4877 O O . THR B 1 203 ? 9.578 11.359 -4.195 1 44.38 203 THR B O 1
ATOM 4880 N N . ASN B 1 204 ? 9.633 12.234 -6.133 1 39.31 204 ASN B N 1
ATOM 4881 C CA . ASN B 1 204 ? 10.984 11.766 -6.422 1 39.31 204 ASN B CA 1
ATOM 4882 C C . ASN B 1 204 ? 11.961 12.148 -5.312 1 39.31 204 ASN B C 1
ATOM 4884 O O . ASN B 1 204 ? 12.43 13.289 -5.254 1 39.31 204 ASN B O 1
ATOM 4888 N N . VAL B 1 205 ? 11.641 11.922 -4.285 1 41.75 205 VAL B N 1
ATOM 4889 C CA . VAL B 1 205 ? 12.539 12.383 -3.225 1 41.75 205 VAL B CA 1
ATOM 4890 C C . VAL B 1 205 ? 13.977 12.406 -3.738 1 41.75 205 VAL B C 1
ATOM 4892 O O . VAL B 1 205 ? 14.586 11.359 -3.936 1 41.75 205 VAL B O 1
ATOM 4895 N N . ASN B 1 206 ? 14.203 12.797 -4.875 1 39.94 206 ASN B N 1
ATOM 4896 C CA . ASN B 1 206 ? 15.57 13.258 -5.039 1 39.94 206 ASN B CA 1
ATOM 4897 C C . ASN B 1 206 ? 16.297 13.336 -3.703 1 39.94 206 ASN B C 1
ATOM 4899 O O . ASN B 1 206 ? 17.469 12.938 -3.6 1 39.94 206 ASN B O 1
ATOM 4903 N N . ALA B 1 207 ? 15.859 14.391 -2.932 1 43.41 207 ALA B N 1
ATOM 4904 C CA . ALA B 1 207 ? 16.578 14.938 -1.785 1 43.41 207 ALA B CA 1
ATOM 4905 C C . ALA B 1 207 ? 16.734 13.891 -0.681 1 43.41 207 ALA B C 1
ATOM 4907 O O . ALA B 1 207 ? 15.891 13.805 0.215 1 43.41 207 ALA B O 1
ATOM 4908 N N . LEU B 1 208 ? 16.5 12.57 -1.031 1 51.53 208 LEU B N 1
ATOM 4909 C CA . LEU B 1 208 ? 16.969 11.867 0.16 1 51.53 208 LEU B CA 1
ATOM 4910 C C . LEU B 1 208 ? 18 12.695 0.911 1 51.53 208 LEU B C 1
ATOM 4912 O O . LEU B 1 208 ? 19.016 13.102 0.336 1 51.53 208 LEU B O 1
ATOM 4916 N N . VAL B 1 209 ? 17.562 13.695 1.497 1 50.66 209 VAL B N 1
ATOM 4917 C CA . VAL B 1 209 ? 18.234 14.656 2.359 1 50.66 209 VAL B CA 1
ATOM 4918 C C . VAL B 1 209 ? 19.281 13.953 3.209 1 50.66 209 VAL B C 1
ATOM 4920 O O . VAL B 1 209 ? 19.062 13.68 4.387 1 50.66 209 VAL B O 1
ATOM 4923 N N . TYR B 1 210 ? 19.828 12.969 2.369 1 55.38 210 TYR B N 1
ATOM 4924 C CA . TYR B 1 210 ? 20.906 12.508 3.236 1 55.38 210 TYR B CA 1
ATOM 4925 C C . TYR B 1 210 ? 22.094 13.469 3.195 1 55.38 210 TYR B C 1
ATOM 4927 O O . TYR B 1 210 ? 22.359 14.086 2.162 1 55.38 210 TYR B O 1
ATOM 4935 N N . ASN B 1 211 ? 22.188 14.305 4.117 1 55.78 211 ASN B N 1
ATOM 4936 C CA . ASN B 1 211 ? 23.391 15.133 4.168 1 55.78 211 ASN B CA 1
ATOM 4937 C C . ASN B 1 211 ? 24.578 14.414 3.547 1 55.78 211 ASN B C 1
ATOM 4939 O O . ASN B 1 211 ? 25.609 15.047 3.25 1 55.78 211 ASN B O 1
ATOM 4943 N N . ASN B 1 212 ? 24.5 13.078 3.492 1 56.38 212 ASN B N 1
ATOM 4944 C CA . ASN B 1 212 ? 25.547 12.242 2.928 1 56.38 212 ASN B CA 1
ATOM 4945 C C . ASN B 1 212 ? 25.078 11.531 1.66 1 56.38 212 ASN B C 1
ATOM 4947 O O . ASN B 1 212 ? 23.906 11.188 1.536 1 56.38 212 ASN B O 1
ATOM 4951 N N . PRO B 1 213 ? 25.969 11.609 0.618 1 60 213 PRO B N 1
ATOM 4952 C CA . PRO B 1 213 ? 25.688 10.938 -0.652 1 60 213 PRO B CA 1
ATOM 4953 C C . PRO B 1 213 ? 25.234 9.484 -0.465 1 60 213 PRO B C 1
ATOM 4955 O O . PRO B 1 213 ? 24.688 8.883 -1.387 1 60 213 PRO B O 1
ATOM 4958 N N . ASN B 1 214 ? 25.438 9.031 0.713 1 65.75 214 ASN B N 1
ATOM 4959 C CA . ASN B 1 214 ? 25.125 7.625 0.949 1 65.75 214 ASN B CA 1
ATOM 4960 C C . ASN B 1 214 ? 23.922 7.469 1.882 1 65.75 214 ASN B C 1
ATOM 4962 O O . ASN B 1 214 ? 23.797 8.195 2.867 1 65.75 214 ASN B O 1
ATOM 4966 N N . VAL B 1 215 ? 23 6.637 1.443 1 72.38 215 VAL B N 1
ATOM 4967 C CA . VAL B 1 215 ? 22 6.188 2.414 1 72.38 215 VAL B CA 1
ATOM 4968 C C . VAL B 1 215 ? 22.703 5.465 3.564 1 72.38 215 VAL B C 1
ATOM 4970 O O . VAL B 1 215 ? 23.547 4.59 3.34 1 72.38 215 VAL B O 1
ATOM 4973 N N . PRO B 1 216 ? 22.406 5.941 4.734 1 74.5 216 PRO B N 1
ATOM 4974 C CA . PRO B 1 216 ? 23.062 5.281 5.863 1 74.5 216 PRO B CA 1
ATOM 4975 C C . PRO B 1 216 ? 22.891 3.764 5.84 1 74.5 216 PRO B C 1
ATOM 4977 O O . PRO B 1 216 ? 21.781 3.27 5.645 1 74.5 216 PRO B O 1
ATOM 4980 N N . ASN B 1 217 ? 23.953 3.098 6.016 1 79.44 217 ASN B N 1
ATOM 4981 C CA . ASN B 1 217 ? 23.969 1.64 5.973 1 79.44 217 ASN B CA 1
ATOM 4982 C C . ASN B 1 217 ? 23.062 1.034 7.031 1 79.44 217 ASN B C 1
ATOM 4984 O O . ASN B 1 217 ? 22.5 -0.047 6.828 1 79.44 217 ASN B O 1
ATOM 4988 N N . GLU B 1 218 ? 22.938 1.81 8.094 1 81.31 218 GLU B N 1
ATOM 4989 C CA . GLU B 1 218 ? 22.156 1.288 9.203 1 81.31 218 GLU B CA 1
ATOM 4990 C C . GLU B 1 218 ? 20.688 1.102 8.805 1 81.31 218 GLU B C 1
ATOM 4992 O O . GLU B 1 218 ? 20.062 0.112 9.18 1 81.31 218 GLU B O 1
ATOM 4997 N N . ILE B 1 219 ? 20.234 2.043 8.039 1 80.69 219 ILE B N 1
ATOM 4998 C CA . ILE B 1 219 ? 18.844 1.929 7.625 1 80.69 219 ILE B CA 1
ATOM 4999 C C . ILE B 1 219 ? 18.703 0.793 6.613 1 80.69 219 ILE B C 1
ATOM 5001 O O . ILE B 1 219 ? 17.719 0.054 6.633 1 80.69 219 ILE B O 1
ATOM 5005 N N . LEU B 1 220 ? 19.703 0.701 5.738 1 82.5 220 LEU B N 1
ATOM 5006 C CA . LEU B 1 220 ? 19.672 -0.36 4.738 1 82.5 220 LEU B CA 1
ATOM 5007 C C . LEU B 1 220 ? 19.703 -1.733 5.402 1 82.5 220 LEU B C 1
ATOM 5009 O O . LEU B 1 220 ? 18.938 -2.625 5.031 1 82.5 220 LEU B O 1
ATOM 5013 N N . GLN B 1 221 ? 20.516 -1.788 6.359 1 81.5 221 GLN B N 1
ATOM 5014 C CA . GLN B 1 221 ? 20.641 -3.053 7.078 1 81.5 221 GLN B CA 1
ATOM 5015 C C . GLN B 1 221 ? 19.344 -3.406 7.797 1 81.5 221 GLN B C 1
ATOM 5017 O O . GLN B 1 221 ? 18.984 -4.578 7.891 1 81.5 221 GLN B O 1
ATOM 5022 N N . PHE B 1 222 ? 18.766 -2.438 8.281 1 82.75 222 PHE B N 1
ATOM 5023 C CA . PHE B 1 222 ? 17.547 -2.635 9.039 1 82.75 222 PHE B CA 1
ATOM 5024 C C . PHE B 1 222 ? 16.391 -3.035 8.109 1 82.75 222 PHE B C 1
ATOM 5026 O O . PHE B 1 222 ? 15.602 -3.912 8.445 1 82.75 222 PHE B O 1
ATOM 5033 N N . LEU B 1 223 ? 16.312 -2.41 6.953 1 82.06 223 LEU B N 1
ATOM 5034 C CA . LEU B 1 223 ? 15.203 -2.643 6.027 1 82.06 223 LEU B CA 1
ATOM 5035 C C . LEU B 1 223 ? 15.438 -3.902 5.203 1 82.06 223 LEU B C 1
ATOM 5037 O O . LEU B 1 223 ? 14.508 -4.66 4.934 1 82.06 223 LEU B O 1
ATOM 5041 N N . ASP B 1 224 ? 16.641 -4.07 4.734 1 82.62 224 ASP B N 1
ATOM 5042 C CA . ASP B 1 224 ? 17.062 -5.176 3.877 1 82.62 224 ASP B CA 1
ATOM 5043 C C . ASP B 1 224 ? 18.531 -5.531 4.105 1 82.62 224 ASP B C 1
ATOM 5045 O O . ASP B 1 224 ? 19.422 -4.961 3.473 1 82.62 224 ASP B O 1
ATOM 5049 N N . PRO B 1 225 ? 18.703 -6.539 4.891 1 79.56 225 PRO B N 1
ATOM 5050 C CA . PRO B 1 225 ? 20.078 -6.871 5.27 1 79.56 225 PRO B CA 1
ATOM 5051 C C . PRO B 1 225 ? 20.891 -7.41 4.102 1 79.56 225 PRO B C 1
ATOM 5053 O O . PRO B 1 225 ? 22.109 -7.559 4.215 1 79.56 225 PRO B O 1
ATOM 5056 N N . THR B 1 226 ? 20.281 -7.633 3.01 1 80.75 226 THR B N 1
ATOM 5057 C CA . THR B 1 226 ? 21.016 -8.18 1.876 1 80.75 226 THR B CA 1
ATOM 5058 C C . THR B 1 226 ? 21.719 -7.07 1.098 1 80.75 226 THR B C 1
ATOM 5060 O O . THR B 1 226 ? 22.562 -7.34 0.242 1 80.75 226 THR B O 1
ATOM 5063 N N . ILE B 1 227 ? 21.375 -5.91 1.377 1 83.88 227 ILE B N 1
ATOM 5064 C CA . ILE B 1 227 ? 21.938 -4.777 0.649 1 83.88 227 ILE B CA 1
ATOM 5065 C C . ILE B 1 227 ? 23.281 -4.391 1.261 1 83.88 227 ILE B C 1
ATOM 5067 O O . ILE B 1 227 ? 23.391 -4.234 2.479 1 83.88 227 ILE B O 1
ATOM 5071 N N . GLU B 1 228 ? 24.266 -4.328 0.457 1 87.25 228 GLU B N 1
ATOM 5072 C CA . GLU B 1 228 ? 25.562 -3.842 0.922 1 87.25 228 GLU B CA 1
ATOM 5073 C C . GLU B 1 228 ? 25.578 -2.318 0.988 1 87.25 228 GLU B C 1
ATOM 5075 O O . GLU B 1 228 ? 25.922 -1.741 2.023 1 87.25 228 GLU B O 1
ATOM 5080 N N . TYR B 1 229 ? 25.234 -1.71 -0.129 1 86.62 229 TYR B N 1
ATOM 5081 C CA . TYR B 1 229 ? 25.125 -0.257 -0.088 1 86.62 229 TYR B CA 1
ATOM 5082 C C . TYR B 1 229 ? 24.188 0.244 -1.181 1 86.62 229 TYR B C 1
ATOM 5084 O O . TYR B 1 229 ? 23.906 -0.475 -2.143 1 86.62 229 TYR B O 1
ATOM 5092 N N . LEU B 1 230 ? 23.594 1.324 -0.898 1 83.75 230 LEU B N 1
ATOM 5093 C CA . LEU B 1 230 ? 22.891 2.162 -1.866 1 83.75 230 LEU B CA 1
ATOM 5094 C C . LEU B 1 230 ? 23.438 3.584 -1.854 1 83.75 230 LEU B C 1
ATOM 5096 O O . LEU B 1 230 ? 23.219 4.332 -0.901 1 83.75 230 LEU B O 1
ATOM 5100 N N . LYS B 1 231 ? 24.188 3.895 -2.902 1 81.81 231 LYS B N 1
ATOM 5101 C CA . LYS B 1 231 ? 24.844 5.195 -2.973 1 81.81 231 LYS B CA 1
ATOM 5102 C C . LYS B 1 231 ? 24.156 6.105 -3.986 1 81.81 231 LYS B C 1
ATOM 5104 O O . LYS B 1 231 ? 23.672 5.641 -5.023 1 81.81 231 LYS B O 1
ATOM 5109 N N . ILE B 1 232 ? 24.047 7.32 -3.545 1 77.38 232 ILE B N 1
ATOM 5110 C CA . ILE B 1 232 ? 23.5 8.352 -4.422 1 77.38 232 ILE B CA 1
ATOM 5111 C C . ILE B 1 232 ? 24.594 9.352 -4.793 1 77.38 232 ILE B C 1
ATOM 5113 O O . ILE B 1 232 ? 25.141 10.031 -3.92 1 77.38 232 ILE B O 1
ATOM 5117 N N . ASP B 1 233 ? 24.953 9.312 -6.035 1 76.19 233 ASP B N 1
ATOM 5118 C CA . ASP B 1 233 ? 26.016 10.203 -6.496 1 76.19 233 ASP B CA 1
ATOM 5119 C C . ASP B 1 233 ? 25.453 11.289 -7.418 1 76.19 233 ASP B C 1
ATOM 5121 O O . ASP B 1 233 ? 24.359 11.133 -7.969 1 76.19 233 ASP B O 1
ATOM 5125 N N . GLN B 1 234 ? 26.031 12.43 -7.352 1 73.69 234 GLN B N 1
ATOM 5126 C CA . GLN B 1 234 ? 25.688 13.523 -8.25 1 73.69 234 GLN B CA 1
ATOM 5127 C C . GLN B 1 234 ? 26.75 13.703 -9.328 1 73.69 234 GLN B C 1
ATOM 5129 O O . GLN B 1 234 ? 27.938 13.75 -9.031 1 73.69 234 GLN B O 1
ATOM 5134 N N . LEU B 1 235 ? 26.266 13.516 -10.539 1 70.44 235 LEU B N 1
ATOM 5135 C CA . LEU B 1 235 ? 27.188 13.766 -11.656 1 70.44 235 LEU B CA 1
ATOM 5136 C C . LEU B 1 235 ? 26.922 15.133 -12.273 1 70.44 235 LEU B C 1
ATOM 5138 O O . LEU B 1 235 ? 25.766 15.469 -12.578 1 70.44 235 LEU B O 1
ATOM 5142 N N . PRO B 1 236 ? 27.891 15.945 -12.25 1 69.88 236 PRO B N 1
ATOM 5143 C CA . PRO B 1 236 ? 27.719 17.234 -12.914 1 69.88 236 PRO B CA 1
ATOM 5144 C C . PRO B 1 236 ? 27.453 17.094 -14.414 1 69.88 236 PRO B C 1
ATOM 5146 O O . PRO B 1 236 ? 28.078 16.25 -15.07 1 69.88 236 PRO B O 1
ATOM 5149 N N . LEU B 1 237 ? 26.328 17.484 -14.812 1 66.94 237 LEU B N 1
ATOM 5150 C CA . LEU B 1 237 ? 26.078 17.547 -16.25 1 66.94 237 LEU B CA 1
ATOM 5151 C C . LEU B 1 237 ? 26.594 18.844 -16.844 1 66.94 237 LEU B C 1
ATOM 5153 O O . LEU B 1 237 ? 26.859 19.797 -16.125 1 66.94 237 LEU B O 1
ATOM 5157 N N . LYS B 1 238 ? 26.719 18.781 -18.312 1 64.19 238 LYS B N 1
ATOM 5158 C CA . LYS B 1 238 ? 27.031 20.016 -19.016 1 64.19 238 LYS B CA 1
ATOM 5159 C C . LYS B 1 238 ? 25.969 21.078 -18.797 1 64.19 238 LYS B C 1
ATOM 5161 O O . LYS B 1 238 ? 24.766 20.797 -18.875 1 64.19 238 LYS B O 1
ATOM 5166 N N . GLY B 1 239 ? 26.281 22.25 -18.234 1 63.66 239 GLY B N 1
ATOM 5167 C CA . GLY B 1 239 ? 25.391 23.375 -17.984 1 63.66 239 GLY B CA 1
ATOM 5168 C C . GLY B 1 239 ? 25.125 23.625 -16.516 1 63.66 239 GLY B C 1
ATOM 5169 O O . GLY B 1 239 ? 24.203 24.359 -16.156 1 63.66 239 GLY B O 1
ATOM 5170 N N . GLY B 1 240 ? 25.703 22.828 -15.664 1 63.97 240 GLY B N 1
ATOM 5171 C CA . GLY B 1 240 ? 25.594 23.141 -14.242 1 63.97 240 GLY B CA 1
ATOM 5172 C C . GLY B 1 240 ? 24.562 22.281 -13.531 1 63.97 240 GLY B C 1
ATOM 5173 O O . GLY B 1 240 ? 24.391 22.406 -12.312 1 63.97 240 GLY B O 1
ATOM 5174 N N . THR B 1 241 ? 23.812 21.562 -14.336 1 64.31 241 THR B N 1
ATOM 5175 C CA . THR B 1 241 ? 22.797 20.766 -13.648 1 64.31 241 THR B CA 1
ATOM 5176 C C . THR B 1 241 ? 23.375 19.453 -13.148 1 64.31 241 THR B C 1
ATOM 5178 O O . THR B 1 241 ? 24.312 18.922 -13.734 1 64.31 241 THR B O 1
ATOM 5181 N N . LYS B 1 242 ? 23.062 19.047 -11.914 1 67.81 242 LYS B N 1
ATOM 5182 C CA . LYS B 1 242 ? 23.516 17.781 -11.328 1 67.81 242 LYS B CA 1
ATOM 5183 C C . LYS B 1 242 ? 22.5 16.672 -11.539 1 67.81 242 LYS B C 1
ATOM 5185 O O . LYS B 1 242 ? 21.297 16.891 -11.406 1 67.81 242 LYS B O 1
ATOM 5190 N N . GLN B 1 243 ? 23.016 15.648 -12.258 1 71.69 243 GLN B N 1
ATOM 5191 C CA . GLN B 1 243 ? 22.156 14.477 -12.406 1 71.69 243 GLN B CA 1
ATOM 5192 C C . GLN B 1 243 ? 22.453 13.438 -11.328 1 71.69 243 GLN B C 1
ATOM 5194 O O . GLN B 1 243 ? 23.625 13.148 -11.047 1 71.69 243 GLN B O 1
ATOM 5199 N N . LEU B 1 244 ? 21.406 13.016 -10.625 1 73.94 244 LEU B N 1
ATOM 5200 C CA . LEU B 1 244 ? 21.562 12 -9.586 1 73.94 244 LEU B CA 1
ATOM 5201 C C . LEU B 1 244 ? 21.766 10.625 -10.203 1 73.94 244 LEU B C 1
ATOM 5203 O O . LEU B 1 244 ? 21.172 10.297 -11.234 1 73.94 244 LEU B O 1
ATOM 5207 N N . PHE B 1 245 ? 22.781 9.969 -9.664 1 78.56 245 PHE B N 1
ATOM 5208 C CA . PHE B 1 245 ? 23.109 8.602 -10.055 1 78.56 245 PHE B CA 1
ATOM 5209 C C . PHE B 1 245 ? 23.047 7.668 -8.844 1 78.56 245 PHE B C 1
ATOM 5211 O O . PHE B 1 245 ? 23.516 8.023 -7.758 1 78.56 245 PHE B O 1
ATOM 5218 N N . TYR B 1 246 ? 22.312 6.449 -9.055 1 79.69 246 TYR B N 1
ATOM 5219 C CA . TYR B 1 246 ? 22.141 5.492 -7.969 1 79.69 246 TYR B CA 1
ATOM 5220 C C . TYR B 1 246 ? 22.984 4.242 -8.211 1 79.69 246 TYR B C 1
ATOM 5222 O O . TYR B 1 246 ? 23.031 3.732 -9.336 1 79.69 246 TYR B O 1
ATOM 5230 N N . ARG B 1 247 ? 23.719 3.908 -7.156 1 84.94 247 ARG B N 1
ATOM 5231 C CA . ARG B 1 247 ? 24.5 2.674 -7.18 1 84.94 247 ARG B CA 1
ATOM 5232 C C . ARG B 1 247 ? 24.047 1.716 -6.09 1 84.94 247 ARG B C 1
ATOM 5234 O O . ARG B 1 247 ? 24.141 2.033 -4.898 1 84.94 247 ARG B O 1
ATOM 5241 N N . LEU B 1 248 ? 23.531 0.569 -6.539 1 85.19 248 LEU B N 1
ATOM 5242 C CA . LEU B 1 248 ? 23.016 -0.436 -5.613 1 85.19 248 LEU B CA 1
ATOM 5243 C C . LEU B 1 248 ? 23.859 -1.708 -5.68 1 85.19 248 LEU B C 1
ATOM 5245 O O . LEU B 1 248 ? 24.125 -2.225 -6.766 1 85.19 248 LEU B O 1
ATOM 5249 N N . LYS B 1 249 ? 24.297 -2.117 -4.539 1 87.06 249 LYS B N 1
ATOM 5250 C CA . LYS B 1 249 ? 25.047 -3.367 -4.465 1 87.06 249 LYS B CA 1
ATOM 5251 C C . LYS B 1 249 ? 24.531 -4.258 -3.344 1 87.06 249 LYS B C 1
ATOM 5253 O O . LYS B 1 249 ? 24.281 -3.787 -2.229 1 87.06 249 LYS B O 1
ATOM 5258 N N . PHE B 1 250 ? 24.297 -5.5 -3.691 1 82.56 250 PHE B N 1
ATOM 5259 C CA . PHE B 1 250 ? 23.891 -6.484 -2.695 1 82.56 250 PHE B CA 1
ATOM 5260 C C . PHE B 1 250 ? 25.109 -7.203 -2.115 1 82.56 250 PHE B C 1
ATOM 5262 O O . PHE B 1 250 ? 26.141 -7.328 -2.779 1 82.56 250 PHE B O 1
ATOM 5269 N N . LYS B 1 251 ? 24.859 -7.625 -0.912 1 82.38 251 LYS B N 1
ATOM 5270 C CA . LYS B 1 251 ? 25.938 -8.367 -0.273 1 82.38 251 LYS B CA 1
ATOM 5271 C C . LYS B 1 251 ? 26.25 -9.664 -1.028 1 82.38 251 LYS B C 1
ATOM 5273 O O . LYS B 1 251 ? 25.328 -10.328 -1.509 1 82.38 251 LYS B O 1
ATOM 5278 N N . ASN B 1 252 ? 27.484 -10 -1.204 1 73.94 252 ASN B N 1
ATOM 5279 C CA . ASN B 1 252 ? 27.969 -11.242 -1.806 1 73.94 252 ASN B CA 1
ATOM 5280 C C . ASN B 1 252 ? 27.594 -11.328 -3.283 1 73.94 252 ASN B C 1
ATOM 5282 O O . ASN B 1 252 ? 27.406 -12.422 -3.818 1 73.94 252 ASN B O 1
ATOM 5286 N N . SER B 1 253 ? 27.172 -10.258 -3.805 1 72.25 253 SER B N 1
ATOM 5287 C CA . SER B 1 253 ? 26.953 -10.18 -5.246 1 72.25 253 SER B CA 1
ATOM 5288 C C . SER B 1 253 ? 28.047 -9.352 -5.926 1 72.25 253 SER B C 1
ATOM 5290 O O . SER B 1 253 ? 28.406 -8.273 -5.449 1 72.25 253 SER B O 1
ATOM 5292 N N . PRO B 1 254 ? 28.594 -10 -6.859 1 72.19 254 PRO B N 1
ATOM 5293 C CA . PRO B 1 254 ? 29.609 -9.203 -7.547 1 72.19 254 PRO B CA 1
ATOM 5294 C C . PRO B 1 254 ? 29.016 -8.086 -8.391 1 72.19 254 PRO B C 1
ATOM 5296 O O . PRO B 1 254 ? 29.719 -7.129 -8.734 1 72.19 254 PRO B O 1
ATOM 5299 N N . GLU B 1 255 ? 27.812 -8.125 -8.648 1 75.75 255 GLU B N 1
ATOM 5300 C CA . GLU B 1 255 ? 27.172 -7.184 -9.562 1 75.75 255 GLU B CA 1
ATOM 5301 C C . GLU B 1 255 ? 26.703 -5.938 -8.836 1 75.75 255 GLU B C 1
ATOM 5303 O O . GLU B 1 255 ? 26.188 -6.023 -7.715 1 75.75 255 GLU B O 1
ATOM 5308 N N . GLU B 1 256 ? 27.078 -4.766 -9.383 1 84.06 256 GLU B N 1
ATOM 5309 C CA . GLU B 1 256 ? 26.547 -3.479 -8.945 1 84.06 256 GLU B CA 1
ATOM 5310 C C . GLU B 1 256 ? 25.547 -2.914 -9.953 1 84.06 256 GLU B C 1
ATOM 5312 O O . GLU B 1 256 ? 25.797 -2.943 -11.164 1 84.06 256 GLU B O 1
ATOM 5317 N N . PHE B 1 257 ? 24.453 -2.496 -9.469 1 80.44 257 PHE B N 1
ATOM 5318 C CA . PHE B 1 257 ? 23.438 -1.896 -10.336 1 80.44 257 PHE B CA 1
ATOM 5319 C C . PHE B 1 257 ? 23.531 -0.376 -10.305 1 80.44 257 PHE B C 1
ATOM 5321 O O . PHE B 1 257 ? 23.5 0.234 -9.234 1 80.44 257 PHE B O 1
ATOM 5328 N N . THR B 1 258 ? 23.766 0.169 -11.438 1 81.06 258 THR B N 1
ATOM 5329 C CA . THR B 1 258 ? 23.859 1.62 -11.555 1 81.06 258 THR B CA 1
ATOM 5330 C C . THR B 1 258 ? 22.734 2.17 -12.406 1 81.06 258 THR B C 1
ATOM 5332 O O . THR B 1 258 ? 22.484 1.677 -13.508 1 81.06 258 THR B O 1
ATOM 5335 N N . GLU B 1 259 ? 21.953 3.08 -11.828 1 77.19 259 GLU B N 1
ATOM 5336 C CA . GLU B 1 259 ? 20.812 3.662 -12.523 1 77.19 259 GLU B CA 1
ATOM 5337 C C . GLU B 1 259 ? 20.719 5.164 -12.273 1 77.19 259 GLU B C 1
ATOM 5339 O O . GLU B 1 259 ? 21.188 5.66 -11.25 1 77.19 259 GLU B O 1
ATOM 5344 N N . THR B 1 260 ? 20.172 5.887 -13.266 1 73.25 260 THR B N 1
ATOM 5345 C CA . THR B 1 260 ? 20.016 7.328 -13.125 1 73.25 260 THR B CA 1
ATOM 5346 C C . THR B 1 260 ? 18.641 7.672 -12.562 1 73.25 260 THR B C 1
ATOM 5348 O O . THR B 1 260 ? 18.406 8.812 -12.148 1 73.25 260 THR B O 1
ATOM 5351 N N . ASN B 1 261 ? 17.797 6.699 -12.594 1 69.88 261 ASN B N 1
ATOM 5352 C CA . ASN B 1 261 ? 16.438 6.891 -12.102 1 69.88 261 ASN B CA 1
ATOM 5353 C C . ASN B 1 261 ? 16.125 5.969 -10.93 1 69.88 261 ASN B C 1
ATOM 5355 O O . ASN B 1 261 ? 16.359 4.762 -11 1 69.88 261 ASN B O 1
ATOM 5359 N N . PHE B 1 262 ? 15.656 6.484 -9.883 1 70.75 262 PHE B N 1
ATOM 5360 C CA . PHE B 1 262 ? 15.344 5.695 -8.695 1 70.75 262 PHE B CA 1
ATOM 5361 C C . PHE B 1 262 ? 14.258 4.672 -9 1 70.75 262 PHE B C 1
ATOM 5363 O O . PHE B 1 262 ? 14.258 3.572 -8.445 1 70.75 262 PHE B O 1
ATOM 5370 N N . ALA B 1 263 ? 13.445 5.066 -9.867 1 63.69 263 ALA B N 1
ATOM 5371 C CA . ALA B 1 263 ? 12.367 4.152 -10.219 1 63.69 263 ALA B CA 1
ATOM 5372 C C . ALA B 1 263 ? 12.914 2.818 -10.719 1 63.69 263 ALA B C 1
ATOM 5374 O O . ALA B 1 263 ? 12.328 1.765 -10.461 1 63.69 263 ALA B O 1
ATOM 5375 N N . THR B 1 264 ? 14.047 2.93 -11.352 1 66.94 264 THR B N 1
ATOM 5376 C CA . THR B 1 264 ? 14.656 1.706 -11.867 1 66.94 264 THR B CA 1
ATOM 5377 C C . THR B 1 264 ? 15.297 0.905 -10.734 1 66.94 264 THR B C 1
ATOM 5379 O O . THR B 1 264 ? 15.234 -0.326 -10.734 1 66.94 264 THR B O 1
ATOM 5382 N N . ILE B 1 265 ? 15.898 1.597 -9.781 1 70.75 265 ILE B N 1
ATOM 5383 C CA . ILE B 1 265 ? 16.5 0.953 -8.617 1 70.75 265 ILE B CA 1
ATOM 5384 C C . ILE B 1 265 ? 15.43 0.236 -7.805 1 70.75 265 ILE B C 1
ATOM 5386 O O . ILE B 1 265 ? 15.664 -0.855 -7.281 1 70.75 265 ILE B O 1
ATOM 5390 N N . GLU B 1 266 ? 14.242 0.825 -7.812 1 68.69 266 GLU B N 1
ATOM 5391 C CA . GLU B 1 266 ? 13.133 0.261 -7.043 1 68.69 266 GLU B CA 1
ATOM 5392 C C . GLU B 1 266 ? 12.781 -1.143 -7.531 1 68.69 266 GLU B C 1
ATOM 5394 O O . GLU B 1 266 ? 12.32 -1.976 -6.75 1 68.69 266 GLU B O 1
ATOM 5399 N N . HIS B 1 267 ? 13.203 -1.306 -8.773 1 64.31 267 HIS B N 1
ATOM 5400 C CA . HIS B 1 267 ? 12.914 -2.617 -9.352 1 64.31 267 HIS B CA 1
ATOM 5401 C C . HIS B 1 267 ? 13.75 -3.703 -8.68 1 64.31 267 HIS B C 1
ATOM 5403 O O . HIS B 1 267 ? 13.336 -4.867 -8.633 1 64.31 267 HIS B O 1
ATOM 5409 N N . TYR B 1 268 ? 14.867 -3.197 -8.203 1 68.5 268 TYR B N 1
ATOM 5410 C CA . TYR B 1 268 ? 15.773 -4.168 -7.602 1 68.5 268 TYR B CA 1
ATOM 5411 C C . TYR B 1 268 ? 15.523 -4.297 -6.105 1 68.5 268 TYR B C 1
ATOM 5413 O O . TYR B 1 268 ? 15.992 -5.242 -5.465 1 68.5 268 TYR B O 1
ATOM 5421 N N . LEU B 1 269 ? 14.758 -3.318 -5.68 1 75.19 269 LEU B N 1
ATOM 5422 C CA . LEU B 1 269 ? 14.43 -3.307 -4.258 1 75.19 269 LEU B CA 1
ATOM 5423 C C . LEU B 1 269 ? 13.016 -3.814 -4.02 1 75.19 269 LEU B C 1
ATOM 5425 O O . LEU B 1 269 ? 12.164 -3.729 -4.906 1 75.19 269 LEU B O 1
ATOM 5429 N N . SER B 1 270 ? 12.836 -4.363 -2.852 1 75.88 270 SER B N 1
ATOM 5430 C CA . SER B 1 270 ? 11.445 -4.613 -2.48 1 75.88 270 SER B CA 1
ATOM 5431 C C . SER B 1 270 ? 10.68 -3.305 -2.303 1 75.88 270 SER B C 1
ATOM 5433 O O . SER B 1 270 ? 11.273 -2.256 -2.062 1 75.88 270 SER B O 1
ATOM 5435 N N . SER B 1 271 ? 9.391 -3.328 -2.539 1 74.19 271 SER B N 1
ATOM 5436 C CA . SER B 1 271 ? 8.555 -2.152 -2.332 1 74.19 271 SER B CA 1
ATOM 5437 C C . SER B 1 271 ? 8.719 -1.598 -0.921 1 74.19 271 SER B C 1
ATOM 5439 O O . SER B 1 271 ? 8.773 -0.381 -0.73 1 74.19 271 SER B O 1
ATOM 5441 N N . GLY B 1 272 ? 8.859 -2.508 0.004 1 80.38 272 GLY B N 1
ATOM 5442 C CA . GLY B 1 272 ? 9.047 -2.076 1.38 1 80.38 272 GLY B CA 1
ATOM 5443 C C . GLY B 1 272 ? 10.375 -1.383 1.609 1 80.38 272 GLY B C 1
ATOM 5444 O O . GLY B 1 272 ? 10.445 -0.376 2.318 1 80.38 272 GLY B O 1
ATOM 5445 N N . THR B 1 273 ? 11.398 -1.884 1.003 1 81.31 273 THR B N 1
ATOM 5446 C CA . THR B 1 273 ? 12.727 -1.301 1.168 1 81.31 273 THR B CA 1
ATOM 5447 C C . THR B 1 273 ? 12.789 0.085 0.531 1 81.31 273 THR B C 1
ATOM 5449 O O . THR B 1 273 ? 13.281 1.034 1.145 1 81.31 273 THR B O 1
ATOM 5452 N N . ALA B 1 274 ? 12.312 0.17 -0.631 1 79.44 274 ALA B N 1
ATOM 5453 C CA . ALA B 1 274 ? 12.312 1.458 -1.32 1 79.44 274 ALA B CA 1
ATOM 5454 C C . ALA B 1 274 ? 11.508 2.496 -0.538 1 79.44 274 ALA B C 1
ATOM 5456 O O . ALA B 1 274 ? 11.984 3.615 -0.317 1 79.44 274 ALA B O 1
ATOM 5457 N N . LYS B 1 275 ? 10.367 2.137 -0.107 1 82.19 275 LYS B N 1
ATOM 5458 C CA . LYS B 1 275 ? 9.531 3.035 0.681 1 82.19 275 LYS B CA 1
ATOM 5459 C C . LYS B 1 275 ? 10.203 3.393 2.004 1 82.19 275 LYS B C 1
ATOM 5461 O O . LYS B 1 275 ? 10.125 4.539 2.457 1 82.19 275 LYS B O 1
ATOM 5466 N N . GLY B 1 276 ? 10.797 2.416 2.553 1 85.31 276 GLY B N 1
ATOM 5467 C CA . GLY B 1 276 ? 11.461 2.627 3.828 1 85.31 276 GLY B CA 1
ATOM 5468 C C . GLY B 1 276 ? 12.602 3.627 3.75 1 85.31 276 GLY B C 1
ATOM 5469 O O . GLY B 1 276 ? 12.742 4.488 4.621 1 85.31 276 GLY B O 1
ATOM 5470 N N . VAL B 1 277 ? 13.398 3.541 2.729 1 82 277 VAL B N 1
ATOM 5471 C CA . VAL B 1 277 ? 14.523 4.449 2.531 1 82 277 VAL B CA 1
ATOM 5472 C C . VAL B 1 277 ? 14.008 5.875 2.34 1 82 277 VAL B C 1
ATOM 5474 O O . VAL B 1 277 ? 14.516 6.812 2.953 1 82 277 VAL B O 1
ATOM 5477 N N . THR B 1 278 ? 13.008 6.012 1.597 1 82.25 278 THR B N 1
ATOM 5478 C CA . THR B 1 278 ? 12.422 7.324 1.341 1 82.25 278 THR B CA 1
ATOM 5479 C C . THR B 1 278 ? 11.812 7.898 2.613 1 82.25 278 THR B C 1
ATOM 5481 O O . THR B 1 278 ? 12.031 9.062 2.943 1 82.25 278 THR B O 1
ATOM 5484 N N . LEU B 1 279 ? 11.031 7.094 3.283 1 87.81 279 LEU B N 1
ATOM 5485 C CA . LEU B 1 279 ? 10.391 7.547 4.512 1 87.81 279 LEU B CA 1
ATOM 5486 C C . LEU B 1 279 ? 11.422 7.945 5.555 1 87.81 279 LEU B C 1
ATOM 5488 O O . LEU B 1 279 ? 11.25 8.938 6.262 1 87.81 279 LEU B O 1
ATOM 5492 N N . TYR B 1 280 ? 12.461 7.18 5.66 1 86.56 280 TYR B N 1
ATOM 5493 C CA . TYR B 1 280 ? 13.523 7.496 6.613 1 86.56 280 TYR B CA 1
ATOM 5494 C C . TYR B 1 280 ? 14.117 8.867 6.32 1 86.56 280 TYR B C 1
ATOM 5496 O O . TYR B 1 280 ? 14.359 9.656 7.242 1 86.56 280 TYR B O 1
ATOM 5504 N N . GLY B 1 281 ? 14.414 9.094 5.059 1 84.31 281 GLY B N 1
ATOM 5505 C CA . GLY B 1 281 ? 14.906 10.414 4.695 1 84.31 281 GLY B CA 1
ATOM 5506 C C . GLY B 1 281 ? 13.984 11.539 5.113 1 84.31 281 GLY B C 1
ATOM 5507 O O . GLY B 1 281 ? 14.43 12.555 5.648 1 84.31 281 GLY B O 1
ATOM 5508 N N . ASN B 1 282 ? 12.758 11.406 4.895 1 89.12 282 ASN B N 1
ATOM 5509 C CA . ASN B 1 282 ? 11.758 12.398 5.277 1 89.12 282 ASN B CA 1
ATOM 5510 C C . ASN B 1 282 ? 11.68 12.562 6.793 1 89.12 282 ASN B C 1
ATOM 5512 O O . ASN B 1 282 ? 11.516 13.68 7.297 1 89.12 282 ASN B O 1
ATOM 5516 N N . VAL B 1 283 ? 11.773 11.453 7.441 1 91.5 283 VAL B N 1
ATOM 5517 C CA . VAL B 1 283 ? 11.734 11.461 8.898 1 91.5 283 VAL B CA 1
ATOM 5518 C C . VAL B 1 283 ? 12.938 12.234 9.438 1 91.5 283 VAL B C 1
ATOM 5520 O O . VAL B 1 283 ? 12.797 13.062 10.344 1 91.5 283 VAL B O 1
ATOM 5523 N N . LEU B 1 284 ? 14.078 12.008 8.859 1 88.19 284 LEU B N 1
ATOM 5524 C CA . LEU B 1 284 ? 15.281 12.719 9.281 1 88.19 284 LEU B CA 1
ATOM 5525 C C . LEU B 1 284 ? 15.125 14.219 9.078 1 88.19 284 LEU B C 1
ATOM 5527 O O . LEU B 1 284 ? 15.531 15.016 9.93 1 88.19 284 LEU B O 1
ATOM 5531 N N . LEU B 1 285 ? 14.578 14.562 8.023 1 88.19 285 LEU B N 1
ATOM 5532 C CA . LEU B 1 285 ? 14.352 15.977 7.75 1 88.19 285 LEU B CA 1
ATOM 5533 C C . LEU B 1 285 ? 13.461 16.609 8.82 1 88.19 285 LEU B C 1
ATOM 5535 O O . LEU B 1 285 ? 13.773 17.672 9.344 1 88.19 285 LEU B O 1
ATOM 5539 N N . ALA B 1 286 ? 12.422 15.961 9.117 1 93.19 286 ALA B N 1
ATOM 5540 C CA . ALA B 1 286 ? 11.508 16.469 10.141 1 93.19 286 ALA B CA 1
ATOM 5541 C C . ALA B 1 286 ? 12.203 16.578 11.492 1 93.19 286 ALA B C 1
ATOM 5543 O O . ALA B 1 286 ? 12.086 17.594 12.18 1 93.19 286 ALA B O 1
ATOM 5544 N N . LEU B 1 287 ? 12.945 15.539 11.82 1 92.81 287 LEU B N 1
ATOM 5545 C CA . LEU B 1 287 ? 13.617 15.492 13.117 1 92.81 287 LEU B CA 1
ATOM 5546 C C . LEU B 1 287 ? 14.672 16.594 13.227 1 92.81 287 LEU B C 1
ATOM 5548 O O . LEU B 1 287 ? 14.82 17.219 14.273 1 92.81 287 LEU B O 1
ATOM 5552 N N . LYS B 1 288 ? 15.375 16.828 12.156 1 90.38 288 LYS B N 1
ATOM 5553 C CA . LYS B 1 288 ? 16.453 17.828 12.156 1 90.38 288 LYS B CA 1
ATOM 5554 C C . LYS B 1 288 ? 15.891 19.234 12.25 1 90.38 288 LYS B C 1
ATOM 5556 O O . LYS B 1 288 ? 16.484 20.109 12.891 1 90.38 288 LYS B O 1
ATOM 5561 N N . THR B 1 289 ? 14.758 19.453 11.695 1 91.56 289 THR B N 1
ATOM 5562 C CA . THR B 1 289 ? 14.234 20.812 11.594 1 91.56 289 THR B CA 1
ATOM 5563 C C . THR B 1 289 ? 13.188 21.078 12.672 1 91.56 289 THR B C 1
ATOM 5565 O O . THR B 1 289 ? 12.766 22.219 12.867 1 91.56 289 THR B O 1
ATOM 5568 N N . GLY B 1 290 ? 12.773 20.047 13.273 1 94.94 290 GLY B N 1
ATOM 5569 C CA . GLY B 1 290 ? 11.664 20.219 14.195 1 94.94 290 GLY B CA 1
ATOM 5570 C C . GLY B 1 290 ? 10.336 20.438 13.5 1 94.94 290 GLY B C 1
ATOM 5571 O O . GLY B 1 290 ? 9.484 21.172 13.992 1 94.94 290 GLY B O 1
ATOM 5572 N N . GLY B 1 291 ? 10.219 19.875 12.359 1 96.38 291 GLY B N 1
ATOM 5573 C CA . GLY B 1 291 ? 9.047 20.062 11.523 1 96.38 291 GLY B CA 1
ATOM 5574 C C . GLY B 1 291 ? 7.941 19.062 11.812 1 96.38 291 GLY B C 1
ATOM 5575 O O . GLY B 1 291 ? 7.957 18.391 12.844 1 96.38 291 GLY B O 1
ATOM 5576 N N . ILE B 1 292 ? 6.934 19.109 11.016 1 98.06 292 ILE B N 1
ATOM 5577 C CA . ILE B 1 292 ? 5.812 18.172 11.07 1 98.06 292 ILE B CA 1
ATOM 5578 C C . ILE B 1 292 ? 5.82 17.281 9.836 1 98.06 292 ILE B C 1
ATOM 5580 O O . ILE B 1 292 ? 5.844 17.766 8.703 1 98.06 292 ILE B O 1
ATOM 5584 N N . ILE B 1 293 ? 5.824 15.984 10.078 1 96.44 293 ILE B N 1
ATOM 5585 C CA . ILE B 1 293 ? 5.754 15.047 8.961 1 96.44 293 ILE B CA 1
ATOM 5586 C C . ILE B 1 293 ? 4.395 14.352 8.953 1 96.44 293 ILE B C 1
ATOM 5588 O O . ILE B 1 293 ? 3.883 13.961 10.008 1 96.44 293 ILE B O 1
ATOM 5592 N N . PHE B 1 294 ? 3.838 14.281 7.742 1 97.44 294 PHE B N 1
ATOM 5593 C CA . PHE B 1 294 ? 2.566 13.594 7.531 1 97.44 294 PHE B CA 1
ATOM 5594 C C . PHE B 1 294 ? 2.77 12.297 6.758 1 97.44 294 PHE B C 1
ATOM 5596 O O . PHE B 1 294 ? 3.361 12.305 5.676 1 97.44 294 PHE B O 1
ATOM 5603 N N . VAL B 1 295 ? 2.314 11.18 7.301 1 94.88 295 VAL B N 1
ATOM 5604 C CA . VAL B 1 295 ? 2.457 9.883 6.645 1 94.88 295 VAL B CA 1
ATOM 5605 C C . VAL B 1 295 ? 1.103 9.18 6.582 1 94.88 295 VAL B C 1
ATOM 5607 O O . VAL B 1 295 ? 0.521 8.844 7.617 1 94.88 295 VAL B O 1
ATOM 5610 N N . ASP B 1 296 ? 0.594 8.969 5.371 1 91.69 296 ASP B N 1
ATOM 5611 C CA . ASP B 1 296 ? -0.654 8.234 5.203 1 91.69 296 ASP B CA 1
ATOM 5612 C C . ASP B 1 296 ? -0.406 6.727 5.227 1 91.69 296 ASP B C 1
ATOM 5614 O O . ASP B 1 296 ? 0.52 6.234 4.578 1 91.69 296 ASP B O 1
ATOM 5618 N N . GLU B 1 297 ? -1.21 6.051 6.012 1 90.12 297 GLU B N 1
ATOM 5619 C CA . GLU B 1 297 ? -1.102 4.598 6.141 1 90.12 297 GLU B CA 1
ATOM 5620 C C . GLU B 1 297 ? 0.334 4.176 6.434 1 90.12 297 GLU B C 1
ATOM 5622 O O . GLU B 1 297 ? 0.949 3.453 5.648 1 90.12 297 GLU B O 1
ATOM 5627 N N . LEU B 1 298 ? 0.802 4.469 7.586 1 91.88 298 LEU B N 1
ATOM 5628 C CA . LEU B 1 298 ? 2.189 4.293 8 1 91.88 298 LEU B CA 1
ATOM 5629 C C . LEU B 1 298 ? 2.611 2.832 7.871 1 91.88 298 LEU B C 1
ATOM 5631 O O . LEU B 1 298 ? 3.775 2.541 7.582 1 91.88 298 LEU B O 1
ATOM 5635 N N . GLU B 1 299 ? 1.669 1.918 8.016 1 88.12 299 GLU B N 1
ATOM 5636 C CA . GLU B 1 299 ? 1.977 0.491 8.039 1 88.12 299 GLU B CA 1
ATOM 5637 C C . GLU B 1 299 ? 2.135 -0.068 6.629 1 88.12 299 GLU B C 1
ATOM 5639 O O . GLU B 1 299 ? 2.6 -1.196 6.453 1 88.12 299 GLU B O 1
ATOM 5644 N N . ASN B 1 300 ? 1.777 0.701 5.641 1 85.94 300 ASN B N 1
ATOM 5645 C CA . ASN B 1 300 ? 1.782 0.187 4.273 1 85.94 300 ASN B CA 1
ATOM 5646 C C . ASN B 1 300 ? 3.172 -0.287 3.857 1 85.94 300 ASN B C 1
ATOM 5648 O O . ASN B 1 300 ? 4.141 0.474 3.928 1 85.94 300 ASN B O 1
ATOM 5652 N N . HIS B 1 301 ? 3.293 -1.501 3.547 1 80.12 301 HIS B N 1
ATOM 5653 C CA . HIS B 1 301 ? 4.484 -2.178 3.043 1 80.12 301 HIS B CA 1
ATOM 5654 C C . HIS B 1 301 ? 5.457 -2.496 4.176 1 80.12 301 HIS B C 1
ATOM 5656 O O . HIS B 1 301 ? 6.566 -2.971 3.928 1 80.12 301 HIS B O 1
ATOM 5662 N N . PHE B 1 302 ? 5.07 -2.178 5.43 1 85.69 302 PHE B N 1
ATOM 5663 C CA . PHE B 1 302 ? 5.996 -2.391 6.535 1 85.69 302 PHE B CA 1
ATOM 5664 C C . PHE B 1 302 ? 5.422 -3.383 7.539 1 85.69 302 PHE B C 1
ATOM 5666 O O . PHE B 1 302 ? 4.219 -3.387 7.793 1 85.69 302 PHE B O 1
ATOM 5673 N N . ASN B 1 303 ? 6.277 -4.199 8.07 1 80.12 303 ASN B N 1
ATOM 5674 C CA . ASN B 1 303 ? 5.871 -4.973 9.234 1 80.12 303 ASN B CA 1
ATOM 5675 C C . ASN B 1 303 ? 5.781 -4.098 10.484 1 80.12 303 ASN B C 1
ATOM 5677 O O . ASN B 1 303 ? 6.184 -2.932 10.461 1 80.12 303 ASN B O 1
ATOM 5681 N N . HIS B 1 304 ? 5.34 -4.617 11.547 1 80.88 304 HIS B N 1
ATOM 5682 C CA . HIS B 1 304 ? 5.039 -3.869 12.766 1 80.88 304 HIS B CA 1
ATOM 5683 C C . HIS B 1 304 ? 6.309 -3.307 13.391 1 80.88 304 HIS B C 1
ATOM 5685 O O . HIS B 1 304 ? 6.297 -2.203 13.938 1 80.88 304 HIS B O 1
ATOM 5691 N N . THR B 1 305 ? 7.352 -4.047 13.305 1 82.12 305 THR B N 1
ATOM 5692 C CA . THR B 1 305 ? 8.602 -3.635 13.93 1 82.12 305 THR B CA 1
ATOM 5693 C C . THR B 1 305 ? 9.133 -2.355 13.281 1 82.12 305 THR B C 1
ATOM 5695 O O . THR B 1 305 ? 9.562 -1.436 13.977 1 82.12 305 THR B O 1
ATOM 5698 N N . ILE B 1 306 ? 9.078 -2.307 12.023 1 84.94 306 ILE B N 1
ATOM 5699 C CA . ILE B 1 306 ? 9.539 -1.129 11.297 1 84.94 306 ILE B CA 1
ATOM 5700 C C . ILE B 1 306 ? 8.633 0.059 11.609 1 84.94 306 ILE B C 1
ATOM 5702 O O . ILE B 1 306 ? 9.117 1.165 11.867 1 84.94 306 ILE B O 1
ATOM 5706 N N . VAL B 1 307 ? 7.359 -0.157 11.664 1 88.94 307 VAL B N 1
ATOM 5707 C CA . VAL B 1 307 ? 6.391 0.89 11.969 1 88.94 307 VAL B CA 1
ATOM 5708 C C . VAL B 1 307 ? 6.66 1.457 13.367 1 88.94 307 VAL B C 1
ATOM 5710 O O . VAL B 1 307 ? 6.742 2.676 13.539 1 88.94 307 VAL B O 1
ATOM 5713 N N . ARG B 1 308 ? 6.883 0.617 14.273 1 86.75 308 ARG B N 1
ATOM 5714 C CA . ARG B 1 308 ? 7.152 1.013 15.656 1 86.75 308 ARG B CA 1
ATOM 5715 C C . ARG B 1 308 ? 8.43 1.838 15.75 1 86.75 308 ARG B C 1
ATOM 5717 O O . ARG B 1 308 ? 8.508 2.783 16.531 1 86.75 308 ARG B O 1
ATOM 5724 N N . SER B 1 309 ? 9.367 1.475 15.023 1 88 309 SER B N 1
ATOM 5725 C CA . SER B 1 309 ? 10.633 2.197 15.039 1 88 309 SER B CA 1
ATOM 5726 C C . SER B 1 309 ? 10.445 3.65 14.617 1 88 309 SER B C 1
ATOM 5728 O O . SER B 1 309 ? 11.031 4.559 15.219 1 88 309 SER B O 1
ATOM 5730 N N . PHE B 1 310 ? 9.664 3.873 13.648 1 90.06 310 PHE B N 1
ATOM 5731 C CA . PHE B 1 310 ? 9.406 5.238 13.203 1 90.06 310 PHE B CA 1
ATOM 5732 C C . PHE B 1 310 ? 8.672 6.031 14.273 1 90.06 310 PHE B C 1
ATOM 5734 O O . PHE B 1 310 ? 8.977 7.203 14.508 1 90.06 310 PHE B O 1
ATOM 5741 N N . ILE B 1 311 ? 7.734 5.41 14.898 1 92.69 311 ILE B N 1
ATOM 5742 C CA . ILE B 1 311 ? 6.988 6.059 15.969 1 92.69 311 ILE B CA 1
ATOM 5743 C C . ILE B 1 311 ? 7.938 6.418 17.109 1 92.69 311 ILE B C 1
ATOM 5745 O O . ILE B 1 311 ? 7.898 7.539 17.625 1 92.69 311 ILE B O 1
ATOM 5749 N N . GLU B 1 312 ? 8.812 5.543 17.422 1 91.44 312 GLU B N 1
ATOM 5750 C CA . GLU B 1 312 ? 9.75 5.719 18.531 1 91.44 312 GLU B CA 1
ATOM 5751 C C . GLU B 1 312 ? 10.688 6.895 18.281 1 91.44 312 GLU B C 1
ATOM 5753 O O . GLU B 1 312 ? 11.086 7.586 19.219 1 91.44 312 GLU B O 1
ATOM 5758 N N . TYR B 1 313 ? 11.039 7.125 17.078 1 93.12 313 TYR B N 1
ATOM 5759 C CA . TYR B 1 313 ? 11.938 8.227 16.734 1 93.12 313 TYR B CA 1
ATOM 5760 C C . TYR B 1 313 ? 11.367 9.555 17.219 1 93.12 313 TYR B C 1
ATOM 5762 O O . TYR B 1 313 ? 12.117 10.461 17.594 1 93.12 313 TYR B O 1
ATOM 5770 N N . PHE B 1 314 ? 10.094 9.664 17.281 1 94.94 314 PHE B N 1
ATOM 5771 C CA . PHE B 1 314 ? 9.477 10.945 17.609 1 94.94 314 PHE B CA 1
ATOM 5772 C C . PHE B 1 314 ? 9.164 11.039 19.094 1 94.94 314 PHE B C 1
ATOM 5774 O O . PHE B 1 314 ? 8.945 12.133 19.625 1 94.94 314 PHE B O 1
ATOM 5781 N N . THR B 1 315 ? 9.164 9.922 19.781 1 91.94 315 THR B N 1
ATOM 5782 C CA . THR B 1 315 ? 8.828 9.93 21.203 1 91.94 315 THR B CA 1
ATOM 5783 C C . THR B 1 315 ? 10.078 9.742 22.047 1 91.94 315 THR B C 1
ATOM 5785 O O . THR B 1 315 ? 10.016 9.836 23.281 1 91.94 315 THR B O 1
ATOM 5788 N N . ASP B 1 316 ? 11.148 9.43 21.438 1 91.12 316 ASP B N 1
ATOM 5789 C CA . ASP B 1 316 ? 12.43 9.32 22.141 1 91.12 316 ASP B CA 1
ATOM 5790 C C . ASP B 1 316 ? 13.117 10.68 22.25 1 91.12 316 ASP B C 1
ATOM 5792 O O . ASP B 1 316 ? 13.547 11.242 21.234 1 91.12 316 ASP B O 1
ATOM 5796 N N . PRO B 1 317 ? 13.312 11.141 23.422 1 91.25 317 PRO B N 1
ATOM 5797 C CA . PRO B 1 317 ? 13.891 12.469 23.609 1 91.25 317 PRO B CA 1
ATOM 5798 C C . PRO B 1 317 ? 15.352 12.547 23.156 1 91.25 317 PRO B C 1
ATOM 5800 O O . PRO B 1 317 ? 15.867 13.641 22.906 1 91.25 317 PRO B O 1
ATOM 5803 N N . GLU B 1 318 ? 15.977 11.406 23.062 1 90.88 318 GLU B N 1
ATOM 5804 C CA . GLU B 1 318 ? 17.375 11.398 22.625 1 90.88 318 GLU B CA 1
ATOM 5805 C C . GLU B 1 318 ? 17.469 11.539 21.109 1 90.88 318 GLU B C 1
ATOM 5807 O O . GLU B 1 318 ? 18.516 11.891 20.578 1 90.88 318 GLU B O 1
ATOM 5812 N N . ILE B 1 319 ? 16.406 11.25 20.453 1 92.31 319 ILE B N 1
ATOM 5813 C CA . ILE B 1 319 ? 16.375 11.328 19 1 92.31 319 ILE B CA 1
ATOM 5814 C C . ILE B 1 319 ? 15.648 12.609 18.578 1 92.31 319 ILE B C 1
ATOM 5816 O O . ILE B 1 319 ? 16.188 13.391 17.781 1 92.31 319 ILE B O 1
ATOM 5820 N N . ASN B 1 320 ? 14.508 12.852 19.125 1 94.81 320 ASN B N 1
ATOM 5821 C CA . ASN B 1 320 ? 13.695 14.008 18.766 1 94.81 320 ASN B CA 1
ATOM 5822 C C . ASN B 1 320 ? 14.031 15.219 19.625 1 94.81 320 ASN B C 1
ATOM 5824 O O . ASN B 1 320 ? 13.18 15.719 20.375 1 94.81 320 ASN B O 1
ATOM 5828 N N . LYS B 1 321 ? 15.164 15.734 19.391 1 92.81 321 LYS B N 1
ATOM 5829 C CA . LYS B 1 321 ? 15.68 16.844 20.188 1 92.81 321 LYS B CA 1
ATOM 5830 C C . LYS B 1 321 ? 15.047 18.156 19.781 1 92.81 321 LYS B C 1
ATOM 5832 O O . LYS B 1 321 ? 14.969 19.094 20.594 1 92.81 321 LYS B O 1
ATOM 5837 N N . ASN B 1 322 ? 14.586 18.203 18.578 1 93.94 322 ASN B N 1
ATOM 5838 C CA . ASN B 1 322 ? 14.062 19.469 18.047 1 93.94 322 ASN B CA 1
ATOM 5839 C C . ASN B 1 322 ? 12.539 19.5 18.094 1 93.94 322 ASN B C 1
ATOM 5841 O O . ASN B 1 322 ? 11.914 20.375 17.484 1 93.94 322 ASN B O 1
ATOM 5845 N N . ASN B 1 323 ? 11.945 18.5 18.688 1 95.56 323 ASN B N 1
ATOM 5846 C CA . ASN B 1 323 ? 10.508 18.438 18.953 1 95.56 323 ASN B CA 1
ATOM 5847 C C . ASN B 1 323 ? 9.695 18.359 17.672 1 95.56 323 ASN B C 1
ATOM 5849 O O . ASN B 1 323 ? 8.719 19.078 17.5 1 95.56 323 ASN B O 1
ATOM 5853 N N . ALA B 1 324 ? 10.141 17.516 16.766 1 96.81 324 ALA B N 1
ATOM 5854 C CA . ALA B 1 324 ? 9.383 17.219 15.547 1 96.81 324 ALA B CA 1
ATOM 5855 C C . ALA B 1 324 ? 8.094 16.469 15.867 1 96.81 324 ALA B C 1
ATOM 5857 O O . ALA B 1 324 ? 7.977 15.844 16.922 1 96.81 324 ALA B O 1
ATOM 5858 N N . THR B 1 325 ? 7.125 16.641 14.977 1 97.88 325 THR B N 1
ATOM 5859 C CA . THR B 1 325 ? 5.828 16 15.164 1 97.88 325 THR B CA 1
ATOM 5860 C C . THR B 1 325 ? 5.543 15.023 14.031 1 97.88 325 THR B C 1
ATOM 5862 O O . THR B 1 325 ? 5.777 15.336 12.859 1 97.88 325 THR B O 1
ATOM 5865 N N . LEU B 1 326 ? 5.121 13.82 14.398 1 97.75 326 LEU B N 1
ATOM 5866 C CA . LEU B 1 326 ? 4.645 12.836 13.438 1 97.75 326 LEU B CA 1
ATOM 5867 C C . LEU B 1 326 ? 3.123 12.742 13.469 1 97.75 326 LEU B C 1
ATOM 5869 O O . LEU B 1 326 ? 2.531 12.445 14.508 1 97.75 326 LEU B O 1
ATOM 5873 N N . ILE B 1 327 ? 2.51 13.055 12.352 1 98.19 327 ILE B N 1
ATOM 5874 C CA . ILE B 1 327 ? 1.081 12.844 12.141 1 98.19 327 ILE B CA 1
ATOM 5875 C C . ILE B 1 327 ? 0.869 11.75 11.094 1 98.19 327 ILE B C 1
ATOM 5877 O O . ILE B 1 327 ? 1.267 11.906 9.938 1 98.19 327 ILE B O 1
ATOM 5881 N N . PHE B 1 328 ? 0.242 10.633 11.492 1 96.62 328 PHE B N 1
ATOM 5882 C CA . PHE B 1 328 ? 0.091 9.555 10.531 1 96.62 328 PHE B CA 1
ATOM 5883 C C . PHE B 1 328 ? -1.286 8.914 10.648 1 96.62 328 PHE B C 1
ATOM 5885 O O . PHE B 1 328 ? -1.97 9.078 11.664 1 96.62 328 PHE B O 1
ATOM 5892 N N . SER B 1 329 ? -1.73 8.281 9.562 1 94.5 329 SER B N 1
ATOM 5893 C CA . SER B 1 329 ? -2.98 7.527 9.586 1 94.5 329 SER B CA 1
ATOM 5894 C C . SER B 1 329 ? -2.721 6.023 9.562 1 94.5 329 SER B C 1
ATOM 5896 O O . SER B 1 329 ? -1.624 5.582 9.219 1 94.5 329 SER B O 1
ATOM 5898 N N . THR B 1 330 ? -3.674 5.262 9.984 1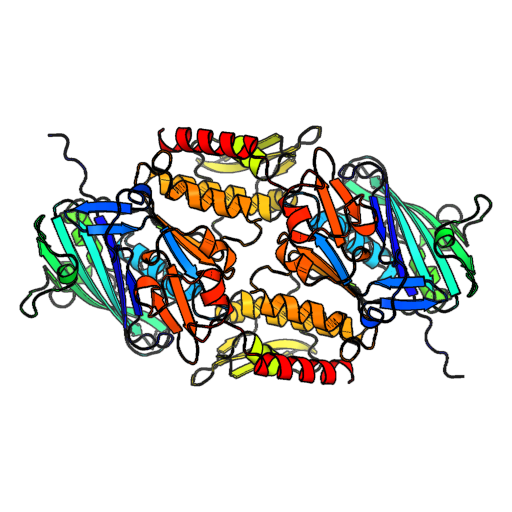 90.56 330 THR B N 1
ATOM 5899 C CA . THR B 1 330 ? -3.598 3.805 9.977 1 90.56 330 THR B CA 1
ATOM 5900 C C . THR B 1 330 ? -4.996 3.191 9.977 1 90.56 330 THR B C 1
ATOM 5902 O O . THR B 1 330 ? -5.961 3.84 10.383 1 90.56 330 THR B O 1
ATOM 5905 N N . HIS B 1 331 ? -5.082 1.994 9.477 1 82.5 331 HIS B N 1
ATOM 5906 C CA . HIS B 1 331 ? -6.293 1.193 9.609 1 82.5 331 HIS B CA 1
ATOM 5907 C C . HIS B 1 331 ? -6.098 0.058 10.609 1 82.5 331 HIS B C 1
ATOM 5909 O O . HIS B 1 331 ? -7.027 -0.71 10.867 1 82.5 331 HIS B O 1
ATOM 5915 N N . TYR B 1 332 ? -5.051 0.008 11.203 1 78.88 332 TYR B N 1
ATOM 5916 C CA . TYR B 1 332 ? -4.723 -1.127 12.055 1 78.88 332 TYR B CA 1
ATOM 5917 C C . TYR B 1 332 ? -4.82 -0.748 13.531 1 78.88 332 TYR B C 1
ATOM 5919 O O . TYR B 1 332 ? -3.977 -0.008 14.047 1 78.88 332 TYR B O 1
ATOM 5927 N N . SER B 1 333 ? -5.684 -1.373 14.141 1 81.75 333 SER B N 1
ATOM 5928 C CA . SER B 1 333 ? -5.938 -1.058 15.547 1 81.75 333 SER B CA 1
ATOM 5929 C C . SER B 1 333 ? -4.797 -1.536 16.438 1 81.75 333 SER B C 1
ATOM 5931 O O . SER B 1 333 ? -4.609 -1.021 17.547 1 81.75 333 SER B O 1
ATOM 5933 N N . GLU B 1 334 ? -4.004 -2.486 16.016 1 77.06 334 GLU B N 1
ATOM 5934 C CA . GLU B 1 334 ? -2.896 -3.016 16.812 1 77.06 334 GLU B CA 1
ATOM 5935 C C . GLU B 1 334 ? -1.86 -1.933 17.094 1 77.06 334 GLU B C 1
ATOM 5937 O O . GLU B 1 334 ? -1.161 -1.992 18.109 1 77.06 334 GLU B O 1
ATOM 5942 N N . LEU B 1 335 ? -1.808 -0.97 16.25 1 83.69 335 LEU B N 1
ATOM 5943 C CA . LEU B 1 335 ? -0.834 0.103 16.422 1 83.69 335 LEU B CA 1
ATOM 5944 C C . LEU B 1 335 ? -1.217 0.997 17.594 1 83.69 335 LEU B C 1
ATOM 5946 O O . LEU B 1 335 ? -0.381 1.74 18.109 1 83.69 335 LEU B O 1
ATOM 5950 N N . LEU B 1 336 ? -2.463 0.929 17.953 1 86.12 336 LEU B N 1
ATOM 5951 C CA . LEU B 1 336 ? -2.941 1.781 19.047 1 86.12 336 LEU B CA 1
ATOM 5952 C C . LEU B 1 336 ? -2.301 1.384 20.375 1 86.12 336 LEU B C 1
ATOM 5954 O O . LEU B 1 336 ? -2.217 2.197 21.297 1 86.12 336 LEU B O 1
ATOM 5958 N N . SER B 1 337 ? -1.858 0.134 20.406 1 80.5 337 SER B N 1
ATOM 5959 C CA . SER B 1 337 ? -1.193 -0.329 21.625 1 80.5 337 SER B CA 1
ATOM 5960 C C . SER B 1 337 ? 0.159 0.35 21.812 1 80.5 337 SER B C 1
ATOM 5962 O O . SER B 1 337 ? 0.691 0.398 22.922 1 80.5 337 SER B O 1
ATOM 5964 N N . ASP B 1 338 ? 0.687 0.9 20.781 1 80.69 338 ASP B N 1
ATOM 5965 C CA . ASP B 1 338 ? 1.992 1.554 20.812 1 80.69 338 ASP B CA 1
ATOM 5966 C C . ASP B 1 338 ? 1.854 3.035 21.156 1 80.69 338 ASP B C 1
ATOM 5968 O O . ASP B 1 338 ? 2.855 3.73 21.344 1 80.69 338 ASP B O 1
ATOM 5972 N N . ILE B 1 339 ? 0.614 3.477 21.219 1 87 339 ILE B N 1
ATOM 5973 C CA . ILE B 1 339 ? 0.356 4.883 21.516 1 87 339 ILE B CA 1
ATOM 5974 C C . ILE B 1 339 ? 0.086 5.051 23.016 1 87 339 ILE B C 1
ATOM 5976 O O . ILE B 1 339 ? -0.735 4.332 23.578 1 87 339 ILE B O 1
ATOM 5980 N N . GLU B 1 340 ? 0.699 5.918 23.609 1 82.75 340 GLU B N 1
ATOM 5981 C CA . GLU B 1 340 ? 0.683 6.02 25.062 1 82.75 340 GLU B CA 1
ATOM 5982 C C . GLU B 1 340 ? -0.44 6.938 25.547 1 82.75 340 GLU B C 1
ATOM 5984 O O . GLU B 1 340 ? -1.07 6.676 26.562 1 82.75 340 GLU B O 1
ATOM 5989 N N . LEU B 1 341 ? -0.7 7.988 24.828 1 86.69 341 LEU B N 1
ATOM 5990 C CA . LEU B 1 341 ? -1.651 8.992 25.297 1 86.69 341 LEU B CA 1
ATOM 5991 C C . LEU B 1 341 ? -2.936 8.945 24.469 1 86.69 341 LEU B C 1
ATOM 5993 O O . LEU B 1 341 ? -2.893 8.773 23.25 1 86.69 341 LEU B O 1
ATOM 5997 N N . ASN B 1 342 ? -4.004 9.148 25.109 1 85.38 342 ASN B N 1
ATOM 5998 C CA . ASN B 1 342 ? -5.301 9.148 24.438 1 85.38 342 ASN B CA 1
ATOM 5999 C C . ASN B 1 342 ? -5.461 10.352 23.516 1 85.38 342 ASN B C 1
ATOM 6001 O O . ASN B 1 342 ? -6.137 10.273 22.5 1 85.38 342 ASN B O 1
ATOM 6005 N N . ASP B 1 343 ? -4.867 11.414 23.891 1 88.56 343 ASP B N 1
ATOM 6006 C CA . ASP B 1 343 ? -5.012 12.648 23.109 1 88.56 343 ASP B CA 1
ATOM 6007 C C . ASP B 1 343 ? -4.172 12.594 21.828 1 88.56 343 ASP B C 1
ATOM 6009 O O . ASP B 1 343 ? -4.223 13.508 21.016 1 88.56 343 ASP B O 1
ATOM 6013 N N . GLU B 1 344 ? -3.467 11.5 21.656 1 93.12 344 GLU B N 1
ATOM 6014 C CA . GLU B 1 344 ? -2.666 11.297 20.453 1 93.12 344 GLU B CA 1
ATOM 6015 C C . GLU B 1 344 ? -3.473 10.578 19.375 1 93.12 344 GLU B C 1
ATOM 6017 O O . GLU B 1 344 ? -2.98 10.375 18.266 1 93.12 344 GLU B O 1
ATOM 6022 N N . ILE B 1 345 ? -4.711 10.312 19.703 1 93.12 345 ILE B N 1
ATOM 6023 C CA . ILE B 1 345 ? -5.477 9.461 18.797 1 93.12 345 ILE B CA 1
ATOM 6024 C C . ILE B 1 345 ? -6.738 10.195 18.344 1 93.12 345 ILE B C 1
ATOM 6026 O O . ILE B 1 345 ? -7.488 10.719 19.172 1 93.12 345 ILE B O 1
ATOM 6030 N N . TYR B 1 346 ? -6.914 10.281 17.047 1 93.75 346 TYR B N 1
ATOM 6031 C CA . TYR B 1 346 ? -8.164 10.695 16.422 1 93.75 346 TYR B CA 1
ATOM 6032 C C . TYR B 1 346 ? -8.836 9.531 15.703 1 93.75 346 TYR B C 1
ATOM 6034 O O . TYR B 1 346 ? -8.172 8.75 15.023 1 93.75 346 TYR B O 1
ATOM 6042 N N . PHE B 1 347 ? -10.172 9.453 15.875 1 90.62 347 PHE B N 1
ATOM 6043 C CA . PHE B 1 347 ? -10.984 8.508 15.125 1 90.62 347 PHE B CA 1
ATOM 6044 C C . PHE B 1 347 ? -11.734 9.211 14 1 90.62 347 PHE B C 1
ATOM 6046 O O . PHE B 1 347 ? -12.336 10.266 14.211 1 90.62 347 PHE B O 1
ATOM 6053 N N . THR B 1 348 ? -11.602 8.609 12.844 1 89.94 348 THR B N 1
ATOM 6054 C CA . THR B 1 348 ? -12.406 9.094 11.727 1 89.94 348 THR B CA 1
ATOM 6055 C C . THR B 1 348 ? -13.57 8.141 11.445 1 89.94 348 THR B C 1
ATOM 6057 O O . THR B 1 348 ? -13.383 6.918 11.422 1 89.94 348 THR B O 1
ATOM 6060 N N . LYS B 1 349 ? -14.648 8.688 11.32 1 85.25 349 LYS B N 1
ATOM 6061 C CA . LYS B 1 349 ? -15.852 7.945 10.953 1 85.25 349 LYS B CA 1
ATOM 6062 C C . LYS B 1 349 ? -16.641 8.664 9.859 1 85.25 349 LYS B C 1
ATOM 6064 O O . LYS B 1 349 ? -16.516 9.883 9.703 1 85.25 349 LYS B O 1
ATOM 6069 N N . ARG B 1 350 ? -17.328 7.832 9.133 1 81.88 350 ARG B N 1
ATOM 6070 C CA . ARG B 1 350 ? -18.141 8.438 8.078 1 81.88 350 ARG B CA 1
ATOM 6071 C C . ARG B 1 350 ? -19.453 7.676 7.887 1 81.88 350 ARG B C 1
ATOM 6073 O O . ARG B 1 350 ? -19.438 6.5 7.516 1 81.88 350 ARG B O 1
ATOM 6080 N N . GLU B 1 351 ? -20.5 8.266 8.227 1 77.69 351 GLU B N 1
ATOM 6081 C CA . GLU B 1 351 ? -21.797 7.766 7.797 1 77.69 351 GLU B CA 1
ATOM 6082 C C . GLU B 1 351 ? -22.25 8.438 6.504 1 77.69 351 GLU B C 1
ATOM 6084 O O . GLU B 1 351 ? -21.984 7.93 5.41 1 77.69 351 GLU B O 1
ATOM 6089 N N . THR B 1 352 ? -22.641 9.734 6.672 1 73.19 352 THR B N 1
ATOM 6090 C CA . THR B 1 352 ? -22.906 10.555 5.496 1 73.19 352 THR B CA 1
ATOM 6091 C C . THR B 1 352 ? -21.781 11.547 5.254 1 73.19 352 THR B C 1
ATOM 6093 O O . THR B 1 352 ? -21.375 11.773 4.109 1 73.19 352 THR B O 1
ATOM 6096 N N . LYS B 1 353 ? -21.359 12.047 6.383 1 84.19 353 LYS B N 1
ATOM 6097 C CA . LYS B 1 353 ? -20.234 12.992 6.34 1 84.19 353 LYS B CA 1
ATOM 6098 C C . LYS B 1 353 ? -19.094 12.539 7.25 1 84.19 353 LYS B C 1
ATOM 6100 O O . LYS B 1 353 ? -19.297 11.695 8.125 1 84.19 353 LYS B O 1
ATOM 6105 N N . ILE B 1 354 ? -17.969 13.055 6.977 1 87.19 354 ILE B N 1
ATOM 6106 C CA . ILE B 1 354 ? -16.781 12.711 7.742 1 87.19 354 ILE B CA 1
ATOM 6107 C C . ILE B 1 354 ? -16.859 13.336 9.133 1 87.19 354 ILE B C 1
ATOM 6109 O O . ILE B 1 354 ? -17.219 14.5 9.281 1 87.19 354 ILE B O 1
ATOM 6113 N N . GLU B 1 355 ? -16.594 12.539 10.078 1 89.56 355 GLU B N 1
ATOM 6114 C CA . GLU B 1 355 ? -16.484 12.992 11.461 1 89.56 355 GLU B CA 1
ATOM 6115 C C . GLU B 1 355 ? -15.117 12.656 12.047 1 89.56 355 GLU B C 1
ATOM 6117 O O . GLU B 1 355 ? -14.57 11.586 11.797 1 89.56 355 GLU B O 1
ATOM 6122 N N . LEU B 1 356 ? -14.625 13.586 12.711 1 91.81 356 LEU B N 1
ATOM 6123 C CA . LEU B 1 356 ? -13.352 13.422 13.414 1 91.81 356 LEU B CA 1
ATOM 6124 C C . LEU B 1 356 ? -13.547 13.555 14.922 1 91.81 356 LEU B C 1
ATOM 6126 O O . LEU B 1 356 ? -14.055 14.562 15.398 1 91.81 356 LEU B O 1
ATOM 6130 N N . GLN B 1 357 ? -13.148 12.508 15.617 1 89.06 357 GLN B N 1
ATOM 6131 C CA . GLN B 1 357 ? -13.297 12.508 17.062 1 89.06 357 GLN B CA 1
ATOM 6132 C C . GLN B 1 357 ? -11.984 12.156 17.75 1 89.06 357 GLN B C 1
ATOM 6134 O O . GLN B 1 357 ? -11.312 11.195 17.375 1 89.06 357 GLN B O 1
ATOM 6139 N N . ARG B 1 358 ? -11.703 12.953 18.688 1 90.31 358 ARG B N 1
ATOM 6140 C CA . ARG B 1 358 ? -10.523 12.648 19.484 1 90.31 358 ARG B CA 1
ATOM 6141 C C . ARG B 1 358 ? -10.844 11.633 20.562 1 90.31 358 ARG B C 1
ATOM 6143 O O . ARG B 1 358 ? -11.891 11.719 21.219 1 90.31 358 ARG B O 1
ATOM 6150 N N . TYR B 1 359 ? -9.969 10.711 20.781 1 85.44 359 TYR B N 1
ATOM 6151 C CA . TYR B 1 359 ? -10.203 9.617 21.719 1 85.44 359 TYR B CA 1
ATOM 6152 C C . TYR B 1 359 ? -10.375 10.141 23.141 1 85.44 359 TYR B C 1
ATOM 6154 O O . TYR B 1 359 ? -11.234 9.664 23.891 1 85.44 359 TYR B O 1
ATOM 6162 N N . SER B 1 360 ? -9.609 11.117 23.469 1 81.25 360 SER B N 1
ATOM 6163 C CA . SER B 1 360 ? -9.656 11.672 24.812 1 81.25 360 SER B CA 1
ATOM 6164 C C . SER B 1 360 ? -11.016 12.32 25.094 1 81.25 360 SER B C 1
ATOM 6166 O O . SER B 1 360 ? -11.398 12.477 26.25 1 81.25 360 SER B O 1
ATOM 6168 N N . GLN B 1 361 ? -11.609 12.68 24.062 1 78.75 361 GLN B N 1
ATOM 6169 C CA . GLN B 1 361 ? -12.906 13.344 24.219 1 78.75 361 GLN B CA 1
ATOM 6170 C C . GLN B 1 361 ? -14.055 12.352 24.062 1 78.75 361 GLN B C 1
ATOM 6172 O O . GLN B 1 361 ? -15.219 12.711 24.234 1 78.75 361 GLN B O 1
ATOM 6177 N N . ALA B 1 362 ? -13.586 11.164 23.734 1 73.88 362 ALA B N 1
ATOM 6178 C CA . ALA B 1 362 ? -14.617 10.148 23.547 1 73.88 362 ALA B CA 1
ATOM 6179 C C . ALA B 1 362 ? -15.047 9.547 24.891 1 73.88 362 ALA B C 1
ATOM 6181 O O . ALA B 1 362 ? -14.25 9.453 25.828 1 73.88 362 ALA B O 1
ATOM 6182 N N . ASN B 1 363 ? -16.219 9.367 25 1 70.75 363 ASN B N 1
ATOM 6183 C CA . ASN B 1 363 ? -16.766 8.742 26.203 1 70.75 363 ASN B CA 1
ATOM 6184 C C . ASN B 1 363 ? -16.469 7.242 26.234 1 70.75 363 ASN B C 1
ATOM 6186 O O . ASN B 1 363 ? -17.344 6.422 25.984 1 70.75 363 ASN B O 1
ATOM 6190 N N . VAL B 1 364 ? -15.25 6.906 26.328 1 68.88 364 VAL B N 1
ATOM 6191 C CA . VAL B 1 364 ? -14.844 5.508 26.391 1 68.88 364 VAL B CA 1
ATOM 6192 C C . VAL B 1 364 ? -14.281 5.188 27.766 1 68.88 364 VAL B C 1
ATOM 6194 O O . VAL B 1 364 ? -13.617 6.023 28.391 1 68.88 364 VAL B O 1
ATOM 6197 N N . ARG B 1 365 ? -14.562 4.004 28.234 1 64.5 365 ARG B N 1
ATOM 6198 C CA . ARG B 1 365 ? -14 3.545 29.5 1 64.5 365 ARG B CA 1
ATOM 6199 C C . ARG B 1 365 ? -12.477 3.447 29.422 1 64.5 365 ARG B C 1
ATOM 6201 O O . ARG B 1 365 ? -11.938 2.861 28.484 1 64.5 365 ARG B O 1
ATOM 6208 N N . LYS B 1 366 ? -11.844 3.988 30.297 1 62.78 366 LYS B N 1
ATOM 6209 C CA . LYS B 1 366 ? -10.398 4.148 30.266 1 62.78 366 LYS B CA 1
ATOM 6210 C C . LYS B 1 366 ? -9.695 2.801 30.406 1 62.78 366 LYS B C 1
ATOM 6212 O O . LYS B 1 366 ? -8.539 2.65 30 1 62.78 366 LYS B O 1
ATOM 6217 N N . ASP B 1 367 ? -10.352 1.808 30.797 1 63.72 367 ASP B N 1
ATOM 6218 C CA . ASP B 1 367 ? -9.734 0.519 31.078 1 63.72 367 ASP B CA 1
ATOM 6219 C C . ASP B 1 367 ? -9.719 -0.378 29.844 1 63.72 367 ASP B C 1
ATOM 6221 O O . ASP B 1 367 ? -9.031 -1.401 29.828 1 63.72 367 ASP B O 1
ATOM 6225 N N . LEU B 1 368 ? -10.398 0.117 28.922 1 68.06 368 LEU B N 1
ATOM 6226 C CA . LEU B 1 368 ? -10.508 -0.749 27.75 1 68.06 368 LEU B CA 1
ATOM 6227 C C . LEU B 1 368 ? -9.305 -0.577 26.828 1 68.06 368 LEU B C 1
ATOM 6229 O O . LEU B 1 368 ? -8.805 0.536 26.656 1 68.06 368 LEU B O 1
ATOM 6233 N N . ASN B 1 369 ? -8.906 -1.757 26.406 1 73.75 369 ASN B N 1
ATOM 6234 C CA . ASN B 1 369 ? -7.859 -1.748 25.391 1 73.75 369 ASN B CA 1
ATOM 6235 C C . ASN B 1 369 ? -8.289 -0.984 24.141 1 73.75 369 ASN B C 1
ATOM 6237 O O . ASN B 1 369 ? -9.344 -1.26 23.578 1 73.75 369 ASN B O 1
ATOM 6241 N N . ARG B 1 370 ? -7.578 -0.054 23.766 1 76.69 370 ARG B N 1
ATOM 6242 C CA . ARG B 1 370 ? -7.914 0.854 22.672 1 76.69 370 ARG B CA 1
ATOM 6243 C C . ARG B 1 370 ? -8.203 0.084 21.391 1 76.69 370 ARG B C 1
ATOM 6245 O O . ARG B 1 370 ? -9.109 0.44 20.641 1 76.69 370 ARG B O 1
ATOM 6252 N N . SER B 1 371 ? -7.355 -0.961 21.156 1 74.5 371 SER B N 1
ATOM 6253 C CA . SER B 1 371 ? -7.578 -1.798 19.984 1 74.5 371 SER B CA 1
ATOM 6254 C C . SER B 1 371 ? -8.953 -2.455 20.016 1 74.5 371 SER B C 1
ATOM 6256 O O . SER B 1 371 ? -9.656 -2.514 19.016 1 74.5 371 SER B O 1
ATOM 6258 N N . ASP B 1 372 ? -9.273 -2.863 21.188 1 69.38 372 ASP B N 1
ATOM 6259 C CA . ASP B 1 372 ? -10.57 -3.516 21.375 1 69.38 372 ASP B CA 1
ATOM 6260 C C . ASP B 1 372 ? -11.711 -2.527 21.156 1 69.38 372 ASP B C 1
ATOM 6262 O O . ASP B 1 372 ? -12.742 -2.875 20.578 1 69.38 372 ASP B O 1
ATOM 6266 N N . VAL B 1 373 ? -11.492 -1.352 21.656 1 68.19 373 VAL B N 1
ATOM 6267 C CA . VAL B 1 373 ? -12.508 -0.31 21.516 1 68.19 373 VAL B CA 1
ATOM 6268 C C . VAL B 1 373 ? -12.758 -0.039 20.031 1 68.19 373 VAL B C 1
ATOM 6270 O O . VAL B 1 373 ? -13.914 0.05 19.594 1 68.19 373 VAL B O 1
ATOM 6273 N N . PHE B 1 374 ? -11.758 0.01 19.328 1 71.31 374 PHE B N 1
ATOM 6274 C CA . PHE B 1 374 ? -11.852 0.263 17.891 1 71.31 374 PHE B CA 1
ATOM 6275 C C . PHE B 1 374 ? -12.477 -0.928 17.172 1 71.31 374 PHE B C 1
ATOM 6277 O O . PHE B 1 374 ? -13.391 -0.763 16.375 1 71.31 374 PHE B O 1
ATOM 6284 N N . ASP B 1 375 ? -12.07 -2.125 17.531 1 70.81 375 ASP B N 1
ATOM 6285 C CA . ASP B 1 375 ? -12.469 -3.334 16.828 1 70.81 375 ASP B CA 1
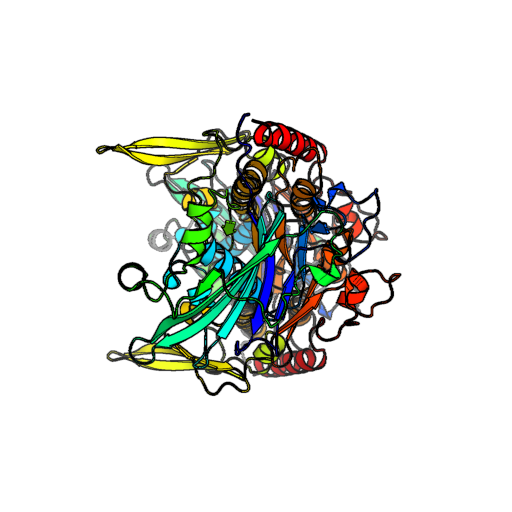ATOM 6286 C C . ASP B 1 375 ? -13.914 -3.715 17.156 1 70.81 375 ASP B C 1
ATOM 6288 O O . ASP B 1 375 ? -14.609 -4.301 16.328 1 70.81 375 ASP B O 1
ATOM 6292 N N . SER B 1 376 ? -14.273 -3.373 18.312 1 66.5 376 SER B N 1
ATOM 6293 C CA . SER B 1 376 ? -15.617 -3.73 18.75 1 66.5 376 SER B CA 1
ATOM 6294 C C . SER B 1 376 ? -16.641 -2.709 18.281 1 66.5 376 SER B C 1
ATOM 6296 O O . SER B 1 376 ? -17.844 -2.859 18.516 1 66.5 376 SER B O 1
ATOM 6298 N N . ASP B 1 377 ? -16.188 -1.767 17.609 1 68.88 377 ASP B N 1
ATOM 6299 C CA . ASP B 1 377 ? -17.047 -0.707 17.078 1 68.88 377 ASP B CA 1
ATOM 6300 C C . ASP B 1 377 ? -17.75 0.037 18.219 1 68.88 377 ASP B C 1
ATOM 6302 O O . ASP B 1 377 ? -18.891 0.472 18.062 1 68.88 377 ASP B O 1
ATOM 6306 N N . TYR B 1 378 ? -17.094 0.041 19.328 1 62.16 378 TYR B N 1
ATOM 6307 C CA . TYR B 1 378 ? -17.625 0.73 20.484 1 62.16 378 TYR B CA 1
ATOM 6308 C C . TYR B 1 378 ? -17.922 2.191 20.172 1 62.16 378 TYR B C 1
ATOM 6310 O O . TYR B 1 378 ? -18.875 2.771 20.719 1 62.16 378 TYR B O 1
ATOM 6318 N N . LEU B 1 379 ? -17.203 2.721 19.312 1 66.19 379 LEU B N 1
ATOM 6319 C CA . LEU B 1 379 ? -17.328 4.137 18.984 1 66.19 379 LEU B CA 1
ATOM 6320 C C . LEU B 1 379 ? -18.266 4.332 17.797 1 66.19 379 LEU B C 1
ATOM 6322 O O . LEU B 1 379 ? -18.609 5.465 17.438 1 66.19 379 LEU B O 1
ATOM 6326 N N . GLY B 1 380 ? -18.766 3.201 17.219 1 66.38 380 GLY B N 1
ATOM 6327 C CA . GLY B 1 380 ? -19.641 3.258 16.062 1 66.38 380 GLY B CA 1
ATOM 6328 C C . GLY B 1 380 ? -18.922 3.629 14.781 1 66.38 380 GLY B C 1
ATOM 6329 O O . GLY B 1 380 ? -18.188 4.617 14.742 1 66.38 380 GLY B O 1
ATOM 6330 N N . GLY B 1 381 ? -19.062 2.881 13.805 1 63.34 381 GLY B N 1
ATOM 6331 C CA . GLY B 1 381 ? -18.547 3.24 12.492 1 63.34 381 GLY B CA 1
ATOM 6332 C C . GLY B 1 381 ? -17.125 2.756 12.266 1 63.34 381 GLY B C 1
ATOM 6333 O O . GLY B 1 381 ? -16.469 3.168 11.305 1 63.34 381 GLY B O 1
ATOM 6334 N N . THR B 1 382 ? -16.672 1.91 13.25 1 62.44 382 THR B N 1
ATOM 6335 C CA . THR B 1 382 ? -15.273 1.506 13.102 1 62.44 382 THR B CA 1
ATOM 6336 C C . THR B 1 382 ? -15.18 0.093 12.539 1 62.44 382 THR B C 1
ATOM 6338 O O . THR B 1 382 ? -14.078 -0.415 12.305 1 62.44 382 THR B O 1
ATOM 6341 N N . SER B 1 383 ? -16.234 -0.575 12.32 1 61.91 383 SER B N 1
ATOM 6342 C CA . SER B 1 383 ? -16.219 -1.896 11.703 1 61.91 383 SER B CA 1
ATOM 6343 C C . SER B 1 383 ? -17.125 -1.947 10.477 1 61.91 383 SER B C 1
ATOM 6345 O O . SER B 1 383 ? -18.156 -1.268 10.43 1 61.91 383 SER B O 1
ATOM 6347 N N . PRO B 1 384 ? -16.531 -2.688 9.445 1 62.31 384 PRO B N 1
ATOM 6348 C CA . PRO B 1 384 ? -17.438 -2.816 8.297 1 62.31 384 PRO B CA 1
ATOM 6349 C C . PRO B 1 384 ? -18.781 -3.436 8.664 1 62.31 384 PRO B C 1
ATOM 6351 O O . PRO B 1 384 ? -18.859 -4.23 9.609 1 62.31 384 PRO B O 1
ATOM 6354 N N . ASP B 1 385 ? -19.719 -2.934 7.984 1 67.62 385 ASP B N 1
ATOM 6355 C CA . ASP B 1 385 ? -21.094 -3.354 8.219 1 67.62 385 ASP B CA 1
ATOM 6356 C C . ASP B 1 385 ? -21.312 -4.812 7.809 1 67.62 385 ASP B C 1
ATOM 6358 O O . ASP B 1 385 ? -21.125 -5.168 6.645 1 67.62 385 ASP B O 1
ATOM 6362 N N . TYR B 1 386 ? -21.609 -5.664 8.812 1 71.06 386 TYR B N 1
ATOM 6363 C CA . TYR B 1 386 ? -21.875 -7.082 8.578 1 71.06 386 TYR B CA 1
ATOM 6364 C C . TYR B 1 386 ? -22.953 -7.266 7.52 1 71.06 386 TYR B C 1
ATOM 6366 O O . TYR B 1 386 ? -22.859 -8.156 6.676 1 71.06 386 TYR B O 1
ATOM 6374 N N . HIS B 1 387 ? -23.938 -6.383 7.609 1 76.31 387 HIS B N 1
ATOM 6375 C CA . HIS B 1 387 ? -25.016 -6.48 6.641 1 76.31 387 HIS B CA 1
ATOM 6376 C C . HIS B 1 387 ? -24.516 -6.246 5.219 1 76.31 387 HIS B C 1
ATOM 6378 O O . HIS B 1 387 ? -24.875 -6.984 4.301 1 76.31 387 HIS B O 1
ATOM 6384 N N . SER B 1 388 ? -23.672 -5.254 5.137 1 78.81 388 SER B N 1
ATOM 6385 C CA . SER B 1 388 ? -23.109 -4.961 3.82 1 78.81 388 SER B CA 1
ATOM 6386 C C . SER B 1 388 ? -22.234 -6.113 3.32 1 78.81 388 SER B C 1
ATOM 6388 O O . SER B 1 388 ? -22.234 -6.414 2.125 1 78.81 388 SER B O 1
ATOM 6390 N N . TYR B 1 389 ? -21.625 -6.766 4.23 1 78.88 389 TYR B N 1
ATOM 6391 C CA . TYR B 1 389 ? -20.797 -7.91 3.85 1 78.88 389 TYR B CA 1
ATOM 6392 C C . TYR B 1 389 ? -21.672 -9.062 3.361 1 78.88 389 TYR B C 1
ATOM 6394 O O . TYR B 1 389 ? -21.359 -9.703 2.354 1 78.88 389 TYR B O 1
ATOM 6402 N N . MET B 1 390 ? -22.719 -9.289 4.059 1 81.5 390 MET B N 1
ATOM 6403 C CA . MET B 1 390 ? -23.609 -10.383 3.678 1 81.5 390 MET B CA 1
ATOM 6404 C C . MET B 1 390 ? -24.234 -10.125 2.311 1 81.5 390 MET B C 1
ATOM 6406 O O . MET B 1 390 ? -24.375 -11.047 1.504 1 81.5 390 MET B O 1
ATOM 6410 N N . GLU B 1 391 ? -24.5 -8.883 2.084 1 82.69 391 GLU B N 1
ATOM 6411 C CA . GLU B 1 391 ? -25.047 -8.516 0.778 1 82.69 391 GLU B CA 1
ATOM 6412 C C . GLU B 1 391 ? -24 -8.727 -0.324 1 82.69 391 GLU B C 1
ATOM 6414 O O . GLU B 1 391 ? -24.328 -9.211 -1.408 1 82.69 391 GLU B O 1
ATOM 6419 N N . LEU B 1 392 ? -22.844 -8.383 0.027 1 81.81 392 LEU B N 1
ATOM 6420 C CA . LEU B 1 392 ? -21.75 -8.57 -0.929 1 81.81 392 LEU B CA 1
ATOM 6421 C C . LEU B 1 392 ? -21.531 -10.055 -1.206 1 81.81 392 LEU B C 1
ATOM 6423 O O . LEU B 1 392 ? -21.344 -10.461 -2.359 1 81.81 392 LEU B O 1
ATOM 6427 N N . LYS B 1 393 ? -21.562 -10.773 -0.167 1 84.38 393 LYS B N 1
ATOM 6428 C CA . LYS B 1 393 ? -21.375 -12.219 -0.294 1 84.38 393 LYS B CA 1
ATOM 6429 C C . LYS B 1 393 ? -22.453 -12.828 -1.185 1 84.38 393 LYS B C 1
ATOM 6431 O O . LYS B 1 393 ? -22.156 -13.609 -2.086 1 84.38 393 LYS B O 1
ATOM 6436 N N . ASN B 1 394 ? -23.656 -12.453 -0.952 1 84.56 394 ASN B N 1
ATOM 6437 C CA . ASN B 1 394 ? -24.781 -12.969 -1.739 1 84.56 394 ASN B CA 1
ATOM 6438 C C . ASN B 1 394 ? -24.672 -12.539 -3.201 1 84.56 394 ASN B C 1
ATOM 6440 O O . ASN B 1 394 ? -24.953 -13.328 -4.105 1 84.56 394 ASN B O 1
ATOM 6444 N N . ALA B 1 395 ? -24.281 -11.344 -3.33 1 80.75 395 ALA B N 1
ATOM 6445 C CA . ALA B 1 395 ? -24.109 -10.852 -4.691 1 80.75 395 ALA B CA 1
ATOM 6446 C C . ALA B 1 395 ? -23 -11.617 -5.414 1 80.75 395 ALA B C 1
ATOM 6448 O O . ALA B 1 395 ? -23.141 -11.953 -6.594 1 80.75 395 ALA B O 1
ATOM 6449 N N . THR B 1 396 ? -21.984 -11.883 -4.727 1 83 396 THR B N 1
ATOM 6450 C CA . THR B 1 396 ? -20.859 -12.602 -5.301 1 83 396 THR B CA 1
ATOM 6451 C C . THR B 1 396 ? -21.266 -14.016 -5.699 1 83 396 THR B C 1
ATOM 6453 O O . THR B 1 396 ? -20.906 -14.492 -6.781 1 83 396 THR B O 1
ATOM 6456 N N . LYS B 1 397 ? -22.031 -14.617 -4.844 1 84.94 397 LYS B N 1
ATOM 6457 C CA . LYS B 1 397 ? -22.562 -15.938 -5.156 1 84.94 397 LYS B CA 1
ATOM 6458 C C . LYS B 1 397 ? -23.359 -15.922 -6.461 1 84.94 397 LYS B C 1
ATOM 6460 O O . LYS B 1 397 ? -23.203 -16.828 -7.293 1 84.94 397 LYS B O 1
ATOM 6465 N N . GLY B 1 398 ? -24.156 -14.867 -6.574 1 80 398 GLY B N 1
ATOM 6466 C CA . GLY B 1 398 ? -24.969 -14.734 -7.77 1 80 398 GLY B CA 1
ATOM 6467 C C . GLY B 1 398 ? -24.156 -14.57 -9.039 1 80 398 GLY B C 1
ATOM 6468 O O . GLY B 1 398 ? -24.484 -15.156 -10.07 1 80 398 GLY B O 1
ATOM 6469 N N . VAL B 1 399 ? -23.125 -13.859 -8.945 1 78.06 399 VAL B N 1
ATOM 6470 C CA . VAL B 1 399 ? -22.328 -13.531 -10.125 1 78.06 399 VAL B CA 1
ATOM 6471 C C . VAL B 1 399 ? -21.484 -14.734 -10.531 1 78.06 399 VAL B C 1
ATOM 6473 O O . VAL B 1 399 ? -21.297 -14.992 -11.719 1 78.06 399 VAL B O 1
ATOM 6476 N N . VAL B 1 400 ? -20.922 -15.414 -9.602 1 81.44 400 VAL B N 1
ATOM 6477 C CA . VAL B 1 400 ? -20.062 -16.562 -9.891 1 81.44 400 VAL B CA 1
ATOM 6478 C C . VAL B 1 400 ? -20.906 -17.688 -10.508 1 81.44 400 VAL B C 1
ATOM 6480 O O . VAL B 1 400 ? -20.406 -18.422 -11.367 1 81.44 400 VAL B O 1
ATOM 6483 N N . ASN B 1 401 ? -22.156 -17.797 -10.117 1 76.38 401 ASN B N 1
ATOM 6484 C CA . ASN B 1 401 ? -23.031 -18.859 -10.602 1 76.38 401 ASN B CA 1
ATOM 6485 C C . ASN B 1 401 ? -23.625 -18.516 -11.969 1 76.38 401 ASN B C 1
ATOM 6487 O O . ASN B 1 401 ? -24.203 -19.375 -12.633 1 76.38 401 ASN B O 1
ATOM 6491 N N . ASP B 1 402 ? -23.578 -17.266 -12.297 1 68.5 402 ASP B N 1
ATOM 6492 C CA . ASP B 1 402 ? -24.109 -16.891 -13.609 1 68.5 402 ASP B CA 1
ATOM 6493 C C . ASP B 1 402 ? -23.078 -17.125 -14.703 1 68.5 402 ASP B C 1
ATOM 6495 O O . ASP B 1 402 ? -23.422 -17.578 -15.805 1 68.5 402 ASP B O 1
#

Radius of gyration: 29.36 Å; Cα contacts (8 Å, |Δi|>4): 1625; chains: 2; bounding box: 56×95×73 Å

Foldseek 3Di:
DPPPFKAKAWAKKWKADFPFADGIAIDGQWDDDADDPVQCLQWDDQFARIIGGQFAEEAFDPPLCQVLVLQVVFFVQCQQPVFDFNCVGSNVVNDDDADKMWMWTWMAISVQKIKIKIWIWGADPVVRDIFTPWIFMFMDGHDRNRDPVCRPPDDPPGHGPDILVDDDPVVVVVDDRRHDPSVVVCVVSVHDYADEAEPPDPDLCPCLVPVAQWQDVVLCCVQPVQWPTWGWDWDQDPPGDTQIKIWTDTPPDPDIDIDSGVVVVVVVPPPLSSVSSSVVSSLLVQLVRQHEYEEEALCVSHDPVSSLVSVCQSSPCVNNVSNGHYYYYHHQLVCVVSPDDQQSYWYWADDPHIHIDGRVPDPDDPPDRSSCCLDVCVVPRSDPDPVVVVVVVVVVVVVVVD/DPPPFKAKAWAKKWKADFPFADGIAIDGQWDDDADDPVQCLQWDDQFARIIGGQFAEEAFDPPLCQVLVLQVVFQVQCQQPVFDFNCVGSNVVNDDDADKMWMWTWMAISVQKIKIKIWIWGADPVVRDIFTPWIFMFMDGHDRNRDPVCRPDDDPPGHGPDILVDDDPVVVVPADRRHDPSVVVCVVSVHDYADEAEVPDPDLCPCLVPVAQWQDVVLCCVQPVQWPTWGWDWDQDPPGDTQIKIWTDTPPDPDIDIDSGVVVVVVVPPPRSSVSSSVVSSLLVQLVRVHEYEEEALCVSHDPVSSLVSVCQSSPCVNNVSNGHYYYYHHQLVCVVSPDDQQSYWYWADDPHIHIDGRVPDPDDPPDRSSCCLDVCVVPRSDPDPVVVVVVVVVVVVVVVD